Protein AF-A0A1Z5KCC4-F1 (afdb_monomer)

InterPro domains:
  IPR005821 Ion transport domain [PF00520] (482-669)
  IPR024862 Transient receptor potential cation channel subfamily V [PTHR10582] (462-689)

Radius of gyration: 39.22 Å; Cα contacts (8 Å, |Δi|>4): 720; chains: 1; bounding box: 102×117×107 Å

Nearest PDB structures (foldseek):
  8srb-assembly1_A  TM=4.172E-01  e=6.244E-06  Salpingoeca rosetta
  8sr8-assembly1_A  TM=4.111E-01  e=2.563E-04  Salpingoeca rosetta
  8sle-assembly1_D  TM=3.924E-01  e=3.680E-03  Rattus norvegicus

Structure (mmCIF, N/CA/C/O backbone):
data_AF-A0A1Z5KCC4-F1
#
_entry.id   AF-A0A1Z5KCC4-F1
#
loop_
_atom_site.group_PDB
_atom_site.id
_atom_site.type_symbol
_atom_site.label_atom_id
_atom_site.label_alt_id
_atom_site.label_comp_id
_atom_site.label_asym_id
_atom_site.label_entity_id
_atom_site.label_seq_id
_atom_site.pdbx_PDB_ins_code
_atom_site.Cartn_x
_atom_site.Cartn_y
_atom_site.Cartn_z
_atom_site.occupancy
_atom_site.B_iso_or_equiv
_atom_site.auth_seq_id
_atom_site.auth_comp_id
_atom_site.auth_asym_id
_atom_site.auth_atom_id
_atom_site.pdbx_PDB_model_num
ATOM 1 N N . MET A 1 1 ? -43.379 -8.698 31.683 1.00 46.00 1 MET A N 1
ATOM 2 C CA . MET A 1 1 ? -43.483 -8.156 33.055 1.00 46.00 1 MET A CA 1
ATOM 3 C C . MET A 1 1 ? -43.436 -6.638 32.982 1.00 46.00 1 MET A C 1
ATOM 5 O O . MET A 1 1 ? -42.498 -6.107 32.405 1.00 46.00 1 MET A O 1
ATOM 9 N N . VAL A 1 2 ? -44.453 -5.941 33.493 1.00 46.44 2 VAL A N 1
ATOM 10 C CA . VAL A 1 2 ? -44.408 -4.479 33.672 1.00 46.44 2 VAL A CA 1
ATOM 11 C C . VAL A 1 2 ? -43.483 -4.215 34.862 1.00 46.44 2 VAL A C 1
ATOM 13 O O . VAL A 1 2 ? -43.776 -4.683 35.959 1.00 46.44 2 VAL A O 1
ATOM 16 N N . LYS A 1 3 ? -42.343 -3.546 34.644 1.00 62.47 3 LYS A N 1
ATOM 17 C CA . LYS A 1 3 ? -41.412 -3.174 35.722 1.00 62.47 3 LYS A CA 1
ATOM 18 C C . LYS A 1 3 ? -42.136 -2.211 36.668 1.00 62.47 3 LYS A C 1
ATOM 20 O O . LYS A 1 3 ? -42.535 -1.129 36.244 1.00 62.47 3 LYS A O 1
ATOM 25 N N . MET A 1 4 ? -42.364 -2.620 37.915 1.00 61.78 4 MET A N 1
ATOM 26 C CA . MET A 1 4 ? -42.997 -1.762 38.916 1.00 61.78 4 MET A CA 1
ATOM 27 C C . MET A 1 4 ? -41.977 -0.726 39.395 1.00 61.78 4 MET A C 1
ATOM 29 O O . MET A 1 4 ? -41.007 -1.078 40.059 1.00 61.78 4 MET A O 1
ATOM 33 N N . LEU A 1 5 ? -42.184 0.542 39.028 1.00 79.81 5 LEU A N 1
ATOM 34 C CA . LEU A 1 5 ? -41.460 1.671 39.615 1.00 79.81 5 LEU A CA 1
ATOM 35 C C . LEU A 1 5 ? -41.955 1.838 41.056 1.00 79.81 5 LEU A C 1
ATOM 37 O O . LEU A 1 5 ? -43.123 2.166 41.272 1.00 79.81 5 LEU A O 1
ATOM 41 N N . GLY A 1 6 ? -41.089 1.548 42.025 1.00 80.25 6 GLY A N 1
ATOM 42 C CA . GLY A 1 6 ? -41.398 1.616 43.451 1.00 80.25 6 GLY A CA 1
ATOM 43 C C . GLY A 1 6 ? -40.733 2.818 44.128 1.00 80.25 6 GLY A C 1
ATOM 44 O O . GLY A 1 6 ? -39.798 3.407 43.579 1.00 80.25 6 GLY A O 1
ATOM 45 N N . PRO A 1 7 ? -41.186 3.218 45.331 1.00 88.62 7 PRO A N 1
ATOM 46 C CA . PRO A 1 7 ? -40.376 4.082 46.184 1.00 88.62 7 PRO A CA 1
ATOM 47 C C . PRO A 1 7 ? -39.018 3.407 46.477 1.00 88.62 7 PRO A C 1
ATOM 49 O O . PRO A 1 7 ? -38.951 2.175 46.486 1.00 88.62 7 PRO A O 1
ATOM 52 N N . PRO A 1 8 ? -37.939 4.179 46.714 1.00 91.88 8 PRO A N 1
ATOM 53 C CA . PRO A 1 8 ? -36.627 3.613 47.020 1.00 91.88 8 PRO A CA 1
ATOM 54 C C . PRO A 1 8 ? -36.724 2.671 48.226 1.00 91.88 8 PRO A C 1
ATOM 56 O O . PRO A 1 8 ? -37.247 3.046 49.277 1.00 91.88 8 PRO A O 1
ATOM 59 N N . THR A 1 9 ? -36.246 1.439 48.054 1.00 96.25 9 THR A N 1
ATOM 60 C CA . THR A 1 9 ? -36.243 0.422 49.116 1.00 96.25 9 THR A CA 1
ATOM 61 C C . THR A 1 9 ? -35.189 0.739 50.177 1.00 96.25 9 THR A C 1
ATOM 63 O O . THR A 1 9 ? -34.314 1.588 49.975 1.00 96.25 9 THR A O 1
ATOM 66 N N . LYS A 1 10 ? -35.230 0.032 51.313 1.00 96.62 10 LYS A N 1
ATOM 67 C CA . LYS A 1 10 ? -34.190 0.142 52.348 1.00 96.62 10 LYS A CA 1
ATOM 68 C C . LYS A 1 10 ? -32.806 -0.196 51.777 1.00 96.62 10 LYS A C 1
ATOM 70 O O . LYS A 1 10 ? -31.846 0.508 52.076 1.00 96.62 10 LYS A O 1
ATOM 75 N N . LEU A 1 11 ? -32.734 -1.160 50.857 1.00 97.12 11 LEU A N 1
ATOM 76 C CA . LEU A 1 11 ? -31.517 -1.496 50.117 1.00 97.12 11 LEU A CA 1
ATOM 77 C C . LEU A 1 11 ? -30.965 -0.317 49.290 1.00 97.12 11 LEU A C 1
ATOM 79 O O . LEU A 1 11 ? -29.762 -0.079 49.309 1.00 97.12 11 LEU A O 1
ATOM 83 N N . HIS A 1 12 ? -31.815 0.485 48.631 1.00 97.69 12 HIS A N 1
ATOM 84 C CA . HIS A 1 12 ? -31.356 1.701 47.936 1.00 97.69 12 HIS A CA 1
ATOM 85 C C . HIS A 1 12 ? -30.749 2.718 48.911 1.00 97.69 12 HIS A C 1
ATOM 87 O O . HIS A 1 12 ? -29.748 3.355 48.587 1.00 97.69 12 HIS A O 1
ATOM 93 N N . ALA A 1 13 ? -31.346 2.875 50.098 1.00 96.38 13 ALA A N 1
ATOM 94 C CA . ALA A 1 13 ? -30.833 3.778 51.126 1.00 96.38 13 ALA A CA 1
ATOM 95 C C . ALA A 1 13 ? -29.480 3.305 51.682 1.00 96.38 13 ALA A C 1
ATOM 97 O O . ALA A 1 13 ? -28.592 4.132 51.877 1.00 96.38 13 ALA A O 1
ATOM 98 N N . LEU A 1 14 ? -29.301 1.990 51.865 1.00 96.69 14 LEU A N 1
ATOM 99 C CA . LEU A 1 14 ? -28.015 1.397 52.243 1.00 96.69 14 LEU A CA 1
ATOM 100 C C . LEU A 1 14 ? -26.958 1.620 51.153 1.00 96.69 14 LEU A C 1
ATOM 102 O O . LEU A 1 14 ? -25.873 2.106 51.455 1.00 96.69 14 LEU A O 1
ATOM 106 N N . CYS A 1 15 ? -27.285 1.371 49.879 1.00 96.50 15 CYS A N 1
ATOM 107 C CA . CYS A 1 15 ? -26.373 1.615 48.756 1.00 96.50 15 CYS A CA 1
ATOM 108 C C . CYS A 1 15 ? -25.990 3.098 48.581 1.00 96.50 15 CYS A C 1
ATOM 110 O O . CYS A 1 15 ? -24.919 3.393 48.054 1.00 96.50 15 CYS A O 1
ATOM 112 N N . ALA A 1 16 ? -26.842 4.028 49.023 1.00 96.00 16 ALA A N 1
ATOM 113 C CA . ALA A 1 16 ? -26.597 5.472 48.979 1.00 96.00 16 ALA A CA 1
ATOM 114 C C . ALA A 1 16 ? -25.833 6.020 50.201 1.00 96.00 16 ALA A C 1
ATOM 116 O O . ALA A 1 16 ? -25.483 7.202 50.215 1.00 96.00 16 ALA A O 1
ATOM 117 N N . ALA A 1 17 ? -25.611 5.215 51.246 1.00 95.81 17 ALA A N 1
ATOM 118 C CA . ALA A 1 17 ? -24.943 5.666 52.462 1.00 95.81 17 ALA A CA 1
ATOM 119 C C . ALA A 1 17 ? -23.459 5.971 52.199 1.00 95.81 17 ALA A C 1
ATOM 121 O O . ALA A 1 17 ? -22.788 5.253 51.462 1.00 95.81 17 ALA A O 1
ATOM 122 N N . SER A 1 18 ? -22.911 7.011 52.836 1.00 93.25 18 SER A N 1
ATOM 123 C CA . SER A 1 18 ? -21.495 7.394 52.679 1.00 93.25 18 SER A CA 1
ATOM 124 C C . SER A 1 18 ? -20.508 6.338 53.193 1.00 93.25 18 SER A C 1
ATOM 126 O O . SER A 1 18 ? -19.331 6.380 52.858 1.00 93.25 18 SER A O 1
ATOM 128 N N . SER A 1 19 ? -20.988 5.417 54.027 1.00 94.56 19 SER A N 1
ATOM 129 C CA . SER A 1 19 ? -20.277 4.243 54.525 1.00 94.56 19 SER A CA 1
ATOM 130 C C . SER A 1 19 ? -21.239 3.062 54.486 1.00 94.56 19 SER A C 1
ATOM 132 O O . SER A 1 19 ? -22.325 3.142 55.064 1.00 94.56 19 SER A O 1
ATOM 134 N N . ILE A 1 20 ? -20.846 1.981 53.821 1.00 94.38 20 ILE A N 1
ATOM 135 C CA . ILE A 1 20 ? -21.633 0.750 53.748 1.00 94.38 20 ILE A CA 1
ATOM 136 C C . ILE A 1 20 ? -21.087 -0.249 54.759 1.00 94.38 20 ILE A C 1
ATOM 138 O O . ILE A 1 20 ? -19.885 -0.499 54.802 1.00 94.38 20 ILE A O 1
ATOM 142 N N . ASN A 1 21 ? -21.986 -0.841 55.541 1.00 95.50 21 ASN A N 1
ATOM 143 C CA . ASN A 1 21 ? -21.710 -2.048 56.303 1.00 95.50 21 ASN A CA 1
ATOM 144 C C . ASN A 1 21 ? -22.180 -3.256 55.479 1.00 95.50 21 ASN A C 1
ATOM 146 O O . ASN A 1 21 ? -23.357 -3.338 55.126 1.00 95.50 21 ASN A O 1
ATOM 150 N N . TYR A 1 22 ? -21.261 -4.165 55.143 1.00 96.19 22 TYR A N 1
ATOM 151 C CA . TYR A 1 22 ? -21.573 -5.352 54.340 1.00 96.19 22 TYR A CA 1
ATOM 152 C C . TYR A 1 22 ? -22.643 -6.226 55.009 1.00 96.19 22 TYR A C 1
ATOM 154 O O . TYR A 1 22 ? -23.551 -6.682 54.322 1.00 96.19 22 TYR A O 1
ATOM 162 N N . GLU A 1 23 ? -22.589 -6.382 56.336 1.00 96.62 23 GLU A N 1
ATOM 163 C CA . GLU A 1 23 ? -23.526 -7.223 57.095 1.00 96.62 23 GLU A CA 1
ATOM 164 C C . GLU A 1 23 ? -24.970 -6.715 56.994 1.00 96.62 23 GLU A C 1
ATOM 166 O O . GLU A 1 23 ? -25.892 -7.506 56.831 1.00 96.62 23 GLU A O 1
ATOM 171 N N . ASP A 1 24 ? -25.173 -5.394 57.015 1.00 96.88 24 ASP A N 1
ATOM 172 C CA . ASP A 1 24 ? -26.511 -4.797 56.900 1.00 96.88 24 ASP A CA 1
ATOM 173 C C . ASP A 1 24 ? -27.100 -4.990 55.495 1.00 96.88 24 ASP A C 1
ATOM 175 O O . ASP A 1 24 ? -28.307 -5.178 55.336 1.00 96.88 24 ASP A O 1
ATOM 179 N N . VAL A 1 25 ? -26.247 -4.940 54.466 1.00 96.50 25 VAL A N 1
ATOM 180 C CA . VAL A 1 25 ? -26.655 -5.179 53.076 1.00 96.50 25 VAL A CA 1
ATOM 181 C C . VAL A 1 25 ? -26.936 -6.660 52.838 1.00 96.50 25 VAL A C 1
ATOM 183 O O . VAL A 1 25 ? -27.923 -6.988 52.185 1.00 96.50 25 VAL A O 1
ATOM 186 N N . GLU A 1 26 ? -26.100 -7.548 53.374 1.00 96.31 26 GLU A N 1
ATOM 187 C CA . GLU A 1 26 ? -26.290 -8.996 53.297 1.00 96.31 26 GLU A CA 1
ATOM 188 C C . GLU A 1 26 ? -27.570 -9.426 54.022 1.00 96.31 26 GLU A C 1
ATOM 190 O O . GLU A 1 26 ? -28.382 -10.133 53.430 1.00 96.31 26 GLU A O 1
ATOM 195 N N . LEU A 1 27 ? -27.815 -8.905 55.229 1.00 96.94 27 LEU A N 1
ATOM 196 C CA . LEU A 1 27 ? -29.043 -9.153 55.985 1.00 96.94 27 LEU A CA 1
ATOM 197 C C . LEU A 1 27 ? -30.290 -8.708 55.209 1.00 96.94 27 LEU A C 1
ATOM 199 O O . LEU A 1 27 ? -31.251 -9.466 55.106 1.00 96.94 27 LEU A O 1
ATOM 203 N N . GLU A 1 28 ? -30.283 -7.504 54.626 1.00 97.50 28 GLU A N 1
ATOM 204 C CA . GLU A 1 28 ? -31.424 -7.019 53.836 1.00 97.50 28 GLU A CA 1
ATOM 205 C C . GLU A 1 28 ? -31.643 -7.864 52.571 1.00 97.50 28 GLU A C 1
ATOM 207 O O . GLU A 1 28 ? -32.782 -8.135 52.192 1.00 97.50 28 GLU A O 1
ATOM 212 N N . LEU A 1 29 ? -30.562 -8.302 51.920 1.00 96.50 29 LEU A N 1
ATOM 213 C CA . LEU A 1 29 ? -30.624 -9.154 50.734 1.00 96.50 29 LEU A CA 1
ATOM 214 C C . LEU A 1 29 ? -31.101 -10.578 51.045 1.00 96.50 29 LEU A C 1
ATOM 216 O O . LEU A 1 29 ? -31.778 -11.177 50.209 1.00 96.50 29 LEU A O 1
ATOM 220 N N . ASP A 1 30 ? -30.792 -11.098 52.230 1.00 95.25 30 ASP A N 1
ATOM 221 C CA . ASP A 1 30 ? -31.272 -12.396 52.703 1.00 95.25 30 ASP A CA 1
ATOM 222 C C . ASP A 1 30 ? -32.745 -12.328 53.139 1.00 95.25 30 ASP A C 1
ATOM 224 O O . ASP A 1 30 ? -33.527 -13.227 52.822 1.00 95.25 30 ASP A O 1
ATOM 228 N N . GLU A 1 31 ? -33.161 -11.243 53.805 1.00 96.94 31 GLU A N 1
ATOM 229 C CA . GLU A 1 31 ? -34.560 -11.021 54.192 1.00 96.94 31 GLU A CA 1
ATOM 230 C C . GLU A 1 31 ? -35.463 -10.723 52.982 1.00 96.94 31 GLU A C 1
ATOM 232 O O . GLU A 1 31 ? -36.619 -11.159 52.936 1.00 96.94 31 GLU A O 1
ATOM 237 N N . ARG A 1 32 ? -34.966 -9.946 52.010 1.00 96.44 32 ARG A N 1
ATOM 238 C CA . ARG A 1 32 ? -35.734 -9.435 50.862 1.00 96.44 32 ARG A CA 1
ATOM 239 C C . ARG A 1 32 ? -34.906 -9.442 49.571 1.00 96.44 32 ARG A C 1
ATOM 241 O O . ARG A 1 32 ? -34.631 -8.383 49.005 1.00 96.44 32 ARG A O 1
ATOM 248 N N . PRO A 1 33 ? -34.606 -10.618 48.994 1.00 95.56 33 PRO A N 1
ATOM 249 C CA . PRO A 1 33 ? -33.811 -10.708 47.764 1.00 95.56 33 PRO A CA 1
ATOM 250 C C . PRO A 1 33 ? -34.465 -9.994 46.569 1.00 95.56 33 PRO A C 1
ATOM 252 O O . PRO A 1 33 ? -33.778 -9.513 45.670 1.00 95.56 33 PRO A O 1
ATOM 255 N N . GLY A 1 34 ? -35.799 -9.869 46.570 1.00 95.25 34 GLY A N 1
ATOM 256 C CA . GLY A 1 34 ? -36.545 -9.131 45.548 1.00 95.25 34 GLY A CA 1
ATOM 257 C C . GLY A 1 34 ? -36.219 -7.634 45.491 1.00 95.25 34 GLY A C 1
ATOM 258 O O . GLY A 1 34 ? -36.354 -7.035 44.423 1.00 95.25 34 GLY A O 1
ATOM 259 N N . ASP A 1 35 ? -35.728 -7.039 46.585 1.00 96.12 35 ASP A N 1
ATOM 260 C CA . ASP A 1 35 ? -35.373 -5.616 46.636 1.00 96.12 35 ASP A CA 1
ATOM 261 C C . ASP A 1 35 ? -34.187 -5.281 45.718 1.00 96.12 35 ASP A C 1
ATOM 263 O O . ASP A 1 35 ? -34.071 -4.137 45.275 1.00 96.12 35 ASP A O 1
ATOM 267 N N . ALA A 1 36 ? -33.359 -6.271 45.355 1.00 95.75 36 ALA A N 1
ATOM 268 C CA . ALA A 1 36 ? -32.282 -6.118 44.374 1.00 95.75 36 ALA A CA 1
ATOM 269 C C . ALA A 1 36 ? -32.800 -5.811 42.953 1.00 95.75 36 ALA A C 1
ATOM 271 O O . ALA A 1 36 ? -32.102 -5.171 42.163 1.00 95.75 36 ALA A O 1
ATOM 272 N N . ALA A 1 37 ? -34.025 -6.244 42.630 1.00 95.44 37 ALA A N 1
ATOM 273 C CA . ALA A 1 37 ? -34.659 -6.045 41.326 1.00 95.44 37 ALA A CA 1
ATOM 274 C C . ALA A 1 37 ? -35.598 -4.827 41.271 1.00 95.44 37 ALA A C 1
ATOM 276 O O . ALA A 1 37 ? -36.025 -4.429 40.181 1.00 95.44 37 ALA A O 1
ATOM 277 N N . VAL A 1 38 ? -35.936 -4.231 42.422 1.00 95.50 38 VAL A N 1
ATOM 278 C CA . VAL A 1 38 ? -36.807 -3.049 42.488 1.00 95.50 38 VAL A CA 1
ATOM 279 C C . VAL A 1 38 ? -36.075 -1.852 41.890 1.00 95.50 38 VAL A C 1
ATOM 281 O O . VAL A 1 38 ? -34.919 -1.594 42.211 1.00 95.50 38 VAL A O 1
ATOM 284 N N . LEU A 1 39 ? -36.756 -1.111 41.018 1.00 95.94 39 LEU A N 1
ATOM 285 C CA . LEU A 1 39 ? -36.242 0.136 40.463 1.00 95.94 39 LEU A CA 1
ATOM 286 C C . LEU A 1 39 ? -36.832 1.321 41.229 1.00 95.94 39 LEU A C 1
ATOM 288 O O . LEU A 1 39 ? -38.043 1.354 41.476 1.00 95.94 39 LEU A O 1
ATOM 292 N N . ASP A 1 40 ? -35.988 2.296 41.568 1.00 95.50 40 ASP A N 1
ATOM 293 C CA . ASP A 1 40 ? -36.409 3.558 42.172 1.00 95.50 40 ASP A CA 1
ATOM 294 C C . ASP A 1 40 ? -37.279 4.396 41.208 1.00 95.50 40 ASP A C 1
ATOM 296 O O . ASP A 1 40 ? -37.522 4.047 40.048 1.00 95.50 40 ASP A O 1
ATOM 300 N N . SER A 1 41 ? -37.733 5.563 41.666 1.00 94.12 41 SER A N 1
ATOM 301 C CA . SER A 1 41 ? -38.541 6.488 40.859 1.00 94.12 41 SER A CA 1
ATOM 302 C C . SER A 1 41 ? -37.834 7.034 39.608 1.00 94.12 41 SER A C 1
ATOM 304 O O . SER A 1 41 ? -38.494 7.596 38.735 1.00 94.12 41 SER A O 1
ATOM 306 N N . ARG A 1 42 ? -36.511 6.868 39.496 1.00 93.50 42 ARG A N 1
ATOM 307 C CA . ARG A 1 42 ? -35.688 7.213 38.327 1.00 93.50 42 ARG A CA 1
ATOM 308 C C . ARG A 1 42 ? -35.341 5.986 37.481 1.00 93.50 42 ARG A C 1
ATOM 310 O O . ARG A 1 42 ? -34.529 6.097 36.561 1.00 93.50 42 ARG A O 1
ATOM 317 N N . GLY A 1 43 ? -35.930 4.829 37.770 1.00 94.88 43 GLY A N 1
ATOM 318 C CA . GLY A 1 43 ? -35.624 3.580 37.087 1.00 94.88 43 GLY A CA 1
ATOM 319 C C . GLY A 1 43 ? -34.265 2.984 37.466 1.00 94.88 43 GLY A C 1
ATOM 320 O O . GLY A 1 43 ? -33.802 2.091 36.768 1.00 94.88 43 GLY A O 1
ATOM 321 N N . ARG A 1 44 ? -33.604 3.467 38.524 1.00 95.94 44 ARG A N 1
ATOM 322 C CA . ARG A 1 44 ? -32.293 2.976 38.964 1.00 95.94 44 ARG A CA 1
ATOM 323 C C . ARG A 1 44 ? -32.473 1.792 39.900 1.00 95.94 44 ARG A C 1
ATOM 325 O O . ARG A 1 44 ? -33.281 1.857 40.818 1.00 95.94 44 ARG A O 1
ATOM 332 N N . SER A 1 45 ? -31.707 0.731 39.681 1.00 96.44 45 SER A N 1
ATOM 333 C CA . SER A 1 45 ? -31.591 -0.374 40.641 1.00 96.44 45 SER A CA 1
ATOM 334 C C . SER A 1 45 ? -30.672 0.012 41.814 1.00 96.44 45 SER A C 1
ATOM 336 O O . SER A 1 45 ? -29.907 0.978 41.690 1.00 96.44 45 SER A O 1
ATOM 338 N N . PRO A 1 46 ? -30.644 -0.755 42.922 1.00 97.19 46 PRO A N 1
ATOM 339 C CA . PRO A 1 46 ? -29.675 -0.541 43.998 1.00 97.19 46 PRO A CA 1
ATOM 340 C C . PRO A 1 46 ? -28.229 -0.516 43.491 1.00 97.19 46 PRO A C 1
ATOM 342 O O . PRO A 1 46 ? -27.418 0.275 43.964 1.00 97.19 46 PRO A O 1
ATOM 345 N N . LEU A 1 47 ? -27.930 -1.309 42.456 1.00 95.75 47 LEU A N 1
ATOM 346 C CA . LEU A 1 47 ? -26.615 -1.352 41.822 1.00 95.75 47 LEU A CA 1
ATOM 347 C C . LEU A 1 47 ? -26.250 -0.045 41.099 1.00 95.75 47 LEU A C 1
ATOM 349 O O . LEU A 1 47 ? -25.097 0.368 41.147 1.00 95.75 47 LEU A O 1
ATOM 353 N N . HIS A 1 48 ? -27.216 0.644 40.482 1.00 95.69 48 HIS A N 1
ATOM 354 C CA . HIS A 1 48 ? -26.984 1.986 39.929 1.00 95.69 48 HIS A CA 1
ATOM 355 C C . HIS A 1 48 ? -26.692 2.997 41.039 1.00 95.69 48 HIS A C 1
ATOM 357 O O . HIS A 1 48 ? -25.779 3.803 40.913 1.00 95.69 48 HIS A O 1
ATOM 363 N N . VAL A 1 49 ? -27.460 2.948 42.133 1.00 96.12 49 VAL A N 1
ATOM 364 C CA . VAL A 1 49 ? -27.268 3.860 43.270 1.00 96.12 49 VAL A CA 1
ATOM 365 C C . VAL A 1 49 ? -25.904 3.643 43.923 1.00 96.12 49 VAL A C 1
ATOM 367 O O . VAL A 1 49 ? -25.233 4.616 44.250 1.00 96.12 49 VAL A O 1
ATOM 370 N N . LEU A 1 50 ? -25.477 2.386 44.050 1.00 95.06 50 LEU A N 1
ATOM 371 C CA . LEU A 1 50 ? -24.150 2.028 44.540 1.00 95.06 50 LEU A CA 1
ATOM 372 C C . LEU A 1 50 ? -23.041 2.514 43.596 1.00 95.06 50 LEU A C 1
ATOM 374 O O . LEU A 1 50 ? -22.041 3.057 44.055 1.00 95.06 50 LEU A O 1
ATOM 378 N N . ALA A 1 51 ? -23.231 2.360 42.281 1.00 92.12 51 ALA A N 1
ATOM 379 C CA . ALA A 1 51 ? -22.281 2.820 41.269 1.00 92.12 51 ALA A CA 1
ATOM 380 C C . ALA A 1 51 ? -22.129 4.353 41.218 1.00 92.12 51 ALA A C 1
ATOM 382 O O . ALA A 1 51 ? -21.076 4.845 40.821 1.00 92.12 51 ALA A O 1
ATOM 383 N N . ASP A 1 52 ? -23.156 5.098 41.632 1.00 92.06 52 ASP A N 1
ATOM 384 C CA . ASP A 1 52 ? -23.146 6.563 41.709 1.00 92.06 52 ASP A CA 1
ATOM 385 C C . ASP A 1 52 ? -22.595 7.096 43.059 1.00 92.06 52 ASP A C 1
ATOM 387 O O . ASP A 1 52 ? -22.553 8.312 43.266 1.00 92.06 52 ASP A O 1
ATOM 391 N N . ASN A 1 53 ? -22.203 6.226 44.003 1.00 92.50 53 ASN A N 1
ATOM 392 C CA . ASN A 1 53 ? -21.812 6.617 45.362 1.00 92.50 53 ASN A CA 1
ATOM 393 C C . ASN A 1 53 ? -20.309 6.936 45.492 1.00 92.50 53 ASN A C 1
ATOM 395 O O . ASN A 1 53 ? -19.510 6.116 45.946 1.00 92.50 53 ASN A O 1
ATOM 399 N N . ASP A 1 54 ? -19.939 8.171 45.147 1.00 87.06 54 ASP A N 1
ATOM 400 C CA . ASP A 1 54 ? -18.552 8.671 45.167 1.00 87.06 54 ASP A CA 1
ATOM 401 C C . ASP A 1 54 ? -17.843 8.502 46.527 1.00 87.06 54 ASP A C 1
ATOM 403 O O . ASP A 1 54 ? -16.631 8.286 46.581 1.00 87.06 54 ASP A O 1
ATOM 407 N N . ALA A 1 55 ? -18.584 8.575 47.640 1.00 89.06 55 ALA A N 1
ATOM 408 C CA . ALA A 1 55 ? -18.007 8.503 48.983 1.00 89.06 55 ALA A CA 1
ATOM 409 C C . ALA A 1 55 ? -17.339 7.147 49.261 1.00 89.06 55 ALA A C 1
ATOM 411 O O . ALA A 1 55 ? -16.307 7.099 49.930 1.00 89.06 55 ALA A O 1
ATOM 412 N N . LEU A 1 56 ? -17.886 6.064 48.702 1.00 87.00 56 LEU A N 1
ATOM 413 C CA . LEU A 1 56 ? -17.362 4.712 48.892 1.00 87.00 56 LEU A CA 1
ATOM 414 C C . LEU A 1 56 ? -16.133 4.427 48.023 1.00 87.00 56 LEU A C 1
ATOM 416 O O . LEU A 1 56 ? -15.260 3.663 48.428 1.00 87.00 56 LEU A O 1
ATOM 420 N N . PHE A 1 57 ? -16.041 5.047 46.844 1.00 83.00 57 PHE A N 1
ATOM 421 C CA . PHE A 1 57 ? -14.908 4.864 45.930 1.00 83.00 57 PHE A CA 1
ATOM 422 C C . PHE A 1 57 ? -13.645 5.600 46.393 1.00 83.00 57 PHE A C 1
ATOM 424 O O . PHE A 1 57 ? -12.528 5.206 46.044 1.00 83.00 57 PHE A O 1
ATOM 431 N N . LEU A 1 58 ? -13.807 6.652 47.196 1.00 83.44 58 LEU A N 1
ATOM 432 C CA . LEU A 1 58 ? -12.703 7.425 47.761 1.00 83.44 58 LEU A CA 1
ATOM 433 C C . LEU A 1 58 ? -12.019 6.739 48.954 1.00 83.44 58 LEU A C 1
ATOM 435 O O . LEU A 1 58 ? -10.864 7.055 49.241 1.00 83.44 58 LEU A O 1
ATOM 439 N N . ASP A 1 59 ? -12.698 5.810 49.632 1.00 87.06 59 ASP A N 1
ATOM 440 C CA . ASP A 1 59 ? -12.159 5.069 50.774 1.00 87.06 59 ASP A CA 1
ATOM 441 C C . ASP A 1 59 ? -11.618 3.686 50.348 1.00 87.06 59 ASP A C 1
ATOM 443 O O . ASP A 1 59 ? -12.384 2.850 49.861 1.00 87.06 59 ASP A O 1
ATOM 447 N N . PRO A 1 60 ? -10.317 3.384 50.544 1.00 84.94 60 PRO A N 1
ATOM 448 C CA . PRO A 1 60 ? -9.752 2.072 50.235 1.00 84.94 60 PRO A CA 1
ATOM 449 C C . PRO A 1 60 ? -10.459 0.905 50.935 1.00 84.94 60 PRO A C 1
ATOM 451 O O . PRO A 1 60 ? -10.544 -0.172 50.350 1.00 84.94 60 PRO A O 1
ATOM 454 N N . GLN A 1 61 ? -10.964 1.088 52.163 1.00 87.50 61 GLN A N 1
ATOM 455 C CA . GLN A 1 61 ? -11.744 0.045 52.844 1.00 87.50 61 GLN A CA 1
ATOM 456 C C . GLN A 1 61 ? -13.138 -0.090 52.224 1.00 87.50 61 GLN A C 1
ATOM 458 O O . GLN A 1 61 ? -13.556 -1.204 51.906 1.00 87.50 61 GLN A O 1
ATOM 463 N N . GLY A 1 62 ? -13.802 1.039 51.960 1.00 87.12 62 GLY A N 1
ATOM 464 C CA . GLY A 1 62 ? -15.050 1.110 51.200 1.00 87.12 62 GLY A CA 1
ATOM 465 C C . GLY A 1 62 ? -15.005 0.334 49.881 1.00 87.12 62 GLY A C 1
ATOM 466 O O . GLY A 1 62 ? -15.943 -0.403 49.587 1.00 87.12 62 GLY A O 1
ATOM 467 N N . ARG A 1 63 ? -13.896 0.393 49.133 1.00 88.38 63 ARG A N 1
ATOM 468 C CA . ARG A 1 63 ? -13.704 -0.360 47.877 1.00 88.38 63 ARG A CA 1
ATOM 469 C C . ARG A 1 63 ? -13.864 -1.874 48.035 1.00 88.38 63 ARG A C 1
ATOM 471 O O . ARG A 1 63 ? -14.585 -2.489 47.252 1.00 88.38 63 ARG A O 1
ATOM 478 N N . PHE A 1 64 ? -13.240 -2.479 49.047 1.00 88.81 64 PHE A N 1
ATOM 479 C CA . PHE A 1 64 ? -13.374 -3.922 49.297 1.00 88.81 64 PHE A CA 1
ATOM 480 C C . PHE A 1 64 ? -14.811 -4.300 49.662 1.00 88.81 64 PHE A C 1
ATOM 482 O O . PHE A 1 64 ? -15.344 -5.288 49.156 1.00 88.81 64 PHE A O 1
ATOM 489 N N . THR A 1 65 ? -15.457 -3.479 50.491 1.00 91.75 65 THR A N 1
ATOM 490 C CA . THR A 1 65 ? -16.858 -3.666 50.879 1.00 91.75 65 THR A CA 1
ATOM 491 C C . THR A 1 65 ? -17.790 -3.552 49.671 1.00 91.75 65 THR A C 1
ATOM 493 O O . THR A 1 65 ? -18.684 -4.377 49.500 1.00 91.75 65 THR A O 1
ATOM 496 N N . VAL A 1 66 ? -17.554 -2.577 48.789 1.00 91.62 66 VAL A N 1
ATOM 497 C CA . VAL A 1 66 ? -18.315 -2.379 47.548 1.00 91.62 66 VAL A CA 1
ATOM 498 C C . VAL A 1 66 ? -18.166 -3.575 46.610 1.00 91.62 66 VAL A C 1
ATOM 500 O O . VAL A 1 66 ? -19.179 -4.041 46.096 1.00 91.62 66 VAL A O 1
ATOM 503 N N . ILE A 1 67 ? -16.957 -4.128 46.439 1.00 89.88 67 ILE A N 1
ATOM 504 C CA . ILE A 1 67 ? -16.746 -5.356 45.648 1.00 89.88 67 ILE A CA 1
ATOM 505 C C . ILE A 1 67 ? -17.617 -6.497 46.185 1.00 89.88 67 ILE A C 1
ATOM 507 O O . ILE A 1 67 ? -18.322 -7.148 45.412 1.00 89.88 67 ILE A O 1
ATOM 511 N N . ALA A 1 68 ? -17.597 -6.720 47.501 1.00 90.94 68 ALA A N 1
ATOM 512 C CA . ALA A 1 68 ? -18.366 -7.787 48.135 1.00 90.94 68 ALA A CA 1
ATOM 513 C C . ALA A 1 68 ? -19.882 -7.579 47.972 1.00 90.94 68 ALA A C 1
ATOM 515 O O . ALA A 1 68 ? -20.600 -8.509 47.598 1.00 90.94 68 ALA A O 1
ATOM 516 N N . VAL A 1 69 ? -20.369 -6.349 48.171 1.00 93.88 69 VAL A N 1
ATOM 517 C CA . VAL A 1 69 ? -21.787 -6.007 47.978 1.00 93.88 69 VAL A CA 1
ATOM 518 C C . VAL A 1 69 ? -22.217 -6.180 46.523 1.00 93.88 69 VAL A C 1
ATOM 520 O O . VAL A 1 69 ? -23.274 -6.751 46.263 1.00 93.88 69 VAL A O 1
ATOM 523 N N . ILE A 1 70 ? -21.411 -5.726 45.562 1.00 92.50 70 ILE A N 1
ATOM 524 C CA . ILE A 1 70 ? -21.699 -5.880 44.131 1.00 92.50 70 ILE A CA 1
ATOM 525 C C . ILE A 1 70 ? -21.767 -7.359 43.761 1.00 92.50 70 ILE A C 1
ATOM 527 O O . ILE A 1 70 ? -22.715 -7.773 43.094 1.00 92.50 70 ILE A O 1
ATOM 531 N N . ALA A 1 71 ? -20.807 -8.158 44.232 1.00 90.06 71 ALA A N 1
ATOM 532 C CA . ALA A 1 71 ? -20.797 -9.595 44.000 1.00 90.06 71 ALA A CA 1
ATOM 533 C C . ALA A 1 71 ? -22.081 -10.255 44.524 1.00 90.06 71 ALA A C 1
ATOM 535 O O . ALA A 1 71 ? -22.712 -11.044 43.818 1.00 90.06 71 ALA A O 1
ATOM 536 N N . ARG A 1 72 ? -22.525 -9.871 45.729 1.00 93.25 72 ARG A N 1
ATOM 537 C CA . ARG A 1 72 ? -23.770 -10.371 46.326 1.00 93.25 72 ARG A CA 1
ATOM 538 C C . ARG A 1 72 ? -25.014 -9.922 45.550 1.00 93.25 72 ARG A C 1
ATOM 540 O O . ARG A 1 72 ? -25.888 -10.743 45.281 1.00 93.25 72 ARG A O 1
ATOM 547 N N . LEU A 1 73 ? -25.082 -8.654 45.137 1.00 93.81 73 LEU A N 1
ATOM 548 C CA . LEU A 1 73 ? -26.189 -8.114 44.335 1.00 93.81 73 LEU A CA 1
ATOM 549 C C . LEU A 1 73 ? -26.326 -8.832 42.989 1.00 93.81 73 LEU A C 1
ATOM 551 O O . LEU A 1 73 ? -27.434 -9.187 42.594 1.00 93.81 73 LEU A O 1
ATOM 555 N N . ILE A 1 74 ? -25.209 -9.078 42.304 1.00 90.31 74 ILE A N 1
ATOM 556 C CA . ILE A 1 74 ? -25.185 -9.767 41.006 1.00 90.31 74 ILE A CA 1
ATOM 557 C C . ILE A 1 74 ? -25.521 -11.245 41.165 1.00 90.31 74 ILE A C 1
ATOM 559 O O . ILE A 1 74 ? -26.212 -11.805 40.318 1.00 90.31 74 ILE A O 1
ATOM 563 N N . GLN A 1 75 ? -25.088 -11.873 42.260 1.00 89.25 75 GLN A N 1
ATOM 564 C CA . GLN A 1 75 ? -25.455 -13.251 42.571 1.00 89.25 75 GLN A CA 1
ATOM 565 C C . GLN A 1 75 ? -26.975 -13.419 42.735 1.00 89.25 75 GLN A C 1
ATOM 567 O O . GLN A 1 75 ? -27.516 -14.445 42.325 1.00 89.25 75 GLN A O 1
ATOM 572 N N . ILE A 1 76 ? -27.657 -12.434 43.329 1.00 92.31 76 ILE A N 1
ATOM 573 C CA . ILE A 1 76 ? -29.108 -12.473 43.567 1.00 92.31 76 ILE A CA 1
ATOM 574 C C . ILE A 1 76 ? -29.894 -12.043 42.324 1.00 92.31 76 ILE A C 1
ATOM 576 O O . ILE A 1 76 ? -30.888 -12.679 41.975 1.00 92.31 76 ILE A O 1
ATOM 580 N N . TYR A 1 77 ? -29.460 -10.978 41.646 1.00 92.44 77 TYR A N 1
ATOM 581 C CA . TYR A 1 77 ? -30.134 -10.432 40.472 1.00 92.44 77 TYR A CA 1
ATOM 582 C C . TYR A 1 77 ? -29.120 -10.044 39.378 1.00 92.44 77 TYR A C 1
ATOM 584 O O . TYR A 1 77 ? -28.778 -8.867 39.233 1.00 92.44 77 TYR A O 1
ATOM 592 N N . PRO A 1 78 ? -28.642 -11.007 38.565 1.00 88.25 78 PRO A N 1
ATOM 593 C CA . PRO A 1 78 ? -27.610 -10.757 37.552 1.00 88.25 78 PRO A CA 1
ATOM 594 C C . PRO A 1 78 ? -28.072 -9.779 36.462 1.00 88.25 78 PRO A C 1
ATOM 596 O O . PRO A 1 78 ? -27.277 -8.995 35.938 1.00 88.25 78 PRO A O 1
ATOM 599 N N . GLU A 1 79 ? -29.379 -9.741 36.179 1.00 89.31 79 GLU A N 1
ATOM 600 C CA . GLU A 1 79 ? -29.985 -8.787 35.244 1.00 89.31 79 GLU A CA 1
ATOM 601 C C . GLU A 1 79 ? -29.823 -7.321 35.688 1.00 89.31 79 GLU A C 1
ATOM 603 O O . GLU A 1 79 ? -29.964 -6.422 34.853 1.00 89.31 79 GLU A O 1
ATOM 608 N N . ALA A 1 80 ? -29.476 -7.053 36.959 1.00 90.50 80 ALA A N 1
ATOM 609 C CA . ALA A 1 80 ? -29.161 -5.712 37.459 1.00 90.50 80 ALA A CA 1
ATOM 610 C C . ALA A 1 80 ? -28.082 -5.017 36.619 1.00 90.50 80 ALA A C 1
ATOM 612 O O . ALA A 1 80 ? -28.165 -3.806 36.416 1.00 90.50 80 ALA A O 1
ATOM 613 N N . MET A 1 81 ? -27.110 -5.770 36.095 1.00 88.06 81 MET A N 1
ATOM 614 C CA . MET A 1 81 ? -26.024 -5.236 35.265 1.00 88.06 81 MET A CA 1
ATOM 615 C C . MET A 1 81 ? -26.506 -4.718 33.916 1.00 88.06 81 MET A C 1
ATOM 617 O O . MET A 1 81 ? -26.019 -3.708 33.424 1.00 88.06 81 MET A O 1
ATOM 621 N N . THR A 1 82 ? -27.479 -5.398 33.321 1.00 90.00 82 THR A N 1
ATOM 622 C CA . THR A 1 82 ? -28.085 -5.002 32.042 1.00 90.00 82 THR A CA 1
ATOM 623 C C . THR A 1 82 ? -29.317 -4.120 32.222 1.00 90.00 82 THR A C 1
ATOM 625 O O . THR A 1 82 ? -29.889 -3.635 31.243 1.00 90.00 82 THR A O 1
ATOM 628 N N . SER A 1 83 ? -29.763 -3.926 33.467 1.00 92.75 83 SER A N 1
ATOM 629 C CA . SER A 1 83 ? -30.866 -3.028 33.773 1.00 92.75 83 SER A CA 1
ATOM 630 C C . SER A 1 83 ? -30.448 -1.603 33.437 1.00 92.75 83 SER A C 1
ATOM 632 O O . SER A 1 83 ? -29.320 -1.203 33.700 1.00 92.75 83 SER A O 1
ATOM 634 N N . LYS A 1 84 ? -31.351 -0.861 32.803 1.00 93.88 84 LYS A N 1
ATOM 635 C CA . LYS A 1 84 ? -31.105 0.514 32.395 1.00 93.88 84 LYS A CA 1
ATOM 636 C C . LYS A 1 84 ? -31.948 1.465 33.225 1.00 93.88 84 LYS A C 1
ATOM 638 O O . LYS A 1 84 ? -33.118 1.159 33.480 1.00 93.88 84 LYS A O 1
ATOM 643 N N . ASP A 1 85 ? -31.364 2.597 33.596 1.00 94.88 85 ASP A N 1
ATOM 644 C CA . ASP A 1 85 ? -32.070 3.700 34.236 1.00 94.88 85 ASP A CA 1
ATOM 645 C C . ASP A 1 85 ? -33.030 4.417 33.261 1.00 94.88 85 ASP A C 1
ATOM 647 O O . ASP A 1 85 ? -33.144 4.087 32.077 1.00 94.88 85 ASP A O 1
ATOM 651 N N . SER A 1 86 ? -33.751 5.426 33.758 1.00 94.12 86 SER A N 1
ATOM 652 C CA . SER A 1 86 ? -34.633 6.269 32.929 1.00 94.12 86 SER A CA 1
ATOM 653 C C . SER A 1 86 ? -33.916 7.052 31.820 1.00 94.12 86 SER A C 1
ATOM 655 O O . SER A 1 86 ? -34.580 7.544 30.907 1.00 94.12 86 SER A O 1
ATOM 657 N N . MET A 1 87 ? -32.587 7.153 31.877 1.00 91.94 87 MET A N 1
ATOM 658 C CA . MET A 1 87 ? -31.731 7.794 30.878 1.00 91.94 87 MET A CA 1
ATOM 659 C C . MET A 1 87 ? -31.087 6.772 29.926 1.00 91.94 87 MET A C 1
ATOM 661 O O . MET A 1 87 ? -30.194 7.135 29.163 1.00 91.94 87 MET A O 1
ATOM 665 N N . ASP A 1 88 ? -31.552 5.518 29.944 1.00 93.62 88 ASP A N 1
ATOM 666 C CA . ASP A 1 88 ? -31.002 4.397 29.179 1.00 93.62 88 ASP A CA 1
ATOM 667 C C . ASP A 1 88 ? -29.544 4.070 29.547 1.00 93.62 88 ASP A C 1
ATOM 669 O O . ASP A 1 88 ? -28.819 3.596 28.690 1.00 93.62 88 ASP A O 1
ATOM 673 N N . ARG A 1 89 ? -29.086 4.300 30.784 1.00 92.62 89 ARG A N 1
ATOM 674 C CA . ARG A 1 89 ? -27.719 3.966 31.234 1.00 92.62 89 ARG A CA 1
ATOM 675 C C . ARG A 1 89 ? -27.716 2.722 32.106 1.00 92.62 89 ARG A C 1
ATOM 677 O O . ARG A 1 89 ? -28.583 2.581 32.959 1.00 92.62 89 ARG A O 1
ATOM 684 N N . MET A 1 90 ? -26.734 1.850 31.907 1.00 93.94 90 MET A N 1
ATOM 685 C CA . MET A 1 90 ? -26.442 0.728 32.810 1.00 93.94 90 MET A CA 1
ATOM 686 C C . MET A 1 90 ? -25.617 1.190 34.032 1.00 93.94 90 MET A C 1
ATOM 688 O O . MET A 1 90 ? -25.034 2.282 33.994 1.00 93.94 90 MET A O 1
ATOM 692 N N . PRO A 1 91 ? -25.515 0.382 35.109 1.00 92.88 91 PRO A N 1
ATOM 693 C CA . PRO A 1 91 ? -24.659 0.695 36.255 1.00 92.88 91 PRO A CA 1
ATOM 694 C C . PRO A 1 91 ? -23.212 0.990 35.829 1.00 92.88 91 PRO A C 1
ATOM 696 O O . PRO A 1 91 ? -22.748 0.470 34.824 1.00 92.88 91 PRO A O 1
ATOM 699 N N . PHE A 1 92 ? -22.493 1.830 36.578 1.00 90.62 92 PHE A N 1
ATOM 700 C CA . PHE A 1 92 ? -21.102 2.270 36.322 1.00 90.62 92 PHE A CA 1
ATOM 701 C C . PHE A 1 92 ? -20.852 3.082 35.038 1.00 90.62 92 PHE A C 1
ATOM 703 O O . PHE A 1 92 ? -19.816 3.742 34.943 1.00 90.62 92 PHE A O 1
ATOM 710 N N . VAL A 1 93 ? -21.777 3.107 34.070 1.00 90.06 93 VAL A N 1
ATOM 711 C CA . VAL A 1 93 ? -21.619 3.894 32.833 1.00 90.06 93 VAL A CA 1
ATOM 712 C C . VAL A 1 93 ? -21.489 5.385 33.147 1.00 90.06 93 VAL A C 1
ATOM 714 O O . VAL A 1 93 ? -20.591 6.026 32.608 1.00 90.06 93 VAL A O 1
ATOM 717 N N . THR A 1 94 ? -22.314 5.916 34.058 1.00 90.38 94 THR A N 1
ATOM 718 C CA . THR A 1 94 ? -22.277 7.330 34.477 1.00 90.38 94 THR A CA 1
ATOM 719 C C . THR A 1 94 ? -20.906 7.729 35.026 1.00 90.38 94 THR A C 1
ATOM 721 O O . THR A 1 94 ? -20.371 8.762 34.644 1.00 90.38 94 THR A O 1
ATOM 724 N N . LEU A 1 95 ? -20.293 6.884 35.861 1.00 88.06 95 LEU A N 1
ATOM 725 C CA . LEU A 1 95 ? -18.982 7.156 36.456 1.00 88.06 95 LEU A CA 1
ATOM 726 C C . LEU A 1 95 ? -17.884 7.277 35.385 1.00 88.06 95 LEU A C 1
ATOM 728 O O . LEU A 1 95 ? -17.060 8.191 35.422 1.00 88.06 95 LEU A O 1
ATOM 732 N N . ILE A 1 96 ? -17.893 6.383 34.393 1.00 88.69 96 ILE A N 1
ATOM 733 C CA . ILE A 1 96 ? -16.924 6.423 33.289 1.00 88.69 96 ILE A CA 1
ATOM 734 C C . ILE A 1 96 ? -17.230 7.591 32.335 1.00 88.69 96 ILE A C 1
ATOM 736 O O . ILE A 1 96 ? -16.303 8.196 31.789 1.00 88.69 96 ILE A O 1
ATOM 740 N N . GLU A 1 97 ? -18.506 7.931 32.137 1.00 88.00 97 GLU A N 1
ATOM 741 C CA . GLU A 1 97 ? -18.946 9.092 31.353 1.00 88.00 97 GLU A CA 1
ATOM 742 C C . GLU A 1 97 ? -18.450 10.407 31.953 1.00 88.00 97 GLU A C 1
ATOM 744 O O . GLU A 1 97 ? -17.852 11.223 31.242 1.00 88.00 97 GLU A O 1
ATOM 749 N N . ASP A 1 98 ? -18.641 10.580 33.260 1.00 86.44 98 ASP A N 1
ATOM 750 C CA . ASP A 1 98 ? -18.203 11.752 34.011 1.00 86.44 98 ASP A CA 1
ATOM 751 C C . ASP A 1 98 ? -16.682 11.903 33.928 1.00 86.44 98 ASP A C 1
ATOM 753 O O . ASP A 1 98 ? -16.182 12.991 33.626 1.00 86.44 98 ASP A O 1
ATOM 757 N N . TRP A 1 99 ? -15.935 10.804 34.076 1.00 86.06 99 TRP A N 1
ATOM 758 C CA . TRP A 1 99 ? -14.486 10.817 33.887 1.00 86.06 99 TRP A CA 1
ATOM 759 C C . TRP A 1 99 ? -14.072 11.171 32.459 1.00 86.06 99 TRP A C 1
ATOM 761 O O . TRP A 1 99 ? -13.218 12.038 32.266 1.00 86.06 99 TRP A O 1
ATOM 771 N N . CYS A 1 100 ? -14.668 10.538 31.442 1.00 83.88 100 CYS A N 1
ATOM 772 C CA . CYS A 1 100 ? -14.350 10.848 30.049 1.00 83.88 100 CYS A CA 1
ATOM 773 C C . CYS A 1 100 ? -14.579 12.336 29.766 1.00 83.88 100 CYS A C 1
ATOM 775 O O . CYS A 1 100 ? -13.731 12.984 29.151 1.00 83.88 100 CYS A O 1
ATOM 777 N N . THR A 1 101 ? -15.702 12.876 30.240 1.00 84.88 101 THR A N 1
ATOM 778 C CA . THR A 1 101 ? -16.058 14.292 30.100 1.00 84.88 101 THR A CA 1
ATOM 779 C C . THR A 1 101 ? -15.049 15.183 30.819 1.00 84.88 101 THR A C 1
ATOM 781 O O . THR A 1 101 ? -14.548 16.134 30.224 1.00 84.88 101 THR A O 1
ATOM 784 N N . TRP A 1 102 ? -14.658 14.827 32.044 1.00 84.81 102 TRP A N 1
ATOM 785 C CA . TRP A 1 102 ? -13.644 15.551 32.809 1.00 84.81 102 TRP A CA 1
ATOM 786 C C . TRP A 1 102 ? -12.271 15.571 32.118 1.00 84.81 102 TRP A C 1
ATOM 788 O O . TRP A 1 102 ? -11.623 16.619 32.072 1.00 84.81 102 TRP A O 1
ATOM 798 N N . VAL A 1 103 ? -11.824 14.456 31.523 1.00 77.00 103 VAL A N 1
ATOM 799 C CA . VAL A 1 103 ? -10.551 14.414 30.776 1.00 77.00 103 VAL A CA 1
ATOM 800 C C . VAL A 1 103 ? -10.590 15.365 29.575 1.00 77.00 103 VAL A C 1
ATOM 802 O O . VAL A 1 103 ? -9.618 16.070 29.310 1.00 77.00 103 VAL A O 1
ATOM 805 N N . TYR A 1 104 ? -11.715 15.436 28.861 1.00 77.19 104 TYR A N 1
ATOM 806 C CA . TYR A 1 104 ? -11.853 16.364 27.736 1.00 77.19 104 TYR A CA 1
ATOM 807 C C . TYR A 1 104 ? -11.942 17.826 28.174 1.00 77.19 104 TYR A C 1
ATOM 809 O O . TYR A 1 104 ? -11.288 18.681 27.571 1.00 77.19 104 TYR A O 1
ATOM 817 N N . ASP A 1 105 ? -12.716 18.112 29.219 1.00 80.38 105 ASP A N 1
ATOM 818 C CA . ASP A 1 105 ? -12.887 19.469 29.734 1.00 80.38 105 ASP A CA 1
ATOM 819 C C . ASP A 1 105 ? -11.578 20.007 30.330 1.00 80.38 105 ASP A C 1
ATOM 821 O O . ASP A 1 105 ? -11.237 21.170 30.107 1.00 80.38 105 ASP A O 1
ATOM 825 N N . SER A 1 106 ? -10.800 19.166 31.019 1.00 76.62 106 SER A N 1
ATOM 826 C CA . SER A 1 106 ? -9.482 19.541 31.547 1.00 76.62 106 SER A CA 1
ATOM 827 C C . SER A 1 106 ? -8.457 19.788 30.437 1.00 76.62 106 SER A C 1
ATOM 829 O O . SER A 1 106 ? -7.749 20.794 30.488 1.00 76.62 106 SER A O 1
ATOM 831 N N . GLU A 1 107 ? -8.420 18.961 29.382 1.00 75.12 107 GLU A N 1
ATOM 832 C CA . GLU A 1 107 ? -7.528 19.194 28.236 1.00 75.12 107 GLU A CA 1
ATOM 833 C C . GLU A 1 107 ? -7.863 20.515 27.522 1.00 75.12 107 GLU A C 1
ATOM 835 O O . GLU A 1 107 ? -6.964 21.278 27.148 1.00 75.12 107 GLU A O 1
ATOM 840 N N . GLU A 1 108 ? -9.151 20.810 27.328 1.00 78.00 108 GLU A N 1
ATOM 841 C CA . GLU A 1 108 ? -9.577 22.057 26.693 1.00 78.00 108 GLU A CA 1
ATOM 842 C C . GLU A 1 108 ? -9.285 23.268 27.587 1.00 78.00 108 GLU A C 1
ATOM 844 O O . GLU A 1 108 ? -8.762 24.271 27.097 1.00 78.00 108 GLU A O 1
ATOM 849 N N . GLN A 1 109 ? -9.512 23.169 28.901 1.00 79.25 109 GLN A N 1
ATOM 850 C CA . GLN A 1 109 ? -9.109 24.206 29.854 1.00 79.25 109 GLN A CA 1
ATOM 851 C C . GLN A 1 109 ? -7.595 24.444 29.838 1.00 79.25 109 GLN A C 1
ATOM 853 O O . GLN A 1 109 ? -7.168 25.597 29.809 1.00 79.25 109 GLN A O 1
ATOM 858 N N . ASP A 1 110 ? -6.775 23.397 29.770 1.00 77.31 110 ASP A N 1
ATOM 859 C CA . ASP A 1 110 ? -5.319 23.525 29.673 1.00 77.31 110 ASP A CA 1
ATOM 860 C C . ASP A 1 110 ? -4.868 24.129 28.341 1.00 77.31 110 ASP A C 1
ATOM 862 O O . ASP A 1 110 ? -3.869 24.854 28.280 1.00 77.31 110 ASP A O 1
ATOM 866 N N . ARG A 1 111 ? -5.585 23.868 27.243 1.00 75.06 111 ARG A N 1
ATOM 867 C CA . ARG A 1 111 ? -5.345 24.558 25.966 1.00 75.06 111 ARG A CA 1
ATOM 868 C C . ARG A 1 111 ? -5.722 26.029 26.043 1.00 75.06 111 ARG A C 1
ATOM 870 O O . ARG A 1 111 ? -4.986 26.862 25.512 1.00 75.06 111 ARG A O 1
ATOM 877 N N . LEU A 1 112 ? -6.839 26.354 26.689 1.00 83.00 112 LEU A N 1
ATOM 878 C CA . LEU A 1 112 ? -7.272 27.731 26.906 1.00 83.00 112 LEU A CA 1
ATOM 879 C C . LEU A 1 112 ? -6.292 28.485 27.807 1.00 83.00 112 LEU A C 1
ATOM 881 O O . LEU A 1 112 ? -5.916 29.600 27.458 1.00 83.00 112 LEU A O 1
ATOM 885 N N . ARG A 1 113 ? -5.800 27.861 28.884 1.00 82.69 113 ARG A N 1
ATOM 886 C CA . ARG A 1 113 ? -4.737 28.409 29.742 1.00 82.69 113 ARG A CA 1
ATOM 887 C C . ARG A 1 113 ? -3.455 28.648 28.956 1.00 82.69 113 ARG A C 1
ATOM 889 O O . ARG A 1 113 ? -2.973 29.770 28.936 1.00 82.69 113 ARG A O 1
ATOM 896 N N . ARG A 1 114 ? -2.976 27.664 28.184 1.00 82.31 114 ARG A N 1
ATOM 897 C CA . ARG A 1 114 ? -1.788 27.839 27.325 1.00 82.31 114 ARG A CA 1
ATOM 898 C C . ARG A 1 114 ? -1.957 28.952 26.291 1.00 82.31 114 ARG A C 1
ATOM 900 O O . ARG A 1 114 ? -1.011 29.684 26.020 1.00 82.31 114 ARG A O 1
ATOM 907 N N . ARG A 1 115 ? -3.149 29.110 25.706 1.00 83.69 115 ARG A N 1
ATOM 908 C CA . ARG A 1 115 ? -3.442 30.246 24.815 1.00 83.69 115 ARG A CA 1
ATOM 909 C C . ARG A 1 115 ? -3.451 31.567 25.572 1.00 83.69 115 ARG A C 1
ATOM 911 O O . ARG A 1 115 ? -2.881 32.529 25.066 1.00 83.69 115 ARG A O 1
ATOM 918 N N . ALA A 1 116 ? -4.066 31.620 26.750 1.00 84.81 116 ALA A N 1
ATOM 919 C CA . ALA A 1 116 ? -4.073 32.807 27.593 1.00 84.81 116 ALA A CA 1
ATOM 920 C C . ALA A 1 116 ? -2.645 33.203 27.991 1.00 84.81 116 ALA A C 1
ATOM 922 O O . ALA A 1 116 ? -2.291 34.361 27.830 1.00 84.81 116 ALA A O 1
ATOM 923 N N . ASP A 1 117 ? -1.794 32.249 28.367 1.00 86.19 117 ASP A N 1
ATOM 924 C CA . ASP A 1 117 ? -0.392 32.495 28.715 1.00 86.19 117 ASP A CA 1
ATOM 925 C C . ASP A 1 117 ? 0.416 33.018 27.524 1.00 86.19 117 ASP A C 1
ATOM 927 O O . ASP A 1 117 ? 1.180 33.967 27.671 1.00 86.19 117 ASP A O 1
ATOM 931 N N . VAL A 1 118 ? 0.215 32.465 26.322 1.00 85.31 118 VAL A N 1
ATOM 932 C CA . VAL A 1 118 ? 0.853 32.979 25.096 1.00 85.31 118 VAL A CA 1
ATOM 933 C C . VAL A 1 118 ? 0.361 34.393 24.776 1.00 85.31 118 VAL A C 1
ATOM 935 O O . VAL A 1 118 ? 1.160 35.251 24.413 1.00 85.31 118 VAL A O 1
ATOM 938 N N . THR A 1 119 ? -0.936 34.660 24.943 1.00 83.94 119 THR A N 1
ATOM 939 C CA . THR A 1 119 ? -1.520 35.987 24.686 1.00 83.94 119 THR A CA 1
ATOM 940 C C . THR A 1 119 ? -1.020 37.012 25.707 1.00 83.94 119 THR A C 1
ATOM 942 O O . THR A 1 119 ? -0.601 38.096 25.316 1.00 83.94 119 THR A O 1
ATOM 945 N N . ASN A 1 120 ? -0.964 36.634 26.988 1.00 83.06 120 ASN A N 1
ATOM 946 C CA . ASN A 1 120 ? -0.418 37.440 28.078 1.00 83.06 120 ASN A CA 1
ATOM 947 C C . ASN A 1 120 ? 1.090 37.682 27.903 1.00 83.06 120 ASN A C 1
ATOM 949 O O . ASN A 1 120 ? 1.591 38.757 28.219 1.00 83.06 120 ASN A O 1
ATOM 953 N N . PHE A 1 121 ? 1.829 36.706 27.367 1.00 83.44 121 PHE A N 1
ATOM 954 C CA . PHE A 1 121 ? 3.246 36.866 27.042 1.00 83.44 121 PHE A CA 1
ATOM 955 C C . PHE A 1 121 ? 3.458 37.877 25.907 1.00 83.44 121 PHE A C 1
ATOM 957 O O . PHE A 1 121 ? 4.342 38.728 26.005 1.00 83.44 121 PHE A O 1
ATOM 964 N N . PHE A 1 122 ? 2.632 37.835 24.854 1.00 80.56 122 PHE A N 1
ATOM 965 C CA . PHE A 1 122 ? 2.684 38.836 23.785 1.00 80.56 122 PHE A CA 1
ATOM 966 C C . PHE A 1 122 ? 2.253 40.226 24.268 1.00 80.56 122 PHE A C 1
ATOM 968 O O . PHE A 1 122 ? 2.920 41.196 23.914 1.00 80.56 122 PHE A O 1
ATOM 975 N N . SER A 1 123 ? 1.232 40.338 25.126 1.00 76.12 123 SER A N 1
ATOM 976 C CA . SER A 1 123 ? 0.829 41.635 25.684 1.00 76.12 123 SER A CA 1
ATOM 977 C C . SER A 1 123 ? 1.897 42.222 26.612 1.00 76.12 123 SER A C 1
ATOM 979 O O . SER A 1 123 ? 2.202 43.403 26.501 1.00 76.12 123 SER A O 1
ATOM 981 N N . LEU A 1 124 ? 2.546 41.407 27.453 1.00 74.94 124 LEU A N 1
ATOM 982 C CA . LEU A 1 124 ? 3.670 41.850 28.294 1.00 74.94 124 LEU A CA 1
ATOM 983 C C . LEU A 1 124 ? 4.896 42.262 27.459 1.00 74.94 124 LEU A C 1
ATOM 985 O O . LEU A 1 124 ? 5.606 43.199 27.828 1.00 74.94 124 LEU A O 1
ATOM 989 N N . SER A 1 125 ? 5.138 41.595 26.323 1.00 74.25 125 SER A N 1
ATOM 990 C CA . SER A 1 125 ? 6.209 41.964 25.390 1.00 74.25 125 SER A CA 1
ATOM 991 C C . SER A 1 125 ? 5.910 43.250 24.611 1.00 74.25 125 SER A C 1
ATOM 993 O O . SER A 1 125 ? 6.851 43.971 24.282 1.00 74.25 125 SER A O 1
ATOM 995 N N . GLU A 1 126 ? 4.645 43.546 24.301 1.00 71.31 126 GLU A N 1
ATOM 996 C CA . GLU A 1 126 ? 4.248 44.828 23.701 1.00 71.31 126 GLU A CA 1
ATOM 997 C C . GLU A 1 126 ? 4.331 45.972 24.718 1.00 71.31 126 GLU A C 1
ATOM 999 O O . GLU A 1 126 ? 4.827 47.045 24.378 1.00 71.31 126 GLU A O 1
ATOM 1004 N N . GLU A 1 127 ? 3.954 45.732 25.976 1.00 64.56 127 GLU A N 1
ATOM 1005 C CA . GLU A 1 127 ? 4.029 46.737 27.045 1.00 64.56 127 GLU A CA 1
ATOM 1006 C C . GLU A 1 127 ? 5.486 47.122 27.362 1.00 64.56 127 GLU A C 1
ATOM 1008 O O . GLU A 1 127 ? 5.820 48.303 27.435 1.00 64.56 127 GLU A O 1
ATOM 1013 N N . HIS A 1 128 ? 6.405 46.147 27.401 1.00 58.50 128 HIS A N 1
ATOM 1014 C CA . HIS A 1 128 ? 7.842 46.421 27.561 1.00 58.50 128 HIS A CA 1
ATOM 1015 C C . HIS A 1 128 ? 8.500 47.020 26.302 1.00 58.50 128 HIS A C 1
ATOM 1017 O O . HIS A 1 128 ? 9.560 47.642 26.397 1.00 58.50 128 HIS A O 1
ATOM 1023 N N . GLY A 1 129 ? 7.889 46.863 25.122 1.00 54.66 129 GLY A N 1
ATOM 1024 C CA . GLY A 1 129 ? 8.324 47.524 23.888 1.00 54.66 129 GLY A CA 1
ATOM 1025 C C . GLY A 1 129 ? 7.879 48.989 23.792 1.00 54.66 129 GLY A C 1
ATOM 1026 O O . GLY A 1 129 ? 8.573 49.798 23.169 1.00 54.66 129 GLY A O 1
ATOM 1027 N N . ALA A 1 130 ? 6.759 49.347 24.428 1.00 54.62 130 ALA A N 1
ATOM 1028 C CA . ALA A 1 130 ? 6.207 50.701 24.401 1.00 54.62 130 ALA A CA 1
ATOM 1029 C C . ALA A 1 130 ? 6.996 51.676 25.296 1.00 54.62 130 ALA A C 1
ATOM 1031 O O . ALA A 1 130 ? 7.231 52.821 24.899 1.00 54.62 130 ALA A O 1
ATOM 1032 N N . ASP A 1 131 ? 7.509 51.207 26.438 1.00 53.47 131 ASP A N 1
ATOM 1033 C CA . ASP A 1 131 ? 8.295 52.037 27.366 1.00 53.47 131 ASP A CA 1
ATOM 1034 C C . ASP A 1 131 ? 9.727 52.332 26.882 1.00 53.47 131 ASP A C 1
ATOM 1036 O O . ASP A 1 131 ? 10.377 53.257 27.370 1.00 53.47 131 ASP A O 1
ATOM 1040 N N . GLN A 1 132 ? 10.218 51.628 25.854 1.00 49.47 132 GLN A N 1
ATOM 1041 C CA . GLN A 1 132 ? 11.529 51.897 25.247 1.00 49.47 132 GLN A CA 1
ATOM 1042 C C . GLN A 1 132 ? 11.492 52.810 24.007 1.00 49.47 132 GLN A C 1
ATOM 1044 O O . GLN A 1 132 ? 12.548 53.109 23.446 1.00 49.47 132 GLN A O 1
ATOM 1049 N N . GLN A 1 133 ? 10.319 53.306 23.585 1.00 48.19 133 GLN A N 1
ATOM 1050 C CA . GLN A 1 133 ? 10.188 54.201 22.420 1.00 48.19 133 GLN A CA 1
ATOM 1051 C C . GLN A 1 133 ? 9.779 55.652 22.723 1.00 48.19 133 GLN A C 1
ATOM 1053 O O . GLN A 1 133 ? 9.660 56.456 21.794 1.00 48.19 133 GLN A O 1
ATOM 1058 N N . GLN A 1 134 ? 9.685 56.070 23.988 1.00 46.53 134 GLN A N 1
ATOM 1059 C CA . GLN A 1 134 ? 9.611 57.498 24.333 1.00 46.53 134 GLN A CA 1
ATOM 1060 C C . GLN A 1 134 ? 11.012 58.112 24.464 1.00 46.53 134 GLN A C 1
ATOM 1062 O O . GLN A 1 134 ? 11.480 58.426 25.553 1.00 46.53 134 GLN A O 1
ATOM 1067 N N . GLY A 1 135 ? 11.718 58.287 23.342 1.00 52.03 135 GLY A N 1
ATOM 1068 C CA . GLY A 1 135 ? 13.058 58.874 23.417 1.00 52.03 135 GLY A CA 1
ATOM 1069 C C . GLY A 1 135 ? 13.841 59.064 22.124 1.00 52.03 135 GLY A C 1
ATOM 1070 O O . GLY A 1 135 ? 15.037 58.813 22.140 1.00 52.03 135 GLY A O 1
ATOM 1071 N N . ASN A 1 136 ? 13.217 59.479 21.014 1.00 44.66 136 ASN A N 1
ATOM 1072 C CA . ASN A 1 136 ? 13.806 60.383 20.001 1.00 44.66 136 ASN A CA 1
ATOM 1073 C C . ASN A 1 136 ? 12.978 60.374 18.711 1.00 44.66 136 ASN A C 1
ATOM 1075 O O . ASN A 1 136 ? 13.145 59.520 17.842 1.00 44.66 136 ASN A O 1
ATOM 1079 N N . SER A 1 137 ? 12.159 61.409 18.525 1.00 42.44 137 SER A N 1
ATOM 1080 C CA . SER A 1 137 ? 11.681 61.787 17.196 1.00 42.44 137 SER A CA 1
ATOM 1081 C C . SER A 1 137 ? 12.778 62.594 16.495 1.00 42.44 137 SER A C 1
ATOM 1083 O O . SER A 1 137 ? 12.859 63.814 16.625 1.00 42.44 137 SER A O 1
ATOM 1085 N N . ARG A 1 138 ? 13.653 61.919 15.741 1.00 43.66 138 ARG A N 1
ATOM 1086 C CA . ARG A 1 138 ? 14.475 62.568 14.708 1.00 43.66 138 ARG A CA 1
ATOM 1087 C C . ARG A 1 138 ? 14.100 61.984 13.354 1.00 43.66 138 ARG A C 1
ATOM 1089 O O . ARG A 1 138 ? 14.366 60.821 13.073 1.00 43.66 138 ARG A O 1
ATOM 1096 N N . ARG A 1 139 ? 13.489 62.830 12.517 1.00 48.69 139 ARG A N 1
ATOM 1097 C CA . ARG A 1 139 ? 13.316 62.616 11.074 1.00 48.69 139 ARG A CA 1
ATOM 1098 C C . ARG A 1 139 ? 14.626 62.087 10.479 1.00 48.69 139 ARG A C 1
ATOM 1100 O O . ARG A 1 139 ? 15.614 62.816 10.453 1.00 48.69 139 ARG A O 1
ATOM 1107 N N . MET A 1 140 ? 14.609 60.869 9.948 1.00 36.69 140 MET A N 1
ATOM 1108 C CA . MET A 1 140 ? 15.585 60.424 8.957 1.00 36.69 140 MET A CA 1
ATOM 1109 C C . MET A 1 140 ? 14.863 60.037 7.676 1.00 36.69 140 MET A C 1
ATOM 1111 O O . MET A 1 140 ? 13.819 59.389 7.685 1.00 36.69 140 MET A O 1
ATOM 1115 N N . SER A 1 141 ? 15.425 60.530 6.580 1.00 41.47 141 SER A N 1
ATOM 1116 C CA . SER A 1 141 ? 14.900 60.435 5.232 1.00 41.47 141 SER A CA 1
ATOM 1117 C C . SER A 1 141 ? 14.893 59.004 4.708 1.00 41.47 141 SER A C 1
ATOM 1119 O O . SER A 1 141 ? 15.819 58.223 4.932 1.00 41.47 141 SER A O 1
ATOM 1121 N N . VAL A 1 142 ? 13.875 58.732 3.900 1.00 45.94 142 VAL A N 1
ATOM 1122 C CA . VAL A 1 142 ? 13.755 57.614 2.966 1.00 45.94 142 VAL A CA 1
ATOM 1123 C C . VAL A 1 142 ? 15.009 57.553 2.086 1.00 45.94 142 VAL A C 1
ATOM 1125 O O . VAL A 1 142 ? 15.113 58.358 1.172 1.00 45.94 142 VAL A O 1
ATOM 1128 N N . ASN A 1 143 ? 15.982 56.685 2.408 1.00 41.59 143 ASN A N 1
ATOM 1129 C CA . ASN A 1 143 ? 16.961 56.118 1.451 1.00 41.59 143 ASN A CA 1
ATOM 1130 C C . ASN A 1 143 ? 17.921 55.031 2.003 1.00 41.59 143 ASN A C 1
ATOM 1132 O O . ASN A 1 143 ? 18.851 54.648 1.302 1.00 41.59 143 ASN A O 1
ATOM 1136 N N . HIS A 1 144 ? 17.712 54.454 3.197 1.00 39.38 144 HIS A N 1
ATOM 1137 C CA . HIS A 1 144 ? 18.627 53.419 3.738 1.00 39.38 144 HIS A CA 1
ATOM 1138 C C . HIS A 1 144 ? 18.001 52.055 4.098 1.00 39.38 144 HIS A C 1
ATOM 1140 O O . HIS A 1 144 ? 18.671 51.195 4.669 1.00 39.38 144 HIS A O 1
ATOM 1146 N N . VAL A 1 145 ? 16.748 51.798 3.710 1.00 41.94 145 VAL A N 1
ATOM 1147 C CA . VAL A 1 145 ? 15.984 50.616 4.166 1.00 41.94 145 VAL A CA 1
ATOM 1148 C C . VAL A 1 145 ? 16.405 49.291 3.499 1.00 41.94 145 VAL A C 1
ATOM 1150 O O . VAL A 1 145 ? 16.141 48.223 4.038 1.00 41.94 145 VAL A O 1
ATOM 1153 N N . THR A 1 146 ? 17.148 49.301 2.392 1.00 42.75 146 THR A N 1
ATOM 1154 C CA . THR A 1 146 ? 17.450 48.065 1.637 1.00 42.75 146 THR A CA 1
ATOM 1155 C C . THR A 1 146 ? 18.785 47.383 1.955 1.00 42.75 146 THR A C 1
ATOM 1157 O O . THR A 1 146 ? 19.017 46.287 1.456 1.00 42.75 146 THR A O 1
ATOM 1160 N N . ARG A 1 147 ? 19.658 47.949 2.808 1.00 37.75 147 ARG A N 1
ATOM 1161 C CA . ARG A 1 147 ? 20.945 47.303 3.177 1.00 37.75 147 ARG A CA 1
ATOM 1162 C C . ARG A 1 147 ? 21.026 46.759 4.606 1.00 37.75 147 ARG A C 1
ATOM 1164 O O . ARG A 1 147 ? 21.798 45.836 4.837 1.00 37.75 147 ARG A O 1
ATOM 1171 N N . ALA A 1 148 ? 20.199 47.235 5.538 1.00 38.59 148 ALA A N 1
ATOM 1172 C CA . ALA A 1 148 ? 20.197 46.732 6.918 1.00 38.59 148 ALA A CA 1
ATOM 1173 C C . ALA A 1 148 ? 19.439 45.395 7.085 1.00 38.59 148 ALA A C 1
ATOM 1175 O O . ALA A 1 148 ? 19.766 44.604 7.967 1.00 38.59 148 ALA A O 1
ATOM 1176 N N . ALA A 1 149 ? 18.487 45.082 6.195 1.00 38.97 149 ALA A N 1
ATOM 1177 C CA . ALA A 1 149 ? 17.705 43.842 6.257 1.00 38.97 149 ALA A CA 1
ATOM 1178 C C . ALA A 1 149 ? 18.514 42.567 5.922 1.00 38.97 149 ALA A C 1
ATOM 1180 O O . ALA A 1 149 ? 18.117 41.473 6.317 1.00 38.97 149 ALA A O 1
ATOM 1181 N N . ALA A 1 150 ? 19.666 42.699 5.248 1.00 40.47 150 ALA A N 1
ATOM 1182 C CA . ALA A 1 150 ? 20.520 41.569 4.866 1.00 40.47 150 ALA A CA 1
ATOM 1183 C C . ALA A 1 150 ? 21.588 41.203 5.918 1.00 40.47 150 ALA A C 1
ATOM 1185 O O . ALA A 1 150 ? 22.110 40.093 5.893 1.00 40.47 150 ALA A O 1
ATOM 1186 N N . GLN A 1 151 ? 21.912 42.098 6.862 1.00 38.25 151 GLN A N 1
ATOM 1187 C CA . GLN A 1 151 ? 22.888 41.812 7.929 1.00 38.25 151 GLN A CA 1
ATOM 1188 C C . GLN A 1 151 ? 22.247 41.306 9.230 1.00 38.25 151 GLN A C 1
ATOM 1190 O O . GLN A 1 151 ? 22.915 40.641 10.018 1.00 38.25 151 GLN A O 1
ATOM 1195 N N . VAL A 1 152 ? 20.944 41.526 9.435 1.00 41.97 152 VAL A N 1
ATOM 1196 C CA . VAL A 1 152 ? 20.222 41.036 10.627 1.00 41.97 152 VAL A CA 1
ATOM 1197 C C . VAL A 1 152 ? 19.798 39.563 10.489 1.00 41.97 152 VAL A C 1
ATOM 1199 O O . VAL A 1 152 ? 19.641 38.861 11.486 1.00 41.97 152 VAL A O 1
ATOM 1202 N N . THR A 1 153 ? 19.718 39.027 9.268 1.00 38.88 153 THR A N 1
ATOM 1203 C CA . THR A 1 153 ? 19.321 37.629 9.008 1.00 38.88 153 THR A CA 1
ATOM 1204 C C . THR A 1 153 ? 20.440 36.598 9.216 1.00 38.88 153 THR A C 1
ATOM 1206 O O . THR A 1 153 ? 20.147 35.409 9.308 1.00 38.88 153 THR A O 1
ATOM 1209 N N . ALA A 1 154 ? 21.703 37.018 9.366 1.00 37.72 154 ALA A N 1
ATOM 1210 C CA . ALA A 1 154 ? 22.835 36.108 9.594 1.00 37.72 154 ALA A CA 1
ATOM 1211 C C . ALA A 1 154 ? 23.248 35.963 11.077 1.00 37.72 154 ALA A C 1
ATOM 1213 O O . ALA A 1 154 ? 23.967 35.028 11.425 1.00 37.72 154 ALA A O 1
ATOM 1214 N N . GLY A 1 155 ? 22.785 36.855 11.965 1.00 34.62 155 GLY A N 1
ATOM 1215 C CA . GLY A 1 155 ? 23.114 36.833 13.400 1.00 34.62 155 GLY A CA 1
ATOM 1216 C C . GLY A 1 155 ? 22.053 36.192 14.305 1.00 34.62 155 GLY A C 1
ATOM 1217 O O . GLY A 1 155 ? 22.366 35.783 15.421 1.00 34.62 155 GLY A O 1
ATOM 1218 N N . ALA A 1 156 ? 20.808 36.064 13.835 1.00 37.91 156 ALA A N 1
ATOM 1219 C CA . ALA A 1 156 ? 19.662 35.684 14.668 1.00 37.91 156 ALA A CA 1
ATOM 1220 C C . ALA A 1 156 ? 19.533 34.172 14.961 1.00 37.91 156 ALA A C 1
ATOM 1222 O O . ALA A 1 156 ? 18.759 33.774 15.828 1.00 37.91 156 ALA A O 1
ATOM 1223 N N . THR A 1 157 ? 20.301 33.307 14.291 1.00 40.59 157 THR A N 1
ATOM 1224 C CA . THR A 1 157 ? 20.201 31.842 14.449 1.00 40.59 157 THR A CA 1
ATOM 1225 C C . THR A 1 157 ? 21.146 31.244 15.494 1.00 40.59 157 THR A C 1
ATOM 1227 O O . THR A 1 157 ? 20.917 30.117 15.927 1.00 40.59 157 THR A O 1
ATOM 1230 N N . ARG A 1 158 ? 22.166 31.975 15.976 1.00 40.25 158 ARG A N 1
ATOM 1231 C CA . ARG A 1 158 ? 23.066 31.477 17.043 1.00 40.25 158 ARG A CA 1
ATOM 1232 C C . ARG A 1 158 ? 22.646 31.882 18.459 1.00 40.25 158 ARG A C 1
ATOM 1234 O O . ARG A 1 158 ? 22.869 31.110 19.385 1.00 40.25 158 ARG A O 1
ATOM 1241 N N . THR A 1 159 ? 21.982 33.021 18.642 1.00 43.06 159 THR A N 1
ATOM 1242 C CA . THR A 1 159 ? 21.478 33.472 19.955 1.00 43.06 159 THR A CA 1
ATOM 1243 C C . THR A 1 159 ? 20.115 32.875 20.315 1.00 43.06 159 THR A C 1
ATOM 1245 O O . THR A 1 159 ? 19.873 32.600 21.489 1.00 43.06 159 THR A O 1
ATOM 1248 N N . ALA A 1 160 ? 19.269 32.546 19.330 1.00 41.81 160 ALA A N 1
ATOM 1249 C CA . ALA A 1 160 ? 17.989 31.867 19.571 1.00 41.81 160 ALA A CA 1
ATOM 1250 C C . ALA A 1 160 ? 18.158 30.429 20.112 1.00 41.81 160 ALA A C 1
ATOM 1252 O O . ALA A 1 160 ? 17.359 29.973 20.928 1.00 41.81 160 ALA A O 1
ATOM 1253 N N . LEU A 1 161 ? 19.239 29.731 19.734 1.00 37.19 161 LEU A N 1
ATOM 1254 C CA . LEU A 1 161 ? 19.520 28.365 20.199 1.00 37.19 161 LEU A CA 1
ATOM 1255 C C . LEU A 1 161 ? 20.144 28.327 21.609 1.00 37.19 161 LEU A C 1
ATOM 1257 O O . LEU A 1 161 ? 19.945 27.362 22.347 1.00 37.19 161 LEU A O 1
ATOM 1261 N N . ALA A 1 162 ? 20.858 29.386 22.010 1.00 40.88 162 ALA A N 1
ATOM 1262 C CA . ALA A 1 162 ? 21.392 29.534 23.367 1.00 40.88 162 ALA A CA 1
ATOM 1263 C C . ALA A 1 162 ? 20.310 29.990 24.367 1.00 40.88 162 ALA A C 1
ATOM 1265 O O . ALA A 1 162 ? 20.266 29.484 25.488 1.00 40.88 162 ALA A O 1
ATOM 1266 N N . GLY A 1 163 ? 19.385 30.861 23.938 1.00 39.75 163 GLY A N 1
ATOM 1267 C CA . GLY A 1 163 ? 18.216 31.261 24.730 1.00 39.75 163 GLY A CA 1
ATOM 1268 C C . GLY A 1 163 ? 17.241 30.106 24.979 1.00 39.75 163 GLY A C 1
ATOM 1269 O O . GLY A 1 163 ? 16.825 29.891 26.114 1.00 39.75 163 GLY A O 1
ATOM 1270 N N . ALA A 1 164 ? 16.962 29.279 23.963 1.00 40.31 164 ALA A N 1
ATOM 1271 C CA . ALA A 1 164 ? 16.060 28.130 24.099 1.00 40.31 164 ALA A CA 1
ATOM 1272 C C . ALA A 1 164 ? 16.576 27.063 25.087 1.00 40.31 164 ALA A C 1
ATOM 1274 O O . ALA A 1 164 ? 15.787 26.445 25.799 1.00 40.31 164 ALA A O 1
ATOM 1275 N N . LYS A 1 165 ? 17.901 26.884 25.195 1.00 38.28 165 LYS A N 1
ATOM 1276 C CA . LYS A 1 165 ? 18.514 25.899 26.103 1.00 38.28 165 LYS A CA 1
ATOM 1277 C C . LYS A 1 165 ? 18.539 26.361 27.567 1.00 38.28 165 LYS A C 1
ATOM 1279 O O . LYS A 1 165 ? 18.492 25.525 28.464 1.00 38.28 165 LYS A O 1
ATOM 1284 N N . HIS A 1 166 ? 18.573 27.674 27.810 1.00 41.16 166 HIS A N 1
ATOM 1285 C CA . HIS A 1 166 ? 18.475 28.248 29.158 1.00 41.16 166 HIS A CA 1
ATOM 1286 C C . HIS A 1 166 ? 17.015 28.399 29.620 1.00 41.16 166 HIS A C 1
ATOM 1288 O O . HIS A 1 166 ? 16.728 28.262 30.806 1.00 41.16 166 HIS A O 1
ATOM 1294 N N . MET A 1 167 ? 16.086 28.603 28.680 1.00 37.75 167 MET A N 1
ATOM 1295 C CA . MET A 1 167 ? 14.649 28.714 28.946 1.00 37.75 167 MET A CA 1
ATOM 1296 C C . MET A 1 167 ? 14.006 27.348 29.244 1.00 37.75 167 MET A C 1
ATOM 1298 O O . MET A 1 167 ? 13.170 27.263 30.135 1.00 37.75 167 MET A O 1
ATOM 1302 N N . MET A 1 168 ? 14.468 26.258 28.612 1.00 39.50 168 MET A N 1
ATOM 1303 C CA . MET A 1 168 ? 14.031 24.892 28.962 1.00 39.50 168 MET A CA 1
ATOM 1304 C C . MET A 1 168 ? 14.462 24.470 30.376 1.00 39.50 168 MET A C 1
ATOM 1306 O O . MET A 1 168 ? 13.719 23.770 31.052 1.00 39.50 168 MET A O 1
ATOM 1310 N N . LYS A 1 169 ? 15.613 24.952 30.863 1.00 37.16 169 LYS A N 1
ATOM 1311 C CA . LYS A 1 169 ? 16.097 24.646 32.220 1.00 37.16 169 LYS A CA 1
ATOM 1312 C C . LYS A 1 169 ? 15.371 25.443 33.315 1.00 37.16 169 LYS A C 1
ATOM 1314 O O . LYS A 1 169 ? 15.320 24.997 34.451 1.00 37.16 169 LYS A O 1
ATOM 1319 N N . TYR A 1 170 ? 14.781 26.592 32.969 1.00 38.75 170 TYR A N 1
ATOM 1320 C CA . TYR A 1 170 ? 14.006 27.429 33.897 1.00 38.75 170 TYR A CA 1
ATOM 1321 C C . TYR A 1 170 ? 12.528 27.003 34.005 1.00 38.75 170 TYR A C 1
ATOM 1323 O O . TYR A 1 170 ? 11.852 27.353 34.969 1.00 38.75 170 TYR A O 1
ATOM 1331 N N . VAL A 1 171 ? 12.024 26.240 33.026 1.00 41.62 171 VAL A N 1
ATOM 1332 C CA . VAL A 1 171 ? 10.654 25.695 33.027 1.00 41.62 171 VAL A CA 1
ATOM 1333 C C . VAL A 1 171 ? 10.559 24.391 33.837 1.00 41.62 171 VAL A C 1
ATOM 1335 O O . VAL A 1 171 ? 9.542 24.177 34.491 1.00 41.62 171 VAL A O 1
ATOM 1338 N N . ASP A 1 172 ? 11.628 23.588 33.906 1.00 34.81 172 ASP A N 1
ATOM 1339 C CA . ASP A 1 172 ? 11.657 22.356 34.719 1.00 34.81 172 ASP A CA 1
ATOM 1340 C C . ASP A 1 172 ? 11.734 22.618 36.238 1.00 34.81 172 ASP A C 1
ATOM 1342 O O . ASP A 1 172 ? 11.202 21.845 37.031 1.00 34.81 172 ASP A O 1
ATOM 1346 N N . GLU A 1 173 ? 12.329 23.732 36.681 1.00 34.47 173 GLU A N 1
ATOM 1347 C CA . GLU A 1 173 ? 12.518 24.010 38.118 1.00 34.47 173 GLU A CA 1
ATOM 1348 C C . GLU A 1 173 ? 11.273 24.589 38.818 1.00 34.47 173 GLU A C 1
ATOM 1350 O O . GLU A 1 173 ? 11.200 24.606 40.048 1.00 34.47 173 GLU A O 1
ATOM 1355 N N . LYS A 1 174 ? 10.253 25.026 38.063 1.00 31.38 174 LYS A N 1
ATOM 1356 C CA . LYS A 1 174 ? 9.002 25.575 38.624 1.00 31.38 174 LYS A CA 1
ATOM 1357 C C . LYS A 1 174 ? 7.827 24.595 38.649 1.00 31.38 174 LYS A C 1
ATOM 1359 O O . LYS A 1 174 ? 6.787 24.932 39.210 1.00 31.38 174 LYS A O 1
ATOM 1364 N N . PHE A 1 175 ? 7.991 23.377 38.130 1.00 33.72 175 PHE A N 1
ATOM 1365 C CA . PHE A 1 175 ? 6.915 22.380 38.068 1.00 33.72 175 PHE A CA 1
ATOM 1366 C C . PHE A 1 175 ? 6.719 21.561 39.364 1.00 33.72 175 PHE A C 1
ATOM 1368 O O . PHE A 1 175 ? 5.885 20.666 39.401 1.00 33.72 175 PHE A O 1
ATOM 1375 N N . ILE A 1 176 ? 7.440 21.882 40.452 1.00 34.28 176 ILE A N 1
ATOM 1376 C CA . ILE A 1 176 ? 7.365 21.167 41.750 1.00 34.28 176 ILE A CA 1
ATOM 1377 C C . ILE A 1 176 ? 6.734 22.024 42.876 1.00 34.28 176 ILE A C 1
ATOM 1379 O O . ILE A 1 176 ? 6.686 21.620 44.034 1.00 34.28 176 ILE A O 1
ATOM 1383 N N . ARG A 1 177 ? 6.189 23.216 42.591 1.00 32.25 177 ARG A N 1
ATOM 1384 C CA . ARG A 1 177 ? 5.575 24.051 43.646 1.00 32.25 177 ARG A CA 1
ATOM 1385 C C . ARG A 1 177 ? 4.336 24.809 43.180 1.00 32.25 177 ARG A C 1
ATOM 1387 O O . ARG A 1 177 ? 4.372 26.022 43.008 1.00 32.25 177 ARG A O 1
ATOM 1394 N N . VAL A 1 178 ? 3.224 24.096 43.027 1.00 32.53 178 VAL A N 1
ATOM 1395 C CA . VAL A 1 178 ? 1.886 24.705 42.972 1.00 32.53 178 VAL A CA 1
ATOM 1396 C C . VAL A 1 178 ? 0.915 23.829 43.767 1.00 32.53 178 VAL A C 1
ATOM 1398 O O . VAL A 1 178 ? 0.114 23.111 43.194 1.00 32.53 178 VAL A O 1
ATOM 1401 N N . ASP A 1 179 ? 1.017 23.887 45.097 1.00 31.25 179 ASP A N 1
ATOM 1402 C CA . ASP A 1 179 ? 0.032 23.302 46.031 1.00 31.25 179 ASP A CA 1
ATOM 1403 C C . ASP A 1 179 ? -0.481 24.330 47.058 1.00 31.25 179 ASP A C 1
ATOM 1405 O O . ASP A 1 179 ? -1.110 23.998 48.057 1.00 31.25 179 ASP A O 1
ATOM 1409 N N . SER A 1 180 ? -0.243 25.624 46.832 1.00 32.44 180 SER A N 1
ATOM 1410 C CA . SER A 1 180 ? -0.663 26.666 47.771 1.00 32.44 180 SER A CA 1
ATOM 1411 C C . SER A 1 180 ? -1.196 27.885 47.034 1.00 32.44 180 SER A C 1
ATOM 1413 O O . SER A 1 180 ? -0.480 28.870 46.900 1.00 32.44 180 SER A O 1
ATOM 1415 N N . LEU A 1 181 ? -2.423 27.809 46.517 1.00 32.06 181 LEU A N 1
ATOM 1416 C CA . LEU A 1 181 ? -3.239 28.977 46.153 1.00 32.06 181 LEU A CA 1
ATOM 1417 C C . LEU A 1 181 ? -4.701 28.539 45.944 1.00 32.06 181 LEU A C 1
ATOM 1419 O O . LEU A 1 181 ? -5.257 28.621 44.856 1.00 32.06 181 LEU A O 1
ATOM 1423 N N . PHE A 1 182 ? -5.326 28.066 47.022 1.00 31.31 182 PHE A N 1
ATOM 1424 C CA . PHE A 1 182 ? -6.778 28.120 47.183 1.00 31.31 182 PHE A CA 1
ATOM 1425 C C . PHE A 1 182 ? -7.064 29.066 48.348 1.00 31.31 182 PHE A C 1
ATOM 1427 O O . PHE A 1 182 ? -7.051 28.663 49.506 1.00 31.31 182 PHE A O 1
ATOM 1434 N N . HIS A 1 183 ? -7.265 30.344 48.034 1.00 29.91 183 HIS A N 1
ATOM 1435 C CA . HIS A 1 183 ? -7.940 31.276 48.928 1.00 29.91 183 HIS A CA 1
ATOM 1436 C C . HIS A 1 183 ? -9.171 31.803 48.198 1.00 29.91 183 HIS A C 1
ATOM 1438 O O . HIS A 1 183 ? -9.073 32.302 47.078 1.00 29.91 183 HIS A O 1
ATOM 1444 N N . GLU A 1 184 ? -10.323 31.619 48.839 1.00 37.25 184 GLU A N 1
ATOM 1445 C CA . GLU A 1 184 ? -11.629 32.125 48.434 1.00 37.25 184 GLU A CA 1
ATOM 1446 C C . GLU A 1 184 ? -11.561 33.618 48.086 1.00 37.25 184 GLU A C 1
ATOM 1448 O O . GLU A 1 184 ? -11.198 34.438 48.930 1.00 37.25 184 GLU A O 1
ATOM 1453 N N . SER A 1 185 ? -11.971 33.984 46.867 1.00 30.58 185 SER A N 1
ATOM 1454 C CA . SER A 1 185 ? -12.475 35.330 46.600 1.00 30.58 185 SER A CA 1
ATOM 1455 C C . SER A 1 185 ? -13.991 35.249 46.480 1.00 30.58 185 SER A C 1
ATOM 1457 O O . SER A 1 185 ? -14.554 34.626 45.579 1.00 30.58 185 SER A O 1
ATOM 1459 N N . ASN A 1 186 ? -14.642 35.851 47.462 1.00 37.62 186 ASN A N 1
ATOM 1460 C CA . ASN A 1 186 ? -16.077 35.896 47.620 1.00 37.62 186 ASN A CA 1
ATOM 1461 C C . ASN A 1 186 ? -16.564 37.200 46.979 1.00 37.62 186 ASN A C 1
ATOM 1463 O O . ASN A 1 186 ? -16.607 38.219 47.656 1.00 37.62 186 ASN A O 1
ATOM 1467 N N . ASP A 1 187 ? -16.887 37.177 45.684 1.00 35.09 187 ASP A N 1
ATOM 1468 C CA . ASP A 1 187 ? -17.553 38.301 45.018 1.00 35.09 187 ASP A CA 1
ATOM 1469 C C . ASP A 1 187 ? -18.867 37.827 44.399 1.00 35.09 187 ASP A C 1
ATOM 1471 O O . ASP A 1 187 ? -18.925 37.104 43.402 1.00 35.09 187 ASP A O 1
ATOM 1475 N N . GLY A 1 188 ? -19.951 38.229 45.058 1.00 43.44 188 GLY A N 1
ATOM 1476 C CA . GLY A 1 188 ? -21.311 37.948 44.648 1.00 43.44 188 GLY A CA 1
ATOM 1477 C C . GLY A 1 188 ? -21.728 38.794 43.453 1.00 43.44 188 GLY A C 1
ATOM 1478 O O . GLY A 1 188 ? -21.884 40.003 43.572 1.00 43.44 188 GLY A O 1
ATOM 1479 N N . VAL A 1 189 ? -22.036 38.137 42.334 1.00 36.19 189 VAL A N 1
ATOM 1480 C CA . VAL A 1 189 ? -23.034 38.611 41.368 1.00 36.19 189 VAL A CA 1
ATOM 1481 C C . VAL A 1 189 ? -23.800 37.396 40.850 1.00 36.19 189 VAL A C 1
ATOM 1483 O O . VAL A 1 189 ? -23.240 36.493 40.232 1.00 36.19 189 VAL A O 1
ATOM 1486 N N . GLY A 1 190 ? -25.102 37.373 41.132 1.00 40.94 190 GLY A N 1
ATOM 1487 C CA . GLY A 1 190 ? -26.003 36.280 40.796 1.00 40.94 190 GLY A CA 1
ATOM 1488 C C . GLY A 1 190 ? -26.098 36.011 39.294 1.00 40.94 190 GLY A C 1
ATOM 1489 O O . GLY A 1 190 ? -26.747 36.742 38.548 1.00 40.94 190 GLY A O 1
ATOM 1490 N N . ARG A 1 191 ? -25.540 34.878 38.874 1.00 34.06 191 ARG A N 1
ATOM 1491 C CA . ARG A 1 191 ? -26.120 34.035 37.827 1.00 34.06 191 ARG A CA 1
ATOM 1492 C C . ARG A 1 191 ? -26.345 32.668 38.447 1.00 34.06 191 ARG A C 1
ATOM 1494 O O . ARG A 1 191 ? -25.402 32.060 38.942 1.00 34.06 191 ARG A O 1
ATOM 1501 N N . GLY A 1 192 ? -27.602 32.228 38.471 1.00 29.58 192 GLY A N 1
ATOM 1502 C CA . GLY A 1 192 ? -27.967 30.920 39.004 1.00 29.58 192 GLY A CA 1
ATOM 1503 C C . GLY A 1 192 ? -27.107 29.825 38.360 1.00 29.58 192 GLY A C 1
ATOM 1504 O O . GLY A 1 192 ? -26.960 29.832 37.133 1.00 29.58 192 GLY A O 1
ATOM 1505 N N . PRO A 1 193 ? -26.507 28.919 39.148 1.00 30.41 193 PRO A N 1
ATOM 1506 C CA . PRO A 1 193 ? -25.739 27.819 38.595 1.00 30.41 193 PRO A CA 1
ATOM 1507 C C . PRO A 1 193 ? -26.687 26.938 37.781 1.00 30.41 193 PRO A C 1
ATOM 1509 O O . PRO A 1 193 ? -27.692 26.444 38.292 1.00 30.41 193 PRO A O 1
ATOM 1512 N N . SER A 1 194 ? -26.379 26.732 36.498 1.00 33.41 194 SER A N 1
ATOM 1513 C CA . SER A 1 194 ? -26.945 25.579 35.796 1.00 33.41 194 SER A CA 1
ATOM 1514 C C . SER A 1 194 ? -26.499 24.325 36.562 1.00 33.41 194 SER A C 1
ATOM 1516 O O . SER A 1 194 ? -25.343 24.302 36.998 1.00 33.41 194 SER A O 1
ATOM 1518 N N . PRO A 1 195 ? -27.343 23.296 36.738 1.00 36.50 195 PRO A N 1
ATOM 1519 C CA . PRO A 1 195 ? -27.003 22.096 37.491 1.00 36.50 195 PRO A CA 1
ATOM 1520 C C . PRO A 1 195 ? -26.057 21.213 36.665 1.00 36.50 195 PRO A C 1
ATOM 1522 O O . PRO A 1 195 ? -26.421 20.161 36.159 1.00 36.50 195 PRO A O 1
ATOM 1525 N N . LYS A 1 196 ? -24.822 21.675 36.504 1.00 41.34 196 LYS A N 1
ATOM 1526 C CA . LYS A 1 196 ? -23.648 20.854 36.252 1.00 41.34 196 LYS A CA 1
ATOM 1527 C C . LYS A 1 196 ? -22.756 21.078 37.459 1.00 41.34 196 LYS A C 1
ATOM 1529 O O . LYS A 1 196 ? -21.859 21.916 37.430 1.00 41.34 196 LYS A O 1
ATOM 1534 N N . ALA A 1 197 ? -23.072 20.394 38.556 1.00 38.91 197 ALA A N 1
ATOM 1535 C CA . ALA A 1 197 ? -22.114 20.211 39.631 1.00 38.91 197 ALA A CA 1
ATOM 1536 C C . ALA A 1 197 ? -20.989 19.348 39.049 1.00 38.91 197 ALA A C 1
ATOM 1538 O O . ALA A 1 197 ? -21.039 18.126 39.108 1.00 38.91 197 ALA A O 1
ATOM 1539 N N . ALA A 1 198 ? -20.037 19.991 38.372 1.00 44.28 198 ALA A N 1
ATOM 1540 C CA . ALA A 1 198 ? -18.800 19.351 37.980 1.00 44.28 198 ALA A CA 1
ATOM 1541 C C . ALA A 1 198 ? -18.141 18.895 39.282 1.00 44.28 198 ALA A C 1
ATOM 1543 O O . ALA A 1 198 ? -17.786 19.730 40.119 1.00 44.28 198 ALA A O 1
ATOM 1544 N N . ARG A 1 199 ? -18.069 17.577 39.487 1.00 54.75 199 ARG A N 1
ATOM 1545 C CA . ARG A 1 199 ? -17.327 16.979 40.593 1.00 54.75 199 ARG A CA 1
ATOM 1546 C C . ARG A 1 199 ? -15.926 17.606 40.588 1.00 54.75 199 ARG A C 1
ATOM 1548 O O . ARG A 1 199 ? -15.220 17.595 39.580 1.00 54.75 199 ARG A O 1
ATOM 1555 N N . LEU A 1 200 ? -15.580 18.284 41.680 1.00 49.31 200 LEU A N 1
ATOM 1556 C CA . LEU A 1 200 ? -14.295 18.961 41.835 1.00 49.31 200 LEU A CA 1
ATOM 1557 C C . LEU A 1 200 ? -13.253 17.900 42.167 1.00 49.31 200 LEU A C 1
ATOM 1559 O O . LEU A 1 200 ? -13.091 17.484 43.310 1.00 49.31 200 LEU A O 1
ATOM 1563 N N . TYR A 1 201 ? -12.586 17.439 41.124 1.00 51.88 201 TYR A N 1
ATOM 1564 C CA . TYR A 1 201 ? -11.641 16.344 41.170 1.00 51.88 201 TYR A CA 1
ATOM 1565 C C . TYR A 1 201 ? -10.188 16.833 41.317 1.00 51.88 201 TYR A C 1
ATOM 1567 O O . TYR A 1 201 ? -9.686 17.529 40.429 1.00 51.88 201 TYR A O 1
ATOM 1575 N N . PRO A 1 202 ? -9.453 16.440 42.371 1.00 55.88 202 PRO A N 1
ATOM 1576 C CA . PRO A 1 202 ? -7.992 16.493 42.366 1.00 55.88 202 PRO A CA 1
ATOM 1577 C C . PRO A 1 202 ? -7.451 15.464 41.360 1.00 55.88 202 PRO A C 1
ATOM 1579 O O . PRO A 1 202 ? -7.873 14.310 41.404 1.00 55.88 202 PRO A O 1
ATOM 1582 N N . GLN A 1 203 ? -6.500 15.839 40.490 1.00 52.59 203 GLN A N 1
ATOM 1583 C CA . GLN A 1 203 ? -6.027 14.991 39.374 1.00 52.59 203 GLN A CA 1
ATOM 1584 C C . GLN A 1 203 ? -5.643 13.555 39.773 1.00 52.59 203 GLN A C 1
ATOM 1586 O O . GLN A 1 203 ? -5.912 12.632 39.013 1.00 52.59 203 GLN A O 1
ATOM 1591 N N . VAL A 1 204 ? -5.037 13.351 40.948 1.00 55.09 204 VAL A N 1
ATOM 1592 C CA . VAL A 1 204 ? -4.582 12.023 41.402 1.00 55.09 204 VAL A CA 1
ATOM 1593 C C . VAL A 1 204 ? -5.753 11.115 41.797 1.00 55.09 204 VAL A C 1
ATOM 1595 O O . VAL A 1 204 ? -5.707 9.921 41.532 1.00 55.09 204 VAL A O 1
ATOM 1598 N N . LYS A 1 205 ? -6.837 11.665 42.361 1.00 61.56 205 LYS A N 1
ATOM 1599 C CA . LYS A 1 205 ? -7.944 10.856 42.902 1.00 61.56 205 LYS A CA 1
ATOM 1600 C C . LYS A 1 205 ? -8.865 10.279 41.821 1.00 61.56 205 LYS A C 1
ATOM 1602 O O . LYS A 1 205 ? -9.399 9.192 41.997 1.00 61.56 205 LYS A O 1
ATOM 1607 N N . VAL A 1 206 ? -8.996 10.961 40.680 1.00 65.62 206 VAL A N 1
ATOM 1608 C CA . VAL A 1 206 ? -9.892 10.532 39.583 1.00 65.62 206 VAL A CA 1
ATOM 1609 C C . VAL A 1 206 ? -9.433 9.233 38.944 1.00 65.62 206 VAL A C 1
ATOM 1611 O O . VAL A 1 206 ? -10.243 8.393 38.565 1.00 65.62 206 VAL A O 1
ATOM 1614 N N . TRP A 1 207 ? -8.119 9.067 38.806 1.00 71.19 207 TRP A N 1
ATOM 1615 C CA . TRP A 1 207 ? -7.560 7.873 38.187 1.00 71.19 207 TRP A CA 1
ATOM 1616 C C . TRP A 1 207 ? -7.801 6.640 39.039 1.00 71.19 207 TRP A C 1
ATOM 1618 O O . TRP A 1 207 ? -8.164 5.605 38.489 1.00 71.19 207 TRP A O 1
ATOM 1628 N N . ASP A 1 208 ? -7.676 6.765 40.359 1.00 78.62 208 ASP A N 1
ATOM 1629 C CA . ASP A 1 208 ? -7.931 5.656 41.272 1.00 78.62 208 ASP A CA 1
ATOM 1630 C C . ASP A 1 208 ? -9.406 5.231 41.246 1.00 78.62 208 ASP A C 1
ATOM 1632 O O . ASP A 1 208 ? -9.690 4.039 41.302 1.00 78.62 208 ASP A O 1
ATOM 1636 N N . GLU A 1 209 ? -10.340 6.182 41.131 1.00 74.50 209 GLU A N 1
ATOM 1637 C CA . GLU A 1 209 ? -11.779 5.901 41.009 1.00 74.50 209 GLU A CA 1
ATOM 1638 C C . GLU A 1 209 ? -12.119 5.192 39.692 1.00 74.50 209 GLU A C 1
ATOM 1640 O O . GLU A 1 209 ? -12.884 4.231 39.674 1.00 74.50 209 GLU A O 1
ATOM 1645 N N . VAL A 1 210 ? -11.532 5.633 38.581 1.00 78.38 210 VAL A N 1
ATOM 1646 C CA . VAL A 1 210 ? -11.832 5.105 37.240 1.00 78.38 210 VAL A CA 1
ATOM 1647 C C . VAL A 1 210 ? -11.154 3.773 36.994 1.00 78.38 210 VAL A C 1
ATOM 1649 O O . VAL A 1 210 ? -11.759 2.866 36.427 1.00 78.38 210 VAL A O 1
ATOM 1652 N N . TYR A 1 211 ? -9.901 3.644 37.426 1.00 84.00 211 TYR A N 1
ATOM 1653 C CA . TYR A 1 211 ? -9.201 2.370 37.417 1.00 84.00 211 TYR A CA 1
ATOM 1654 C C . TYR A 1 211 ? -9.996 1.343 38.221 1.00 84.00 211 TYR A C 1
ATOM 1656 O O . TYR A 1 211 ? -10.264 0.256 37.716 1.00 84.00 211 TYR A O 1
ATOM 1664 N N . PHE A 1 212 ? -10.464 1.730 39.412 1.00 82.75 212 PHE A N 1
ATOM 1665 C CA . PHE A 1 212 ? -11.335 0.890 40.220 1.00 82.75 212 PHE A CA 1
ATOM 1666 C C . PHE A 1 212 ? -12.670 0.597 39.527 1.00 82.75 212 PHE A C 1
ATOM 1668 O O . PHE A 1 212 ? -13.127 -0.535 39.561 1.00 82.75 212 PHE A O 1
ATOM 1675 N N . ALA A 1 213 ? -13.286 1.560 38.837 1.00 83.62 213 ALA A N 1
ATOM 1676 C CA . ALA A 1 213 ? -14.502 1.317 38.061 1.00 83.62 213 ALA A CA 1
ATOM 1677 C C . ALA A 1 213 ? -14.284 0.280 36.945 1.00 83.62 213 ALA A C 1
ATOM 1679 O O . ALA A 1 213 ? -15.118 -0.603 36.750 1.00 83.62 213 ALA A O 1
ATOM 1680 N N . PHE A 1 214 ? -13.160 0.345 36.223 1.00 88.62 214 PHE A N 1
ATOM 1681 C CA . PHE A 1 214 ? -12.817 -0.665 35.219 1.00 88.62 214 PHE A CA 1
ATOM 1682 C C . PHE A 1 214 ? -12.507 -2.021 35.845 1.00 88.62 214 PHE A C 1
ATOM 1684 O O . PHE A 1 214 ? -12.953 -3.036 35.314 1.00 88.62 214 PHE A O 1
ATOM 1691 N N . GLU A 1 215 ? -11.795 -2.043 36.970 1.00 87.50 215 GLU A N 1
ATOM 1692 C CA . GLU A 1 215 ? -11.519 -3.255 37.741 1.00 87.50 215 GLU A CA 1
ATOM 1693 C C . GLU A 1 215 ? -12.821 -3.899 38.226 1.00 87.50 215 GLU A C 1
ATOM 1695 O O . GLU A 1 215 ? -13.027 -5.091 38.024 1.00 87.50 215 GLU A O 1
ATOM 1700 N N . MET A 1 216 ? -13.753 -3.097 38.741 1.00 83.31 216 MET A N 1
ATOM 1701 C CA . MET A 1 216 ? -15.084 -3.525 39.155 1.00 83.31 216 MET A CA 1
ATOM 1702 C C . MET A 1 216 ? -15.863 -4.129 37.994 1.00 83.31 216 MET A C 1
ATOM 1704 O O . MET A 1 216 ? -16.342 -5.252 38.097 1.00 83.31 216 MET A O 1
ATOM 1708 N N . ILE A 1 217 ? -15.975 -3.420 36.868 1.00 86.81 217 ILE A N 1
ATOM 1709 C CA . ILE A 1 217 ? -16.673 -3.944 35.688 1.00 86.81 217 ILE A CA 1
ATOM 1710 C C . ILE A 1 217 ? -15.992 -5.222 35.196 1.00 86.81 217 ILE A C 1
ATOM 1712 O O . ILE A 1 217 ? -16.679 -6.158 34.796 1.00 86.81 217 ILE A O 1
ATOM 1716 N N . SER A 1 218 ? -14.663 -5.288 35.248 1.00 86.19 218 SER A N 1
ATOM 1717 C CA . SER A 1 218 ? -13.915 -6.482 34.873 1.00 86.19 218 SER A CA 1
ATOM 1718 C C . SER A 1 218 ? -14.220 -7.661 35.798 1.00 86.19 218 SER A C 1
ATOM 1720 O O . SER A 1 218 ? -14.533 -8.740 35.312 1.00 86.19 218 SER A O 1
ATOM 1722 N N . GLU A 1 219 ? -14.204 -7.461 37.114 1.00 83.94 219 GLU A N 1
ATOM 1723 C CA . GLU A 1 219 ? -14.512 -8.503 38.098 1.00 83.94 219 GLU A CA 1
ATOM 1724 C C . GLU A 1 219 ? -15.974 -8.959 37.990 1.00 83.94 219 GLU A C 1
ATOM 1726 O O . GLU A 1 219 ? -16.281 -10.145 38.070 1.00 83.94 219 GLU A O 1
ATOM 1731 N N . ILE A 1 220 ? -16.895 -8.043 37.695 1.00 80.25 220 ILE A N 1
ATOM 1732 C CA . ILE A 1 220 ? -18.285 -8.388 37.388 1.00 80.25 220 ILE A CA 1
ATOM 1733 C C . ILE A 1 220 ? -18.365 -9.262 36.129 1.00 80.25 220 ILE A C 1
ATOM 1735 O O . ILE A 1 220 ? -19.066 -10.275 36.096 1.00 80.25 220 ILE A O 1
ATOM 1739 N N . PHE A 1 221 ? -17.633 -8.887 35.082 1.00 80.31 221 PHE A N 1
ATOM 1740 C CA . PHE A 1 221 ? -17.553 -9.635 33.829 1.00 80.31 221 PHE A CA 1
ATOM 1741 C C . PHE A 1 221 ? -16.945 -11.029 34.004 1.00 80.31 221 PHE A C 1
ATOM 1743 O O . PHE A 1 221 ? -17.240 -11.921 33.196 1.00 80.31 221 PHE A O 1
ATOM 1750 N N . ASP A 1 222 ? -16.107 -11.196 35.020 1.00 80.81 222 ASP A N 1
ATOM 1751 C CA . ASP A 1 222 ? -15.499 -12.450 35.447 1.00 80.81 222 ASP A CA 1
ATOM 1752 C C . ASP A 1 222 ? -16.483 -13.305 36.259 1.00 80.81 222 ASP A C 1
ATOM 1754 O O . ASP A 1 222 ? -16.597 -14.513 36.034 1.00 80.81 222 ASP A O 1
ATOM 1758 N N . GLN A 1 223 ? -17.257 -12.689 37.155 1.00 78.19 223 GLN A N 1
ATOM 1759 C CA . GLN A 1 223 ? -18.300 -13.372 37.924 1.00 78.19 223 GLN A CA 1
ATOM 1760 C C . GLN A 1 223 ? -19.429 -13.878 37.022 1.00 78.19 223 GLN A C 1
ATOM 1762 O O . GLN A 1 223 ? -19.803 -15.047 37.118 1.00 78.19 223 GLN A O 1
ATOM 1767 N N . LEU A 1 224 ? -19.877 -13.060 36.062 1.00 74.50 224 LEU A N 1
ATOM 1768 C CA . LEU A 1 224 ? -20.803 -13.475 34.999 1.00 74.50 224 LEU A CA 1
ATOM 1769 C C . LEU A 1 224 ? -20.204 -14.552 34.078 1.00 74.50 224 LEU A C 1
ATOM 1771 O O . LEU A 1 224 ? -20.930 -15.236 33.368 1.00 74.50 224 LEU A O 1
ATOM 1775 N N . ALA A 1 225 ? -18.877 -14.719 34.049 1.00 69.81 225 ALA A N 1
ATOM 1776 C CA . ALA A 1 225 ? -18.224 -15.794 33.300 1.00 69.81 225 ALA A CA 1
ATOM 1777 C C . ALA A 1 225 ? -18.149 -17.121 34.072 1.00 69.81 225 ALA A C 1
ATOM 1779 O O . ALA A 1 225 ? -17.657 -18.109 33.525 1.00 69.81 225 ALA A O 1
ATOM 1780 N N . GLY A 1 226 ? -18.622 -17.163 35.321 1.00 69.38 226 GLY A N 1
ATOM 1781 C CA . GLY A 1 226 ? -18.614 -18.371 36.139 1.00 69.38 226 GLY A CA 1
ATOM 1782 C C . GLY A 1 226 ? -17.245 -18.721 36.731 1.00 69.38 226 GLY A C 1
ATOM 1783 O O . GLY A 1 226 ? -17.032 -19.881 37.084 1.00 69.38 226 GLY A O 1
ATOM 1784 N N . LYS A 1 227 ? -16.330 -17.745 36.883 1.00 66.06 227 LYS A N 1
ATOM 1785 C CA . LYS A 1 227 ? -14.974 -17.915 37.462 1.00 66.06 227 LYS A CA 1
ATOM 1786 C C . LYS A 1 227 ? -14.969 -18.635 38.822 1.00 66.06 227 LYS A C 1
ATOM 1788 O O . LYS A 1 227 ? -14.004 -19.320 39.142 1.00 66.06 227 LYS A O 1
ATOM 1793 N N . ASN A 1 228 ? -16.071 -18.566 39.572 1.00 52.53 228 ASN A N 1
ATOM 1794 C CA . ASN A 1 228 ? -16.218 -19.228 40.871 1.00 52.53 228 ASN A CA 1
ATOM 1795 C C . ASN A 1 228 ? -16.778 -20.658 40.822 1.00 52.53 228 ASN A C 1
ATOM 1797 O O . ASN A 1 228 ? -17.082 -21.202 41.877 1.00 52.53 228 ASN A O 1
ATOM 1801 N N . GLY A 1 229 ? -16.895 -21.289 39.646 1.00 44.47 229 GLY A N 1
ATOM 1802 C CA . GLY A 1 229 ? -17.190 -22.721 39.555 1.00 44.47 229 GLY A CA 1
ATOM 1803 C C . GLY A 1 229 ? -18.449 -23.116 40.328 1.00 44.47 229 GLY A C 1
ATOM 1804 O O . GLY A 1 229 ? -18.382 -23.819 41.330 1.00 44.47 229 GLY A O 1
ATOM 1805 N N . GLY A 1 230 ? -19.605 -22.668 39.846 1.00 39.66 230 GLY A N 1
ATOM 1806 C CA . GLY A 1 230 ? -20.898 -23.080 40.373 1.00 39.66 230 GLY A CA 1
ATOM 1807 C C . GLY A 1 230 ? -21.650 -21.937 41.030 1.00 39.66 230 GLY A C 1
ATOM 1808 O O . GLY A 1 230 ? -21.405 -21.561 42.173 1.00 39.66 230 GLY A O 1
ATOM 1809 N N . VAL A 1 231 ? -22.713 -21.507 40.354 1.00 41.22 231 VAL A N 1
ATOM 1810 C CA . VAL A 1 231 ? -23.965 -21.289 41.072 1.00 41.22 231 VAL A CA 1
ATOM 1811 C C . VAL A 1 231 ? -24.169 -22.561 41.895 1.00 41.22 231 VAL A C 1
ATOM 1813 O O . VAL A 1 231 ? -24.496 -23.612 41.338 1.00 41.22 231 VAL A O 1
ATOM 1816 N N . ARG A 1 232 ? -23.877 -22.516 43.206 1.00 40.84 232 ARG A N 1
ATOM 1817 C CA . ARG A 1 232 ? -24.394 -23.512 44.148 1.00 40.84 232 ARG A CA 1
ATOM 1818 C C . ARG A 1 232 ? -25.862 -23.614 43.781 1.00 40.84 232 ARG A C 1
ATOM 1820 O O . ARG A 1 232 ? -26.574 -22.621 43.919 1.00 40.84 232 ARG A O 1
ATOM 1827 N N . LYS A 1 233 ? -26.297 -24.768 43.260 1.00 43.38 233 LYS A N 1
ATOM 1828 C CA . LYS A 1 233 ? -27.720 -25.097 43.236 1.00 43.38 233 LYS A CA 1
ATOM 1829 C C . LYS A 1 233 ? -28.186 -24.788 44.650 1.00 43.38 233 LYS A C 1
ATOM 1831 O O . LYS A 1 233 ? -27.776 -25.483 45.579 1.00 43.38 233 LYS A O 1
ATOM 1836 N N . ILE A 1 234 ? -28.958 -23.718 44.813 1.00 41.31 234 ILE A N 1
ATOM 1837 C CA . ILE A 1 234 ? -29.801 -23.554 45.982 1.00 41.31 234 ILE A CA 1
ATOM 1838 C C . ILE A 1 234 ? -30.734 -24.745 45.848 1.00 41.31 234 ILE A C 1
ATOM 1840 O O . ILE A 1 234 ? -31.653 -24.759 45.030 1.00 41.31 234 ILE A O 1
ATOM 1844 N N . LYS A 1 235 ? -30.348 -25.839 46.503 1.00 37.34 235 LYS A N 1
ATOM 1845 C CA . LYS A 1 235 ? -31.188 -27.006 46.660 1.00 37.34 235 LYS A CA 1
ATOM 1846 C C . LYS A 1 235 ? -32.355 -26.432 47.445 1.00 37.34 235 LYS A C 1
ATOM 1848 O O . LYS A 1 235 ? -32.156 -26.013 48.581 1.00 37.34 235 LYS A O 1
ATOM 1853 N N . TYR A 1 236 ? -33.504 -26.265 46.796 1.00 39.97 236 TYR A N 1
ATOM 1854 C CA . TYR A 1 236 ? -34.732 -25.981 47.518 1.00 39.97 236 TYR A CA 1
ATOM 1855 C C . TYR A 1 236 ? -34.921 -27.169 48.458 1.00 39.97 236 TYR A C 1
ATOM 1857 O O . TYR A 1 236 ? -35.255 -28.274 48.040 1.00 39.97 236 TYR A O 1
ATOM 1865 N N . GLU A 1 237 ? -34.533 -26.961 49.709 1.00 39.72 237 GLU A N 1
ATOM 1866 C CA . GLU A 1 237 ? -34.681 -27.891 50.814 1.00 39.72 237 GLU A CA 1
ATOM 1867 C C . GLU A 1 237 ? -36.148 -27.785 51.223 1.00 39.72 237 GLU A C 1
ATOM 1869 O O . GLU A 1 237 ? -36.545 -26.980 52.058 1.00 39.72 237 GLU A O 1
ATOM 1874 N N . GLY A 1 238 ? -36.981 -28.470 50.451 1.00 46.34 238 GLY A N 1
ATOM 1875 C CA . GLY A 1 238 ? -38.426 -28.332 50.496 1.00 46.34 238 GLY A CA 1
ATOM 1876 C C . GLY A 1 238 ? -39.108 -29.333 49.581 1.00 46.34 238 GLY A C 1
ATOM 1877 O O . GLY A 1 238 ? -40.079 -28.970 48.937 1.00 46.34 238 GLY A O 1
ATOM 1878 N N . ASP A 1 239 ? -38.585 -30.557 49.505 1.00 38.97 239 ASP A N 1
ATOM 1879 C CA . ASP A 1 239 ? -39.387 -31.718 49.136 1.00 38.97 239 ASP A CA 1
ATOM 1880 C C . ASP A 1 239 ? -39.148 -32.799 50.185 1.00 38.97 239 ASP A C 1
ATOM 1882 O O . ASP A 1 239 ? -38.018 -33.137 50.541 1.00 38.97 239 ASP A O 1
ATOM 1886 N N . ILE A 1 240 ? -40.280 -33.195 50.743 1.00 46.19 240 ILE A N 1
ATOM 1887 C CA . ILE A 1 240 ? -40.504 -33.965 51.953 1.00 46.19 240 ILE A CA 1
ATOM 1888 C C . ILE A 1 240 ? -40.127 -35.429 51.724 1.00 46.19 240 ILE A C 1
ATOM 1890 O O . ILE A 1 240 ? -40.223 -35.949 50.615 1.00 46.19 240 ILE A O 1
ATOM 1894 N N . ASP A 1 241 ? -39.704 -36.060 52.814 1.00 48.66 241 ASP A N 1
ATOM 1895 C CA . ASP A 1 241 ? -39.381 -37.471 52.951 1.00 48.66 241 ASP A CA 1
ATOM 1896 C C . ASP A 1 241 ? -40.450 -38.390 52.326 1.00 48.66 241 ASP A C 1
ATOM 1898 O O . ASP A 1 241 ? -41.560 -38.505 52.842 1.00 48.66 241 ASP A O 1
ATOM 1902 N N . GLU A 1 242 ? -40.090 -39.120 51.269 1.00 47.50 242 GLU A N 1
ATOM 1903 C CA . GLU A 1 242 ? -40.676 -40.433 50.988 1.00 47.50 242 GLU A CA 1
ATOM 1904 C C . GLU A 1 242 ? -39.551 -41.468 50.928 1.00 47.50 242 GLU A C 1
ATOM 1906 O O . GLU A 1 242 ? -38.850 -41.677 49.936 1.00 47.50 242 GLU A O 1
ATOM 1911 N N . GLU A 1 243 ? -39.358 -42.069 52.094 1.00 53.50 243 GLU A N 1
ATOM 1912 C CA . GLU A 1 243 ? -38.534 -43.227 52.367 1.00 53.50 243 GLU A CA 1
ATOM 1913 C C . GLU A 1 243 ? -39.298 -44.479 51.897 1.00 53.50 243 GLU A C 1
ATOM 1915 O O . GLU A 1 243 ? -40.095 -45.043 52.641 1.00 53.50 243 GLU A O 1
ATOM 1920 N N . GLU A 1 244 ? -39.068 -44.938 50.663 1.00 49.12 244 GLU A N 1
ATOM 1921 C CA . GLU A 1 244 ? -39.437 -46.301 50.259 1.00 49.12 244 GLU A CA 1
ATOM 1922 C C . GLU A 1 244 ? -38.207 -47.099 49.816 1.00 49.12 244 GLU A C 1
ATOM 1924 O O . GLU A 1 244 ? -37.586 -46.882 48.774 1.00 49.12 244 GLU A O 1
ATOM 1929 N N . ALA A 1 245 ? -37.861 -48.068 50.662 1.00 58.16 245 ALA A N 1
ATOM 1930 C CA . ALA A 1 245 ? -36.929 -49.138 50.371 1.00 58.16 245 ALA A CA 1
ATOM 1931 C C . ALA A 1 245 ? -37.568 -50.113 49.369 1.00 58.16 245 ALA A C 1
ATOM 1933 O O . ALA A 1 245 ? -38.544 -50.788 49.694 1.00 58.16 245 ALA A O 1
ATOM 1934 N N . GLY A 1 246 ? -36.999 -50.227 48.168 1.00 50.78 246 GLY A N 1
ATOM 1935 C CA . GLY A 1 246 ? -37.585 -51.061 47.120 1.00 50.78 246 GLY A CA 1
ATOM 1936 C C . GLY A 1 246 ? -36.637 -51.424 45.982 1.00 50.78 246 GLY A C 1
ATOM 1937 O O . GLY A 1 246 ? -36.722 -50.867 44.901 1.00 50.78 246 GLY A O 1
ATOM 1938 N N . ASP A 1 247 ? -35.802 -52.421 46.255 1.00 47.25 247 ASP A N 1
ATOM 1939 C CA . ASP A 1 247 ? -35.367 -53.481 45.338 1.00 47.25 247 ASP A CA 1
ATOM 1940 C C . ASP A 1 247 ? -34.463 -53.193 44.115 1.00 47.25 247 ASP A C 1
ATOM 1942 O O . ASP A 1 247 ? -34.465 -52.169 43.438 1.00 47.25 247 ASP A O 1
ATOM 1946 N N . LYS A 1 248 ? -33.616 -54.191 43.867 1.00 57.53 248 LYS A N 1
ATOM 1947 C CA . LYS A 1 248 ? -32.554 -54.235 42.869 1.00 57.53 248 LYS A CA 1
ATOM 1948 C C . LYS A 1 248 ? -33.094 -54.501 41.462 1.00 57.53 248 LYS A C 1
ATOM 1950 O O . LYS A 1 248 ? -34.040 -55.249 41.255 1.00 57.53 248 LYS A O 1
ATOM 1955 N N . SER A 1 249 ? -32.268 -54.085 40.501 1.00 55.72 249 SER A N 1
ATOM 1956 C CA . SER A 1 249 ? -32.167 -54.585 39.124 1.00 55.72 249 SER A CA 1
ATOM 1957 C C . SER A 1 249 ? -33.161 -54.022 38.105 1.00 55.72 249 SER A C 1
ATOM 1959 O O . SER A 1 249 ? -34.321 -54.395 38.035 1.00 55.72 249 SER A O 1
ATOM 1961 N N . THR A 1 250 ? -32.653 -53.159 37.226 1.00 43.75 250 THR A N 1
ATOM 1962 C CA . THR A 1 250 ? -32.656 -53.343 35.762 1.00 43.75 250 THR A CA 1
ATOM 1963 C C . THR A 1 250 ? -31.942 -52.168 35.104 1.00 43.75 250 THR A C 1
ATOM 1965 O O . THR A 1 250 ? -32.024 -51.028 35.552 1.00 43.75 250 THR A O 1
ATOM 1968 N N . GLY A 1 251 ? -31.160 -52.474 34.069 1.00 50.62 251 GLY A N 1
ATOM 1969 C CA . GLY A 1 251 ? -30.384 -51.494 33.326 1.00 50.62 251 GLY A CA 1
ATOM 1970 C C . GLY A 1 251 ? -31.289 -50.502 32.603 1.00 50.62 251 GLY A C 1
ATOM 1971 O O . GLY A 1 251 ? -32.019 -50.881 31.692 1.00 50.62 251 GLY A O 1
ATOM 1972 N N . GLY A 1 252 ? -31.206 -49.237 33.004 1.00 41.00 252 GLY A N 1
ATOM 1973 C CA . GLY A 1 252 ? -31.814 -48.108 32.318 1.00 41.00 252 GLY A CA 1
ATOM 1974 C C . GLY A 1 252 ? -30.729 -47.149 31.850 1.00 41.00 252 GLY A C 1
ATOM 1975 O O . GLY A 1 252 ? -30.032 -46.540 32.656 1.00 41.00 252 GLY A O 1
ATOM 1976 N N . THR A 1 253 ? -30.578 -47.011 30.537 1.00 50.91 253 THR A N 1
ATOM 1977 C CA . THR A 1 253 ? -29.921 -45.867 29.898 1.00 50.91 253 THR A CA 1
ATOM 1978 C C . THR A 1 253 ? -30.766 -44.618 30.164 1.00 50.91 253 THR A C 1
ATOM 1980 O O . THR A 1 253 ? -31.629 -44.277 29.363 1.00 50.91 253 THR A O 1
ATOM 1983 N N . SER A 1 254 ? -30.584 -43.985 31.322 1.00 45.62 254 SER A N 1
ATOM 1984 C CA . SER A 1 254 ? -31.339 -42.803 31.745 1.00 45.62 254 SER A CA 1
ATOM 1985 C C . SER A 1 254 ? -30.593 -41.503 31.414 1.00 45.62 254 SER A C 1
ATOM 1987 O O . SER A 1 254 ? -29.568 -41.198 32.021 1.00 45.62 254 SER A O 1
ATOM 1989 N N . ASP A 1 255 ? -31.115 -40.758 30.437 1.00 53.12 255 ASP A N 1
ATOM 1990 C CA . ASP A 1 255 ? -31.373 -39.305 30.450 1.00 53.12 255 ASP A CA 1
ATOM 1991 C C . ASP A 1 255 ? -30.368 -38.335 31.110 1.00 53.12 255 ASP A C 1
ATOM 1993 O O . ASP A 1 255 ? -30.750 -37.310 31.677 1.00 53.12 255 ASP A O 1
ATOM 1997 N N . SER A 1 256 ? -29.061 -38.551 30.948 1.00 52.41 256 SER A N 1
ATOM 1998 C CA . SER A 1 256 ? -28.049 -37.523 31.258 1.00 52.41 256 SER A CA 1
ATOM 1999 C C . SER A 1 256 ? -28.028 -36.353 30.253 1.00 52.41 256 SER A C 1
ATOM 2001 O O . SER A 1 256 ? -27.360 -35.342 30.480 1.00 52.41 256 SER A O 1
ATOM 2003 N N . SER A 1 257 ? -28.794 -36.437 29.159 1.00 55.84 257 SER A N 1
ATOM 2004 C CA . SER A 1 257 ? -28.896 -35.388 28.134 1.00 55.84 257 SER A CA 1
ATOM 2005 C C . SER A 1 257 ? -29.724 -34.171 28.578 1.00 55.84 257 SER A C 1
ATOM 2007 O O . SER A 1 257 ? -29.469 -33.061 28.105 1.00 55.84 257 SER A O 1
ATOM 2009 N N . SER A 1 258 ? -30.663 -34.322 29.521 1.00 55.38 258 SER A N 1
ATOM 2010 C CA . SER A 1 258 ? -31.544 -33.218 29.936 1.00 55.38 258 SER A CA 1
ATOM 2011 C C . SER A 1 258 ? -30.829 -32.189 30.825 1.00 55.38 258 SER A C 1
ATOM 2013 O O . SER A 1 258 ? -30.954 -30.986 30.585 1.00 55.38 258 SER A O 1
ATOM 2015 N N . GLN A 1 259 ? -29.982 -32.620 31.770 1.00 56.47 259 GLN A N 1
ATOM 2016 C CA . GLN A 1 259 ? -29.203 -31.704 32.623 1.00 56.47 259 GLN A CA 1
ATOM 2017 C C . GLN A 1 259 ? -28.108 -30.948 31.853 1.00 56.47 259 GLN A C 1
ATOM 2019 O O . GLN A 1 259 ? -27.826 -29.790 32.165 1.00 56.47 259 GLN A O 1
ATOM 2024 N N . SER A 1 260 ? -27.542 -31.551 30.801 1.00 60.75 260 SER A N 1
ATOM 2025 C CA . SER A 1 260 ? -26.599 -30.870 29.900 1.00 60.75 260 SER A CA 1
ATOM 2026 C C . SER A 1 260 ? -27.255 -29.692 29.162 1.00 60.75 260 SER A C 1
ATOM 2028 O O . SER A 1 260 ? -26.624 -28.651 28.964 1.00 60.75 260 SER A O 1
ATOM 2030 N N . SER A 1 261 ? -28.538 -29.821 28.806 1.00 60.78 261 SER A N 1
ATOM 2031 C CA . SER A 1 261 ? -29.265 -28.794 28.054 1.00 60.78 261 SER A CA 1
ATOM 2032 C C . SER A 1 261 ? -29.574 -27.536 28.879 1.00 60.78 261 SER A C 1
ATOM 2034 O O . SER A 1 261 ? -29.338 -26.430 28.398 1.00 60.78 261 SER A O 1
ATOM 2036 N N . GLN A 1 262 ? -29.990 -27.667 30.144 1.00 59.69 262 GLN A N 1
ATOM 2037 C CA . GLN A 1 262 ? -30.249 -26.510 31.016 1.00 59.69 262 GLN A CA 1
ATOM 2038 C C . GLN A 1 262 ? -28.974 -25.739 31.377 1.00 59.69 262 GLN A C 1
ATOM 2040 O O . GLN A 1 262 ? -28.990 -24.509 31.415 1.00 59.69 262 GLN A O 1
ATOM 2045 N N . HIS A 1 263 ? -27.852 -26.437 31.592 1.00 63.28 263 HIS A N 1
ATOM 2046 C CA . HIS A 1 263 ? -26.586 -25.762 31.882 1.00 63.28 263 HIS A CA 1
ATOM 2047 C C . HIS A 1 263 ? -26.083 -24.938 30.684 1.00 63.28 263 HIS A C 1
ATOM 2049 O O . HIS A 1 263 ? -25.559 -23.841 30.873 1.00 63.28 263 HIS A O 1
ATOM 2055 N N . ARG A 1 264 ? -26.313 -25.422 29.453 1.00 61.91 264 ARG A N 1
ATOM 2056 C CA . ARG A 1 264 ? -26.026 -24.678 28.215 1.00 61.91 264 ARG A CA 1
ATOM 2057 C C . ARG A 1 264 ? -26.861 -23.405 28.069 1.00 61.91 264 ARG A C 1
ATOM 2059 O O . ARG A 1 264 ? -26.327 -22.395 27.630 1.00 61.91 264 ARG A O 1
ATOM 2066 N N . VAL A 1 265 ? -28.141 -23.433 28.447 1.00 64.56 265 VAL A N 1
ATOM 2067 C CA . VAL A 1 265 ? -29.017 -22.252 28.343 1.00 64.56 265 VAL A CA 1
ATOM 2068 C C . VAL A 1 265 ? -28.535 -21.121 29.257 1.00 64.56 265 VAL A C 1
ATOM 2070 O O . VAL A 1 265 ? -28.452 -19.984 28.804 1.00 64.56 265 VAL A O 1
ATOM 2073 N N . LEU A 1 266 ? -28.144 -21.430 30.498 1.00 61.28 266 LEU A N 1
ATOM 2074 C CA . LEU A 1 266 ? -27.625 -20.425 31.438 1.00 61.28 266 LEU A CA 1
ATOM 2075 C C . LEU A 1 266 ? -26.305 -19.797 30.958 1.00 61.28 266 LEU A C 1
ATOM 2077 O O . LEU A 1 266 ? -26.169 -18.579 30.975 1.00 61.28 266 LEU A O 1
ATOM 2081 N N . LEU A 1 267 ? -25.376 -20.608 30.438 1.00 65.94 267 LEU A N 1
ATOM 2082 C CA . LEU A 1 267 ? -24.104 -20.109 29.896 1.00 65.94 267 LEU A CA 1
ATOM 2083 C C . LEU A 1 267 ? -24.297 -19.157 28.701 1.00 65.94 267 LEU A C 1
ATOM 2085 O O . LEU A 1 267 ? -23.558 -18.180 28.571 1.00 65.94 267 LEU A O 1
ATOM 2089 N N . ASN A 1 268 ? -25.291 -19.423 27.848 1.00 68.56 268 ASN A N 1
ATOM 2090 C CA . ASN A 1 268 ? -25.592 -18.572 26.695 1.00 68.56 268 ASN A CA 1
ATOM 2091 C C . ASN A 1 268 ? -26.208 -17.228 27.112 1.00 68.56 268 ASN A C 1
ATOM 2093 O O . ASN A 1 268 ? -25.844 -16.195 26.551 1.00 68.56 268 ASN A O 1
ATOM 2097 N N . LEU A 1 269 ? -27.092 -17.228 28.118 1.00 66.50 269 LEU A N 1
ATOM 2098 C CA . LEU A 1 269 ? -27.661 -16.002 28.690 1.00 66.50 269 LEU A CA 1
ATOM 2099 C C . LEU A 1 269 ? -26.569 -15.090 29.269 1.00 66.50 269 LEU A C 1
ATOM 2101 O O . LEU A 1 269 ? -26.582 -13.882 29.029 1.00 66.50 269 LEU A O 1
ATOM 2105 N N . ASP A 1 270 ? -25.575 -15.669 29.946 1.00 75.88 270 ASP A N 1
ATOM 2106 C CA . ASP A 1 270 ? -24.459 -14.907 30.508 1.00 75.88 270 ASP A CA 1
ATOM 2107 C C . ASP A 1 270 ? -23.570 -14.279 29.427 1.00 75.88 270 ASP A C 1
ATOM 2109 O O . ASP A 1 270 ? -23.041 -13.179 29.607 1.00 75.88 270 ASP A O 1
ATOM 2113 N N . GLN A 1 271 ? -23.354 -14.970 28.305 1.00 77.31 271 GLN A N 1
ATOM 2114 C CA . GLN A 1 271 ? -22.557 -14.447 27.194 1.00 77.31 271 GLN A CA 1
ATOM 2115 C C . GLN A 1 271 ? -23.276 -13.301 26.474 1.00 77.31 271 GLN A C 1
ATOM 2117 O O . GLN A 1 271 ? -22.660 -12.271 26.183 1.00 77.31 271 GLN A O 1
ATOM 2122 N N . GLU A 1 272 ? -24.582 -13.445 26.246 1.00 82.75 272 GLU A N 1
ATOM 2123 C CA . GLU A 1 272 ? -25.394 -12.402 25.627 1.00 82.75 272 GLU A CA 1
ATOM 2124 C C . GLU A 1 272 ? -25.442 -11.142 26.502 1.00 82.75 272 GLU A C 1
ATOM 2126 O O . GLU A 1 272 ? -25.166 -10.050 26.006 1.00 82.75 272 GLU A O 1
ATOM 2131 N N . ALA A 1 273 ? -25.682 -11.280 27.811 1.00 83.56 273 ALA A N 1
ATOM 2132 C CA . ALA A 1 273 ? -25.698 -10.153 28.746 1.00 83.56 273 ALA A CA 1
ATOM 2133 C C . ALA A 1 273 ? -24.365 -9.381 28.756 1.00 83.56 273 ALA A C 1
ATOM 2135 O O . ALA A 1 273 ? -24.345 -8.148 28.730 1.00 83.56 273 ALA A O 1
ATOM 2136 N N . ARG A 1 274 ? -23.235 -10.100 28.719 1.00 82.81 274 ARG A N 1
ATOM 2137 C CA . ARG A 1 274 ? -21.890 -9.503 28.646 1.00 82.81 274 ARG A CA 1
ATOM 2138 C C . ARG A 1 274 ? -21.658 -8.747 27.339 1.00 82.81 274 ARG A C 1
ATOM 2140 O O . ARG A 1 274 ? -21.153 -7.625 27.370 1.00 82.81 274 ARG A O 1
ATOM 2147 N N . SER A 1 275 ? -22.030 -9.342 26.206 1.00 84.31 275 SER A N 1
ATOM 2148 C CA . SER A 1 275 ? -21.928 -8.701 24.888 1.00 84.31 275 SER A CA 1
ATOM 2149 C C . SER A 1 275 ? -22.814 -7.452 24.804 1.00 84.31 275 SER A C 1
ATOM 2151 O O . SER A 1 275 ? -22.362 -6.387 24.373 1.00 84.31 275 SER A O 1
ATOM 2153 N N . GLN A 1 276 ? -24.045 -7.538 25.318 1.00 87.50 276 GLN A N 1
ATOM 2154 C CA . GLN A 1 276 ? -24.973 -6.411 25.396 1.00 87.50 276 GLN A CA 1
ATOM 2155 C C . GLN A 1 276 ? -24.419 -5.277 26.265 1.00 87.50 276 GLN A C 1
ATOM 2157 O O . GLN A 1 276 ? -24.466 -4.123 25.839 1.00 87.50 276 GLN A O 1
ATOM 2162 N N . TYR A 1 277 ? -23.846 -5.583 27.434 1.00 88.25 277 TYR A N 1
ATOM 2163 C CA . TYR A 1 277 ? -23.231 -4.571 28.295 1.00 88.25 277 TYR A CA 1
ATOM 2164 C C . TYR A 1 277 ? -22.012 -3.924 27.631 1.00 88.25 277 TYR A C 1
ATOM 2166 O O . TYR A 1 277 ? -21.898 -2.703 27.613 1.00 88.25 277 TYR A O 1
ATOM 2174 N N . ALA A 1 278 ? -21.117 -4.716 27.032 1.00 86.19 278 ALA A N 1
ATOM 2175 C CA . ALA A 1 278 ? -19.945 -4.208 26.319 1.00 86.19 278 ALA A CA 1
ATOM 2176 C C . ALA A 1 278 ? -20.338 -3.279 25.152 1.00 86.19 278 ALA A C 1
ATOM 2178 O O . ALA A 1 278 ? -19.803 -2.176 25.017 1.00 86.19 278 ALA A O 1
ATOM 2179 N N . SER A 1 279 ? -21.321 -3.691 24.345 1.00 87.94 279 SER A N 1
ATOM 2180 C CA . SER A 1 279 ? -21.884 -2.874 23.264 1.00 87.94 279 SER A CA 1
ATOM 2181 C C . SER A 1 279 ? -22.537 -1.598 23.806 1.00 87.94 279 SER A C 1
ATOM 2183 O O . SER A 1 279 ? -22.345 -0.516 23.247 1.00 87.94 279 SER A O 1
ATOM 2185 N N . HIS A 1 280 ? -23.274 -1.692 24.915 1.00 89.06 280 HIS A N 1
ATOM 2186 C CA . HIS A 1 280 ? -23.927 -0.548 25.543 1.00 89.06 280 HIS A CA 1
ATOM 2187 C C . HIS A 1 280 ? -22.923 0.464 26.106 1.00 89.06 280 HIS A C 1
ATOM 2189 O O . HIS A 1 280 ? -23.028 1.650 25.802 1.00 89.06 280 HIS A O 1
ATOM 2195 N N . LEU A 1 281 ? -21.902 -0.005 26.827 1.00 87.31 281 LEU A N 1
ATOM 2196 C CA . LEU A 1 281 ? -20.828 0.824 27.370 1.00 87.31 281 LEU A CA 1
ATOM 2197 C C . LEU A 1 281 ? -20.162 1.658 26.266 1.00 87.31 281 LEU A C 1
ATOM 2199 O O . LEU A 1 281 ? -19.981 2.863 26.418 1.00 87.31 281 LEU A O 1
ATOM 2203 N N . ILE A 1 282 ? -19.855 1.041 25.122 1.00 88.19 282 ILE A N 1
ATOM 2204 C CA . ILE A 1 282 ? -19.249 1.731 23.977 1.00 88.19 282 ILE A CA 1
ATOM 2205 C C . ILE A 1 282 ? -20.221 2.693 23.288 1.00 88.19 282 ILE A C 1
ATOM 2207 O O . ILE A 1 282 ? -19.809 3.770 22.854 1.00 88.19 282 ILE A O 1
ATOM 2211 N N . LYS A 1 283 ? -21.507 2.339 23.193 1.00 87.50 283 LYS A N 1
ATOM 2212 C CA . LYS A 1 283 ? -22.542 3.225 22.638 1.00 87.50 283 LYS A CA 1
ATOM 2213 C C . LYS A 1 283 ? -22.714 4.489 23.474 1.00 87.50 283 LYS A C 1
ATOM 2215 O O . LYS A 1 283 ? -22.824 5.571 22.901 1.00 87.50 283 LYS A O 1
ATOM 2220 N N . CYS A 1 284 ? -22.697 4.358 24.798 1.00 86.06 284 CYS A N 1
ATOM 2221 C CA . CYS A 1 284 ? -22.739 5.492 25.718 1.00 86.06 284 CYS A CA 1
ATOM 2222 C C . CYS A 1 284 ? -21.431 6.291 25.694 1.00 86.06 284 CYS A C 1
ATOM 2224 O O . CYS A 1 284 ? -21.455 7.513 25.809 1.00 86.06 284 CYS A O 1
ATOM 2226 N N . LEU A 1 285 ? -20.293 5.621 25.483 1.00 87.06 285 LEU A N 1
ATOM 2227 C CA . LEU A 1 285 ? -18.959 6.218 25.565 1.00 87.06 285 LEU A CA 1
ATOM 2228 C C . LEU A 1 285 ? -18.168 6.059 24.258 1.00 87.06 285 LEU A C 1
ATOM 2230 O O . LEU A 1 285 ? -17.115 5.411 24.234 1.00 87.06 285 LEU A O 1
ATOM 2234 N N . PRO A 1 286 ? -18.587 6.720 23.163 1.00 83.56 286 PRO A N 1
ATOM 2235 C CA . PRO A 1 286 ? -17.954 6.570 21.849 1.00 83.56 286 PRO A CA 1
ATOM 2236 C C . PRO A 1 286 ? -16.491 7.047 21.811 1.00 83.56 286 PRO A C 1
ATOM 2238 O O . PRO A 1 286 ? -15.774 6.802 20.838 1.00 83.56 286 PRO A O 1
ATOM 2241 N N . PHE A 1 287 ? -16.037 7.749 22.854 1.00 87.75 287 PHE A N 1
ATOM 2242 C CA . PHE A 1 287 ? -14.679 8.264 22.992 1.00 87.75 287 PHE A CA 1
ATOM 2243 C C . PHE A 1 287 ? -13.823 7.524 24.022 1.00 87.75 287 PHE A C 1
ATOM 2245 O O . PHE A 1 287 ? -12.660 7.894 24.163 1.00 87.75 287 PHE A O 1
ATOM 2252 N N . LEU A 1 288 ? -14.339 6.482 24.685 1.00 92.62 288 LEU A N 1
ATOM 2253 C CA . LEU A 1 288 ? -13.626 5.744 25.734 1.00 92.62 288 LEU A CA 1
ATOM 2254 C C . LEU A 1 288 ? -12.232 5.290 25.276 1.00 92.62 288 LEU A C 1
ATOM 2256 O O . LEU A 1 288 ? -11.219 5.616 25.894 1.00 92.62 288 LEU A O 1
ATOM 2260 N N . TRP A 1 289 ? -12.175 4.621 24.122 1.00 94.12 289 TRP A N 1
ATOM 2261 C CA . TRP A 1 289 ? -10.921 4.173 23.516 1.00 94.12 289 TRP A CA 1
ATOM 2262 C C . TRP A 1 289 ? -9.965 5.323 23.220 1.00 94.12 289 TRP A C 1
ATOM 2264 O O . TRP A 1 289 ? -8.779 5.231 23.520 1.00 94.12 289 TRP A O 1
ATOM 2274 N N . LYS A 1 290 ? -10.472 6.432 22.675 1.00 94.25 290 LYS A N 1
ATOM 2275 C CA . LYS A 1 290 ? -9.651 7.619 22.421 1.00 94.25 290 LYS A CA 1
ATOM 2276 C C . LYS A 1 290 ? -9.065 8.170 23.723 1.00 94.25 290 LYS A C 1
ATOM 2278 O O . LYS A 1 290 ? -7.884 8.496 23.737 1.00 94.25 290 LYS A O 1
ATOM 2283 N N . THR A 1 291 ? -9.860 8.266 24.787 1.00 92.00 291 THR A N 1
ATOM 2284 C CA . THR A 1 291 ? -9.417 8.784 26.088 1.00 92.00 291 THR A CA 1
ATOM 2285 C C . THR A 1 291 ? -8.294 7.920 26.663 1.00 92.00 291 THR A C 1
ATOM 2287 O O . THR A 1 291 ? -7.244 8.443 27.023 1.00 92.00 291 THR A O 1
ATOM 2290 N N . ILE A 1 292 ? -8.453 6.595 26.643 1.00 93.56 292 ILE A N 1
ATOM 2291 C CA . ILE A 1 292 ? -7.445 5.651 27.155 1.00 93.56 292 ILE A CA 1
ATOM 2292 C C . ILE A 1 292 ? -6.169 5.678 26.313 1.00 93.56 292 ILE A C 1
ATOM 2294 O O . ILE A 1 292 ? -5.060 5.685 26.841 1.00 93.56 292 ILE A O 1
ATOM 2298 N N . LEU A 1 293 ? -6.301 5.739 24.987 1.00 94.44 293 LEU A N 1
ATOM 2299 C CA . LEU A 1 293 ? -5.152 5.795 24.082 1.00 94.44 293 LEU A CA 1
ATOM 2300 C C . LEU A 1 293 ? -4.329 7.079 24.229 1.00 94.44 293 LEU A C 1
ATOM 2302 O O . LEU A 1 293 ? -3.142 7.072 23.900 1.00 94.44 293 LEU A O 1
ATOM 2306 N N . LEU A 1 294 ? -4.947 8.161 24.706 1.00 92.50 294 LEU A N 1
ATOM 2307 C CA . LEU A 1 294 ? -4.297 9.442 24.967 1.00 92.50 294 LEU A CA 1
ATOM 2308 C C . LEU A 1 294 ? -3.667 9.538 26.367 1.00 92.50 294 LEU A C 1
ATOM 2310 O O . LEU A 1 294 ? -3.037 10.550 26.649 1.00 92.50 294 LEU A O 1
ATOM 2314 N N . ILE A 1 295 ? -3.768 8.502 27.209 1.00 90.88 295 ILE A N 1
ATOM 2315 C CA . ILE A 1 295 ? -3.016 8.432 28.470 1.00 90.88 295 ILE A CA 1
ATOM 2316 C C . ILE A 1 295 ? -1.517 8.402 28.148 1.00 90.88 295 ILE A C 1
ATOM 2318 O O . ILE A 1 295 ? -1.046 7.510 27.429 1.00 90.88 295 ILE A O 1
ATOM 2322 N N . ASP A 1 296 ? -0.773 9.372 28.680 1.00 90.31 296 ASP A N 1
ATOM 2323 C CA . ASP A 1 296 ? 0.662 9.528 28.424 1.00 90.31 296 ASP A CA 1
ATOM 2324 C C . ASP A 1 296 ? 1.495 8.409 29.067 1.00 90.31 296 ASP A C 1
ATOM 2326 O O . ASP A 1 296 ? 2.416 7.882 28.430 1.00 90.31 296 ASP A O 1
ATOM 2330 N N . ASP A 1 297 ? 1.135 7.982 30.284 1.00 91.19 297 ASP A N 1
ATOM 2331 C CA . ASP A 1 297 ? 1.801 6.874 30.970 1.00 91.19 297 ASP A CA 1
ATOM 2332 C C . ASP A 1 297 ? 1.547 5.544 30.243 1.00 91.19 297 ASP A C 1
ATOM 2334 O O . ASP A 1 297 ? 0.431 5.024 30.162 1.00 91.19 297 ASP A O 1
ATOM 2338 N N . ASN A 1 298 ? 2.626 4.975 29.702 1.00 92.38 298 ASN A N 1
ATOM 2339 C CA . ASN A 1 298 ? 2.593 3.702 28.999 1.00 92.38 298 ASN A CA 1
ATOM 2340 C C . ASN A 1 298 ? 2.219 2.530 29.902 1.00 92.38 298 ASN A C 1
ATOM 2342 O O . ASN A 1 298 ? 1.535 1.628 29.428 1.00 92.38 298 ASN A O 1
ATOM 2346 N N . ASN A 1 299 ? 2.678 2.527 31.151 1.00 92.81 299 ASN A N 1
ATOM 2347 C CA . ASN A 1 299 ? 2.459 1.416 32.068 1.00 92.81 299 ASN A CA 1
ATOM 2348 C C . ASN A 1 299 ? 0.995 1.377 32.484 1.00 92.81 299 ASN A C 1
ATOM 2350 O O . ASN A 1 299 ? 0.356 0.342 32.328 1.00 92.81 299 ASN A O 1
ATOM 2354 N N . LEU A 1 300 ? 0.452 2.524 32.903 1.00 89.31 300 LEU A N 1
ATOM 2355 C CA . LEU A 1 300 ? -0.962 2.654 33.244 1.00 89.31 300 LEU A CA 1
ATOM 2356 C C . LEU A 1 300 ? -1.859 2.309 32.055 1.00 89.31 300 LEU A C 1
ATOM 2358 O O . LEU A 1 300 ? -2.776 1.502 32.179 1.00 89.31 300 LEU A O 1
ATOM 2362 N N . ARG A 1 301 ? -1.573 2.869 30.874 1.00 93.69 301 ARG A N 1
ATOM 2363 C CA . ARG A 1 301 ? -2.358 2.569 29.675 1.00 93.69 301 ARG A CA 1
ATOM 2364 C C . ARG A 1 301 ? -2.318 1.081 29.334 1.00 93.69 301 ARG A C 1
ATOM 2366 O O . ARG A 1 301 ? -3.355 0.516 29.013 1.00 93.69 301 ARG A O 1
ATOM 2373 N N . ASN A 1 302 ? -1.148 0.445 29.393 1.00 94.19 302 ASN A N 1
ATOM 2374 C CA . ASN A 1 302 ? -1.033 -0.986 29.123 1.00 94.19 302 ASN A CA 1
ATOM 2375 C C . ASN A 1 302 ? -1.758 -1.815 30.193 1.00 94.19 302 ASN A C 1
ATOM 2377 O O . ASN A 1 302 ? -2.444 -2.759 29.831 1.00 94.19 302 ASN A O 1
ATOM 2381 N N . ALA A 1 303 ? -1.679 -1.435 31.472 1.00 92.31 303 ALA A N 1
ATOM 2382 C CA . ALA A 1 303 ? -2.411 -2.099 32.549 1.00 92.31 303 ALA A CA 1
ATOM 2383 C C . ALA A 1 303 ? -3.929 -2.053 32.315 1.00 92.31 303 ALA A C 1
ATOM 2385 O O . ALA A 1 303 ? -4.585 -3.081 32.414 1.00 92.31 303 ALA A O 1
ATOM 2386 N N . ILE A 1 304 ? -4.468 -0.894 31.914 1.00 91.50 304 ILE A N 1
ATOM 2387 C CA . ILE A 1 304 ? -5.888 -0.746 31.554 1.00 91.50 304 ILE A CA 1
ATOM 2388 C C . ILE A 1 304 ? -6.224 -1.602 30.327 1.00 91.50 304 ILE A C 1
ATOM 2390 O O . ILE A 1 304 ? -7.210 -2.332 30.326 1.00 91.50 304 ILE A O 1
ATOM 2394 N N . LEU A 1 305 ? -5.403 -1.543 29.274 1.00 93.88 305 LEU A N 1
ATOM 2395 C CA . LEU A 1 305 ? -5.651 -2.284 28.035 1.00 93.88 305 LEU A CA 1
ATOM 2396 C C . LEU A 1 305 ? -5.633 -3.806 28.224 1.00 93.88 305 LEU A C 1
ATOM 2398 O O . LEU A 1 305 ? -6.322 -4.488 27.466 1.00 93.88 305 LEU A O 1
ATOM 2402 N N . GLU A 1 306 ? -4.873 -4.316 29.193 1.00 93.06 306 GLU A N 1
ATOM 2403 C CA . GLU A 1 306 ? -4.788 -5.739 29.548 1.00 93.06 306 GLU A CA 1
ATOM 2404 C C . GLU A 1 306 ? -5.854 -6.181 30.572 1.00 93.06 306 GLU A C 1
ATOM 2406 O O . GLU A 1 306 ? -5.865 -7.331 31.008 1.00 93.06 306 GLU A O 1
ATOM 2411 N N . MET A 1 307 ? -6.789 -5.306 30.963 1.00 91.25 307 MET A N 1
ATOM 2412 C CA . MET A 1 307 ? -7.932 -5.741 31.769 1.00 91.25 307 MET A CA 1
ATOM 2413 C C . MET A 1 307 ? -8.901 -6.594 30.926 1.00 91.25 307 MET A C 1
ATOM 2415 O O . MET A 1 307 ? -9.168 -6.251 29.765 1.00 91.25 307 MET A O 1
ATOM 2419 N N . PRO A 1 308 ? -9.508 -7.659 31.493 1.00 89.00 308 PRO A N 1
ATOM 2420 C CA . PRO A 1 308 ? -10.482 -8.522 30.809 1.00 89.00 308 PRO A CA 1
ATOM 2421 C C . PRO A 1 308 ? -11.624 -7.773 30.110 1.00 89.00 308 PRO A C 1
ATOM 2423 O O . PRO A 1 308 ? -12.041 -8.157 29.013 1.00 89.00 308 PRO A O 1
ATOM 2426 N N . LEU A 1 309 ? -12.093 -6.665 30.696 1.00 90.38 309 LEU A N 1
ATOM 2427 C CA . LEU A 1 309 ? -13.058 -5.770 30.054 1.00 90.38 309 LEU A CA 1
ATOM 2428 C C . LEU A 1 309 ? -12.559 -5.291 28.682 1.00 90.38 309 LEU A C 1
ATOM 2430 O O . LEU A 1 309 ? -13.262 -5.427 27.681 1.00 90.38 309 LEU A O 1
ATOM 2434 N N . PHE A 1 310 ? -11.337 -4.757 28.616 1.00 92.50 310 PHE A N 1
ATOM 2435 C CA . PHE A 1 310 ? -10.786 -4.213 27.379 1.00 92.50 310 PHE A CA 1
ATOM 2436 C C . PHE A 1 310 ? -10.486 -5.296 26.360 1.00 92.50 310 PHE A C 1
ATOM 2438 O O . PHE A 1 310 ? -10.732 -5.059 25.182 1.00 92.50 310 PHE A O 1
ATOM 2445 N N . HIS A 1 311 ? -10.059 -6.488 26.781 1.00 92.12 311 HIS A N 1
ATOM 2446 C CA . HIS A 1 311 ? -9.927 -7.638 25.882 1.00 92.12 311 HIS A CA 1
ATOM 2447 C C . HIS A 1 311 ? -11.218 -7.904 25.094 1.00 92.12 311 HIS A C 1
ATOM 2449 O O . HIS A 1 311 ? -11.175 -8.044 23.871 1.00 92.12 311 HIS A O 1
ATOM 2455 N N . ARG A 1 312 ? -12.377 -7.843 25.757 1.00 90.00 312 ARG A N 1
ATOM 2456 C CA . ARG A 1 312 ? -13.687 -8.017 25.110 1.00 90.00 312 ARG A CA 1
ATOM 2457 C C . ARG A 1 312 ? -14.095 -6.802 24.278 1.00 90.00 312 ARG A C 1
ATOM 2459 O O . ARG A 1 312 ? -14.576 -6.960 23.159 1.00 90.00 312 ARG A O 1
ATOM 2466 N N . LEU A 1 313 ? -13.837 -5.586 24.770 1.00 92.75 313 LEU A N 1
ATOM 2467 C CA . LEU A 1 313 ? -14.118 -4.347 24.031 1.00 92.75 313 LEU A CA 1
ATOM 2468 C C . LEU A 1 313 ? -13.355 -4.245 22.698 1.00 92.75 313 LEU A C 1
ATOM 2470 O O . LEU A 1 313 ? -13.809 -3.527 21.808 1.00 92.75 313 LEU A O 1
ATOM 2474 N N . ARG A 1 314 ? -12.225 -4.956 22.533 1.00 94.19 314 ARG A N 1
ATOM 2475 C CA . ARG A 1 314 ? -11.461 -5.019 21.267 1.00 94.19 314 ARG A CA 1
ATOM 2476 C C . ARG A 1 314 ? -12.260 -5.643 20.116 1.00 94.19 314 ARG A C 1
ATOM 2478 O O . ARG A 1 314 ? -11.978 -5.326 18.964 1.00 94.19 314 ARG A O 1
ATOM 2485 N N . LEU A 1 315 ? -13.215 -6.528 20.421 1.00 93.81 315 LEU A N 1
ATOM 2486 C CA . LEU A 1 315 ? -14.041 -7.251 19.444 1.00 93.81 315 LEU A CA 1
ATOM 2487 C C . LEU A 1 315 ? -15.403 -6.586 19.190 1.00 93.81 315 LEU A C 1
ATOM 2489 O O . LEU A 1 315 ? -16.175 -7.084 18.376 1.00 93.81 315 LEU A O 1
ATOM 2493 N N . VAL A 1 316 ? -15.707 -5.480 19.878 1.00 94.69 316 VAL A N 1
ATOM 2494 C CA . VAL A 1 316 ? -16.968 -4.745 19.719 1.00 94.69 316 VAL A CA 1
ATOM 2495 C C . VAL A 1 316 ? -16.846 -3.802 18.516 1.00 94.69 316 VAL A C 1
ATOM 2497 O O . VAL A 1 316 ? -16.051 -2.855 18.584 1.00 94.69 316 VAL A O 1
ATOM 2500 N N . PRO A 1 317 ? -17.628 -3.978 17.435 1.00 95.12 317 PRO A N 1
ATOM 2501 C CA . PRO A 1 317 ? -17.516 -3.148 16.236 1.00 95.12 317 PRO A CA 1
ATOM 2502 C C . PRO A 1 317 ? -17.740 -1.661 16.524 1.00 95.12 317 PRO A C 1
ATOM 2504 O O . PRO A 1 317 ? -17.048 -0.806 15.972 1.00 95.12 317 PRO A O 1
ATOM 2507 N N . GLU A 1 318 ? -18.648 -1.330 17.445 1.00 94.56 318 GLU A N 1
ATOM 2508 C CA . GLU A 1 318 ? -18.957 0.051 17.825 1.00 94.56 318 GLU A CA 1
ATOM 2509 C C . GLU A 1 318 ? -17.769 0.802 18.446 1.00 94.56 318 GLU A C 1
ATOM 2511 O O . GLU A 1 318 ? -17.790 2.032 18.498 1.00 94.56 318 GLU A O 1
ATOM 2516 N N . SER A 1 319 ? -16.707 0.099 18.866 1.00 94.44 319 SER A N 1
ATOM 2517 C CA . SER A 1 319 ? -15.485 0.728 19.389 1.00 94.44 319 SER A CA 1
ATOM 2518 C C . SER A 1 319 ? -14.772 1.581 18.334 1.00 94.44 319 SER A C 1
ATOM 2520 O O . SER A 1 319 ? -14.038 2.523 18.654 1.00 94.44 319 SER A O 1
ATOM 2522 N N . ILE A 1 320 ? -15.020 1.280 17.059 1.00 96.31 320 ILE A N 1
ATOM 2523 C CA . ILE A 1 320 ? -14.394 1.915 15.911 1.00 96.31 320 ILE A CA 1
ATOM 2524 C C . ILE A 1 320 ? -15.234 3.110 15.454 1.00 96.31 320 ILE A C 1
ATOM 2526 O O . ILE A 1 320 ? -16.255 2.985 14.774 1.00 96.31 320 ILE A O 1
ATOM 2530 N N . GLY A 1 321 ? -14.763 4.308 15.811 1.00 95.25 321 GLY A N 1
ATOM 2531 C CA . GLY A 1 321 ? -15.414 5.578 15.490 1.00 95.25 321 GLY A CA 1
ATOM 2532 C C . GLY A 1 321 ? -14.544 6.536 14.672 1.00 95.25 321 GLY A C 1
ATOM 2533 O O . GLY A 1 321 ? -13.351 6.323 14.453 1.00 95.25 321 GLY A O 1
ATOM 2534 N N . GLN A 1 322 ? -15.127 7.669 14.263 1.00 95.56 322 GLN A N 1
ATOM 2535 C CA . GLN A 1 322 ? -14.413 8.730 13.525 1.00 95.56 322 GLN A CA 1
ATOM 2536 C C . GLN A 1 322 ? -13.201 9.284 14.291 1.00 95.56 322 GLN A C 1
ATOM 2538 O O . GLN A 1 322 ? -12.259 9.803 13.684 1.00 95.56 322 GLN A O 1
ATOM 2543 N N . TRP A 1 323 ? -13.191 9.138 15.620 1.00 95.56 323 TRP A N 1
ATOM 2544 C CA . TRP A 1 323 ? -12.058 9.478 16.473 1.00 95.56 323 TRP A CA 1
ATOM 2545 C C . TRP A 1 323 ? -10.756 8.819 15.992 1.00 95.56 323 TRP A C 1
ATOM 2547 O O . TRP A 1 323 ? -9.718 9.480 16.000 1.00 95.56 323 TRP A O 1
ATOM 2557 N N . LEU A 1 324 ? -10.822 7.581 15.486 1.00 97.19 324 LEU A N 1
ATOM 2558 C CA . LEU A 1 324 ? -9.661 6.834 15.011 1.00 97.19 324 LEU A CA 1
ATOM 2559 C C . LEU A 1 324 ? -9.065 7.495 13.768 1.00 97.19 324 LEU A C 1
ATOM 2561 O O . LEU A 1 324 ? -7.874 7.798 13.729 1.00 97.19 324 LEU A O 1
ATOM 2565 N N . THR A 1 325 ? -9.904 7.826 12.782 1.00 96.25 325 THR A N 1
ATOM 2566 C CA . THR A 1 325 ? -9.453 8.541 11.576 1.00 96.25 325 THR A CA 1
ATOM 2567 C C . THR A 1 325 ? -8.876 9.918 11.889 1.00 96.25 325 THR A C 1
ATOM 2569 O O . THR A 1 325 ? -7.921 10.335 11.233 1.00 96.25 325 THR A O 1
ATOM 2572 N N . ASN A 1 326 ? -9.408 10.603 12.906 1.00 95.12 326 ASN A N 1
ATOM 2573 C CA . ASN A 1 326 ? -8.903 11.896 13.356 1.00 95.12 326 ASN A CA 1
ATOM 2574 C C . ASN A 1 326 ? -7.552 11.762 14.069 1.00 95.12 326 ASN A C 1
ATOM 2576 O O . ASN A 1 326 ? -6.684 12.608 13.868 1.00 95.12 326 ASN A O 1
ATOM 2580 N N . MET A 1 327 ? -7.349 10.707 14.866 1.00 96.69 327 MET A N 1
ATOM 2581 C CA . MET A 1 327 ? -6.055 10.422 15.494 1.00 96.69 327 MET A CA 1
ATOM 2582 C C . MET A 1 327 ? -4.997 10.018 14.467 1.00 96.69 327 MET A C 1
ATOM 2584 O O . MET A 1 327 ? -3.890 10.531 14.538 1.00 96.69 327 MET A O 1
ATOM 2588 N N . LEU A 1 328 ? -5.343 9.192 13.474 1.00 96.75 328 LEU A N 1
ATOM 2589 C CA . LEU A 1 328 ? -4.427 8.805 12.393 1.00 96.75 328 LEU A CA 1
ATOM 2590 C C . LEU A 1 328 ? -3.961 10.006 11.552 1.00 96.75 328 LEU A C 1
ATOM 2592 O O . LEU A 1 328 ? -2.814 10.048 11.124 1.00 96.75 328 LEU A O 1
ATOM 2596 N N . ARG A 1 329 ? -4.823 11.011 11.335 1.00 94.06 329 ARG A N 1
ATOM 2597 C CA . ARG A 1 329 ? -4.435 12.251 10.627 1.00 94.06 329 ARG A CA 1
ATOM 2598 C C . ARG A 1 329 ? -3.513 13.146 11.444 1.00 94.06 329 ARG A C 1
ATOM 2600 O O . ARG A 1 329 ? -2.799 13.963 10.864 1.00 94.06 329 ARG A O 1
ATOM 2607 N N . LYS A 1 330 ? -3.561 13.051 12.775 1.00 94.12 330 LYS A N 1
ATOM 2608 C CA . LYS A 1 330 ? -2.673 13.816 13.650 1.00 94.12 330 LYS A CA 1
ATOM 2609 C C . LYS A 1 330 ? -1.306 13.143 13.669 1.00 94.12 330 LYS A C 1
ATOM 2611 O O . LYS A 1 330 ? -1.190 12.001 14.082 1.00 94.12 330 LYS A O 1
ATOM 2616 N N . GLN A 1 331 ? -0.266 13.864 13.269 1.00 91.44 331 GLN A N 1
ATOM 2617 C CA . GLN A 1 331 ? 1.108 13.364 13.343 1.00 91.44 331 GLN A CA 1
ATOM 2618 C C . GLN A 1 331 ? 1.580 13.207 14.802 1.00 91.44 331 GLN A C 1
ATOM 2620 O O . GLN A 1 331 ? 1.033 13.826 15.718 1.00 91.44 331 GLN A O 1
ATOM 2625 N N . GLY A 1 332 ? 2.618 12.394 15.017 1.00 95.19 332 GLY A N 1
ATOM 2626 C CA . GLY A 1 332 ? 3.240 12.196 16.329 1.00 95.19 332 GLY A CA 1
ATOM 2627 C C . GLY A 1 332 ? 2.571 11.111 17.180 1.00 95.19 332 GLY A C 1
ATOM 2628 O O . GLY A 1 332 ? 2.167 10.065 16.676 1.00 95.19 332 GLY A O 1
ATOM 2629 N N . THR A 1 333 ? 2.493 11.336 18.495 1.00 95.69 333 THR A N 1
ATOM 2630 C CA . THR A 1 333 ? 1.987 10.347 19.465 1.00 95.69 333 THR A CA 1
ATOM 2631 C C . THR A 1 333 ? 0.552 9.881 19.180 1.00 95.69 333 THR A C 1
ATOM 2633 O O . THR A 1 333 ? 0.339 8.670 19.196 1.00 95.69 333 THR A O 1
ATOM 2636 N N . PRO A 1 334 ? -0.429 10.748 18.842 1.00 96.12 334 PRO A N 1
ATOM 2637 C CA . PRO A 1 334 ? -1.799 10.298 18.574 1.00 96.12 334 PRO A CA 1
ATOM 2638 C C . PRO A 1 334 ? -1.899 9.296 17.414 1.00 96.12 334 PRO A C 1
ATOM 2640 O O . PRO A 1 334 ? -2.590 8.287 17.540 1.00 96.12 334 PRO A O 1
ATOM 2643 N N . ALA A 1 335 ? -1.168 9.530 16.319 1.00 96.88 335 ALA A N 1
ATOM 2644 C CA . ALA A 1 335 ? -1.067 8.597 15.197 1.00 96.88 335 ALA A CA 1
ATOM 2645 C C . ALA A 1 335 ? -0.514 7.238 15.639 1.00 96.88 335 ALA A C 1
ATOM 2647 O O . ALA A 1 335 ? -1.117 6.205 15.353 1.00 96.88 335 ALA A O 1
ATOM 2648 N N . LYS A 1 336 ? 0.594 7.235 16.393 1.00 97.00 336 LYS A N 1
ATOM 2649 C CA . LYS A 1 336 ? 1.211 6.005 16.916 1.00 97.00 336 LYS A CA 1
ATOM 2650 C C . LYS A 1 336 ? 0.244 5.201 17.778 1.00 97.00 336 LYS A C 1
ATOM 2652 O O . LYS A 1 336 ? 0.146 3.992 17.607 1.00 97.00 336 LYS A O 1
ATOM 2657 N N . ARG A 1 337 ? -0.524 5.873 18.641 1.00 96.94 337 ARG A N 1
ATOM 2658 C CA . ARG A 1 337 ? -1.539 5.240 19.502 1.00 96.94 337 ARG A CA 1
ATOM 2659 C C . ARG A 1 337 ? -2.725 4.693 18.719 1.00 96.94 337 ARG A C 1
ATOM 2661 O O . ARG A 1 337 ? -3.227 3.621 19.034 1.00 96.94 337 ARG A O 1
ATOM 2668 N N . ALA A 1 338 ? -3.147 5.386 17.667 1.00 97.75 338 ALA A N 1
ATOM 2669 C CA . ALA A 1 338 ? -4.158 4.862 16.756 1.00 97.75 338 ALA A CA 1
ATOM 2670 C C . ALA A 1 338 ? -3.666 3.605 16.015 1.00 97.75 338 ALA A C 1
ATOM 2672 O O . ALA A 1 338 ? -4.425 2.652 15.850 1.00 97.75 338 ALA A O 1
ATOM 2673 N N . VAL A 1 339 ? -2.389 3.564 15.619 1.00 97.88 339 VAL A N 1
ATOM 2674 C CA . VAL A 1 339 ? -1.771 2.356 15.047 1.00 97.88 339 VAL A CA 1
ATOM 2675 C C . VAL A 1 339 ? -1.645 1.240 16.089 1.00 97.88 339 VAL A C 1
ATOM 2677 O O . VAL A 1 339 ? -1.915 0.086 15.761 1.00 97.88 339 VAL A O 1
ATOM 2680 N N . ASP A 1 340 ? -1.297 1.562 17.341 1.00 97.12 340 ASP A N 1
ATOM 2681 C CA . ASP A 1 340 ? -1.297 0.603 18.456 1.00 97.12 340 ASP A CA 1
ATOM 2682 C C . ASP A 1 340 ? -2.684 -0.039 18.609 1.00 97.12 340 ASP A C 1
ATOM 2684 O O . ASP A 1 340 ? -2.788 -1.261 18.667 1.00 97.12 340 ASP A O 1
ATOM 2688 N N . PHE A 1 341 ? -3.755 0.758 18.575 1.00 97.50 341 PHE A N 1
ATOM 2689 C CA . PHE A 1 341 ? -5.129 0.258 18.629 1.00 97.50 341 PHE A CA 1
ATOM 2690 C C . PHE A 1 341 ? -5.476 -0.672 17.459 1.00 97.50 341 PHE A C 1
ATOM 2692 O O . PHE A 1 341 ? -5.999 -1.760 17.681 1.00 97.50 341 PHE A O 1
ATOM 2699 N N . ILE A 1 342 ? -5.120 -0.299 16.224 1.00 97.94 342 ILE A N 1
ATOM 2700 C CA . ILE A 1 342 ? -5.314 -1.151 15.036 1.00 97.94 342 ILE A CA 1
ATOM 2701 C C . ILE A 1 342 ? -4.582 -2.497 15.185 1.00 97.94 342 ILE A C 1
ATOM 2703 O O . ILE A 1 342 ? -5.084 -3.543 14.769 1.00 97.94 342 ILE A O 1
ATOM 2707 N N . LEU A 1 343 ? -3.394 -2.496 15.791 1.00 96.81 343 LEU A N 1
ATOM 2708 C CA . LEU A 1 343 ? -2.664 -3.729 16.080 1.00 96.81 343 LEU A CA 1
ATOM 2709 C C . LEU A 1 343 ? -3.318 -4.555 17.183 1.00 96.81 343 LEU A C 1
ATOM 2711 O O . LEU A 1 343 ? -3.314 -5.778 17.084 1.00 96.81 343 LEU A O 1
ATOM 2715 N N . ILE A 1 344 ? -3.863 -3.906 18.209 1.00 96.00 344 ILE A N 1
ATOM 2716 C CA . ILE A 1 344 ? -4.567 -4.571 19.304 1.00 96.00 344 ILE A CA 1
ATOM 2717 C C . ILE A 1 344 ? -5.807 -5.297 18.762 1.00 96.00 344 ILE A C 1
ATOM 2719 O O . ILE A 1 344 ? -5.921 -6.503 18.958 1.00 96.00 344 ILE A O 1
ATOM 2723 N N . ILE A 1 345 ? -6.675 -4.621 17.997 1.00 96.62 345 ILE A N 1
ATOM 2724 C CA . ILE A 1 345 ? -7.861 -5.264 17.390 1.00 96.62 345 ILE A CA 1
ATOM 2725 C C . ILE A 1 345 ? -7.466 -6.368 16.399 1.00 96.62 345 ILE A C 1
ATOM 2727 O O . ILE A 1 345 ? -8.150 -7.374 16.261 1.00 96.62 345 ILE A O 1
ATOM 2731 N N . SER A 1 346 ? -6.326 -6.213 15.721 1.00 96.00 346 SER A N 1
ATOM 2732 C CA . SER A 1 346 ? -5.817 -7.212 14.782 1.00 96.00 346 SER A CA 1
ATOM 2733 C C . SER A 1 346 ? -5.286 -8.474 15.463 1.00 96.00 346 SER A C 1
ATOM 2735 O O . SER A 1 346 ? -5.184 -9.503 14.794 1.00 96.00 346 SER A O 1
ATOM 2737 N N . LYS A 1 347 ? -4.864 -8.376 16.726 1.00 95.62 347 LYS A N 1
ATOM 2738 C CA . LYS A 1 347 ? -4.352 -9.493 17.528 1.00 95.62 347 LYS A CA 1
ATOM 2739 C C . LYS A 1 347 ? -5.433 -10.136 18.392 1.00 95.62 347 LYS A C 1
ATOM 2741 O O . LYS A 1 347 ? -5.127 -11.113 19.066 1.00 95.62 347 LYS A O 1
ATOM 2746 N N . ALA A 1 348 ? -6.654 -9.597 18.367 1.00 95.00 348 ALA A N 1
ATOM 2747 C CA . ALA A 1 348 ? -7.768 -10.155 19.107 1.00 95.00 348 ALA A CA 1
ATOM 2748 C C . ALA A 1 348 ? -7.994 -11.623 18.708 1.00 95.00 348 ALA A C 1
ATOM 2750 O O . ALA A 1 348 ? -7.968 -11.991 17.528 1.00 95.00 348 ALA A O 1
ATOM 2751 N N . SER A 1 349 ? -8.171 -12.443 19.729 1.00 94.31 349 SER A N 1
ATOM 2752 C CA . SER A 1 349 ? -8.195 -13.896 19.705 1.00 94.31 349 SER A CA 1
ATOM 2753 C C . SER A 1 349 ? -9.386 -14.414 20.510 1.00 94.31 349 SER A C 1
ATOM 2755 O O . SER A 1 349 ? -9.993 -13.696 21.303 1.00 94.31 349 SER A O 1
ATOM 2757 N N . SER A 1 350 ? -9.707 -15.694 20.361 1.00 93.69 350 SER A N 1
ATOM 2758 C CA . SER A 1 350 ? -10.788 -16.337 21.119 1.00 93.69 350 SER A CA 1
ATOM 2759 C C . SER A 1 350 ? -10.575 -16.320 22.635 1.00 93.69 350 SER A C 1
ATOM 2761 O O . SER A 1 350 ? -11.537 -16.413 23.401 1.00 93.69 350 SER A O 1
ATOM 2763 N N . THR A 1 351 ? -9.328 -16.195 23.101 1.00 91.50 351 THR A N 1
ATOM 2764 C CA . THR A 1 351 ? -9.053 -16.028 24.533 1.00 91.50 351 THR A CA 1
ATOM 2765 C C . THR A 1 351 ? -9.480 -14.651 25.028 1.00 91.50 351 THR A C 1
ATOM 2767 O O . THR A 1 351 ? -9.929 -14.543 26.164 1.00 91.50 351 THR A O 1
ATOM 2770 N N . ASP A 1 352 ? -9.429 -13.623 24.174 1.00 91.88 352 ASP A N 1
ATOM 2771 C CA . ASP A 1 352 ? -9.943 -12.288 24.501 1.00 91.88 352 ASP A CA 1
ATOM 2772 C C . ASP A 1 352 ? -11.477 -12.293 24.630 1.00 91.88 352 ASP A C 1
ATOM 2774 O O . ASP A 1 352 ? -12.025 -11.633 25.511 1.00 91.88 352 ASP A O 1
ATOM 2778 N N . LEU A 1 353 ? -12.169 -13.088 23.800 1.00 90.12 353 LEU A N 1
ATOM 2779 C CA . LEU A 1 353 ? -13.626 -13.261 23.871 1.00 90.12 353 LEU A CA 1
ATOM 2780 C C . LEU A 1 353 ? -14.049 -13.963 25.172 1.00 90.12 353 LEU A C 1
ATOM 2782 O O . LEU A 1 353 ? -14.931 -13.499 25.893 1.00 90.12 353 LEU A O 1
ATOM 2786 N N . THR A 1 354 ? -13.387 -15.075 25.496 1.00 87.69 354 THR A N 1
ATOM 2787 C CA . THR A 1 354 ? -13.700 -15.883 26.687 1.00 87.69 354 THR A CA 1
ATOM 2788 C C . THR A 1 354 ? -13.153 -15.283 27.986 1.00 87.69 354 THR A C 1
ATOM 2790 O O . THR A 1 354 ? -13.599 -15.654 29.072 1.00 87.69 354 THR A O 1
ATOM 2793 N N . GLY A 1 355 ? -12.203 -14.345 27.902 1.00 83.31 355 GLY A N 1
ATOM 2794 C CA . GLY A 1 355 ? -11.475 -13.790 29.046 1.00 83.31 355 GLY A CA 1
ATOM 2795 C C . GLY A 1 355 ? -10.519 -14.783 29.718 1.00 83.31 355 GLY A C 1
ATOM 2796 O O . GLY A 1 355 ? -10.099 -14.546 30.841 1.00 83.31 355 GLY A O 1
ATOM 2797 N N . GLY A 1 356 ? -10.209 -15.917 29.078 1.00 83.56 356 GLY A N 1
ATOM 2798 C CA . GLY A 1 356 ? -9.310 -16.941 29.629 1.00 83.56 356 GLY A CA 1
ATOM 2799 C C . GLY A 1 356 ? -9.884 -17.798 30.770 1.00 83.56 356 GLY A C 1
ATOM 2800 O O . GLY A 1 356 ? -9.179 -18.664 31.277 1.00 83.56 356 GLY A O 1
ATOM 2801 N N . PHE A 1 357 ? -11.150 -17.608 31.163 1.00 79.56 357 PHE A N 1
ATOM 2802 C CA . PHE A 1 357 ? -11.765 -18.333 32.291 1.00 79.56 357 PHE A CA 1
ATOM 2803 C C . PHE A 1 357 ? -12.211 -19.755 31.962 1.00 79.56 357 PHE A C 1
ATOM 2805 O O . PHE A 1 357 ? -12.354 -20.585 32.857 1.00 79.56 357 PHE A O 1
ATOM 2812 N N . ARG A 1 358 ? -12.447 -20.043 30.681 1.00 85.00 358 ARG A N 1
ATOM 2813 C CA . ARG A 1 358 ? -12.840 -21.369 30.202 1.00 85.00 358 ARG A CA 1
ATOM 2814 C C . ARG A 1 358 ? -12.010 -21.771 28.996 1.00 85.00 358 ARG A C 1
ATOM 2816 O O . ARG A 1 358 ? -11.462 -20.920 28.295 1.00 85.00 358 ARG A O 1
ATOM 2823 N N . SER A 1 359 ? -11.950 -23.073 28.737 1.00 87.00 359 SER A N 1
ATOM 2824 C CA . SER A 1 359 ? -11.388 -23.577 27.491 1.00 87.00 359 SER A CA 1
ATOM 2825 C C . SER A 1 359 ? -12.192 -23.048 26.302 1.00 87.00 359 SER A C 1
ATOM 2827 O O . SER A 1 359 ? -13.423 -23.016 26.321 1.00 87.00 359 SER A O 1
ATOM 2829 N N . VAL A 1 360 ? -11.472 -22.616 25.270 1.00 91.12 360 VAL A N 1
ATOM 2830 C CA . VAL A 1 360 ? -12.060 -22.125 24.025 1.00 91.12 360 VAL A CA 1
ATOM 2831 C C . VAL A 1 360 ? -12.778 -23.281 23.330 1.00 91.12 360 VAL A C 1
ATOM 2833 O O . VAL A 1 360 ? -12.159 -24.301 23.014 1.00 91.12 360 VAL A O 1
ATOM 2836 N N . THR A 1 361 ? -14.078 -23.131 23.092 1.00 90.69 361 THR A N 1
ATOM 2837 C CA . THR A 1 361 ? -14.862 -24.094 22.311 1.00 90.69 361 THR A CA 1
ATOM 2838 C C . THR A 1 361 ? -14.764 -23.793 20.811 1.00 90.69 361 THR A C 1
ATOM 2840 O O . THR A 1 361 ? -14.365 -22.705 20.400 1.00 90.69 361 THR A O 1
ATOM 2843 N N . GLY A 1 362 ? -15.134 -24.755 19.958 1.00 91.12 362 GLY A N 1
ATOM 2844 C CA . GLY A 1 362 ? -15.198 -24.520 18.508 1.00 91.12 362 GLY A CA 1
ATOM 2845 C C . GLY A 1 362 ? -16.193 -23.418 18.116 1.00 91.12 362 GLY A C 1
ATOM 2846 O O . GLY A 1 362 ? -15.951 -22.685 17.161 1.00 91.12 362 GLY A O 1
ATOM 2847 N N . GLU A 1 363 ? -17.276 -23.265 18.883 1.00 90.06 363 GLU A N 1
ATOM 2848 C CA . GLU A 1 363 ? -18.269 -22.198 18.701 1.00 90.06 363 GLU A CA 1
ATOM 2849 C C . GLU A 1 363 ? -17.668 -20.820 19.036 1.00 90.06 363 GLU A C 1
ATOM 2851 O O . GLU A 1 363 ? -17.822 -19.892 18.245 1.00 90.06 363 GLU A O 1
ATOM 2856 N N . ASP A 1 364 ? -16.883 -20.712 20.120 1.00 89.69 364 ASP A N 1
ATOM 2857 C CA . ASP A 1 364 ? -16.178 -19.473 20.496 1.00 89.69 364 ASP A CA 1
ATOM 2858 C C . ASP A 1 364 ? -15.192 -19.009 19.416 1.00 89.69 364 ASP A C 1
ATOM 2860 O O . ASP A 1 364 ? -15.039 -17.810 19.184 1.00 89.69 364 ASP A O 1
ATOM 2864 N N . LEU A 1 365 ? -14.499 -19.946 18.755 1.00 92.25 365 LEU A N 1
ATOM 2865 C CA . LEU A 1 365 ? -13.588 -19.623 17.651 1.00 92.25 365 LEU A CA 1
ATOM 2866 C C . LEU A 1 365 ? -14.348 -18.988 16.483 1.00 92.25 365 LEU A C 1
ATOM 2868 O O . LEU A 1 365 ? -13.925 -17.953 15.970 1.00 92.25 365 LEU A O 1
ATOM 2872 N N . HIS A 1 366 ? -15.479 -19.582 16.096 1.00 92.38 366 HIS A N 1
ATOM 2873 C CA . HIS A 1 366 ? -16.305 -19.078 15.001 1.00 92.38 366 HIS A CA 1
ATOM 2874 C C . HIS A 1 366 ? -16.958 -17.731 15.351 1.00 92.38 366 HIS A C 1
ATOM 2876 O O . HIS A 1 366 ? -16.994 -16.820 14.526 1.00 92.38 366 HIS A O 1
ATOM 2882 N N . GLU A 1 367 ? -17.459 -17.569 16.576 1.00 91.88 367 GLU A N 1
ATOM 2883 C CA . GLU A 1 367 ? -18.035 -16.304 17.039 1.00 91.88 367 GLU A CA 1
ATOM 2884 C C . GLU A 1 367 ? -16.983 -15.195 17.136 1.00 91.88 367 GLU A C 1
ATOM 2886 O O . GLU A 1 367 ? -17.213 -14.083 16.659 1.00 91.88 367 GLU A O 1
ATOM 2891 N N . CYS A 1 368 ? -15.799 -15.501 17.673 1.00 93.56 368 CYS A N 1
ATOM 2892 C CA . CYS A 1 368 ? -14.683 -14.563 17.713 1.00 93.56 368 CYS A CA 1
ATOM 2893 C C . CYS A 1 368 ? -14.280 -14.117 16.304 1.00 93.56 368 CYS A C 1
ATOM 2895 O O . CYS A 1 368 ? -14.023 -12.932 16.086 1.00 93.56 368 CYS A O 1
ATOM 2897 N N . GLU A 1 369 ? -14.231 -15.042 15.344 1.00 92.81 369 GLU A N 1
ATOM 2898 C CA . GLU A 1 369 ? -13.908 -14.715 13.958 1.00 92.81 369 GLU A CA 1
ATOM 2899 C C . GLU A 1 369 ? -14.974 -13.815 13.326 1.00 92.81 369 GLU A C 1
ATOM 2901 O O . GLU A 1 369 ? -14.633 -12.811 12.698 1.00 92.81 369 GLU A O 1
ATOM 2906 N N . ASN A 1 370 ? -16.257 -14.111 13.553 1.00 94.31 370 ASN A N 1
ATOM 2907 C CA . ASN A 1 370 ? -17.368 -13.283 13.085 1.00 94.31 370 ASN A CA 1
ATOM 2908 C C . ASN A 1 370 ? -17.292 -11.855 13.643 1.00 94.31 370 ASN A C 1
ATOM 2910 O O . ASN A 1 370 ? -17.348 -10.892 12.877 1.00 94.31 370 ASN A O 1
ATOM 2914 N N . LEU A 1 371 ? -17.112 -11.707 14.961 1.00 93.56 371 LEU A N 1
ATOM 2915 C CA . LEU A 1 371 ? -16.996 -10.401 15.621 1.00 93.56 371 LEU A CA 1
ATOM 2916 C C . LEU A 1 371 ? -15.766 -9.627 15.136 1.00 93.56 371 LEU A C 1
ATOM 2918 O O . LEU A 1 371 ? -15.821 -8.414 14.913 1.00 93.56 371 LEU A O 1
ATOM 2922 N N . ARG A 1 372 ? -14.651 -10.328 14.904 1.00 95.38 372 ARG A N 1
ATOM 2923 C CA . ARG A 1 372 ? -13.433 -9.743 14.337 1.00 95.38 372 ARG A CA 1
ATOM 2924 C C . ARG A 1 372 ? -13.667 -9.229 12.917 1.00 95.38 372 ARG A C 1
ATOM 2926 O O . ARG A 1 372 ? -13.266 -8.108 12.602 1.00 95.38 372 ARG A O 1
ATOM 2933 N N . GLN A 1 373 ? -14.340 -10.005 12.069 1.00 94.88 373 GLN A N 1
ATOM 2934 C CA . GLN A 1 373 ? -14.694 -9.589 10.710 1.00 94.88 373 GLN A CA 1
ATOM 2935 C C . GLN A 1 373 ? -15.666 -8.407 10.707 1.00 94.88 373 GLN A C 1
ATOM 2937 O O . GLN A 1 373 ? -15.482 -7.474 9.927 1.00 94.88 373 GLN A O 1
ATOM 2942 N N . GLU A 1 374 ? -16.654 -8.394 11.601 1.00 95.50 374 GLU A N 1
ATOM 2943 C CA . GLU A 1 374 ? -17.578 -7.268 11.745 1.00 95.50 374 GLU A CA 1
ATOM 2944 C C . GLU A 1 374 ? -16.852 -5.996 12.204 1.00 95.50 374 GLU A C 1
ATOM 2946 O O . GLU A 1 374 ? -17.054 -4.914 11.645 1.00 95.50 374 GLU A O 1
ATOM 2951 N N . THR A 1 375 ? -15.922 -6.135 13.149 1.00 95.75 375 THR A N 1
ATOM 2952 C CA . THR A 1 375 ? -15.043 -5.051 13.596 1.00 95.75 375 THR A CA 1
ATOM 2953 C C . THR A 1 375 ? -14.192 -4.521 12.435 1.00 95.75 375 THR A C 1
ATOM 2955 O O . THR A 1 375 ? -14.116 -3.311 12.208 1.00 95.75 375 THR A O 1
ATOM 2958 N N . PHE A 1 376 ? -13.608 -5.396 11.611 1.00 96.69 376 PHE A N 1
ATOM 2959 C CA . PHE A 1 376 ? -12.860 -4.974 10.420 1.00 96.69 376 PHE A CA 1
ATOM 2960 C C . PHE A 1 376 ? -13.756 -4.301 9.370 1.00 96.69 376 PHE A C 1
ATOM 2962 O O . PHE A 1 376 ? -13.350 -3.304 8.768 1.00 96.69 376 PHE A O 1
ATOM 2969 N N . ALA A 1 377 ? -14.989 -4.777 9.190 1.00 95.62 377 ALA A N 1
ATOM 2970 C CA . ALA A 1 377 ? -15.970 -4.145 8.312 1.00 95.62 377 ALA A CA 1
ATOM 2971 C C . ALA A 1 377 ? -16.359 -2.744 8.814 1.00 95.62 377 ALA A C 1
ATOM 2973 O O . ALA A 1 377 ? -16.550 -1.823 8.017 1.00 95.62 377 ALA A O 1
ATOM 2974 N N . GLN A 1 378 ? -16.424 -2.534 10.130 1.00 96.31 378 GLN A N 1
ATOM 2975 C CA . GLN A 1 378 ? -16.656 -1.208 10.694 1.00 96.31 378 GLN A CA 1
ATOM 2976 C C . GLN A 1 378 ? -15.465 -0.262 10.464 1.00 96.31 378 GLN A C 1
ATOM 2978 O O . GLN A 1 378 ? -15.673 0.907 10.127 1.00 96.31 378 GLN A O 1
ATOM 2983 N N . LEU A 1 379 ? -14.226 -0.763 10.539 1.00 96.50 379 LEU A N 1
ATOM 2984 C CA . LEU A 1 379 ? -13.022 -0.007 10.161 1.00 96.50 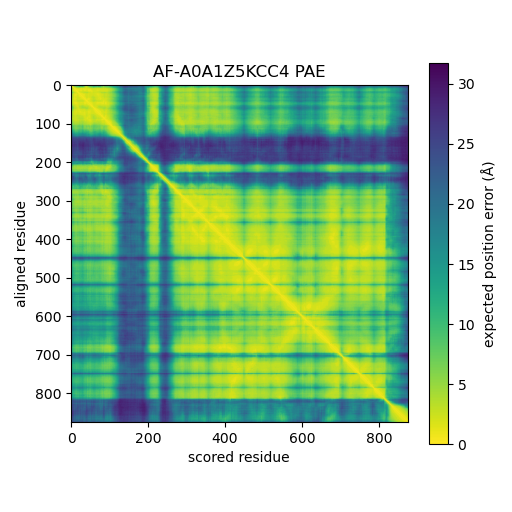379 LEU A CA 1
ATOM 2985 C C . LEU A 1 379 ? -13.032 0.410 8.684 1.00 96.50 379 LEU A C 1
ATOM 2987 O O . LEU A 1 379 ? -12.611 1.522 8.355 1.00 96.50 379 LEU A O 1
ATOM 2991 N N . GLU A 1 380 ? -13.543 -0.449 7.801 1.00 95.75 380 GLU A N 1
ATOM 2992 C CA . GLU A 1 380 ? -13.742 -0.136 6.383 1.00 95.75 380 GLU A CA 1
ATOM 2993 C C . GLU A 1 380 ? -14.793 0.955 6.163 1.00 95.75 380 GLU A C 1
ATOM 2995 O O . GLU A 1 380 ? -14.596 1.852 5.340 1.00 95.75 380 GLU A O 1
ATOM 3000 N N . ARG A 1 381 ? -15.899 0.916 6.913 1.00 95.88 381 ARG A N 1
ATOM 3001 C CA . ARG A 1 381 ? -16.978 1.912 6.812 1.00 95.88 381 ARG A CA 1
ATOM 3002 C C . ARG A 1 381 ? -16.540 3.314 7.239 1.00 95.88 381 ARG A C 1
ATOM 3004 O O . ARG A 1 381 ? -17.177 4.297 6.844 1.00 95.88 381 ARG A O 1
ATOM 3011 N N . LEU A 1 382 ? -15.467 3.438 8.025 1.00 95.75 382 LEU A N 1
ATOM 3012 C CA . LEU A 1 382 ? -14.913 4.735 8.401 1.00 95.75 382 LEU A CA 1
ATOM 3013 C C . LEU A 1 382 ? -14.332 5.461 7.177 1.00 95.75 382 LEU A C 1
ATOM 3015 O O . LEU A 1 382 ? -13.327 5.076 6.579 1.00 95.75 382 LEU A O 1
ATOM 3019 N N . LYS A 1 383 ? -14.972 6.575 6.813 1.00 92.81 383 LYS A N 1
ATOM 3020 C CA . LYS A 1 383 ? -14.576 7.376 5.651 1.00 92.81 383 LYS A CA 1
ATOM 3021 C C . LYS A 1 383 ? -13.190 7.983 5.847 1.00 92.81 383 LYS A C 1
ATOM 3023 O O . LYS A 1 383 ? -12.957 8.745 6.785 1.00 92.81 383 LYS A O 1
ATOM 3028 N N . GLY A 1 384 ? -12.304 7.724 4.890 1.00 92.12 384 GLY A N 1
ATOM 3029 C CA . GLY A 1 384 ? -10.961 8.288 4.865 1.00 92.12 384 GLY A CA 1
ATOM 3030 C C . GLY A 1 384 ? -9.960 7.580 5.774 1.00 92.12 384 GLY A C 1
ATOM 3031 O O . GLY A 1 384 ? -8.908 8.161 6.015 1.00 92.12 384 GLY A O 1
ATOM 3032 N N . THR A 1 385 ? -10.240 6.361 6.252 1.00 96.38 385 THR A N 1
ATOM 3033 C CA . THR A 1 385 ? -9.265 5.544 6.997 1.00 96.38 385 THR A CA 1
ATOM 3034 C C . THR A 1 385 ? -7.971 5.356 6.213 1.00 96.38 385 THR A C 1
ATOM 3036 O O . THR A 1 385 ? -6.896 5.628 6.737 1.00 96.38 385 THR A O 1
ATOM 3039 N N . ILE A 1 386 ? -8.056 4.975 4.937 1.00 95.81 386 ILE A N 1
ATOM 3040 C CA . ILE A 1 386 ? -6.879 4.754 4.087 1.00 95.81 386 ILE A CA 1
ATOM 3041 C C . ILE A 1 386 ? -6.128 6.064 3.824 1.00 95.81 386 ILE A C 1
ATOM 3043 O O . ILE A 1 386 ? -4.904 6.108 3.941 1.00 95.81 386 ILE A O 1
ATOM 3047 N N . ALA A 1 387 ? -6.852 7.150 3.537 1.00 93.44 387 ALA A N 1
ATOM 3048 C CA . ALA A 1 387 ? -6.248 8.473 3.393 1.00 93.44 387 ALA A CA 1
ATOM 3049 C C . ALA A 1 387 ? -5.497 8.888 4.671 1.00 93.44 387 ALA A C 1
ATOM 3051 O O . ALA A 1 387 ? -4.386 9.406 4.590 1.00 93.44 387 ALA A O 1
ATOM 3052 N N . SER A 1 388 ? -6.065 8.613 5.850 1.00 95.69 388 SER A N 1
ATOM 3053 C CA . SER A 1 388 ? -5.402 8.865 7.130 1.00 95.69 388 SER A CA 1
ATOM 3054 C C . SER A 1 388 ? -4.181 7.965 7.351 1.00 95.69 388 SER A C 1
ATOM 3056 O O . SER A 1 388 ? -3.195 8.439 7.904 1.00 95.69 388 SER A O 1
ATOM 3058 N N . LEU A 1 389 ? -4.207 6.706 6.896 1.00 97.00 389 LEU A N 1
ATOM 3059 C CA . LEU A 1 389 ? -3.058 5.799 6.984 1.00 97.00 389 LEU A CA 1
ATOM 3060 C C . LEU A 1 389 ? -1.868 6.303 6.160 1.00 97.00 389 LEU A C 1
ATOM 3062 O O . LEU A 1 389 ? -0.749 6.235 6.642 1.00 97.00 389 LEU A O 1
ATOM 3066 N N . VAL A 1 390 ? -2.076 6.854 4.961 1.00 95.81 390 VAL A N 1
ATOM 3067 C CA . VAL A 1 390 ? -0.966 7.348 4.112 1.00 95.81 390 VAL A CA 1
ATOM 3068 C C . VAL A 1 390 ? -0.309 8.625 4.646 1.00 95.81 390 VAL A C 1
ATOM 3070 O O . VAL A 1 390 ? 0.833 8.922 4.300 1.00 95.81 390 VAL A O 1
ATOM 3073 N N . VAL A 1 391 ? -0.998 9.379 5.504 1.00 95.00 391 VAL A N 1
ATOM 3074 C CA . VAL A 1 391 ? -0.446 10.590 6.139 1.00 95.00 391 VAL A CA 1
ATOM 3075 C C . VAL A 1 391 ? 0.525 10.256 7.282 1.00 95.00 391 VAL A C 1
ATOM 3077 O O . VAL A 1 391 ? 1.295 11.130 7.691 1.00 95.00 391 VAL A O 1
ATOM 3080 N N . LEU A 1 392 ? 0.509 9.017 7.783 1.00 96.00 392 LEU A N 1
ATOM 3081 C CA . LEU A 1 392 ? 1.389 8.560 8.857 1.00 96.00 392 LEU A CA 1
ATOM 3082 C C . LEU A 1 392 ? 2.869 8.5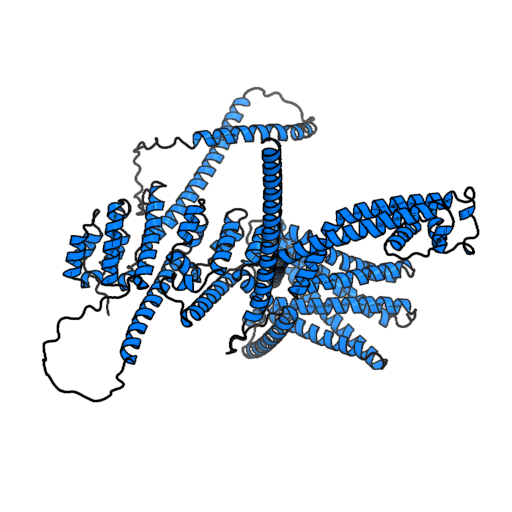81 8.451 1.00 96.00 392 LEU A C 1
ATOM 3084 O O . LEU A 1 392 ? 3.233 8.538 7.274 1.00 96.00 392 LEU A O 1
ATOM 3088 N N . ASP A 1 393 ? 3.738 8.562 9.462 1.00 95.81 393 ASP A N 1
ATOM 3089 C CA . ASP A 1 393 ? 5.162 8.330 9.255 1.00 95.81 393 ASP A CA 1
ATOM 3090 C C . ASP A 1 393 ? 5.398 6.950 8.636 1.00 95.81 393 ASP A C 1
ATOM 3092 O O . ASP A 1 393 ? 4.723 5.976 8.963 1.00 95.81 393 ASP A O 1
ATOM 3096 N N . ILE A 1 394 ? 6.425 6.839 7.791 1.00 94.25 394 ILE A N 1
ATOM 3097 C CA . ILE A 1 394 ? 6.763 5.611 7.051 1.00 94.25 394 ILE A CA 1
ATOM 3098 C C . ILE A 1 394 ? 6.770 4.359 7.947 1.00 94.25 394 ILE A C 1
ATOM 3100 O O . ILE A 1 394 ? 6.218 3.328 7.568 1.00 94.25 394 ILE A O 1
ATOM 3104 N N . LYS A 1 395 ? 7.370 4.456 9.141 1.00 95.75 395 LYS A N 1
ATOM 3105 C CA . LYS A 1 395 ? 7.462 3.340 10.096 1.00 95.75 395 LYS A CA 1
ATOM 3106 C C . LYS A 1 395 ? 6.091 2.925 10.632 1.00 95.75 395 LYS A C 1
ATOM 3108 O O . LYS A 1 395 ? 5.835 1.737 10.809 1.00 95.75 395 LYS A O 1
ATOM 3113 N N . ASP A 1 396 ? 5.215 3.895 10.865 1.00 97.25 396 ASP A N 1
ATOM 3114 C CA . ASP A 1 396 ? 3.871 3.665 11.386 1.00 97.25 396 ASP A CA 1
ATOM 3115 C C . ASP A 1 396 ? 2.934 3.141 10.286 1.00 97.25 396 ASP A C 1
ATOM 3117 O O . ASP A 1 396 ? 2.116 2.269 10.569 1.00 97.25 396 ASP A O 1
ATOM 3121 N N . VAL A 1 397 ? 3.111 3.565 9.024 1.00 96.69 397 VAL A N 1
ATOM 3122 C CA . VAL A 1 397 ? 2.434 2.959 7.858 1.00 96.69 397 VAL A CA 1
ATOM 3123 C C . VAL A 1 397 ? 2.804 1.487 7.731 1.00 96.69 397 VAL A C 1
ATOM 3125 O O . VAL A 1 397 ? 1.926 0.641 7.606 1.00 96.69 397 VAL A O 1
ATOM 3128 N N . GLU A 1 398 ? 4.099 1.169 7.767 1.00 95.56 398 GLU A N 1
ATOM 3129 C CA . GLU A 1 398 ? 4.598 -0.206 7.670 1.00 95.56 398 GLU A CA 1
ATOM 3130 C C . GLU A 1 398 ? 4.054 -1.074 8.809 1.00 95.56 398 GLU A C 1
ATOM 3132 O O . GLU A 1 398 ? 3.549 -2.174 8.578 1.00 95.56 398 GLU A O 1
ATOM 3137 N N . ARG A 1 399 ? 4.077 -0.545 10.036 1.00 96.62 399 ARG A N 1
ATOM 3138 C CA . ARG A 1 399 ? 3.531 -1.210 11.216 1.00 96.62 399 ARG A CA 1
ATOM 3139 C C . ARG A 1 399 ? 2.018 -1.426 11.106 1.00 96.62 399 ARG A C 1
ATOM 3141 O O . ARG A 1 399 ? 1.561 -2.542 11.335 1.00 96.62 399 ARG A O 1
ATOM 3148 N N . ALA A 1 400 ? 1.248 -0.425 10.688 1.00 97.06 400 ALA A N 1
ATOM 3149 C CA . ALA A 1 400 ? -0.193 -0.561 10.477 1.00 97.06 400 ALA A CA 1
ATOM 3150 C C . ALA A 1 400 ? -0.518 -1.554 9.349 1.00 97.06 400 ALA A C 1
ATOM 3152 O O . ALA A 1 400 ? -1.380 -2.414 9.517 1.00 97.06 400 ALA A O 1
ATOM 3153 N N . ALA A 1 401 ? 0.198 -1.492 8.224 1.00 95.69 401 ALA A N 1
ATOM 3154 C CA . ALA A 1 401 ? -0.055 -2.314 7.040 1.00 95.69 401 ALA A CA 1
ATOM 3155 C C . ALA A 1 401 ? 0.235 -3.810 7.241 1.00 95.69 401 ALA A C 1
ATOM 3157 O O . ALA A 1 401 ? -0.221 -4.637 6.451 1.00 95.69 401 ALA A O 1
ATOM 3158 N N . THR A 1 402 ? 0.988 -4.164 8.288 1.00 93.81 402 THR A N 1
ATOM 3159 C CA . THR A 1 402 ? 1.231 -5.564 8.678 1.00 93.81 402 THR A CA 1
ATOM 3160 C C . THR A 1 402 ? 0.120 -6.166 9.530 1.00 93.81 402 THR A C 1
ATOM 3162 O O . THR A 1 402 ? 0.084 -7.388 9.680 1.00 93.81 402 THR A O 1
ATOM 3165 N N . SER A 1 403 ? -0.785 -5.335 10.056 1.00 96.62 403 SER A N 1
ATOM 3166 C CA . SER A 1 403 ? -1.952 -5.790 10.809 1.00 96.62 403 SER A CA 1
ATOM 3167 C C . SER A 1 403 ? -2.968 -6.481 9.894 1.00 96.62 403 SER A C 1
ATOM 3169 O O . SER A 1 403 ? -3.196 -6.058 8.759 1.00 96.62 403 SER A O 1
ATOM 3171 N N . ASN A 1 404 ? -3.624 -7.522 10.404 1.00 95.00 404 ASN A N 1
ATOM 3172 C CA . ASN A 1 404 ? -4.696 -8.240 9.715 1.00 95.00 404 ASN A CA 1
ATOM 3173 C C . ASN A 1 404 ? -5.895 -7.325 9.435 1.00 95.00 404 ASN A C 1
ATOM 3175 O O . ASN A 1 404 ? -6.501 -7.436 8.373 1.00 95.00 404 ASN A O 1
ATOM 3179 N N . ALA A 1 405 ? -6.182 -6.373 10.330 1.00 96.38 405 ALA A N 1
ATOM 3180 C CA . ALA A 1 405 ? -7.252 -5.391 10.152 1.00 96.38 405 ALA A CA 1
ATOM 3181 C C . ALA A 1 405 ? -7.023 -4.513 8.906 1.00 96.38 405 ALA A C 1
ATOM 3183 O O . ALA A 1 405 ? -7.892 -4.401 8.041 1.00 96.38 405 ALA A O 1
ATOM 3184 N N . VAL A 1 406 ? -5.825 -3.929 8.767 1.00 96.88 406 VAL A N 1
ATOM 3185 C CA . VAL A 1 406 ? -5.479 -3.110 7.590 1.00 96.88 406 VAL A CA 1
ATOM 3186 C C . VAL A 1 406 ? -5.297 -3.981 6.353 1.00 96.88 406 VAL A C 1
ATOM 3188 O O . VAL A 1 406 ? -5.633 -3.555 5.253 1.00 96.88 406 VAL A O 1
ATOM 3191 N N . TRP A 1 407 ? -4.815 -5.214 6.499 1.00 94.19 407 TRP A N 1
ATOM 3192 C CA . TRP A 1 407 ? -4.738 -6.156 5.385 1.00 94.19 407 TRP A CA 1
ATOM 3193 C C . TRP A 1 407 ? -6.114 -6.497 4.810 1.00 94.19 407 TRP A C 1
ATOM 3195 O O . TRP A 1 407 ? -6.298 -6.452 3.591 1.00 94.19 407 TRP A O 1
ATOM 3205 N N . HIS A 1 408 ? -7.090 -6.776 5.678 1.00 94.44 408 HIS A N 1
ATOM 3206 C CA . HIS A 1 408 ? -8.483 -6.985 5.299 1.00 94.44 408 HIS A CA 1
ATOM 3207 C C . HIS A 1 408 ? -9.043 -5.742 4.597 1.00 94.44 408 HIS A C 1
ATOM 3209 O O . HIS A 1 408 ? -9.545 -5.843 3.476 1.00 94.44 408 HIS A O 1
ATOM 3215 N N . LEU A 1 409 ? -8.840 -4.562 5.196 1.00 95.75 409 LEU A N 1
ATOM 3216 C CA . LEU A 1 409 ? -9.209 -3.273 4.612 1.00 95.75 409 LEU A CA 1
ATOM 3217 C C . LEU A 1 409 ? -8.623 -3.096 3.201 1.00 95.75 409 LEU A C 1
ATOM 3219 O O . LEU A 1 409 ? -9.346 -2.751 2.269 1.00 95.75 409 LEU A O 1
ATOM 3223 N N . MET A 1 410 ? -7.329 -3.363 3.011 1.00 95.00 410 MET A N 1
ATOM 3224 C CA . MET A 1 410 ? -6.669 -3.249 1.709 1.00 95.00 410 MET A CA 1
ATOM 3225 C C . MET A 1 410 ? -7.233 -4.237 0.687 1.00 95.00 410 MET A C 1
ATOM 3227 O O . MET A 1 410 ? -7.545 -3.823 -0.425 1.00 95.00 410 MET A O 1
ATOM 3231 N N . ASN A 1 411 ? -7.393 -5.518 1.032 1.00 92.88 411 ASN A N 1
ATOM 3232 C CA . ASN A 1 411 ? -7.916 -6.525 0.098 1.00 92.88 411 ASN A CA 1
ATOM 3233 C C . ASN A 1 411 ? -9.334 -6.185 -0.364 1.00 92.88 411 ASN A C 1
ATOM 3235 O O . ASN A 1 411 ? -9.656 -6.319 -1.545 1.00 92.88 411 ASN A O 1
ATOM 3239 N N . ARG A 1 412 ? -10.163 -5.687 0.554 1.00 93.69 412 ARG A N 1
ATOM 3240 C CA . ARG A 1 412 ? -11.529 -5.264 0.258 1.00 93.69 412 ARG A CA 1
ATOM 3241 C C . ARG A 1 412 ? -11.586 -4.024 -0.634 1.00 93.69 412 ARG A C 1
ATOM 3243 O O . ARG A 1 412 ? -12.436 -3.914 -1.508 1.00 93.69 412 ARG A O 1
ATOM 3250 N N . ASN A 1 413 ? -10.642 -3.101 -0.468 1.00 93.94 413 ASN A N 1
ATOM 3251 C CA . ASN A 1 413 ? -10.547 -1.935 -1.343 1.00 93.94 413 ASN A CA 1
ATOM 3252 C C . ASN A 1 413 ? -9.934 -2.267 -2.716 1.00 93.94 413 ASN A C 1
ATOM 3254 O O . ASN A 1 413 ? -10.352 -1.695 -3.717 1.00 93.94 413 ASN A O 1
ATOM 3258 N N . LEU A 1 414 ? -8.989 -3.211 -2.792 1.00 93.00 414 LEU A N 1
ATOM 3259 C CA . LEU A 1 414 ? -8.399 -3.682 -4.054 1.00 93.00 414 LEU A CA 1
ATOM 3260 C C . LEU A 1 414 ? -9.395 -4.455 -4.926 1.00 93.00 414 LEU A C 1
ATOM 3262 O O . LEU A 1 414 ? -9.294 -4.414 -6.146 1.00 93.00 414 LEU A O 1
ATOM 3266 N N . THR A 1 415 ? -10.360 -5.135 -4.307 1.00 93.19 415 THR A N 1
ATOM 3267 C CA . THR A 1 415 ? -11.438 -5.876 -4.988 1.00 93.19 415 THR A CA 1
ATOM 3268 C C . THR A 1 415 ? -12.579 -4.974 -5.461 1.00 93.19 415 THR A C 1
ATOM 3270 O O . THR A 1 415 ? -13.510 -5.451 -6.108 1.00 93.19 415 THR A O 1
ATOM 3273 N N . ARG A 1 416 ? -12.525 -3.657 -5.203 1.00 94.12 416 ARG A N 1
ATOM 3274 C CA . ARG A 1 416 ? -13.545 -2.728 -5.703 1.00 94.12 416 ARG A CA 1
ATOM 3275 C C . ARG A 1 416 ? -13.552 -2.712 -7.239 1.00 94.12 416 ARG A C 1
ATOM 3277 O O . ARG A 1 416 ? -12.480 -2.597 -7.842 1.00 94.12 416 ARG A O 1
ATOM 3284 N N . PRO A 1 417 ? -14.738 -2.724 -7.884 1.00 93.69 417 PRO A N 1
ATOM 3285 C CA . PRO A 1 417 ? -14.861 -2.736 -9.342 1.00 93.69 417 PRO A CA 1
ATOM 3286 C C . PRO A 1 417 ? -14.053 -1.648 -10.046 1.00 93.69 417 PRO A C 1
ATOM 3288 O O . PRO A 1 417 ? -13.389 -1.921 -11.042 1.00 93.69 417 PRO A O 1
ATOM 3291 N N . PHE A 1 418 ? -14.054 -0.434 -9.490 1.00 94.31 418 PHE A N 1
ATOM 3292 C CA . PHE A 1 418 ? -13.283 0.688 -10.015 1.00 94.31 418 PHE A CA 1
ATOM 3293 C C . PHE A 1 418 ? -11.781 0.382 -10.085 1.00 94.31 418 PHE A C 1
ATOM 3295 O O . PHE A 1 418 ? -11.166 0.579 -11.127 1.00 94.31 418 PHE A O 1
ATOM 3302 N N . VAL A 1 419 ? -11.194 -0.140 -9.005 1.00 95.00 419 VAL A N 1
ATOM 3303 C CA . VAL A 1 419 ? -9.750 -0.409 -8.927 1.00 95.00 419 VAL A CA 1
ATOM 3304 C C . VAL A 1 419 ? -9.355 -1.515 -9.904 1.00 95.00 419 VAL A C 1
ATOM 3306 O O . VAL A 1 419 ? -8.386 -1.358 -10.648 1.00 95.00 419 VAL A O 1
ATOM 3309 N N . VAL A 1 420 ? -10.128 -2.605 -9.946 1.00 95.12 420 VAL A N 1
ATOM 3310 C CA . VAL A 1 420 ? -9.883 -3.737 -10.855 1.00 95.12 420 VAL A CA 1
ATOM 3311 C C . VAL A 1 420 ? -10.039 -3.315 -12.316 1.00 95.12 420 VAL A C 1
ATOM 3313 O O . VAL A 1 420 ? -9.159 -3.593 -13.129 1.00 95.12 420 VAL A O 1
ATOM 3316 N N . GLY A 1 421 ? -11.123 -2.608 -12.653 1.00 95.12 421 GLY A N 1
ATOM 3317 C CA . GLY A 1 421 ? -11.371 -2.117 -14.009 1.00 95.12 421 GLY A CA 1
ATOM 3318 C C . GLY A 1 421 ? -10.281 -1.155 -14.479 1.00 95.12 421 GLY A C 1
ATOM 3319 O O . GLY A 1 421 ? -9.750 -1.306 -15.578 1.00 95.12 421 GLY A O 1
ATOM 3320 N N . LEU A 1 422 ? -9.882 -0.218 -13.618 1.00 94.88 422 LEU A N 1
ATOM 3321 C CA . LEU A 1 422 ? -8.841 0.760 -13.915 1.00 94.88 422 LEU A CA 1
ATOM 3322 C C . LEU A 1 422 ? -7.465 0.108 -14.119 1.00 94.88 422 LEU A C 1
ATOM 3324 O O . LEU A 1 422 ? -6.743 0.478 -15.047 1.00 94.88 422 LEU A O 1
ATOM 3328 N N . MET A 1 423 ? -7.110 -0.871 -13.282 1.00 94.81 423 MET A N 1
ATOM 3329 C CA . MET A 1 423 ? -5.886 -1.656 -13.446 1.00 94.81 423 MET A CA 1
ATOM 3330 C C . MET A 1 423 ? -5.880 -2.471 -14.736 1.00 94.81 423 MET A C 1
ATOM 3332 O O . MET A 1 423 ? -4.864 -2.518 -15.427 1.00 94.81 423 MET A O 1
ATOM 3336 N N . LEU A 1 424 ? -7.000 -3.120 -15.062 1.00 95.12 424 LEU A N 1
ATOM 3337 C CA . LEU A 1 424 ? -7.120 -3.916 -16.279 1.00 95.12 424 LEU A CA 1
ATOM 3338 C C . LEU A 1 424 ? -6.910 -3.038 -17.518 1.00 95.12 424 LEU A C 1
ATOM 3340 O O . LEU A 1 424 ? -6.120 -3.390 -18.394 1.00 95.12 424 LEU A O 1
ATOM 3344 N N . VAL A 1 425 ? -7.549 -1.863 -17.548 1.00 95.88 425 VAL A N 1
ATOM 3345 C CA . VAL A 1 425 ? -7.354 -0.864 -18.606 1.00 95.88 425 VAL A CA 1
ATOM 3346 C C . VAL A 1 425 ? -5.887 -0.431 -18.681 1.00 95.88 425 VAL A C 1
ATOM 3348 O O . VAL A 1 425 ? -5.323 -0.420 -19.771 1.00 95.88 425 VAL A O 1
ATOM 3351 N N . ASP A 1 426 ? -5.226 -0.143 -17.557 1.00 95.88 426 ASP A N 1
ATOM 3352 C CA . ASP A 1 426 ? -3.807 0.239 -17.564 1.00 95.88 426 ASP A CA 1
ATOM 3353 C C . ASP A 1 426 ? -2.883 -0.828 -18.127 1.00 95.88 426 ASP A C 1
ATOM 3355 O O . ASP A 1 426 ? -1.995 -0.503 -18.915 1.00 95.88 426 ASP A O 1
ATOM 3359 N N . ILE A 1 427 ? -3.067 -2.081 -17.703 1.00 96.38 427 ILE A N 1
ATOM 3360 C CA . ILE A 1 427 ? -2.248 -3.208 -18.151 1.00 96.38 427 ILE A CA 1
ATOM 3361 C C . ILE A 1 427 ? -2.398 -3.366 -19.664 1.00 96.38 427 ILE A C 1
ATOM 3363 O O . ILE A 1 427 ? -1.401 -3.432 -20.386 1.00 96.38 427 ILE A O 1
ATOM 3367 N N . VAL A 1 428 ? -3.638 -3.367 -20.159 1.00 96.94 428 VAL A N 1
ATOM 3368 C CA . VAL A 1 428 ? -3.925 -3.548 -21.585 1.00 96.94 428 VAL A CA 1
ATOM 3369 C C . VAL A 1 428 ? -3.427 -2.364 -22.415 1.00 96.94 428 VAL A C 1
ATOM 3371 O O . VAL A 1 428 ? -2.812 -2.574 -23.465 1.00 96.94 428 VAL A O 1
ATOM 3374 N N . LEU A 1 429 ? -3.618 -1.124 -21.953 1.00 97.12 429 LEU A N 1
ATOM 3375 C CA . LEU A 1 429 ? -3.105 0.065 -22.639 1.00 97.12 429 LEU A CA 1
ATOM 3376 C C . LEU A 1 429 ? -1.573 0.108 -22.646 1.00 97.12 429 LEU A C 1
ATOM 3378 O O . LEU A 1 429 ? -0.992 0.498 -23.656 1.00 97.12 429 LEU A O 1
ATOM 3382 N N . HIS A 1 430 ? -0.902 -0.348 -21.585 1.00 97.75 430 HIS A N 1
ATOM 3383 C CA . HIS A 1 430 ? 0.563 -0.406 -21.547 1.00 97.75 430 HIS A CA 1
ATOM 3384 C C . HIS A 1 430 ? 1.115 -1.433 -22.542 1.00 97.75 430 HIS A C 1
ATOM 3386 O O . HIS A 1 430 ? 2.023 -1.121 -23.313 1.00 97.75 430 HIS A O 1
ATOM 3392 N N . ILE A 1 431 ? 0.524 -2.632 -22.600 1.00 97.25 431 ILE A N 1
ATOM 3393 C CA . ILE A 1 431 ? 0.891 -3.649 -23.600 1.00 97.25 431 ILE A CA 1
ATOM 3394 C C . ILE A 1 431 ? 0.614 -3.124 -25.017 1.00 97.25 431 ILE A C 1
ATOM 3396 O O . ILE A 1 431 ? 1.447 -3.271 -25.912 1.00 97.25 431 ILE A O 1
ATOM 3400 N N . THR A 1 432 ? -0.523 -2.452 -25.219 1.00 97.00 432 THR A N 1
ATOM 3401 C CA . THR A 1 432 ? -0.877 -1.838 -26.508 1.00 97.00 432 THR A CA 1
ATOM 3402 C C . THR A 1 432 ? 0.132 -0.762 -26.909 1.00 97.00 432 THR A C 1
ATOM 3404 O O . THR A 1 432 ? 0.554 -0.733 -28.063 1.00 97.00 432 THR A O 1
ATOM 3407 N N . LEU A 1 433 ? 0.590 0.071 -25.967 1.00 97.75 433 LEU A N 1
ATOM 3408 C CA . LEU A 1 433 ? 1.633 1.071 -26.200 1.00 97.75 433 LEU A CA 1
ATOM 3409 C C . LEU A 1 433 ? 2.948 0.420 -26.641 1.00 97.75 433 LEU A C 1
ATOM 3411 O O . LEU A 1 433 ? 3.552 0.861 -27.618 1.00 97.75 433 LEU A O 1
ATOM 3415 N N . MET A 1 434 ? 3.373 -0.653 -25.970 1.00 97.56 434 MET A N 1
ATOM 3416 C CA . MET A 1 434 ? 4.578 -1.399 -26.347 1.00 97.56 434 MET A CA 1
ATOM 3417 C C . MET A 1 434 ? 4.476 -1.979 -27.761 1.00 97.56 434 MET A C 1
ATOM 3419 O O . MET A 1 434 ? 5.416 -1.857 -28.550 1.00 97.56 434 MET A O 1
ATOM 3423 N N . LEU A 1 435 ? 3.327 -2.570 -28.107 1.00 96.19 435 LEU A N 1
ATOM 3424 C CA . LEU A 1 435 ? 3.072 -3.091 -29.451 1.00 96.19 435 LEU A CA 1
ATOM 3425 C C . LEU A 1 435 ? 3.059 -1.972 -30.496 1.00 96.19 435 LEU A C 1
ATOM 3427 O O . LEU A 1 435 ? 3.686 -2.129 -31.542 1.00 96.19 435 LEU A O 1
ATOM 3431 N N . ALA A 1 436 ? 2.408 -0.843 -30.205 1.00 96.25 436 ALA A N 1
ATOM 3432 C CA . ALA A 1 436 ? 2.314 0.309 -31.096 1.00 96.25 436 ALA A CA 1
ATOM 3433 C C . ALA A 1 436 ? 3.692 0.927 -31.387 1.00 96.25 436 ALA A C 1
ATOM 3435 O O . ALA A 1 436 ? 4.046 1.136 -32.552 1.00 96.25 436 ALA A O 1
ATOM 3436 N N . VAL A 1 437 ? 4.513 1.139 -30.351 1.00 96.25 437 VAL A N 1
ATOM 3437 C CA . VAL A 1 437 ? 5.893 1.635 -30.496 1.00 96.25 437 VAL A CA 1
ATOM 3438 C C . VAL A 1 437 ? 6.734 0.648 -31.306 1.00 96.25 437 VAL A C 1
ATOM 3440 O O . VAL A 1 437 ? 7.385 1.055 -32.267 1.00 96.25 437 VAL A O 1
ATOM 3443 N N . ARG A 1 438 ? 6.662 -0.657 -31.006 1.00 95.44 438 ARG A N 1
ATOM 3444 C CA . ARG A 1 438 ? 7.393 -1.685 -31.764 1.00 95.44 438 ARG A CA 1
ATOM 3445 C C . ARG A 1 438 ? 6.984 -1.718 -33.236 1.00 95.44 438 ARG A C 1
ATOM 3447 O O . ARG A 1 438 ? 7.853 -1.805 -34.100 1.00 95.44 438 ARG A O 1
ATOM 3454 N N . THR A 1 439 ? 5.688 -1.631 -33.541 1.00 93.38 439 THR A N 1
ATOM 3455 C CA . THR A 1 439 ? 5.217 -1.572 -34.934 1.00 93.38 439 THR A CA 1
ATOM 3456 C C . THR A 1 439 ? 5.663 -0.310 -35.648 1.00 93.38 439 THR A C 1
ATOM 3458 O O . THR A 1 439 ? 6.055 -0.392 -36.805 1.00 93.38 439 THR A O 1
ATOM 3461 N N . SER A 1 440 ? 5.648 0.833 -34.960 1.00 93.38 440 SER A N 1
ATOM 3462 C CA . SER A 1 440 ? 6.088 2.109 -35.524 1.00 93.38 440 SER A CA 1
ATOM 3463 C C . SER A 1 440 ? 7.566 2.051 -35.921 1.00 93.38 440 SER A C 1
ATOM 3465 O O . SER A 1 440 ? 7.917 2.370 -37.055 1.00 93.38 440 SER A O 1
ATOM 3467 N N . VAL A 1 441 ? 8.424 1.532 -35.035 1.00 92.62 441 VAL A N 1
ATOM 3468 C CA . VAL A 1 441 ? 9.859 1.355 -35.312 1.00 92.62 441 VAL A CA 1
ATOM 3469 C C . VAL A 1 441 ? 10.101 0.330 -36.426 1.00 92.62 441 VAL A C 1
ATOM 3471 O O . VAL A 1 441 ? 10.934 0.564 -37.298 1.00 92.62 441 VAL A O 1
ATOM 3474 N N . GLY A 1 442 ? 9.363 -0.785 -36.435 1.00 91.38 442 GLY A N 1
ATOM 3475 C CA . GLY A 1 442 ? 9.509 -1.829 -37.455 1.00 91.38 442 GLY A CA 1
ATOM 3476 C C . GLY A 1 442 ? 9.081 -1.387 -38.857 1.00 91.38 442 GLY A C 1
ATOM 3477 O O . GLY A 1 442 ? 9.752 -1.705 -39.833 1.00 91.38 442 GLY A O 1
ATOM 3478 N N . LEU A 1 443 ? 7.999 -0.614 -38.980 1.00 90.38 443 LEU A N 1
ATOM 3479 C CA . LEU A 1 443 ? 7.593 -0.053 -40.275 1.00 90.38 443 LEU A CA 1
ATOM 3480 C C . LEU A 1 443 ? 8.674 0.889 -40.818 1.00 90.38 443 LEU A C 1
ATOM 3482 O O . LEU A 1 443 ? 9.087 0.754 -41.969 1.00 90.38 443 LEU A O 1
ATOM 3486 N N . GLN A 1 444 ? 9.222 1.744 -39.953 1.00 87.81 444 GLN A N 1
ATOM 3487 C CA . GLN A 1 444 ? 10.279 2.689 -40.311 1.00 87.81 444 GLN A CA 1
ATOM 3488 C C . GLN A 1 444 ? 11.618 2.039 -40.679 1.00 87.81 444 GLN A C 1
ATOM 3490 O O . GLN A 1 444 ? 12.411 2.670 -41.379 1.00 87.81 444 GLN A O 1
ATOM 3495 N N . SER A 1 445 ? 11.921 0.831 -40.190 1.00 87.88 445 SER A N 1
ATOM 3496 C CA . SER A 1 445 ? 13.163 0.132 -40.546 1.00 87.88 445 SER A CA 1
ATOM 3497 C C . SER A 1 445 ? 13.073 -0.562 -41.902 1.00 87.88 445 SER A C 1
ATOM 3499 O O . SER A 1 445 ? 14.070 -0.639 -42.610 1.00 87.88 445 SER A O 1
ATOM 3501 N N . THR A 1 446 ? 11.885 -1.028 -42.296 1.00 87.56 446 THR A N 1
ATOM 3502 C CA . THR A 1 446 ? 11.703 -1.747 -43.568 1.00 87.56 446 THR A CA 1
ATOM 3503 C C . THR A 1 446 ? 11.740 -0.856 -44.808 1.00 87.56 446 THR A C 1
ATOM 3505 O O . THR A 1 446 ? 11.743 -1.382 -45.916 1.00 87.56 446 THR A O 1
ATOM 3508 N N . GLY A 1 447 ? 11.725 0.474 -44.662 1.00 82.50 447 GLY A N 1
ATOM 3509 C CA . GLY A 1 447 ? 11.740 1.417 -45.790 1.00 82.50 447 GLY A CA 1
ATOM 3510 C C . GLY A 1 447 ? 10.499 1.362 -46.697 1.00 82.50 447 GLY A C 1
ATOM 3511 O O . GLY A 1 447 ? 10.362 2.185 -47.598 1.00 82.50 447 GLY A O 1
ATOM 3512 N N . ASN A 1 448 ? 9.561 0.444 -46.438 1.00 71.75 448 ASN A N 1
ATOM 3513 C CA . ASN A 1 448 ? 8.313 0.256 -47.176 1.00 71.75 448 ASN A CA 1
ATOM 3514 C C . ASN A 1 448 ? 7.248 1.280 -46.746 1.00 71.75 448 ASN A C 1
ATOM 3516 O O . ASN A 1 448 ? 6.110 0.932 -46.431 1.00 71.75 448 ASN A O 1
ATOM 3520 N N . ALA A 1 449 ? 7.617 2.561 -46.763 1.00 60.09 449 ALA A N 1
ATOM 3521 C CA . ALA A 1 449 ? 6.770 3.699 -46.401 1.00 60.09 449 ALA A CA 1
ATOM 3522 C C . ALA A 1 449 ? 5.654 3.994 -47.431 1.00 60.09 449 ALA A C 1
ATOM 3524 O O . ALA A 1 449 ? 5.004 5.037 -47.382 1.00 60.09 449 ALA A O 1
ATOM 3525 N N . SER A 1 450 ? 5.414 3.101 -48.399 1.00 60.81 450 SER A N 1
ATOM 3526 C CA . SER A 1 450 ? 4.527 3.355 -49.543 1.00 60.81 450 SER A CA 1
ATOM 3527 C C . SER A 1 450 ? 3.042 3.459 -49.177 1.00 60.81 450 SER A C 1
ATOM 3529 O O . SER A 1 450 ? 2.262 3.973 -49.976 1.00 60.81 450 SER A O 1
ATOM 3531 N N . SER A 1 451 ? 2.635 3.066 -47.963 1.00 75.81 451 SER A N 1
ATOM 3532 C CA . SER A 1 451 ? 1.302 3.382 -47.440 1.00 75.81 451 SER A CA 1
ATOM 3533 C C . SER A 1 451 ? 1.399 4.343 -46.254 1.00 75.81 451 SER A C 1
ATOM 3535 O O . SER A 1 451 ? 1.565 3.937 -45.106 1.00 75.81 451 SER A O 1
ATOM 3537 N N . ALA A 1 452 ? 1.231 5.641 -46.523 1.00 76.50 452 ALA A N 1
ATOM 3538 C CA . ALA A 1 452 ? 1.166 6.689 -45.495 1.00 76.50 452 ALA A CA 1
ATOM 3539 C C . ALA A 1 452 ? 0.141 6.380 -44.377 1.00 76.50 452 ALA A C 1
ATOM 3541 O O . ALA A 1 452 ? 0.273 6.845 -43.246 1.00 76.50 452 ALA A O 1
ATOM 3542 N N . VAL A 1 453 ? -0.872 5.562 -44.686 1.00 80.75 453 VAL A N 1
ATOM 3543 C CA . VAL A 1 453 ? -1.902 5.104 -43.745 1.00 80.75 453 VAL A CA 1
ATOM 3544 C C . VAL A 1 453 ? -1.348 4.104 -42.720 1.00 80.75 453 VAL A C 1
ATOM 3546 O O . VAL A 1 453 ? -1.711 4.182 -41.548 1.00 80.75 453 VAL A O 1
ATOM 3549 N N . GLY A 1 454 ? -0.447 3.198 -43.116 1.00 81.50 454 GLY A N 1
ATOM 3550 C CA . GLY A 1 454 ? 0.083 2.154 -42.231 1.00 81.50 454 GLY A CA 1
ATOM 3551 C C . GLY A 1 454 ? 0.989 2.694 -41.121 1.00 81.50 454 GLY A C 1
ATOM 3552 O O . GLY A 1 454 ? 0.948 2.200 -39.996 1.00 81.50 454 GLY A O 1
ATOM 3553 N N . GLU A 1 455 ? 1.767 3.741 -41.407 1.00 85.50 455 GLU A N 1
ATOM 3554 C CA . GLU A 1 455 ? 2.668 4.369 -40.428 1.00 85.50 455 GLU A CA 1
ATOM 3555 C C . GLU A 1 455 ? 1.938 5.286 -39.436 1.00 85.50 455 GLU A C 1
ATOM 3557 O O . GLU A 1 455 ? 2.362 5.430 -38.287 1.00 85.50 455 GLU A O 1
ATOM 3562 N N . ALA A 1 456 ? 0.831 5.903 -39.858 1.00 90.25 456 ALA A N 1
ATOM 3563 C CA . ALA A 1 456 ? 0.123 6.886 -39.046 1.00 90.25 456 ALA A CA 1
ATOM 3564 C C . ALA A 1 456 ? -0.603 6.254 -37.847 1.00 90.25 456 ALA A C 1
ATOM 3566 O O . ALA A 1 456 ? -0.566 6.816 -36.751 1.00 90.25 456 ALA A O 1
ATOM 3567 N N . ILE A 1 457 ? -1.231 5.086 -38.031 1.00 92.44 457 ILE A N 1
ATOM 3568 C CA . ILE A 1 457 ? -2.116 4.485 -37.018 1.00 92.44 457 ILE A CA 1
ATOM 3569 C C . ILE A 1 457 ? -1.360 4.145 -35.716 1.00 92.44 457 ILE A C 1
ATOM 3571 O O . ILE A 1 457 ? -1.780 4.623 -34.660 1.00 92.44 457 ILE A O 1
ATOM 3575 N N . PRO A 1 458 ? -0.231 3.399 -35.717 1.00 94.44 458 PRO A N 1
ATOM 3576 C CA . PRO A 1 458 ? 0.448 3.046 -34.468 1.00 94.44 458 PRO A CA 1
ATOM 3577 C C . PRO A 1 458 ? 1.006 4.265 -33.725 1.00 94.44 458 PRO A C 1
ATOM 3579 O O . PRO A 1 458 ? 0.951 4.328 -32.498 1.00 94.44 458 PRO A O 1
ATOM 3582 N N . ALA A 1 459 ? 1.523 5.253 -34.462 1.00 94.50 459 ALA A N 1
ATOM 3583 C CA . ALA A 1 459 ? 2.038 6.489 -33.879 1.00 94.50 459 ALA A CA 1
ATOM 3584 C C . ALA A 1 459 ? 0.923 7.322 -33.226 1.00 94.50 459 ALA A C 1
ATOM 3586 O O . ALA A 1 459 ? 1.115 7.845 -32.128 1.00 94.50 459 ALA A O 1
ATOM 3587 N N . GLN A 1 460 ? -0.249 7.411 -33.865 1.00 95.06 460 GLN A N 1
ATOM 3588 C CA . GLN A 1 460 ? -1.425 8.079 -33.301 1.00 95.06 460 GLN A CA 1
ATOM 3589 C C . GLN A 1 460 ? -1.919 7.374 -32.036 1.00 95.06 460 GLN A C 1
ATOM 3591 O O . GLN A 1 460 ? -2.144 8.031 -31.024 1.00 95.06 460 GLN A O 1
ATOM 3596 N N . VAL A 1 461 ? -2.029 6.045 -32.054 1.00 95.88 461 VAL A N 1
ATOM 3597 C CA . VAL A 1 461 ? -2.454 5.254 -30.887 1.00 95.88 461 VAL A CA 1
ATOM 3598 C C . VAL A 1 461 ? -1.492 5.454 -29.718 1.00 95.88 461 VAL A C 1
ATOM 3600 O O . VAL A 1 461 ? -1.928 5.730 -28.601 1.00 95.88 461 VAL A O 1
ATOM 3603 N N . ALA A 1 462 ? -0.182 5.394 -29.972 1.00 96.75 462 ALA A N 1
ATOM 3604 C CA . ALA A 1 462 ? 0.824 5.649 -28.947 1.00 96.75 462 ALA A CA 1
ATOM 3605 C C . ALA A 1 462 ? 0.724 7.080 -28.383 1.00 96.75 462 ALA A C 1
ATOM 3607 O O . ALA A 1 462 ? 0.798 7.260 -27.169 1.00 96.75 462 ALA A O 1
ATOM 3608 N N . LEU A 1 463 ? 0.473 8.085 -29.234 1.00 96.44 463 LEU A N 1
ATOM 3609 C CA . LEU A 1 463 ? 0.233 9.467 -28.810 1.00 96.44 463 LEU A CA 1
ATOM 3610 C C . LEU A 1 463 ? -0.991 9.572 -27.884 1.00 96.44 463 LEU A C 1
ATOM 3612 O O . LEU A 1 463 ? -0.867 10.145 -26.803 1.00 96.44 463 LEU A O 1
ATOM 3616 N N . PHE A 1 464 ? -2.133 8.979 -28.255 1.00 96.31 464 PHE A N 1
ATOM 3617 C CA . PHE A 1 464 ? -3.341 8.971 -27.420 1.00 96.31 464 PHE A CA 1
ATOM 3618 C C . PHE A 1 464 ? -3.096 8.304 -26.062 1.00 96.31 464 PHE A C 1
ATOM 3620 O O . PHE A 1 464 ? -3.442 8.881 -25.032 1.00 96.31 464 PHE A O 1
ATOM 3627 N N . ILE A 1 465 ? -2.429 7.144 -26.036 1.00 97.50 465 ILE A N 1
ATOM 3628 C CA . ILE A 1 465 ? -2.112 6.439 -24.785 1.00 97.50 465 ILE A CA 1
ATOM 3629 C C . ILE A 1 465 ? -1.174 7.273 -23.899 1.00 97.50 465 ILE A C 1
ATOM 3631 O O . ILE A 1 465 ? -1.396 7.387 -22.692 1.00 97.50 465 ILE A O 1
ATOM 3635 N N . CYS A 1 466 ? -0.149 7.908 -24.473 1.00 97.88 466 CYS A N 1
ATOM 3636 C CA . CYS A 1 466 ? 0.738 8.806 -23.734 1.00 97.88 466 CYS A CA 1
ATOM 3637 C C . CYS A 1 466 ? -0.014 10.022 -23.167 1.00 97.88 466 CYS A C 1
ATOM 3639 O O . CYS A 1 466 ? 0.175 10.368 -21.999 1.00 97.88 466 CYS A O 1
ATOM 3641 N N . THR A 1 467 ? -0.894 10.648 -23.953 1.00 96.25 467 THR A N 1
ATOM 3642 C CA . THR A 1 467 ? -1.738 11.761 -23.491 1.00 96.25 467 THR A CA 1
ATOM 3643 C C . THR A 1 467 ? -2.674 11.325 -22.365 1.00 96.25 467 THR A C 1
ATOM 3645 O O . THR A 1 467 ? -2.785 12.032 -21.361 1.00 96.25 467 THR A O 1
ATOM 3648 N N . PHE A 1 468 ? -3.292 10.146 -22.477 1.00 96.06 468 PHE A N 1
ATOM 3649 C CA . PHE A 1 468 ? -4.095 9.557 -21.409 1.00 96.06 468 PHE A CA 1
ATOM 3650 C C . PHE A 1 468 ? -3.286 9.366 -20.126 1.00 96.06 468 PHE A C 1
ATOM 3652 O O . PHE A 1 468 ? -3.721 9.836 -19.075 1.00 96.06 468 PHE A O 1
ATOM 3659 N N . TYR A 1 469 ? -2.089 8.771 -20.194 1.00 97.19 469 TYR A N 1
ATOM 3660 C CA . TYR A 1 469 ? -1.248 8.594 -19.008 1.00 97.19 469 TYR A CA 1
ATOM 3661 C C . TYR A 1 469 ? -0.858 9.922 -18.351 1.00 97.19 469 TYR A C 1
ATOM 3663 O O . TYR A 1 469 ? -0.886 10.000 -17.126 1.00 97.19 469 TYR A O 1
ATOM 3671 N N . ILE A 1 470 ? -0.544 10.969 -19.124 1.00 96.56 470 ILE A N 1
ATOM 3672 C CA . ILE A 1 470 ? -0.239 12.301 -18.570 1.00 96.56 470 ILE A CA 1
ATOM 3673 C C . ILE A 1 470 ? -1.456 12.875 -17.842 1.00 96.56 470 ILE A C 1
ATOM 3675 O O . ILE A 1 470 ? -1.341 13.287 -16.688 1.00 96.56 470 ILE A O 1
ATOM 3679 N N . ILE A 1 471 ? -2.622 12.884 -18.497 1.00 95.50 471 ILE A N 1
ATOM 3680 C CA . ILE A 1 471 ? -3.867 13.418 -17.924 1.00 95.50 471 ILE A CA 1
ATOM 3681 C C . ILE A 1 471 ? -4.233 12.655 -16.651 1.00 95.50 471 ILE A C 1
ATOM 3683 O O . ILE A 1 471 ? -4.528 13.259 -15.620 1.00 95.50 471 ILE A O 1
ATOM 3687 N N . ARG A 1 472 ? -4.161 11.325 -16.705 1.00 95.31 472 ARG A N 1
ATOM 3688 C CA . ARG A 1 472 ? -4.458 10.448 -15.580 1.00 95.31 472 ARG A CA 1
ATOM 3689 C C . ARG A 1 472 ? -3.491 10.660 -14.416 1.00 95.31 472 ARG A C 1
ATOM 3691 O O . ARG A 1 472 ? -3.942 10.882 -13.298 1.00 95.31 472 ARG A O 1
ATOM 3698 N N . LYS A 1 473 ? -2.176 10.625 -14.654 1.00 95.19 473 LYS A N 1
ATOM 3699 C CA . LYS A 1 473 ? -1.166 10.830 -13.601 1.00 95.19 473 LYS A CA 1
ATOM 3700 C C . LYS A 1 473 ? -1.248 12.233 -13.004 1.00 95.19 473 LYS A C 1
ATOM 3702 O O . LYS A 1 473 ? -1.037 12.396 -11.805 1.00 95.19 473 LYS A O 1
ATOM 3707 N N . GLY A 1 474 ? -1.609 13.228 -13.815 1.00 94.62 474 GLY A N 1
ATOM 3708 C CA . GLY A 1 474 ? -1.951 14.568 -13.348 1.00 94.62 474 GLY A CA 1
ATOM 3709 C C . GLY A 1 474 ? -3.169 14.567 -12.420 1.00 94.62 474 GLY A C 1
ATOM 3710 O O . GLY A 1 474 ? -3.111 15.164 -11.349 1.00 94.62 474 GLY A O 1
ATOM 3711 N N . ALA A 1 475 ? -4.242 13.856 -12.775 1.00 94.25 475 ALA A N 1
ATOM 3712 C CA . ALA A 1 475 ? -5.431 13.727 -11.932 1.00 94.25 475 ALA A CA 1
ATOM 3713 C C . ALA A 1 475 ? -5.146 12.993 -10.609 1.00 94.25 475 ALA A C 1
ATOM 3715 O O . ALA A 1 475 ? -5.589 13.458 -9.562 1.00 94.25 475 ALA A O 1
ATOM 3716 N N . GLU A 1 476 ? -4.352 11.915 -10.630 1.00 94.81 476 GLU A N 1
ATOM 3717 C CA . GLU A 1 476 ? -3.876 11.219 -9.420 1.00 94.81 476 GLU A CA 1
ATOM 3718 C C . GLU A 1 476 ? -3.108 12.183 -8.500 1.00 94.81 476 GLU A C 1
ATOM 3720 O O . GLU A 1 476 ? -3.401 12.290 -7.308 1.00 94.81 476 GLU A O 1
ATOM 3725 N N . ALA A 1 477 ? -2.171 12.951 -9.063 1.00 95.00 477 ALA A N 1
ATOM 3726 C CA . ALA A 1 477 ? -1.379 13.921 -8.313 1.00 95.00 477 ALA A CA 1
ATOM 3727 C C . ALA A 1 477 ? -2.256 15.029 -7.696 1.00 95.00 477 ALA A C 1
ATOM 3729 O O . ALA A 1 477 ? -2.091 15.383 -6.529 1.00 95.00 477 ALA A O 1
ATOM 3730 N N . MET A 1 478 ? -3.232 15.538 -8.452 1.00 91.69 478 MET A N 1
ATOM 3731 C CA . MET A 1 478 ? -4.182 16.556 -7.988 1.00 91.69 478 MET A CA 1
ATOM 3732 C C . MET A 1 478 ? -5.128 16.020 -6.906 1.00 91.69 478 MET A C 1
ATOM 3734 O O . MET A 1 478 ? -5.430 16.728 -5.944 1.00 91.69 478 MET A O 1
ATOM 3738 N N . ALA A 1 479 ? -5.568 14.766 -7.023 1.00 92.06 479 ALA A N 1
ATOM 3739 C CA . ALA A 1 479 ? -6.388 14.110 -6.010 1.00 92.06 479 ALA A CA 1
ATOM 3740 C C . ALA A 1 479 ? -5.619 13.937 -4.688 1.00 92.06 479 ALA A C 1
ATOM 3742 O O . ALA A 1 479 ? -6.146 14.257 -3.623 1.00 92.06 479 ALA A O 1
ATOM 3743 N N . LEU A 1 480 ? -4.349 13.522 -4.750 1.00 92.44 480 LEU A N 1
ATOM 3744 C CA . LEU A 1 480 ? -3.486 13.408 -3.569 1.00 92.44 480 LEU A CA 1
ATOM 3745 C C . LEU A 1 480 ? -3.153 14.768 -2.946 1.00 92.44 480 LEU A C 1
ATOM 3747 O O . LEU A 1 480 ? -3.116 14.881 -1.721 1.00 92.44 480 LEU A O 1
ATOM 3751 N N . PHE A 1 481 ? -2.963 15.809 -3.762 1.00 91.88 481 PHE A N 1
ATOM 3752 C CA . PHE A 1 481 ? -2.758 17.175 -3.274 1.00 91.88 481 PHE A CA 1
ATOM 3753 C C . PHE A 1 481 ? -3.943 17.667 -2.435 1.00 91.88 481 PHE A C 1
ATOM 3755 O O . PHE A 1 481 ? -3.737 18.286 -1.391 1.00 91.88 481 PHE A O 1
ATOM 3762 N N . ASN A 1 482 ? -5.170 17.327 -2.840 1.00 87.06 482 ASN A N 1
ATOM 3763 C CA . ASN A 1 482 ? -6.375 17.654 -2.078 1.00 87.06 482 ASN A CA 1
ATOM 3764 C C . ASN A 1 482 ? -6.486 16.904 -0.745 1.00 87.06 482 ASN A C 1
ATOM 3766 O O . ASN A 1 482 ? -7.140 17.405 0.168 1.00 87.06 482 ASN A O 1
ATOM 3770 N N . PHE A 1 483 ? -5.878 15.721 -0.621 1.00 87.44 483 PHE A N 1
ATOM 3771 C CA . PHE A 1 483 ? -5.839 14.993 0.647 1.00 87.44 483 PHE A CA 1
ATOM 3772 C C . PHE A 1 483 ? -4.787 15.541 1.599 1.00 87.44 483 PHE A C 1
ATOM 3774 O O . PHE A 1 483 ? -5.098 15.836 2.753 1.00 87.44 483 PHE A O 1
ATOM 3781 N N . SER A 1 484 ? -3.543 15.654 1.139 1.00 89.62 484 SER A N 1
ATOM 3782 C CA . SER A 1 484 ? -2.471 16.248 1.928 1.00 89.62 484 SER A CA 1
ATOM 3783 C C . SER A 1 484 ? -1.287 16.659 1.046 1.00 89.62 484 SER A C 1
ATOM 3785 O O . SER A 1 484 ? -0.787 15.846 0.258 1.00 89.62 484 SER A O 1
ATOM 3787 N N . PRO A 1 485 ? -0.729 17.870 1.232 1.00 90.44 485 PRO A N 1
ATOM 3788 C CA . PRO A 1 485 ? 0.463 18.302 0.509 1.00 90.44 485 PRO A CA 1
ATOM 3789 C C . PRO A 1 485 ? 1.701 17.456 0.844 1.00 90.44 485 PRO A C 1
ATOM 3791 O O . PRO A 1 485 ? 2.605 17.349 0.015 1.00 90.44 485 PRO A O 1
ATOM 3794 N N . THR A 1 486 ? 1.766 16.840 2.032 1.00 90.75 486 THR A N 1
ATOM 3795 C CA . THR A 1 486 ? 2.887 15.960 2.408 1.00 90.75 486 THR A CA 1
ATOM 3796 C C . THR A 1 486 ? 2.878 14.679 1.581 1.00 90.75 486 THR A C 1
ATOM 3798 O O . THR A 1 486 ? 3.910 14.292 1.034 1.00 90.75 486 THR A O 1
ATOM 3801 N N . VAL A 1 487 ? 1.697 14.080 1.414 1.00 91.69 487 VAL A N 1
ATOM 3802 C CA . VAL A 1 487 ? 1.487 12.874 0.606 1.00 91.69 487 VAL A CA 1
ATOM 3803 C C . VAL A 1 487 ? 1.761 13.162 -0.866 1.00 91.69 487 VAL A C 1
ATOM 3805 O O . VAL A 1 487 ? 2.457 12.392 -1.521 1.00 91.69 487 VAL A O 1
ATOM 3808 N N . PHE A 1 488 ? 1.309 14.310 -1.376 1.00 95.06 488 PHE A N 1
ATOM 3809 C CA . PHE A 1 488 ? 1.632 14.751 -2.734 1.00 95.06 488 PHE A CA 1
ATOM 3810 C C . PHE A 1 488 ? 3.145 14.878 -2.974 1.00 95.06 488 PHE A C 1
ATOM 3812 O O . PHE A 1 488 ? 3.655 14.375 -3.974 1.00 95.06 488 PHE A O 1
ATOM 3819 N N . ARG A 1 489 ? 3.891 15.505 -2.053 1.00 94.94 489 ARG A N 1
ATOM 3820 C CA . ARG A 1 489 ? 5.357 15.610 -2.176 1.00 94.94 489 ARG A CA 1
ATOM 3821 C C . ARG A 1 489 ? 6.024 14.237 -2.173 1.00 94.94 489 ARG A C 1
ATOM 3823 O O . ARG A 1 489 ? 6.905 14.001 -2.994 1.00 94.94 489 ARG A O 1
ATOM 3830 N N . ALA A 1 490 ? 5.587 13.336 -1.294 1.00 93.00 490 ALA A N 1
ATOM 3831 C CA . ALA A 1 490 ? 6.083 11.962 -1.261 1.00 93.00 490 ALA A CA 1
ATOM 3832 C C . ALA A 1 490 ? 5.773 11.208 -2.568 1.00 93.00 490 ALA A C 1
ATOM 3834 O O . ALA A 1 490 ? 6.628 10.484 -3.074 1.00 93.00 490 ALA A O 1
ATOM 3835 N N . TYR A 1 491 ? 4.590 11.429 -3.150 1.00 94.44 491 TYR A N 1
ATOM 3836 C CA . TYR A 1 491 ? 4.180 10.851 -4.430 1.00 94.44 491 TYR A CA 1
ATOM 3837 C C . TYR A 1 491 ? 5.044 11.335 -5.602 1.00 94.44 491 TYR A C 1
ATOM 3839 O O . TYR A 1 491 ? 5.512 10.516 -6.391 1.00 94.44 491 TYR A O 1
ATOM 3847 N N . VAL A 1 492 ? 5.300 12.643 -5.703 1.00 95.06 492 VAL A N 1
ATOM 3848 C CA . VAL A 1 492 ? 6.145 13.220 -6.767 1.00 95.06 492 VAL A CA 1
ATOM 3849 C C . VAL A 1 492 ? 7.611 12.809 -6.605 1.00 95.06 492 VAL A C 1
ATOM 3851 O O . VAL A 1 492 ? 8.299 12.587 -7.597 1.00 95.06 492 VAL A O 1
ATOM 3854 N N . ALA A 1 493 ? 8.087 12.660 -5.366 1.00 95.06 493 ALA A N 1
ATOM 3855 C CA . ALA A 1 493 ? 9.442 12.193 -5.073 1.00 95.06 493 ALA A CA 1
ATOM 3856 C C . ALA A 1 493 ? 9.623 10.670 -5.234 1.00 95.06 493 ALA A C 1
ATOM 3858 O O . ALA A 1 493 ? 10.742 10.166 -5.110 1.00 95.06 493 ALA A O 1
ATOM 3859 N N . ASN A 1 494 ? 8.551 9.914 -5.488 1.00 93.50 494 ASN A N 1
ATOM 3860 C CA . ASN A 1 494 ? 8.636 8.470 -5.663 1.00 93.50 494 ASN A CA 1
ATOM 3861 C C . ASN A 1 494 ? 9.346 8.132 -6.985 1.00 93.50 494 ASN A C 1
ATOM 3863 O O . ASN A 1 494 ? 8.925 8.559 -8.060 1.00 93.50 494 ASN A O 1
ATOM 3867 N N . MET A 1 495 ? 10.400 7.314 -6.904 1.00 93.06 495 MET A N 1
ATOM 3868 C CA . MET A 1 495 ? 11.211 6.886 -8.052 1.00 93.06 495 MET A CA 1
ATOM 3869 C C . MET A 1 495 ? 10.362 6.298 -9.187 1.00 93.06 495 MET A C 1
ATOM 3871 O O . MET A 1 495 ? 10.624 6.575 -10.353 1.00 93.06 495 MET A O 1
ATOM 3875 N N . TRP A 1 496 ? 9.327 5.523 -8.854 1.00 94.25 496 TRP A N 1
ATOM 3876 C CA . TRP A 1 496 ? 8.450 4.899 -9.848 1.00 94.25 496 TRP A CA 1
ATOM 3877 C C . TRP A 1 496 ? 7.570 5.920 -10.570 1.00 94.25 496 TRP A C 1
ATOM 3879 O O . TRP A 1 496 ? 7.407 5.832 -11.781 1.00 94.25 496 TRP A O 1
ATOM 3889 N N . THR A 1 497 ? 7.081 6.937 -9.860 1.00 94.81 497 THR A N 1
ATOM 3890 C CA . THR A 1 497 ? 6.328 8.044 -10.464 1.00 94.81 497 THR A CA 1
ATOM 3891 C C . THR A 1 497 ? 7.209 8.839 -11.427 1.00 94.81 497 THR A C 1
ATOM 3893 O O . THR A 1 497 ? 6.782 9.170 -12.531 1.00 94.81 497 THR A O 1
ATOM 3896 N N . ILE A 1 498 ? 8.461 9.111 -11.040 1.00 95.62 498 ILE A N 1
ATOM 3897 C CA . ILE A 1 498 ? 9.437 9.787 -11.908 1.00 95.62 498 ILE A CA 1
ATOM 3898 C C . ILE A 1 498 ? 9.709 8.942 -13.158 1.00 95.62 498 ILE A C 1
ATOM 3900 O O . ILE A 1 498 ? 9.685 9.474 -14.267 1.00 95.62 498 ILE A O 1
ATOM 3904 N N . LEU A 1 499 ? 9.914 7.630 -12.993 1.00 94.94 499 LEU A N 1
ATOM 3905 C CA . LEU A 1 499 ? 10.113 6.696 -14.102 1.00 94.94 499 LEU A CA 1
ATOM 3906 C C . LEU A 1 499 ? 8.904 6.669 -15.051 1.00 94.94 499 LEU A C 1
ATOM 3908 O O . LEU A 1 499 ? 9.084 6.683 -16.268 1.00 94.94 499 LEU A O 1
ATOM 3912 N N . ASP A 1 500 ? 7.683 6.669 -14.514 1.00 95.50 500 ASP A N 1
ATOM 3913 C CA . ASP A 1 500 ? 6.447 6.690 -15.299 1.00 95.50 500 ASP A CA 1
ATOM 3914 C C . ASP A 1 500 ? 6.362 7.944 -16.176 1.00 95.50 500 ASP A C 1
ATOM 3916 O O . ASP A 1 500 ? 6.144 7.839 -17.387 1.00 95.50 500 ASP A O 1
ATOM 3920 N N . PHE A 1 501 ? 6.577 9.130 -15.593 1.00 96.44 501 PHE A N 1
ATOM 3921 C CA . PHE A 1 501 ? 6.579 10.386 -16.346 1.00 96.44 501 PHE A CA 1
ATOM 3922 C C . PHE A 1 501 ? 7.705 10.426 -17.379 1.00 96.44 501 PHE A C 1
ATOM 3924 O O . PHE A 1 501 ? 7.461 10.782 -18.532 1.00 96.44 501 PHE A O 1
ATOM 3931 N N . LEU A 1 502 ? 8.916 10.020 -16.992 1.00 96.75 502 LEU A N 1
ATOM 3932 C CA . LEU A 1 502 ? 10.072 9.982 -17.883 1.00 96.75 502 LEU A CA 1
ATOM 3933 C C . LEU A 1 502 ? 9.814 9.068 -19.086 1.00 96.75 502 LEU A C 1
ATOM 3935 O O . LEU A 1 502 ? 10.042 9.472 -20.222 1.00 96.75 502 LEU A O 1
ATOM 3939 N N . THR A 1 503 ? 9.272 7.872 -18.856 1.00 97.19 503 THR A N 1
ATOM 3940 C CA . THR A 1 503 ? 8.967 6.901 -19.917 1.00 97.19 503 THR A CA 1
ATOM 3941 C C . THR A 1 503 ? 7.950 7.466 -20.907 1.00 97.19 503 THR A C 1
ATOM 3943 O O . THR A 1 503 ? 8.134 7.355 -22.120 1.00 97.19 503 THR A O 1
ATOM 3946 N N . VAL A 1 504 ? 6.892 8.119 -20.416 1.00 97.25 504 VAL A N 1
ATOM 3947 C CA . VAL A 1 504 ? 5.863 8.720 -21.278 1.00 97.25 504 VAL A CA 1
ATOM 3948 C C . VAL A 1 504 ? 6.424 9.899 -22.078 1.00 97.25 504 VAL A C 1
ATOM 3950 O O . VAL A 1 504 ? 6.206 9.966 -23.288 1.00 97.25 504 VAL A O 1
ATOM 3953 N N . ILE A 1 505 ? 7.193 10.790 -21.443 1.00 97.31 505 ILE A N 1
ATOM 3954 C CA . ILE A 1 505 ? 7.824 11.938 -22.112 1.00 97.31 505 ILE A CA 1
ATOM 3955 C C . ILE A 1 505 ? 8.804 11.462 -23.188 1.00 97.31 505 ILE A C 1
ATOM 3957 O O . ILE A 1 505 ? 8.737 11.930 -24.323 1.00 97.31 505 ILE A O 1
ATOM 3961 N N . LEU A 1 506 ? 9.676 10.498 -22.878 1.00 97.38 506 LEU A N 1
ATOM 3962 C CA . LEU A 1 506 ? 10.642 9.973 -23.844 1.00 97.38 506 LEU A CA 1
ATOM 3963 C C . LEU A 1 506 ? 9.963 9.236 -25.003 1.00 97.38 506 LEU A C 1
ATOM 3965 O O . LEU A 1 506 ? 10.423 9.351 -26.135 1.00 97.38 506 LEU A O 1
ATOM 3969 N N . THR A 1 507 ? 8.837 8.560 -24.762 1.00 97.62 507 THR A N 1
ATOM 3970 C CA . THR A 1 507 ? 8.041 7.938 -25.833 1.00 97.62 507 THR A CA 1
ATOM 3971 C C . THR A 1 507 ? 7.451 8.990 -26.779 1.00 97.62 507 THR A C 1
ATOM 3973 O O . THR A 1 507 ? 7.539 8.842 -27.998 1.00 97.62 507 THR A O 1
ATOM 3976 N N . LEU A 1 508 ? 6.915 10.095 -26.246 1.00 96.94 508 LEU A N 1
ATOM 3977 C CA . LEU A 1 508 ? 6.433 11.222 -27.058 1.00 96.94 508 LEU A CA 1
ATOM 3978 C C . LEU A 1 508 ? 7.563 11.880 -27.858 1.00 96.94 508 LEU A C 1
ATOM 3980 O O . LEU A 1 508 ? 7.394 12.188 -29.044 1.00 96.94 508 LEU A O 1
ATOM 3984 N N . CYS A 1 509 ? 8.724 12.060 -27.224 1.00 96.81 509 CYS A N 1
ATOM 3985 C CA . CYS A 1 509 ? 9.929 12.537 -27.889 1.00 96.81 509 CYS A CA 1
ATOM 3986 C C . CYS A 1 509 ? 10.349 11.582 -29.009 1.00 96.81 509 CYS A C 1
ATOM 3988 O O . CYS A 1 509 ? 10.649 12.057 -30.095 1.00 96.81 509 CYS A O 1
ATOM 3990 N N . ALA A 1 510 ? 10.303 10.264 -28.800 1.00 96.12 510 ALA A N 1
ATOM 3991 C CA . ALA A 1 510 ? 10.678 9.270 -29.806 1.00 96.12 510 ALA A CA 1
ATOM 3992 C C . ALA A 1 510 ? 9.751 9.308 -31.017 1.00 96.12 510 ALA A C 1
ATOM 3994 O O . ALA A 1 510 ? 10.227 9.409 -32.143 1.00 96.12 510 ALA A O 1
ATOM 3995 N N . ILE A 1 511 ? 8.432 9.336 -30.806 1.00 95.06 511 ILE A N 1
ATOM 3996 C CA . ILE A 1 511 ? 7.452 9.450 -31.898 1.00 95.06 511 ILE A CA 1
ATOM 3997 C C . ILE A 1 511 ? 7.683 10.739 -32.702 1.00 95.06 511 ILE A C 1
ATOM 3999 O O . ILE A 1 511 ? 7.687 10.717 -33.934 1.00 95.06 511 ILE A O 1
ATOM 4003 N N . SER A 1 512 ? 7.928 11.858 -32.014 1.00 94.25 512 SER A N 1
ATOM 4004 C CA . SER A 1 512 ? 8.169 13.159 -32.651 1.00 94.25 512 SER A CA 1
ATOM 4005 C C . SER A 1 512 ? 9.515 13.218 -33.385 1.00 94.25 512 SER A C 1
ATOM 4007 O O . SER A 1 512 ? 9.608 13.788 -34.473 1.00 94.25 512 SER A O 1
ATOM 4009 N N . TRP A 1 513 ? 10.557 12.627 -32.798 1.00 94.44 513 TRP A N 1
ATOM 4010 C CA . TRP A 1 513 ? 11.921 12.598 -33.323 1.00 94.44 513 TRP A CA 1
ATOM 4011 C C . TRP A 1 513 ? 12.049 11.674 -34.530 1.00 94.44 513 TRP A C 1
ATOM 4013 O O . TRP A 1 513 ? 12.660 12.055 -35.527 1.00 94.44 513 TRP A O 1
ATOM 4023 N N . ASN A 1 514 ? 11.403 10.506 -34.481 1.00 91.38 514 ASN A N 1
ATOM 4024 C CA . ASN A 1 514 ? 11.386 9.519 -35.560 1.00 91.38 514 ASN A CA 1
ATOM 4025 C C . ASN A 1 514 ? 10.882 10.109 -36.882 1.00 91.38 514 ASN A C 1
ATOM 4027 O O . ASN A 1 514 ? 11.351 9.712 -37.945 1.00 91.38 514 ASN A O 1
ATOM 4031 N N . LYS A 1 515 ? 9.974 11.091 -36.816 1.00 88.56 515 LYS A N 1
ATOM 4032 C CA . LYS A 1 515 ? 9.471 11.814 -37.989 1.00 88.56 515 LYS A CA 1
ATOM 4033 C C . LYS A 1 515 ? 10.485 12.805 -38.574 1.00 88.56 515 LYS A C 1
ATOM 4035 O O . LYS A 1 515 ? 10.414 13.106 -39.760 1.00 88.56 515 LYS A O 1
ATOM 4040 N N . ARG A 1 516 ? 11.378 13.365 -37.752 1.00 91.50 516 ARG A N 1
ATOM 4041 C CA . ARG A 1 516 ? 12.291 14.450 -38.154 1.00 91.50 516 ARG A CA 1
ATOM 4042 C C . ARG A 1 516 ? 13.675 13.960 -38.572 1.00 91.50 516 ARG A C 1
ATOM 4044 O O . ARG A 1 516 ? 14.261 14.575 -39.451 1.00 91.50 516 ARG A O 1
ATOM 4051 N N . ASN A 1 517 ? 14.187 12.890 -37.962 1.00 90.31 517 ASN A N 1
ATOM 4052 C CA . ASN A 1 517 ? 15.589 12.486 -38.105 1.00 90.31 517 ASN A CA 1
ATOM 4053 C C . ASN A 1 517 ? 15.729 10.983 -38.424 1.00 90.31 517 ASN A C 1
ATOM 4055 O O . ASN A 1 517 ? 15.789 10.165 -37.499 1.00 90.31 517 ASN A O 1
ATOM 4059 N N . PRO A 1 518 ? 15.803 10.592 -39.709 1.00 82.06 518 PRO A N 1
ATOM 4060 C CA . PRO A 1 518 ? 16.180 9.237 -40.098 1.00 82.06 518 PRO A CA 1
ATOM 4061 C C . PRO A 1 518 ? 17.707 9.072 -39.970 1.00 82.06 518 PRO A C 1
ATOM 4063 O O . PRO A 1 518 ? 18.455 9.503 -40.838 1.00 82.06 518 PRO A O 1
ATOM 4066 N N . GLY A 1 519 ? 18.189 8.486 -38.871 1.00 86.88 519 GLY A N 1
ATOM 4067 C CA . GLY A 1 519 ? 19.621 8.229 -38.651 1.00 86.88 519 GLY A CA 1
ATOM 4068 C C . GLY A 1 519 ? 19.874 7.178 -37.568 1.00 86.88 519 GLY A C 1
ATOM 4069 O O . GLY A 1 519 ? 18.938 6.758 -36.894 1.00 86.88 519 GLY A O 1
ATOM 4070 N N . GLU A 1 520 ? 21.121 6.750 -37.369 1.00 84.19 520 GLU A N 1
ATOM 4071 C CA . GLU A 1 520 ? 21.474 5.654 -36.443 1.00 84.19 520 GLU A CA 1
ATOM 4072 C C . GLU A 1 520 ? 21.138 5.951 -34.974 1.00 84.19 520 GLU A C 1
ATOM 4074 O O . GLU A 1 520 ? 20.599 5.090 -34.273 1.00 84.19 520 GLU A O 1
ATOM 4079 N N . TYR A 1 521 ? 21.324 7.199 -34.528 1.00 87.06 521 TYR A N 1
ATOM 4080 C CA . TYR A 1 521 ? 20.943 7.650 -33.180 1.00 87.06 521 TYR A CA 1
ATOM 4081 C C . TYR A 1 521 ? 19.461 7.396 -32.857 1.00 87.06 521 TYR A C 1
ATOM 4083 O O . TYR A 1 521 ? 19.090 7.211 -31.695 1.00 87.06 521 TYR A O 1
ATOM 4091 N N . ARG A 1 522 ? 18.606 7.333 -33.888 1.00 90.75 522 ARG A N 1
ATOM 4092 C CA . ARG A 1 522 ? 17.185 6.991 -33.773 1.00 90.75 522 ARG A CA 1
ATOM 4093 C C . ARG A 1 522 ? 16.990 5.593 -33.190 1.00 90.75 522 ARG A C 1
ATOM 4095 O O . ARG A 1 522 ? 16.130 5.399 -32.334 1.00 90.75 522 ARG A O 1
ATOM 4102 N N . ASN A 1 523 ? 17.774 4.622 -33.653 1.00 90.88 523 ASN A N 1
ATOM 4103 C CA . ASN A 1 523 ? 17.628 3.225 -33.255 1.00 90.88 523 ASN A CA 1
ATOM 4104 C C . ASN A 1 523 ? 18.035 3.044 -31.790 1.00 90.88 523 ASN A C 1
ATOM 4106 O O . ASN A 1 523 ? 17.281 2.439 -31.029 1.00 90.88 523 ASN A O 1
ATOM 4110 N N . GLY A 1 524 ? 19.153 3.654 -31.379 1.00 91.94 524 GLY A N 1
ATOM 4111 C CA . GLY A 1 524 ? 19.591 3.661 -29.981 1.00 91.94 524 GLY A CA 1
ATOM 4112 C C . GLY A 1 524 ? 18.559 4.301 -29.046 1.00 91.94 524 GLY A C 1
ATOM 4113 O O . GLY A 1 524 ? 18.204 3.720 -28.021 1.00 91.94 524 GLY A O 1
ATOM 4114 N N . PHE A 1 525 ? 17.998 5.454 -29.426 1.00 95.00 525 PHE A N 1
ATOM 4115 C CA . PHE A 1 525 ? 16.972 6.124 -28.622 1.00 95.00 525 PHE A CA 1
ATOM 4116 C C . PHE A 1 525 ? 15.672 5.312 -28.516 1.00 95.00 525 PHE A 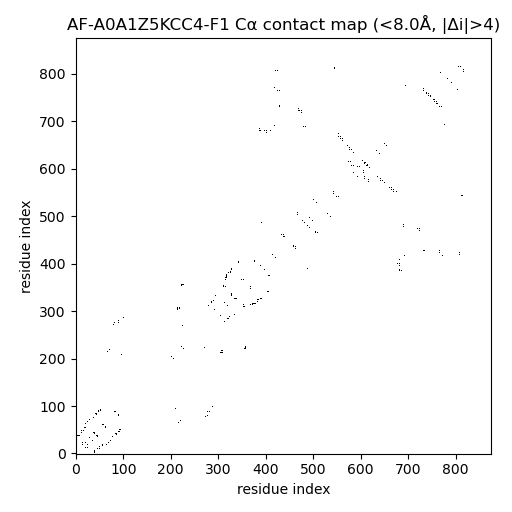C 1
ATOM 4118 O O . PHE A 1 525 ? 15.134 5.143 -27.421 1.00 95.00 525 PHE A O 1
ATOM 4125 N N . ASN A 1 526 ? 15.188 4.748 -29.627 1.00 94.81 526 ASN A N 1
ATOM 4126 C CA . ASN A 1 526 ? 14.010 3.877 -29.620 1.00 94.81 526 ASN A CA 1
ATOM 4127 C C . ASN A 1 526 ? 14.235 2.613 -28.778 1.00 94.81 526 ASN A C 1
ATOM 4129 O O . ASN A 1 526 ? 13.332 2.203 -28.050 1.00 94.81 526 ASN A O 1
ATOM 4133 N N . ALA A 1 527 ? 15.429 2.014 -28.836 1.00 96.00 527 ALA A N 1
ATOM 4134 C CA . ALA A 1 527 ? 15.783 0.866 -28.005 1.00 96.00 527 ALA A CA 1
ATOM 4135 C C . ALA A 1 527 ? 15.746 1.225 -26.512 1.00 96.00 527 ALA A C 1
ATOM 4137 O O . ALA A 1 527 ? 15.136 0.498 -25.727 1.00 96.00 527 ALA A O 1
ATOM 4138 N N . ALA A 1 528 ? 16.301 2.380 -26.128 1.00 96.12 528 ALA A N 1
ATOM 4139 C CA . ALA A 1 528 ? 16.236 2.876 -24.754 1.00 96.12 528 ALA A CA 1
ATOM 4140 C C . ALA A 1 528 ? 14.786 3.102 -24.287 1.00 96.12 528 ALA A C 1
ATOM 4142 O O . ALA A 1 528 ? 14.417 2.688 -23.188 1.00 96.12 528 ALA A O 1
ATOM 4143 N N . VAL A 1 529 ? 13.934 3.691 -25.135 1.00 97.12 529 VAL A N 1
ATOM 4144 C CA . VAL A 1 529 ? 12.504 3.886 -24.840 1.00 97.12 529 VAL A CA 1
ATOM 4145 C C . VAL A 1 529 ? 11.777 2.554 -24.656 1.00 97.12 529 VAL A C 1
ATOM 4147 O O . VAL A 1 529 ? 11.028 2.398 -23.693 1.00 97.12 529 VAL A O 1
ATOM 4150 N N . VAL A 1 530 ? 12.016 1.569 -25.525 1.00 96.69 530 VAL A N 1
ATOM 4151 C CA . VAL A 1 530 ? 11.442 0.221 -25.374 1.00 96.69 530 VAL A CA 1
ATOM 4152 C C . VAL A 1 530 ? 11.937 -0.446 -24.087 1.00 96.69 530 VAL A C 1
ATOM 4154 O O . VAL A 1 530 ? 11.135 -1.057 -23.380 1.00 96.69 530 VAL A O 1
ATOM 4157 N N . GLY A 1 531 ? 13.214 -0.281 -23.732 1.00 96.56 531 GLY A N 1
ATOM 4158 C CA . GLY A 1 531 ? 13.768 -0.745 -22.458 1.00 96.56 531 GLY A CA 1
ATOM 4159 C C . GLY A 1 531 ? 13.056 -0.135 -21.245 1.00 96.56 531 GLY A C 1
ATOM 4160 O O . GLY A 1 531 ? 12.674 -0.857 -20.325 1.00 96.56 531 GLY A O 1
ATOM 4161 N N . LEU A 1 532 ? 12.784 1.173 -21.267 1.00 97.12 532 LEU A N 1
ATOM 4162 C CA . LEU A 1 532 ? 12.022 1.852 -20.210 1.00 97.12 532 LEU A CA 1
ATOM 4163 C C . LEU A 1 532 ? 10.558 1.396 -20.147 1.00 97.12 532 LEU A C 1
ATOM 4165 O O . LEU A 1 532 ? 10.010 1.235 -19.055 1.00 97.12 532 LEU A O 1
ATOM 4169 N N . LEU A 1 533 ? 9.924 1.124 -21.292 1.00 96.88 533 LEU A N 1
ATOM 4170 C CA . LEU A 1 533 ? 8.572 0.560 -21.328 1.00 96.88 533 LEU A CA 1
ATOM 4171 C C . LEU A 1 533 ? 8.517 -0.838 -20.694 1.00 96.88 533 LEU A C 1
ATOM 4173 O O . LEU A 1 533 ? 7.569 -1.129 -19.965 1.00 96.88 533 LEU A O 1
ATOM 4177 N N . TRP A 1 534 ? 9.535 -1.678 -20.909 1.00 97.38 534 TRP A N 1
ATOM 4178 C CA . TRP A 1 534 ? 9.673 -2.956 -20.203 1.00 97.38 534 TRP A CA 1
ATOM 4179 C C . TRP A 1 534 ? 9.917 -2.765 -18.706 1.00 97.38 534 TRP A C 1
ATOM 4181 O O . TRP A 1 534 ? 9.291 -3.442 -17.894 1.00 97.38 534 TRP A O 1
ATOM 4191 N N . LEU A 1 535 ? 10.756 -1.804 -18.316 1.00 95.62 535 LEU A N 1
ATOM 4192 C CA . LEU A 1 535 ? 10.999 -1.500 -16.905 1.00 95.62 535 LEU A CA 1
ATOM 4193 C C . LEU A 1 535 ? 9.714 -1.054 -16.186 1.00 95.62 535 LEU A C 1
ATOM 4195 O O . LEU A 1 535 ? 9.467 -1.449 -15.047 1.00 95.62 535 LEU A O 1
ATOM 4199 N N . LYS A 1 536 ? 8.843 -0.306 -16.873 1.00 95.69 536 LYS A N 1
ATOM 4200 C CA . LYS A 1 536 ? 7.517 0.071 -16.364 1.00 95.69 536 LYS A CA 1
ATOM 4201 C C . LYS A 1 536 ? 6.608 -1.140 -16.101 1.00 95.69 536 LYS A C 1
ATOM 4203 O O . LYS A 1 536 ? 5.815 -1.096 -15.162 1.00 95.69 536 LYS A O 1
ATOM 4208 N N . VAL A 1 537 ? 6.759 -2.251 -16.835 1.00 95.31 537 VAL A N 1
ATOM 4209 C CA . VAL A 1 537 ? 6.028 -3.504 -16.545 1.00 95.31 537 VAL A CA 1
ATOM 4210 C C . VAL A 1 537 ? 6.346 -4.004 -15.132 1.00 95.31 537 VAL A C 1
ATOM 4212 O O . VAL A 1 537 ? 5.433 -4.427 -14.426 1.00 95.31 537 VAL A O 1
ATOM 4215 N N . LEU A 1 538 ? 7.596 -3.882 -14.665 1.00 93.69 538 LEU A N 1
ATOM 4216 C CA . LEU A 1 538 ? 7.955 -4.244 -13.285 1.00 93.69 538 LEU A CA 1
ATOM 4217 C C . LEU A 1 538 ? 7.226 -3.372 -12.253 1.00 93.69 538 LEU A C 1
ATOM 4219 O O . LEU A 1 538 ? 6.810 -3.872 -11.207 1.00 93.69 538 LEU A O 1
ATOM 4223 N N . GLY A 1 539 ? 7.022 -2.089 -12.563 1.00 91.88 539 GLY A N 1
ATOM 4224 C CA . GLY A 1 539 ? 6.242 -1.169 -11.732 1.00 91.88 539 GLY A CA 1
ATOM 4225 C C . GLY A 1 539 ? 4.776 -1.591 -11.596 1.00 91.88 539 GLY A C 1
ATOM 4226 O O . GLY A 1 539 ? 4.212 -1.505 -10.507 1.00 91.88 539 GLY A O 1
ATOM 4227 N N . ILE A 1 540 ? 4.181 -2.119 -12.670 1.00 92.12 540 ILE A N 1
ATOM 4228 C CA . ILE A 1 540 ? 2.821 -2.676 -12.654 1.00 92.12 540 ILE A CA 1
ATOM 4229 C C . ILE A 1 540 ? 2.793 -3.991 -11.858 1.00 92.12 540 ILE A C 1
ATOM 4231 O O . ILE A 1 540 ? 1.984 -4.141 -10.941 1.00 92.12 540 ILE A O 1
ATOM 4235 N N . LEU A 1 541 ? 3.714 -4.920 -12.142 1.00 90.31 541 LEU A N 1
ATOM 4236 C CA . LEU A 1 541 ? 3.799 -6.229 -11.473 1.00 90.31 541 LEU A CA 1
ATOM 4237 C C . LEU A 1 541 ? 4.002 -6.120 -9.958 1.00 90.31 541 LEU A C 1
ATOM 4239 O O . LEU A 1 541 ? 3.516 -6.974 -9.212 1.00 90.31 541 LEU A O 1
ATOM 4243 N N . LYS A 1 542 ? 4.660 -5.050 -9.498 1.00 91.88 542 LYS A N 1
ATOM 4244 C CA . LYS A 1 542 ? 4.817 -4.726 -8.077 1.00 91.88 542 LYS A CA 1
ATOM 4245 C C . LYS A 1 542 ? 3.477 -4.636 -7.338 1.00 91.88 542 LYS A C 1
ATOM 4247 O O . LYS A 1 542 ? 3.425 -4.930 -6.154 1.00 91.88 542 LYS A O 1
ATOM 4252 N N . VAL A 1 543 ? 2.394 -4.216 -7.982 1.00 86.75 543 VAL A N 1
ATOM 4253 C CA . VAL A 1 543 ? 1.102 -4.054 -7.293 1.00 86.75 543 VAL A CA 1
ATOM 4254 C C . VAL A 1 543 ? 0.240 -5.320 -7.374 1.00 86.75 543 VAL A C 1
ATOM 4256 O O . VAL A 1 543 ? -0.563 -5.590 -6.481 1.00 86.75 543 VAL A O 1
ATOM 4259 N N . VAL A 1 544 ? 0.442 -6.107 -8.430 1.00 86.38 544 VAL A N 1
ATOM 4260 C CA . VAL A 1 544 ? -0.338 -7.300 -8.786 1.00 86.38 544 VAL A CA 1
ATOM 4261 C C . VAL A 1 544 ? -0.071 -8.438 -7.794 1.00 86.38 544 VAL A C 1
ATOM 4263 O O . VAL A 1 544 ? -0.971 -8.872 -7.082 1.00 86.38 544 VAL A O 1
ATOM 4266 N N . ASN A 1 545 ? 1.184 -8.877 -7.663 1.00 87.06 545 ASN A N 1
ATOM 4267 C CA . ASN A 1 545 ? 1.522 -10.086 -6.906 1.00 87.06 545 ASN A CA 1
ATOM 4268 C C . ASN A 1 545 ? 2.445 -9.781 -5.714 1.00 87.06 545 ASN A C 1
ATOM 4270 O O . ASN A 1 545 ? 3.460 -9.104 -5.869 1.00 87.06 545 ASN A O 1
ATOM 4274 N N . LYS A 1 546 ? 2.134 -10.340 -4.533 1.00 85.12 546 LYS A N 1
ATOM 4275 C CA . LYS A 1 546 ? 2.952 -10.227 -3.308 1.00 85.12 546 LYS A CA 1
ATOM 4276 C C . LYS A 1 546 ? 4.410 -10.634 -3.538 1.00 85.12 546 LYS A C 1
ATOM 4278 O O . LYS A 1 546 ? 5.309 -9.868 -3.204 1.00 85.12 546 LYS A O 1
ATOM 4283 N N . HIS A 1 547 ? 4.649 -11.800 -4.139 1.00 87.94 547 HIS A N 1
ATOM 4284 C CA . HIS A 1 547 ? 5.999 -12.316 -4.387 1.00 87.94 547 HIS A CA 1
ATOM 4285 C C . HIS A 1 547 ? 6.773 -11.413 -5.349 1.00 87.94 547 HIS A C 1
ATOM 4287 O O . HIS A 1 547 ? 7.921 -11.059 -5.079 1.00 87.94 547 HIS A O 1
ATOM 4293 N N . MET A 1 548 ? 6.119 -10.969 -6.427 1.00 89.88 548 MET A N 1
ATOM 4294 C CA . MET A 1 548 ? 6.728 -10.048 -7.390 1.00 89.88 548 MET A CA 1
ATOM 4295 C C . MET A 1 548 ? 7.004 -8.682 -6.762 1.00 89.88 548 MET A C 1
ATOM 4297 O O . MET A 1 548 ? 8.062 -8.105 -6.993 1.00 89.88 548 MET A O 1
ATOM 4301 N N . SER A 1 549 ? 6.110 -8.175 -5.911 1.00 87.94 549 SER A N 1
ATOM 4302 C CA . SER A 1 549 ? 6.349 -6.927 -5.192 1.00 87.94 549 SER A CA 1
ATOM 4303 C C . SER A 1 549 ? 7.548 -7.015 -4.268 1.00 87.94 549 SER A C 1
ATOM 4305 O O . SER A 1 549 ? 8.343 -6.078 -4.233 1.00 87.94 549 SER A O 1
ATOM 4307 N N . THR A 1 550 ? 7.660 -8.089 -3.483 1.00 86.75 550 THR A N 1
ATOM 4308 C CA . THR A 1 550 ? 8.801 -8.277 -2.586 1.00 86.75 550 THR A CA 1
ATOM 4309 C C . THR A 1 550 ? 10.090 -8.351 -3.393 1.00 86.75 550 THR A C 1
ATOM 4311 O O . THR A 1 550 ? 11.051 -7.678 -3.033 1.00 86.75 550 THR A O 1
ATOM 4314 N N . PHE A 1 551 ? 10.083 -9.056 -4.527 1.00 90.56 551 PHE A N 1
ATOM 4315 C CA . PHE A 1 551 ? 11.218 -9.110 -5.443 1.00 90.56 551 PHE A CA 1
ATOM 4316 C C . PHE A 1 551 ? 11.594 -7.727 -6.001 1.00 90.56 551 PHE A C 1
ATOM 4318 O O . PHE A 1 551 ? 12.726 -7.288 -5.833 1.00 90.56 551 PHE A O 1
ATOM 4325 N N . VAL A 1 552 ? 10.650 -6.983 -6.589 1.00 92.88 552 VAL A N 1
ATOM 4326 C CA . VAL A 1 552 ? 10.917 -5.653 -7.173 1.00 92.88 552 VAL A CA 1
ATOM 4327 C C . VAL A 1 552 ? 11.394 -4.654 -6.111 1.00 92.88 552 VAL A C 1
ATOM 4329 O O . VAL A 1 552 ? 12.310 -3.861 -6.352 1.00 92.88 552 VAL A O 1
ATOM 4332 N N . MET A 1 553 ? 10.806 -4.691 -4.912 1.00 89.56 553 MET A N 1
ATOM 4333 C CA . MET A 1 553 ? 11.241 -3.851 -3.794 1.00 89.56 553 MET A CA 1
ATOM 4334 C C . MET A 1 553 ? 12.635 -4.246 -3.294 1.00 89.56 553 MET A C 1
ATOM 4336 O O . MET A 1 553 ? 13.432 -3.358 -2.991 1.00 89.56 553 MET A O 1
ATOM 4340 N N . ALA A 1 554 ? 12.952 -5.544 -3.257 1.00 89.31 554 ALA A N 1
ATOM 4341 C CA . ALA A 1 554 ? 14.283 -6.037 -2.920 1.00 89.31 554 ALA A CA 1
ATOM 4342 C C . ALA A 1 554 ? 15.326 -5.592 -3.946 1.00 89.31 554 ALA A C 1
ATOM 4344 O O . ALA A 1 554 ? 16.330 -5.008 -3.555 1.00 89.31 554 ALA A O 1
ATOM 4345 N N . VAL A 1 555 ? 15.048 -5.742 -5.244 1.00 92.56 555 VAL A N 1
ATOM 4346 C CA . VAL A 1 555 ? 15.916 -5.247 -6.325 1.00 92.56 555 VAL A CA 1
ATOM 4347 C C . VAL A 1 555 ? 16.148 -3.743 -6.189 1.00 92.56 555 VAL A C 1
ATOM 4349 O O . VAL A 1 555 ? 17.283 -3.285 -6.252 1.00 92.56 555 VAL A O 1
ATOM 4352 N N . THR A 1 556 ? 15.099 -2.959 -5.916 1.00 91.69 556 THR A N 1
ATOM 4353 C CA . THR A 1 556 ? 15.236 -1.504 -5.716 1.00 91.69 556 THR A CA 1
ATOM 4354 C C . THR A 1 556 ? 16.127 -1.168 -4.514 1.00 91.69 556 THR A C 1
ATOM 4356 O O . THR A 1 556 ? 16.894 -0.206 -4.559 1.00 91.69 556 THR A O 1
ATOM 4359 N N . LYS A 1 557 ? 16.029 -1.944 -3.427 1.00 91.94 557 LYS A N 1
ATOM 4360 C CA . LYS A 1 557 ? 16.867 -1.774 -2.234 1.00 91.94 557 LYS A CA 1
ATOM 4361 C C . LYS A 1 557 ? 18.322 -2.145 -2.522 1.00 91.94 557 LYS A C 1
ATOM 4363 O O . LYS A 1 557 ? 19.199 -1.339 -2.239 1.00 91.94 557 LYS A O 1
ATOM 4368 N N . ILE A 1 558 ? 18.554 -3.286 -3.170 1.00 93.19 558 ILE A N 1
ATOM 4369 C CA . ILE A 1 558 ? 19.883 -3.732 -3.602 1.00 93.19 558 ILE A CA 1
ATOM 4370 C C . ILE A 1 558 ? 20.528 -2.662 -4.489 1.00 93.19 558 ILE A C 1
ATOM 4372 O O . ILE A 1 558 ? 21.626 -2.214 -4.192 1.00 93.19 558 ILE A O 1
ATOM 4376 N N . LEU A 1 559 ? 19.826 -2.148 -5.506 1.00 92.81 559 LEU A N 1
ATOM 4377 C CA . LEU A 1 559 ? 20.347 -1.085 -6.378 1.00 92.81 559 LEU A CA 1
ATOM 4378 C C . LEU A 1 559 ? 20.743 0.190 -5.615 1.00 92.81 559 LEU A C 1
ATOM 4380 O O . LEU A 1 559 ? 21.684 0.877 -6.008 1.00 92.81 559 LEU A O 1
ATOM 4384 N N . ARG A 1 560 ? 20.044 0.517 -4.522 1.00 93.56 560 ARG A N 1
ATOM 4385 C CA . ARG A 1 560 ? 20.399 1.657 -3.667 1.00 93.56 560 ARG A CA 1
ATOM 4386 C C . ARG A 1 560 ? 21.672 1.387 -2.870 1.00 93.56 560 ARG A C 1
ATOM 4388 O O . ARG A 1 560 ? 22.523 2.273 -2.795 1.00 93.56 560 ARG A O 1
ATOM 4395 N N . ASP A 1 561 ? 21.794 0.195 -2.302 1.00 93.75 561 ASP A N 1
ATOM 4396 C CA . ASP A 1 561 ? 22.958 -0.208 -1.511 1.00 93.75 561 ASP A CA 1
ATOM 4397 C C . ASP A 1 561 ? 24.207 -0.350 -2.408 1.00 93.75 561 ASP A C 1
ATOM 4399 O O . ASP A 1 561 ? 25.309 0.040 -2.020 1.00 93.75 561 ASP A O 1
ATOM 4403 N N . LEU A 1 562 ? 24.016 -0.754 -3.671 1.00 94.75 562 LEU A N 1
ATOM 4404 C CA . LEU A 1 562 ? 25.058 -0.831 -4.699 1.00 94.75 562 LEU A CA 1
ATOM 4405 C C . LEU A 1 562 ? 25.638 0.522 -5.124 1.00 94.75 562 LEU A C 1
ATOM 4407 O O . LEU A 1 562 ? 26.676 0.544 -5.781 1.00 94.75 562 LEU A O 1
ATOM 4411 N N . LYS A 1 563 ? 25.035 1.660 -4.753 1.00 95.62 563 LYS A N 1
ATOM 4412 C CA . LYS A 1 563 ? 25.522 2.990 -5.160 1.00 95.62 563 LYS A CA 1
ATOM 4413 C C . LYS A 1 563 ? 26.987 3.216 -4.778 1.00 95.62 563 LYS A C 1
ATOM 4415 O O . LYS A 1 563 ? 27.756 3.733 -5.582 1.00 95.62 563 LYS A O 1
ATOM 4420 N N . TYR A 1 564 ? 27.369 2.867 -3.551 1.00 95.25 564 TYR A N 1
ATOM 4421 C CA . TYR A 1 564 ? 28.737 3.088 -3.073 1.00 95.25 564 TYR A CA 1
ATOM 4422 C C . TYR A 1 564 ? 29.729 2.150 -3.752 1.00 95.25 564 TYR A C 1
ATOM 4424 O O . TYR A 1 564 ? 30.807 2.585 -4.151 1.00 95.25 564 TYR A O 1
ATOM 4432 N N . PHE A 1 565 ? 29.327 0.895 -3.957 1.00 95.31 565 PHE A N 1
ATOM 4433 C CA . PHE A 1 565 ? 30.108 -0.062 -4.728 1.00 95.31 565 PHE A CA 1
ATOM 4434 C C . PHE A 1 565 ? 30.317 0.422 -6.169 1.00 95.31 565 PHE A C 1
ATOM 4436 O O . PHE A 1 565 ? 31.444 0.427 -6.649 1.00 95.31 565 PHE A O 1
ATOM 4443 N N . ALA A 1 566 ? 29.265 0.911 -6.833 1.00 94.81 566 ALA A N 1
ATOM 4444 C CA . ALA A 1 566 ? 29.346 1.434 -8.193 1.00 94.81 566 ALA A CA 1
ATOM 4445 C C . ALA A 1 566 ? 30.322 2.616 -8.305 1.00 94.81 566 ALA A C 1
ATOM 4447 O O . ALA A 1 566 ? 31.062 2.693 -9.277 1.00 94.81 566 ALA A O 1
ATOM 4448 N N . ILE A 1 567 ? 30.382 3.507 -7.307 1.00 96.94 567 ILE A N 1
ATOM 4449 C CA . ILE A 1 567 ? 31.367 4.604 -7.287 1.00 96.94 567 ILE A CA 1
ATOM 4450 C C . ILE A 1 567 ? 32.796 4.049 -7.261 1.00 96.94 567 ILE A C 1
ATOM 4452 O O . ILE A 1 567 ? 33.618 4.468 -8.072 1.00 96.94 567 ILE A O 1
ATOM 4456 N N . VAL A 1 568 ? 33.090 3.097 -6.368 1.00 96.31 568 VAL A N 1
ATOM 4457 C CA . VAL A 1 568 ? 34.418 2.456 -6.295 1.00 96.31 568 VAL A CA 1
ATOM 4458 C C . VAL A 1 568 ? 34.740 1.734 -7.602 1.00 96.31 568 VAL A C 1
ATOM 4460 O O . VAL A 1 568 ? 35.847 1.860 -8.120 1.00 96.31 568 VAL A O 1
ATOM 4463 N N . LEU A 1 569 ? 33.754 1.038 -8.168 1.00 95.75 569 LEU A N 1
ATOM 4464 C CA . LEU A 1 569 ? 33.894 0.337 -9.432 1.00 95.75 569 LEU A CA 1
ATOM 4465 C C . LEU A 1 569 ? 34.246 1.290 -10.579 1.00 95.75 569 LEU A C 1
ATOM 4467 O O . LEU A 1 569 ? 35.207 1.037 -11.298 1.00 95.75 569 LEU A O 1
ATOM 4471 N N . PHE A 1 570 ? 33.518 2.401 -10.729 1.00 97.00 570 PHE A N 1
ATOM 4472 C CA . PHE A 1 570 ? 33.797 3.392 -11.770 1.00 97.00 570 PHE A CA 1
ATOM 4473 C C . PHE A 1 570 ? 35.177 4.028 -11.605 1.00 97.00 570 PHE A C 1
ATOM 4475 O O . PHE A 1 570 ? 35.875 4.202 -12.598 1.00 97.00 570 PHE A O 1
ATOM 4482 N N . VAL A 1 571 ? 35.608 4.317 -10.372 1.00 97.75 571 VAL A N 1
ATOM 4483 C CA . VAL A 1 571 ? 36.965 4.829 -10.112 1.00 97.75 571 VAL A CA 1
ATOM 4484 C C . VAL A 1 571 ? 38.024 3.833 -10.583 1.00 97.75 571 VAL A C 1
ATOM 4486 O O . VAL A 1 571 ? 38.984 4.236 -11.232 1.00 97.75 571 VAL A O 1
ATOM 4489 N N . ILE A 1 572 ? 37.844 2.539 -10.306 1.00 96.62 572 ILE A N 1
ATOM 4490 C CA . ILE A 1 572 ? 38.789 1.498 -10.732 1.00 96.62 572 ILE A CA 1
ATOM 4491 C C . ILE A 1 572 ? 38.770 1.325 -12.256 1.00 96.62 572 ILE A C 1
ATOM 4493 O O . ILE A 1 572 ? 39.838 1.229 -12.857 1.00 96.62 572 ILE A O 1
ATOM 4497 N N . ILE A 1 573 ? 37.591 1.341 -12.890 1.00 97.06 573 ILE A N 1
ATOM 4498 C CA . ILE A 1 573 ? 37.460 1.268 -14.355 1.00 97.06 573 ILE A CA 1
ATOM 4499 C C . ILE A 1 573 ? 38.168 2.451 -15.022 1.00 97.06 573 ILE A C 1
ATOM 4501 O O . ILE A 1 573 ? 38.944 2.235 -15.948 1.00 97.06 573 ILE A O 1
ATOM 4505 N N . PHE A 1 574 ? 37.951 3.681 -14.547 1.00 97.81 574 PHE A N 1
ATOM 4506 C CA . PHE A 1 574 ? 38.607 4.864 -15.110 1.00 97.81 574 PHE A CA 1
ATOM 4507 C C . PHE A 1 574 ? 40.116 4.839 -14.878 1.00 97.81 574 PHE A C 1
ATOM 4509 O O . PHE A 1 574 ? 40.877 5.023 -15.821 1.00 97.81 574 PHE A O 1
ATOM 4516 N N . MET A 1 575 ? 40.557 4.512 -13.660 1.00 97.62 575 MET A N 1
ATOM 4517 C CA . MET A 1 575 ? 41.979 4.427 -13.329 1.00 97.62 575 MET A CA 1
ATOM 4518 C C . MET A 1 575 ? 42.714 3.417 -14.217 1.00 97.62 575 MET A C 1
ATOM 4520 O O . MET A 1 575 ? 43.773 3.725 -14.759 1.00 97.62 575 MET A O 1
ATOM 4524 N N . ILE A 1 576 ? 42.163 2.213 -14.381 1.00 96.81 576 ILE A N 1
ATOM 4525 C CA . ILE A 1 576 ? 42.797 1.160 -15.181 1.00 96.81 576 ILE A CA 1
ATOM 4526 C C . ILE A 1 576 ? 42.644 1.432 -16.680 1.00 96.81 576 ILE A C 1
ATOM 4528 O O . ILE A 1 576 ? 43.576 1.163 -17.433 1.00 96.81 576 ILE A O 1
ATOM 4532 N N . GLY A 1 577 ? 41.522 2.011 -17.113 1.00 96.50 577 GLY A N 1
ATOM 4533 C CA . GLY A 1 577 ? 41.323 2.445 -18.497 1.00 96.50 577 GLY A CA 1
ATOM 4534 C C . GLY A 1 577 ? 42.341 3.493 -18.927 1.00 96.50 577 GLY A C 1
ATOM 4535 O O . GLY A 1 577 ? 42.965 3.332 -19.974 1.00 96.50 577 GLY A O 1
ATOM 4536 N N . ASP A 1 578 ? 42.590 4.493 -18.082 1.00 97.19 578 ASP A N 1
ATOM 4537 C CA . ASP A 1 578 ? 43.614 5.509 -18.329 1.00 97.19 578 ASP A CA 1
ATOM 4538 C C . ASP A 1 578 ? 45.019 4.890 -18.337 1.00 97.19 578 ASP A C 1
ATOM 4540 O O . ASP A 1 578 ? 45.806 5.153 -19.246 1.00 97.19 578 ASP A O 1
ATOM 4544 N N . MET A 1 579 ? 45.336 4.014 -17.373 1.00 96.88 579 MET A N 1
ATOM 4545 C CA . MET A 1 579 ? 46.629 3.317 -17.329 1.00 96.88 579 MET A CA 1
ATOM 4546 C C . MET A 1 579 ? 46.881 2.466 -18.581 1.00 96.88 579 MET A C 1
ATOM 4548 O O . MET A 1 579 ? 47.990 2.489 -19.114 1.00 96.88 579 MET A O 1
ATOM 4552 N N . MET A 1 580 ? 45.869 1.739 -19.065 1.00 95.25 580 MET A N 1
ATOM 4553 C CA . MET A 1 580 ? 45.970 0.919 -20.276 1.00 95.25 580 MET A CA 1
ATOM 4554 C C . MET A 1 580 ? 46.089 1.778 -21.538 1.00 95.25 580 MET A C 1
ATOM 4556 O O . MET A 1 580 ? 46.954 1.508 -22.367 1.00 95.25 580 MET A O 1
ATOM 4560 N N . SER A 1 581 ? 45.301 2.852 -21.659 1.00 95.12 581 SER A N 1
ATOM 4561 C CA . SER A 1 581 ? 45.402 3.784 -22.790 1.00 95.12 581 SER A CA 1
ATOM 4562 C C . SER A 1 581 ? 46.789 4.440 -22.856 1.00 95.12 581 SER A C 1
ATOM 4564 O O . SER A 1 581 ? 47.409 4.458 -23.917 1.00 95.12 581 SER A O 1
ATOM 4566 N N . ILE A 1 582 ? 47.352 4.868 -21.719 1.00 95.19 582 ILE A N 1
ATOM 4567 C CA . ILE A 1 582 ? 48.716 5.422 -21.652 1.00 95.19 582 ILE A CA 1
ATOM 4568 C C . ILE A 1 582 ? 49.777 4.356 -21.977 1.00 95.19 582 ILE A C 1
ATOM 4570 O O . ILE A 1 582 ? 50.747 4.644 -22.684 1.00 95.19 582 ILE A O 1
ATOM 4574 N N . ALA A 1 583 ? 49.616 3.121 -21.492 1.00 95.12 583 ALA A N 1
ATOM 4575 C CA . ALA A 1 583 ? 50.550 2.029 -21.771 1.00 95.12 583 ALA A CA 1
ATOM 4576 C C . ALA A 1 583 ? 50.590 1.655 -23.265 1.00 95.12 583 ALA A C 1
ATOM 4578 O O . ALA A 1 583 ? 51.657 1.324 -23.782 1.00 95.12 583 ALA A O 1
ATOM 4579 N N . VAL A 1 584 ? 49.451 1.732 -23.962 1.00 93.88 584 VAL A N 1
ATOM 4580 C CA . VAL A 1 584 ? 49.372 1.531 -25.418 1.00 93.88 584 VAL A CA 1
ATOM 4581 C C . VAL A 1 584 ? 49.928 2.743 -26.163 1.00 93.88 584 VAL A C 1
ATOM 4583 O O . VAL A 1 584 ? 50.757 2.578 -27.053 1.00 93.88 584 VAL A O 1
ATOM 4586 N N . ALA A 1 585 ? 49.558 3.961 -25.759 1.00 92.00 585 ALA A N 1
ATOM 4587 C CA . ALA A 1 585 ? 49.998 5.194 -26.412 1.00 92.00 585 ALA A CA 1
ATOM 4588 C C . ALA A 1 585 ? 51.511 5.446 -26.304 1.00 92.00 585 ALA A C 1
ATOM 4590 O O . ALA A 1 585 ? 52.077 6.165 -27.118 1.00 92.00 585 ALA A O 1
ATOM 4591 N N . THR A 1 586 ? 52.189 4.871 -25.310 1.00 92.88 586 THR A N 1
ATOM 4592 C CA . THR A 1 586 ? 53.652 4.987 -25.155 1.00 92.88 586 THR A CA 1
ATOM 4593 C C . THR A 1 586 ? 54.429 3.883 -25.873 1.00 92.88 586 THR A C 1
ATOM 4595 O O . THR A 1 586 ? 55.661 3.944 -25.942 1.00 92.88 586 THR A O 1
ATOM 4598 N N . LYS A 1 587 ? 53.738 2.891 -26.448 1.00 92.56 587 LYS A N 1
ATOM 4599 C CA . LYS A 1 587 ? 54.364 1.818 -27.220 1.00 92.56 587 LYS A CA 1
ATOM 4600 C C . LYS A 1 587 ? 55.014 2.381 -28.491 1.00 92.56 587 LYS A C 1
ATOM 4602 O O . LYS A 1 587 ? 54.471 3.276 -29.135 1.00 92.56 587 LYS A O 1
ATOM 4607 N N . ASP A 1 588 ? 56.199 1.868 -28.830 1.00 90.81 588 ASP A N 1
ATOM 4608 C CA . ASP A 1 588 ? 56.962 2.232 -30.034 1.00 90.81 588 ASP A CA 1
ATOM 4609 C C . ASP A 1 588 ? 57.146 3.754 -30.207 1.00 90.81 588 ASP A C 1
ATOM 4611 O O . ASP A 1 588 ? 56.993 4.311 -31.296 1.00 90.81 588 ASP A O 1
ATOM 4615 N N . ASN A 1 589 ? 57.456 4.446 -29.101 1.00 89.38 589 ASN A N 1
ATOM 4616 C CA . ASN A 1 589 ? 57.624 5.904 -29.031 1.00 89.38 589 ASN A CA 1
ATOM 4617 C C . ASN A 1 589 ? 56.404 6.702 -29.535 1.00 89.38 589 ASN A C 1
ATOM 4619 O O . ASN A 1 589 ? 56.563 7.805 -30.055 1.00 89.38 589 ASN A O 1
ATOM 4623 N N . GLY A 1 590 ? 55.195 6.151 -29.391 1.00 86.25 590 GLY A N 1
ATOM 4624 C CA . GLY A 1 590 ? 53.943 6.787 -29.807 1.00 86.25 590 GLY A CA 1
ATOM 4625 C C . GLY A 1 590 ? 53.498 6.469 -31.231 1.00 86.25 590 GLY A C 1
ATOM 4626 O O . GLY A 1 590 ? 52.374 6.794 -31.587 1.00 86.25 590 GLY A O 1
ATOM 4627 N N . THR A 1 591 ? 54.321 5.775 -32.022 1.00 90.44 591 THR A N 1
ATOM 4628 C CA . THR A 1 591 ? 53.973 5.431 -33.415 1.00 90.44 591 THR A CA 1
ATOM 4629 C C . THR A 1 591 ? 53.004 4.253 -33.529 1.00 90.44 591 THR A C 1
ATOM 4631 O O . THR A 1 591 ? 52.453 4.009 -34.599 1.00 90.44 591 THR A O 1
ATOM 4634 N N . PHE A 1 592 ? 52.757 3.528 -32.432 1.00 88.12 592 PHE A N 1
ATOM 4635 C CA . PHE A 1 592 ? 51.910 2.339 -32.448 1.00 88.12 592 PHE A CA 1
ATOM 4636 C C . PHE A 1 592 ? 50.455 2.655 -32.833 1.00 88.12 592 PHE A C 1
ATOM 4638 O O . PHE A 1 592 ? 49.890 1.973 -33.682 1.00 88.12 592 PHE A O 1
ATOM 4645 N N . CYS A 1 593 ? 49.866 3.721 -32.285 1.00 90.00 593 CYS A N 1
ATOM 4646 C CA . CYS A 1 593 ? 48.500 4.128 -32.636 1.00 90.00 593 CYS A CA 1
ATOM 4647 C C . CYS A 1 593 ? 48.399 4.887 -33.976 1.00 90.00 593 CYS A C 1
ATOM 4649 O O . CYS A 1 593 ? 47.289 5.114 -34.447 1.00 90.00 593 CYS A O 1
ATOM 4651 N N . ASP A 1 594 ? 49.530 5.259 -34.590 1.00 90.69 594 ASP A N 1
ATOM 4652 C CA . ASP A 1 594 ? 49.574 5.894 -35.918 1.00 90.69 594 ASP A CA 1
ATOM 4653 C C . ASP A 1 594 ? 49.606 4.861 -37.060 1.00 90.69 594 ASP A C 1
ATOM 4655 O O . ASP A 1 594 ? 49.461 5.215 -38.233 1.00 90.69 594 ASP A O 1
ATOM 4659 N N . SER A 1 595 ? 49.832 3.582 -36.735 1.00 83.25 595 SER A N 1
ATOM 4660 C CA . SER A 1 595 ? 49.820 2.497 -37.715 1.00 83.25 595 SER A CA 1
ATOM 4661 C C . SER A 1 595 ? 48.402 2.218 -38.232 1.00 83.25 595 SER A C 1
ATOM 4663 O O . SER A 1 595 ? 47.411 2.552 -37.582 1.00 83.25 595 SER A O 1
ATOM 4665 N N . ASN A 1 596 ? 48.304 1.692 -39.458 1.00 81.12 596 ASN A N 1
ATOM 4666 C CA . ASN A 1 596 ? 47.040 1.596 -40.187 1.00 81.12 596 ASN A CA 1
ATOM 4667 C C . ASN A 1 596 ? 46.005 0.812 -39.345 1.00 81.12 596 ASN A C 1
ATOM 4669 O O . ASN A 1 596 ? 46.284 -0.332 -38.986 1.00 81.12 596 ASN A O 1
ATOM 4673 N N . PRO A 1 597 ? 44.834 1.393 -39.011 1.00 77.06 597 PRO A N 1
ATOM 4674 C CA . PRO A 1 597 ? 43.885 0.796 -38.066 1.00 77.06 597 PRO A CA 1
ATOM 4675 C C . PRO A 1 597 ? 43.346 -0.567 -38.518 1.00 77.06 597 PRO A C 1
ATOM 4677 O O . PRO A 1 597 ? 42.899 -1.339 -37.679 1.00 77.06 597 PRO A O 1
ATOM 4680 N N . ASP A 1 598 ? 43.436 -0.878 -39.815 1.00 83.94 598 ASP A N 1
ATOM 4681 C CA . ASP A 1 598 ? 43.037 -2.167 -40.389 1.00 83.94 598 ASP A CA 1
ATOM 4682 C C . ASP A 1 598 ? 43.951 -3.337 -39.969 1.00 83.94 598 ASP A C 1
ATOM 4684 O O . ASP A 1 598 ? 43.538 -4.492 -40.055 1.00 83.94 598 ASP A O 1
ATOM 4688 N N . ASP A 1 599 ? 45.178 -3.052 -39.513 1.00 85.12 599 ASP A N 1
ATOM 4689 C CA . ASP A 1 599 ? 46.150 -4.065 -39.079 1.00 85.12 599 ASP A CA 1
ATOM 4690 C C . ASP A 1 599 ? 46.157 -4.269 -37.548 1.00 85.12 599 ASP A C 1
ATOM 4692 O O . ASP A 1 599 ? 46.800 -5.198 -37.048 1.00 85.12 599 ASP A O 1
ATOM 4696 N N . LEU A 1 600 ? 45.464 -3.408 -36.787 1.00 84.56 600 LEU A N 1
ATOM 4697 C CA . LEU A 1 600 ? 45.319 -3.556 -35.338 1.00 84.56 600 LEU A CA 1
ATOM 4698 C C . LEU A 1 600 ? 44.167 -4.507 -35.010 1.00 84.56 600 LEU A C 1
ATOM 4700 O O . LEU A 1 600 ? 43.081 -4.417 -35.575 1.00 84.56 600 LEU A O 1
ATOM 4704 N N . ASP A 1 601 ? 44.387 -5.372 -34.021 1.00 88.94 601 ASP A N 1
ATOM 4705 C CA . ASP A 1 601 ? 43.292 -6.119 -33.410 1.00 88.94 601 ASP A CA 1
ATOM 4706 C C . ASP A 1 601 ? 42.230 -5.144 -32.865 1.00 88.94 601 ASP A C 1
ATOM 4708 O O . ASP A 1 601 ? 42.570 -4.124 -32.252 1.00 88.94 601 ASP A O 1
ATOM 4712 N N . GLU A 1 602 ? 40.950 -5.458 -33.083 1.00 88.88 602 GLU A N 1
ATOM 4713 C CA . GLU A 1 602 ? 39.800 -4.582 -32.789 1.00 88.88 602 GLU A CA 1
ATOM 4714 C C . GLU A 1 602 ? 39.832 -4.086 -31.334 1.00 88.88 602 GLU A C 1
ATOM 4716 O O . GLU A 1 602 ? 39.527 -2.934 -31.025 1.00 88.88 602 GLU A O 1
ATOM 4721 N N . THR A 1 603 ? 40.324 -4.934 -30.433 1.00 89.50 603 THR A N 1
ATOM 4722 C CA . THR A 1 603 ? 40.421 -4.641 -29.006 1.00 89.50 603 THR A CA 1
ATOM 4723 C C . THR A 1 603 ? 41.526 -3.634 -28.652 1.00 89.50 603 THR A C 1
ATOM 4725 O O . THR A 1 603 ? 41.383 -2.899 -27.673 1.00 89.50 603 THR A O 1
ATOM 4728 N N . LEU A 1 604 ? 42.621 -3.564 -29.426 1.00 91.12 604 LEU A N 1
ATOM 4729 C CA . LEU A 1 604 ? 43.659 -2.535 -29.268 1.00 91.12 604 LEU A CA 1
ATOM 4730 C C . LEU A 1 604 ? 43.243 -1.227 -29.932 1.00 91.12 604 LEU A C 1
ATOM 4732 O O . LEU A 1 604 ? 43.596 -0.156 -29.428 1.00 91.12 604 LEU A O 1
ATOM 4736 N N . ALA A 1 605 ? 42.479 -1.307 -31.025 1.00 93.19 605 ALA A N 1
ATOM 4737 C CA . ALA A 1 605 ? 41.930 -0.134 -31.693 1.00 93.19 605 ALA A CA 1
ATOM 4738 C C . ALA A 1 605 ? 41.060 0.701 -30.733 1.00 93.19 605 ALA A C 1
ATOM 4740 O O . ALA A 1 605 ? 41.141 1.930 -30.750 1.00 93.19 605 ALA A O 1
ATOM 4741 N N . ASP A 1 606 ? 40.332 0.060 -29.811 1.00 94.25 606 ASP A N 1
ATOM 4742 C CA . ASP A 1 606 ? 39.564 0.743 -28.760 1.00 94.25 606 ASP A CA 1
ATOM 4743 C C . ASP A 1 606 ? 40.431 1.590 -27.809 1.00 94.25 606 ASP A C 1
ATOM 4745 O O . ASP A 1 606 ? 40.001 2.661 -27.374 1.00 94.25 606 ASP A O 1
ATOM 4749 N N . PHE A 1 607 ? 41.657 1.152 -27.494 1.00 94.12 607 PHE A N 1
ATOM 4750 C CA . PHE A 1 607 ? 42.586 1.899 -26.630 1.00 94.12 607 PHE A CA 1
ATOM 4751 C C . PHE A 1 607 ? 43.332 3.018 -27.367 1.00 94.12 607 PHE A C 1
ATOM 4753 O O . PHE A 1 607 ? 43.729 3.997 -26.729 1.00 94.12 607 PHE A O 1
ATOM 4760 N N . CYS A 1 608 ? 43.511 2.878 -28.685 1.00 93.44 608 CYS A N 1
ATOM 4761 C CA . CYS A 1 608 ? 44.070 3.907 -29.569 1.00 93.44 608 CYS A CA 1
ATOM 4762 C C . CYS A 1 608 ? 43.015 4.905 -30.081 1.00 93.44 608 CYS A C 1
ATOM 4764 O O . CYS A 1 608 ? 43.368 5.940 -30.649 1.00 93.44 608 CYS A O 1
ATOM 4766 N N . SER A 1 609 ? 41.724 4.619 -29.891 1.00 93.00 609 SER A N 1
ATOM 4767 C CA . SER A 1 609 ? 40.638 5.497 -30.314 1.00 93.00 609 SER A CA 1
ATOM 4768 C C . SER A 1 609 ? 40.716 6.854 -29.617 1.00 93.00 609 SER A C 1
ATOM 4770 O O . SER A 1 609 ? 40.920 6.954 -28.407 1.00 93.00 609 SER A O 1
ATOM 4772 N N . SER A 1 610 ? 40.458 7.927 -30.369 1.00 91.69 610 SER A N 1
ATOM 4773 C CA . SER A 1 610 ? 40.329 9.279 -29.806 1.00 91.69 610 SER A CA 1
ATOM 4774 C C . SER A 1 610 ? 39.158 9.402 -28.821 1.00 91.69 610 SER A C 1
ATOM 4776 O O . SER A 1 610 ? 39.100 10.344 -28.028 1.00 91.69 610 SER A O 1
ATOM 4778 N N . ASN A 1 611 ? 38.227 8.443 -28.840 1.00 94.00 611 ASN A N 1
ATOM 4779 C CA . ASN A 1 611 ? 37.123 8.366 -27.903 1.00 94.00 611 ASN A CA 1
ATOM 4780 C C . ASN A 1 611 ? 37.506 7.544 -26.662 1.00 94.00 611 ASN A C 1
ATOM 4782 O O . ASN A 1 611 ? 37.357 6.325 -26.646 1.00 94.00 611 ASN A O 1
ATOM 4786 N N . GLN A 1 612 ? 37.896 8.226 -25.583 1.00 94.31 612 GLN A N 1
ATOM 4787 C CA . GLN A 1 612 ? 38.246 7.604 -24.294 1.00 94.31 612 GLN A CA 1
ATOM 4788 C C . GLN A 1 612 ? 37.153 6.676 -23.730 1.00 94.31 612 GLN A C 1
ATOM 4790 O O . GLN A 1 612 ? 37.450 5.741 -22.987 1.00 94.31 612 GLN A O 1
ATOM 4795 N N . MET A 1 613 ? 35.885 6.885 -24.106 1.00 95.38 613 MET A N 1
ATOM 4796 C CA . MET A 1 613 ? 34.794 6.007 -23.683 1.00 95.38 613 MET A CA 1
ATOM 4797 C C . MET A 1 613 ? 34.957 4.574 -24.208 1.00 95.38 613 MET A C 1
ATOM 4799 O O . MET A 1 613 ? 34.536 3.643 -23.525 1.00 95.38 613 MET A O 1
ATOM 4803 N N . ALA A 1 614 ? 35.579 4.383 -25.379 1.00 95.06 614 ALA A N 1
ATOM 4804 C CA . ALA A 1 614 ? 35.860 3.056 -25.927 1.00 95.06 614 ALA A CA 1
ATOM 4805 C C . ALA A 1 614 ? 36.810 2.277 -25.004 1.00 95.06 614 ALA A C 1
ATOM 4807 O O . ALA A 1 614 ? 36.481 1.170 -24.583 1.00 95.06 614 ALA A O 1
ATOM 4808 N N . ALA A 1 615 ? 37.901 2.908 -24.558 1.00 95.75 615 ALA A N 1
ATOM 4809 C CA . ALA A 1 615 ? 38.823 2.324 -23.585 1.00 95.75 615 ALA A CA 1
ATOM 4810 C C . ALA A 1 615 ? 38.127 1.961 -22.257 1.00 95.75 615 ALA A C 1
ATOM 4812 O O . ALA A 1 615 ? 38.316 0.861 -21.737 1.00 95.75 615 ALA A O 1
ATOM 4813 N N . TYR A 1 616 ? 37.270 2.837 -21.715 1.00 97.19 616 TYR A N 1
ATOM 4814 C CA . TYR A 1 616 ? 36.528 2.541 -20.480 1.00 97.19 616 TYR A CA 1
ATOM 4815 C C . TYR A 1 616 ? 35.513 1.403 -20.648 1.00 97.19 616 TYR A C 1
ATOM 4817 O O . TYR A 1 616 ? 35.392 0.554 -19.761 1.00 97.19 616 TYR A O 1
ATOM 4825 N N . LEU A 1 617 ? 34.804 1.350 -21.780 1.00 96.00 617 LEU A N 1
ATOM 4826 C CA . LEU A 1 617 ? 33.899 0.246 -22.106 1.00 96.00 617 LEU A CA 1
ATOM 4827 C C . LEU A 1 617 ? 34.660 -1.066 -22.287 1.00 96.00 617 LEU A C 1
ATOM 4829 O O . LEU A 1 617 ? 34.175 -2.098 -21.830 1.00 96.00 617 LEU A O 1
ATOM 4833 N N . ARG A 1 618 ? 35.866 -1.028 -22.861 1.00 95.62 618 ARG A N 1
ATOM 4834 C CA . ARG A 1 618 ? 36.722 -2.208 -22.998 1.00 95.62 618 ARG A CA 1
ATOM 4835 C C . ARG A 1 618 ? 37.178 -2.744 -21.641 1.00 95.62 618 ARG A C 1
ATOM 4837 O O . ARG A 1 618 ? 37.131 -3.949 -21.427 1.00 95.62 618 ARG A O 1
ATOM 4844 N N . ILE A 1 619 ? 37.536 -1.881 -20.685 1.00 96.81 619 ILE A N 1
ATOM 4845 C CA . ILE A 1 619 ? 37.834 -2.313 -19.303 1.00 96.81 619 ILE A CA 1
ATOM 4846 C C . ILE A 1 619 ? 36.587 -2.840 -18.583 1.00 96.81 619 ILE A C 1
ATOM 4848 O O . ILE A 1 619 ? 36.673 -3.778 -17.791 1.00 96.81 619 ILE A O 1
ATOM 4852 N N . TYR A 1 620 ? 35.411 -2.281 -18.859 1.00 96.50 620 TYR A N 1
ATOM 4853 C CA . TYR A 1 620 ? 34.163 -2.837 -18.340 1.00 96.50 620 TYR A CA 1
ATOM 4854 C C . TYR A 1 620 ? 33.845 -4.218 -18.942 1.00 96.50 620 TYR A C 1
ATOM 4856 O O . TYR A 1 620 ? 33.456 -5.121 -18.206 1.00 96.50 620 TYR A O 1
ATOM 4864 N N . ALA A 1 621 ? 34.066 -4.419 -20.244 1.00 95.62 621 ALA A N 1
ATOM 4865 C CA . ALA A 1 621 ? 33.944 -5.724 -20.897 1.00 95.62 621 ALA A CA 1
ATOM 4866 C C . ALA A 1 621 ? 34.926 -6.743 -20.291 1.00 95.62 621 ALA A C 1
ATOM 4868 O O . ALA A 1 621 ? 34.525 -7.846 -19.918 1.00 95.62 621 ALA A O 1
ATOM 4869 N N . LEU A 1 622 ? 36.169 -6.313 -20.046 1.00 94.81 622 LEU A N 1
ATOM 4870 C CA . LEU A 1 622 ? 37.195 -7.089 -19.347 1.00 94.81 622 LEU A CA 1
ATOM 4871 C C . LEU A 1 622 ? 36.728 -7.539 -17.951 1.00 94.81 622 LEU A C 1
ATOM 4873 O O . LEU A 1 622 ? 36.932 -8.691 -17.576 1.00 94.81 622 LEU A O 1
ATOM 4877 N N . LEU A 1 623 ? 36.066 -6.657 -17.187 1.00 95.50 623 LEU A N 1
ATOM 4878 C CA . LEU A 1 623 ? 35.494 -6.984 -15.872 1.00 95.50 623 LEU A CA 1
ATOM 4879 C C . LEU A 1 623 ? 34.414 -8.073 -15.958 1.00 95.50 623 LEU A C 1
ATOM 4881 O O . LEU A 1 623 ? 34.301 -8.902 -15.057 1.00 95.50 623 LEU A O 1
ATOM 4885 N N . LEU A 1 624 ? 33.610 -8.051 -17.025 1.00 94.50 624 LEU A N 1
ATOM 4886 C CA . LEU A 1 624 ? 32.566 -9.044 -17.289 1.00 94.50 624 LEU A CA 1
ATOM 4887 C C . LEU A 1 624 ? 33.125 -10.377 -17.816 1.00 94.50 624 LEU A C 1
ATOM 4889 O O . LEU A 1 624 ? 32.362 -11.330 -17.969 1.00 94.50 624 LEU A O 1
ATOM 4893 N N . GLY A 1 625 ? 34.437 -10.457 -18.057 1.00 94.31 625 GLY A N 1
ATOM 4894 C CA . GLY A 1 625 ? 35.115 -11.645 -18.571 1.00 94.31 625 GLY A CA 1
ATOM 4895 C C . GLY A 1 625 ? 35.173 -11.728 -20.096 1.00 94.31 625 GLY A C 1
ATOM 4896 O O . GLY A 1 625 ? 35.559 -12.770 -20.616 1.00 94.31 625 GLY A O 1
ATOM 4897 N N . ASP A 1 626 ? 34.810 -10.660 -20.812 1.00 95.12 626 ASP A N 1
ATOM 4898 C CA . AS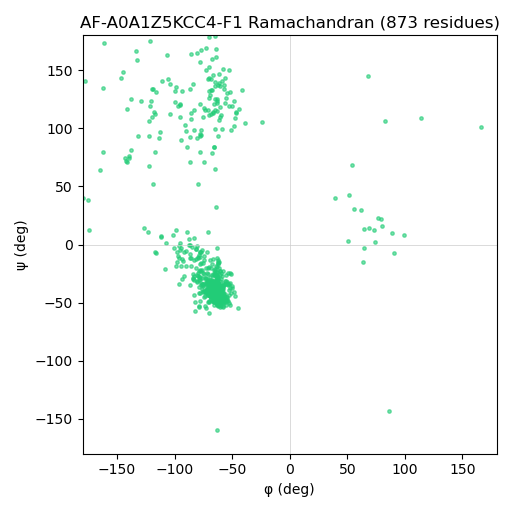P A 1 626 ? 34.956 -10.580 -22.266 1.00 95.12 626 ASP A CA 1
ATOM 4899 C C . ASP A 1 626 ? 36.357 -10.072 -22.624 1.00 95.12 626 ASP A C 1
ATOM 4901 O O . ASP A 1 626 ? 36.624 -8.866 -22.653 1.00 95.12 626 ASP A O 1
ATOM 4905 N N . PHE A 1 627 ? 37.284 -11.007 -22.831 1.00 92.69 627 PHE A N 1
ATOM 4906 C CA . PHE A 1 627 ? 38.651 -10.684 -23.210 1.00 92.69 627 PHE A CA 1
ATOM 4907 C C . PHE A 1 627 ? 39.271 -11.731 -24.124 1.00 92.69 627 PHE A C 1
ATOM 4909 O O . PHE A 1 627 ? 39.089 -12.933 -23.939 1.00 92.69 627 PHE A O 1
ATOM 4916 N N . ASP A 1 628 ? 40.072 -11.248 -25.070 1.00 93.38 628 ASP A N 1
ATOM 4917 C CA . ASP A 1 628 ? 41.002 -12.071 -25.831 1.00 93.38 628 ASP A CA 1
ATOM 4918 C C . ASP A 1 628 ? 42.396 -11.909 -25.218 1.00 93.38 628 ASP A C 1
ATOM 4920 O O . ASP A 1 628 ? 42.900 -10.795 -25.085 1.00 93.38 628 ASP A O 1
ATOM 4924 N N . LEU A 1 629 ? 43.012 -13.012 -24.794 1.00 93.31 629 LEU A N 1
ATOM 4925 C CA . LEU A 1 629 ? 44.320 -12.994 -24.143 1.00 93.31 629 LEU A CA 1
ATOM 4926 C C . LEU A 1 629 ? 45.419 -12.489 -25.092 1.00 93.31 629 LEU A C 1
ATOM 4928 O O . LEU A 1 629 ? 46.403 -11.912 -24.627 1.00 93.31 629 LEU A O 1
ATOM 4932 N N . ASP A 1 630 ? 45.279 -12.719 -26.399 1.00 93.69 630 ASP A N 1
ATOM 4933 C CA . ASP A 1 630 ? 46.316 -12.375 -27.373 1.00 93.69 630 ASP A CA 1
ATOM 4934 C C . ASP A 1 630 ? 46.437 -10.860 -27.575 1.00 93.69 630 ASP A C 1
ATOM 4936 O O . ASP A 1 630 ? 47.553 -10.347 -27.693 1.00 93.69 630 ASP A O 1
ATOM 4940 N N . ALA A 1 631 ? 45.331 -10.129 -27.433 1.00 90.81 631 ALA A N 1
ATOM 4941 C CA . ALA A 1 631 ? 45.308 -8.671 -27.422 1.00 90.81 631 ALA A CA 1
ATOM 4942 C C . ALA A 1 631 ? 46.208 -8.058 -26.332 1.00 90.81 631 ALA A C 1
ATOM 4944 O O . ALA A 1 631 ? 47.004 -7.146 -26.563 1.00 90.81 631 ALA A O 1
ATOM 4945 N N . TYR A 1 632 ? 46.148 -8.589 -25.111 1.00 93.25 632 TYR A N 1
ATOM 4946 C CA . TYR A 1 632 ? 46.847 -7.987 -23.970 1.00 93.25 632 TYR A CA 1
ATOM 4947 C C . TYR A 1 632 ? 48.336 -8.362 -23.893 1.00 93.25 632 TYR A C 1
ATOM 4949 O O . TYR A 1 632 ? 49.059 -7.826 -23.051 1.00 93.25 632 TYR A O 1
ATOM 4957 N N . LYS A 1 633 ? 48.832 -9.231 -24.788 1.00 94.31 633 LYS A N 1
ATOM 4958 C CA . LYS A 1 633 ? 50.256 -9.612 -24.876 1.00 94.31 633 LYS A CA 1
ATOM 4959 C C . LYS A 1 633 ? 51.121 -8.605 -25.635 1.00 94.31 633 LYS A C 1
ATOM 4961 O O . LYS A 1 633 ? 52.337 -8.773 -25.701 1.00 94.31 633 LYS A O 1
ATOM 4966 N N . ALA A 1 634 ? 50.527 -7.551 -26.194 1.00 88.50 634 ALA A N 1
ATOM 4967 C CA . ALA A 1 634 ? 51.238 -6.592 -27.036 1.00 88.50 634 ALA A CA 1
ATOM 4968 C C . ALA A 1 634 ? 52.333 -5.786 -26.311 1.00 88.50 634 ALA A C 1
ATOM 4970 O O . ALA A 1 634 ? 53.245 -5.302 -26.986 1.00 88.50 634 ALA A O 1
ATOM 4971 N N . THR A 1 635 ? 52.262 -5.618 -24.983 1.00 91.75 635 THR A N 1
ATOM 4972 C CA . THR A 1 635 ? 53.339 -5.038 -24.158 1.00 91.75 635 THR A CA 1
ATOM 4973 C C . THR A 1 635 ? 53.409 -5.713 -22.790 1.00 91.75 635 THR A C 1
ATOM 4975 O O . THR A 1 635 ? 52.387 -6.074 -22.210 1.00 91.75 635 THR A O 1
ATOM 4978 N N . ASN A 1 636 ? 54.611 -5.807 -22.211 1.00 93.12 636 A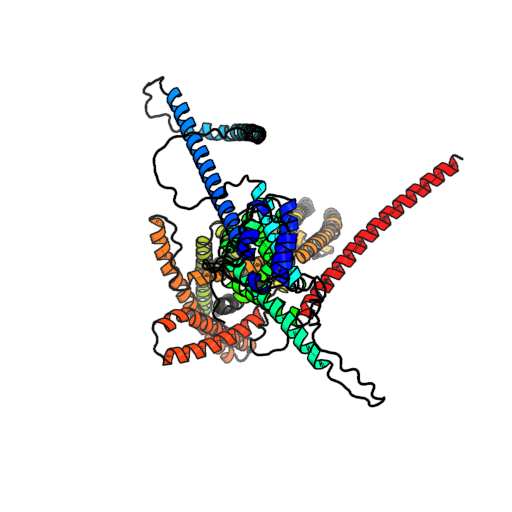SN A N 1
ATOM 4979 C CA . ASN A 1 636 ? 54.781 -6.320 -20.844 1.00 93.12 636 ASN A CA 1
ATOM 4980 C C . ASN A 1 636 ? 53.980 -5.496 -19.818 1.00 93.12 636 ASN A C 1
ATOM 4982 O O . ASN A 1 636 ? 53.426 -6.055 -18.877 1.00 93.12 636 ASN A O 1
ATOM 4986 N N . GLY A 1 637 ? 53.879 -4.175 -20.021 1.00 92.31 637 GLY A N 1
ATOM 4987 C CA . GLY A 1 637 ? 53.082 -3.286 -19.171 1.00 92.31 637 GLY A CA 1
ATOM 4988 C C . GLY A 1 637 ? 51.596 -3.655 -19.155 1.00 92.31 637 GLY A C 1
ATOM 4989 O O . GLY A 1 637 ? 51.011 -3.752 -18.078 1.00 92.31 637 GLY A O 1
ATOM 4990 N N . MET A 1 638 ? 51.009 -3.942 -20.323 1.00 93.56 638 MET A N 1
ATOM 4991 C CA . MET A 1 638 ? 49.620 -4.403 -20.415 1.00 93.56 638 MET A CA 1
ATOM 4992 C C . MET A 1 638 ? 49.412 -5.758 -19.743 1.00 93.56 638 MET A C 1
ATOM 4994 O O . MET A 1 638 ? 48.423 -5.919 -19.037 1.00 93.56 638 MET A O 1
ATOM 4998 N N . ILE A 1 639 ? 50.355 -6.699 -19.875 1.00 95.31 639 ILE A N 1
ATOM 4999 C CA . ILE A 1 639 ? 50.272 -8.006 -19.200 1.00 95.31 639 ILE A CA 1
ATOM 5000 C C . ILE A 1 639 ? 50.194 -7.824 -17.674 1.00 95.31 639 ILE A C 1
ATOM 5002 O O . ILE A 1 639 ? 49.335 -8.423 -17.021 1.00 95.31 639 ILE A O 1
ATOM 5006 N N . TYR A 1 640 ? 51.049 -6.972 -17.095 1.00 95.94 640 TYR A N 1
ATOM 5007 C CA . TYR A 1 640 ? 51.028 -6.707 -15.652 1.00 95.94 640 TYR A CA 1
ATOM 5008 C C . TYR A 1 640 ? 49.748 -5.991 -15.203 1.00 95.94 640 TYR A C 1
ATOM 5010 O O . TYR A 1 640 ? 49.164 -6.376 -14.188 1.00 95.94 640 TYR A O 1
ATOM 5018 N N . LEU A 1 641 ? 49.289 -4.981 -15.952 1.00 95.44 641 LEU A N 1
ATOM 5019 C CA . LEU A 1 641 ? 48.044 -4.264 -15.654 1.00 95.44 641 LEU A CA 1
ATOM 5020 C C . LEU A 1 641 ? 46.814 -5.174 -15.774 1.00 95.44 641 LEU A C 1
ATOM 5022 O O . LEU A 1 641 ? 45.933 -5.117 -14.920 1.00 95.44 641 LEU A O 1
ATOM 5026 N N . PHE A 1 642 ? 46.775 -6.049 -16.780 1.00 96.19 642 PHE A N 1
ATOM 5027 C CA . PHE A 1 642 ? 45.719 -7.044 -16.970 1.00 96.19 642 PHE A CA 1
ATOM 5028 C C . PHE A 1 642 ? 45.665 -8.030 -15.796 1.00 96.19 642 PHE A C 1
ATOM 5030 O O . PHE A 1 642 ? 44.594 -8.279 -15.238 1.00 96.19 642 PHE A O 1
ATOM 5037 N N . PHE A 1 643 ? 46.818 -8.551 -15.364 1.00 96.50 643 PHE A N 1
ATOM 5038 C CA . PHE A 1 643 ? 46.893 -9.460 -14.219 1.00 96.50 643 PHE A CA 1
ATOM 5039 C C . PHE A 1 643 ? 46.442 -8.779 -12.918 1.00 96.50 643 PHE A C 1
ATOM 5041 O O . PHE A 1 643 ? 45.622 -9.326 -12.178 1.00 96.50 643 PHE A O 1
ATOM 5048 N N . LEU A 1 644 ? 46.919 -7.554 -12.667 1.00 95.81 644 LEU A N 1
ATOM 5049 C CA . LEU A 1 644 ? 46.513 -6.753 -11.511 1.00 95.81 644 LEU A CA 1
ATOM 5050 C C . LEU A 1 644 ? 45.003 -6.481 -11.520 1.00 95.81 644 LEU A C 1
ATOM 5052 O O . LEU A 1 644 ? 44.339 -6.655 -10.498 1.00 95.81 644 LEU A O 1
ATOM 5056 N N . PHE A 1 645 ? 44.454 -6.089 -12.671 1.00 96.31 645 PHE A N 1
ATOM 5057 C CA . PHE A 1 645 ? 43.026 -5.843 -12.835 1.00 96.31 645 PHE A CA 1
ATOM 5058 C C . PHE A 1 645 ? 42.193 -7.107 -12.625 1.00 96.31 645 PHE A C 1
ATOM 5060 O O . PHE A 1 645 ? 41.149 -7.045 -11.987 1.00 96.31 645 PHE A O 1
ATOM 5067 N N . THR A 1 646 ? 42.658 -8.264 -13.090 1.00 95.94 646 THR A N 1
ATOM 5068 C CA . THR A 1 646 ? 41.949 -9.531 -12.880 1.00 95.94 646 THR A CA 1
ATOM 5069 C C . THR A 1 646 ? 41.877 -9.877 -11.389 1.00 95.94 646 THR A C 1
ATOM 5071 O O . THR A 1 646 ? 40.814 -10.237 -10.887 1.00 95.94 646 THR A O 1
ATOM 5074 N N . ILE A 1 647 ? 42.967 -9.695 -10.635 1.00 96.56 647 ILE A N 1
ATOM 5075 C CA . ILE A 1 647 ? 42.959 -9.925 -9.181 1.00 96.56 647 ILE A CA 1
ATOM 5076 C C . ILE A 1 647 ? 42.053 -8.913 -8.470 1.00 96.56 647 ILE A C 1
ATOM 5078 O O . ILE A 1 647 ? 41.183 -9.295 -7.690 1.00 96.56 647 ILE A O 1
ATOM 5082 N N . VAL A 1 648 ? 42.241 -7.618 -8.720 1.00 94.69 648 VAL A N 1
ATOM 5083 C CA . VAL A 1 648 ? 41.506 -6.572 -7.998 1.00 94.69 648 VAL A CA 1
ATOM 5084 C C . VAL A 1 648 ? 40.045 -6.519 -8.446 1.00 94.69 648 VAL A C 1
ATOM 5086 O O . VAL A 1 648 ? 39.142 -6.620 -7.621 1.00 94.69 648 VAL A O 1
ATOM 5089 N N . GLY A 1 649 ? 39.798 -6.379 -9.744 1.00 93.12 649 GLY A N 1
ATOM 5090 C CA . GLY A 1 649 ? 38.473 -6.218 -10.332 1.00 93.12 649 GLY A CA 1
ATOM 5091 C C . GLY A 1 649 ? 37.649 -7.502 -10.342 1.00 93.12 649 GLY A C 1
ATOM 5092 O O . GLY A 1 649 ? 36.529 -7.513 -9.838 1.00 93.12 649 GLY A O 1
ATOM 5093 N N . VAL A 1 650 ? 38.188 -8.595 -10.883 1.00 94.19 650 VAL A N 1
ATOM 5094 C CA . VAL A 1 650 ? 37.404 -9.830 -11.050 1.00 94.19 650 VAL A CA 1
ATOM 5095 C C . VAL A 1 650 ? 37.368 -10.642 -9.757 1.00 94.19 650 VAL A C 1
ATOM 5097 O O . VAL A 1 650 ? 36.290 -11.016 -9.311 1.00 94.19 650 VAL A O 1
ATOM 5100 N N . VAL A 1 651 ? 38.509 -10.895 -9.107 1.00 95.38 651 VAL A N 1
ATOM 5101 C CA . VAL A 1 651 ? 38.528 -11.756 -7.908 1.00 95.38 651 VAL A CA 1
ATOM 5102 C C . VAL A 1 651 ? 38.025 -11.017 -6.669 1.00 95.38 651 VAL A C 1
ATOM 5104 O O . VAL A 1 651 ? 37.188 -11.546 -5.941 1.00 95.38 651 VAL A O 1
ATOM 5107 N N . ILE A 1 652 ? 38.514 -9.807 -6.393 1.00 96.12 652 ILE A N 1
ATOM 5108 C CA . ILE A 1 652 ? 38.157 -9.109 -5.150 1.00 96.12 652 ILE A CA 1
ATOM 5109 C C . ILE A 1 652 ? 36.809 -8.389 -5.287 1.00 96.12 652 ILE A C 1
ATOM 5111 O O . ILE A 1 652 ? 35.899 -8.668 -4.503 1.00 96.12 652 ILE A O 1
ATOM 5115 N N . LEU A 1 653 ? 36.638 -7.485 -6.262 1.00 94.44 653 LEU A N 1
ATOM 5116 C CA . LEU A 1 653 ? 35.412 -6.671 -6.331 1.00 94.44 653 LEU A CA 1
ATOM 5117 C C . LEU A 1 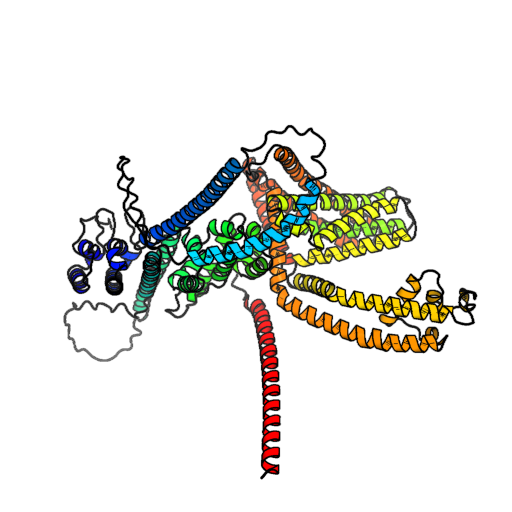653 ? 34.158 -7.500 -6.624 1.00 94.44 653 LEU A C 1
ATOM 5119 O O . LEU A 1 653 ? 33.117 -7.197 -6.045 1.00 94.44 653 LEU A O 1
ATOM 5123 N N . LEU A 1 654 ? 34.223 -8.535 -7.469 1.00 94.00 654 LEU A N 1
ATOM 5124 C CA . LEU A 1 654 ? 33.046 -9.363 -7.770 1.00 94.00 654 LEU A CA 1
ATOM 5125 C C . LEU A 1 654 ? 32.592 -10.176 -6.547 1.00 94.00 654 LEU A C 1
ATOM 5127 O O . LEU A 1 654 ? 31.397 -10.250 -6.270 1.00 94.00 654 LEU A O 1
ATOM 5131 N N . ASN A 1 655 ? 33.530 -10.715 -5.762 1.00 95.62 655 ASN A N 1
ATOM 5132 C CA . ASN A 1 655 ? 33.203 -11.411 -4.514 1.00 95.62 655 ASN A CA 1
ATOM 5133 C C . ASN A 1 655 ? 32.607 -10.459 -3.468 1.00 95.62 655 ASN A C 1
ATOM 5135 O O . ASN A 1 655 ? 31.627 -10.799 -2.805 1.00 95.62 655 ASN A O 1
ATOM 5139 N N . VAL A 1 656 ? 33.145 -9.240 -3.357 1.00 95.50 656 VAL A N 1
ATOM 5140 C CA . VAL A 1 656 ? 32.572 -8.199 -2.488 1.00 95.50 656 VAL A CA 1
ATOM 5141 C C . VAL A 1 656 ? 31.173 -7.795 -2.963 1.00 95.50 656 VAL A C 1
ATOM 5143 O O . VAL A 1 656 ? 30.274 -7.640 -2.139 1.00 95.50 656 VAL A O 1
ATOM 5146 N N . LEU A 1 657 ? 30.955 -7.665 -4.275 1.00 95.19 657 LEU A N 1
ATOM 5147 C CA . LEU A 1 657 ? 29.647 -7.363 -4.857 1.00 95.19 657 LEU A CA 1
ATOM 5148 C C . LEU A 1 657 ? 28.610 -8.426 -4.492 1.00 95.19 657 LEU A C 1
ATOM 5150 O O . LEU A 1 657 ? 27.518 -8.077 -4.047 1.00 95.19 657 LEU A O 1
ATOM 5154 N N . ILE A 1 658 ? 28.954 -9.708 -4.650 1.00 96.00 658 ILE A N 1
ATOM 5155 C CA . ILE A 1 658 ? 28.072 -10.826 -4.294 1.00 96.00 658 ILE A CA 1
ATOM 5156 C C . ILE A 1 658 ? 27.716 -10.763 -2.806 1.00 96.00 658 ILE A C 1
ATOM 5158 O O . ILE A 1 658 ? 26.536 -10.822 -2.471 1.00 96.00 658 ILE A O 1
ATOM 5162 N N . ALA A 1 659 ? 28.702 -10.557 -1.926 1.00 96.88 659 ALA A N 1
ATOM 5163 C CA . ALA A 1 659 ? 28.465 -10.448 -0.487 1.00 96.88 659 ALA A CA 1
ATOM 5164 C C . ALA A 1 659 ? 27.539 -9.271 -0.121 1.00 96.88 659 ALA A C 1
ATOM 5166 O O . ALA A 1 659 ? 26.644 -9.418 0.710 1.00 96.88 659 ALA A O 1
ATOM 5167 N N . VAL A 1 660 ? 27.710 -8.108 -0.764 1.00 95.62 660 VAL A N 1
ATOM 5168 C CA . VAL A 1 660 ? 26.832 -6.941 -0.559 1.00 95.62 660 VAL A CA 1
ATOM 5169 C C . VAL A 1 660 ? 25.411 -7.225 -1.050 1.00 95.62 660 VAL A C 1
ATOM 5171 O O . VAL A 1 660 ? 24.449 -6.870 -0.369 1.00 95.62 660 VAL A O 1
ATOM 5174 N N . ILE A 1 661 ? 25.260 -7.865 -2.214 1.00 95.69 661 ILE A N 1
ATOM 5175 C CA . ILE A 1 661 ? 23.945 -8.225 -2.761 1.00 95.69 661 ILE A CA 1
ATOM 5176 C C . ILE A 1 661 ? 23.229 -9.212 -1.838 1.00 95.69 661 ILE A C 1
ATOM 5178 O O . ILE A 1 661 ? 22.036 -9.024 -1.596 1.00 95.69 661 ILE A O 1
ATOM 5182 N N . ASP A 1 662 ? 23.933 -10.216 -1.314 1.00 95.50 662 ASP A N 1
ATOM 5183 C CA . ASP A 1 662 ? 23.366 -11.240 -0.435 1.00 95.50 662 ASP A CA 1
ATOM 5184 C C . ASP A 1 662 ? 22.837 -10.632 0.878 1.00 95.50 662 ASP A C 1
ATOM 5186 O O . ASP A 1 662 ? 21.649 -10.746 1.185 1.00 95.50 662 ASP A O 1
ATOM 5190 N N . ASP A 1 663 ? 23.651 -9.831 1.573 1.00 95.19 663 ASP A N 1
ATOM 5191 C CA . ASP A 1 663 ? 23.238 -9.129 2.801 1.00 95.19 663 ASP A CA 1
ATOM 5192 C C . ASP A 1 663 ? 22.081 -8.138 2.544 1.00 95.19 663 ASP A C 1
ATOM 5194 O O . ASP A 1 663 ? 21.124 -8.014 3.322 1.00 95.19 663 ASP A O 1
ATOM 5198 N N . SER A 1 664 ? 22.102 -7.421 1.417 1.00 93.44 664 SER A N 1
ATOM 5199 C CA . SER A 1 664 ? 20.989 -6.545 1.036 1.00 93.44 664 SER A CA 1
ATOM 5200 C C . SER A 1 664 ? 19.717 -7.325 0.689 1.00 93.44 664 SER A C 1
ATOM 5202 O O . SER A 1 664 ? 18.618 -6.865 1.026 1.00 93.44 664 SER A O 1
ATOM 5204 N N . TYR A 1 665 ? 19.836 -8.500 0.066 1.00 92.94 665 TYR A N 1
ATOM 5205 C CA . TYR A 1 665 ? 18.711 -9.371 -0.260 1.00 92.94 665 TYR A CA 1
ATOM 5206 C C . TYR A 1 665 ? 18.075 -9.969 0.997 1.00 92.94 665 TYR A C 1
ATOM 5208 O O . TYR A 1 665 ? 16.855 -9.868 1.154 1.00 92.94 665 TYR A O 1
ATOM 5216 N N . GLU A 1 666 ? 18.861 -10.491 1.941 1.00 90.56 666 GLU A N 1
ATOM 5217 C CA . GLU A 1 666 ? 18.351 -10.990 3.224 1.00 90.56 666 GLU A CA 1
ATOM 5218 C C . GLU A 1 666 ? 17.606 -9.892 3.994 1.00 90.56 666 GLU A C 1
ATOM 5220 O O . GLU A 1 666 ? 16.448 -10.061 4.403 1.00 90.56 666 GLU A O 1
ATOM 5225 N N . ARG A 1 667 ? 18.211 -8.700 4.102 1.00 90.44 667 ARG A N 1
ATOM 5226 C CA . ARG A 1 667 ? 17.571 -7.539 4.740 1.00 90.44 667 ARG A CA 1
ATOM 5227 C C . ARG A 1 667 ? 16.310 -7.094 4.006 1.00 90.44 667 ARG A C 1
ATOM 5229 O O . ARG A 1 667 ? 15.388 -6.563 4.635 1.00 90.44 667 ARG A O 1
ATOM 5236 N N . ALA A 1 668 ? 16.255 -7.228 2.682 1.00 88.38 668 ALA A N 1
ATOM 5237 C CA . ALA A 1 668 ? 15.061 -6.928 1.899 1.00 88.38 668 ALA A CA 1
ATOM 5238 C C . ALA A 1 668 ? 13.956 -7.968 2.107 1.00 88.38 668 ALA A C 1
ATOM 5240 O O . ALA A 1 668 ? 12.799 -7.581 2.259 1.00 88.38 668 ALA A O 1
ATOM 5241 N N . LYS A 1 669 ? 14.307 -9.257 2.170 1.00 88.06 669 LYS A N 1
ATOM 5242 C CA . LYS A 1 669 ? 13.381 -10.372 2.395 1.00 88.06 669 LYS A CA 1
ATOM 5243 C C . LYS A 1 669 ? 12.678 -10.239 3.744 1.00 88.06 669 LYS A C 1
ATOM 5245 O O . LYS A 1 669 ? 11.450 -10.282 3.785 1.00 88.06 669 LYS A O 1
ATOM 5250 N N . ILE A 1 670 ? 13.428 -9.958 4.815 1.00 87.50 670 ILE A N 1
ATOM 5251 C CA . ILE A 1 670 ? 12.871 -9.715 6.160 1.00 87.50 670 ILE A CA 1
ATOM 5252 C C . ILE A 1 670 ? 11.937 -8.494 6.153 1.00 87.50 670 ILE A C 1
ATOM 5254 O O . ILE A 1 670 ? 10.844 -8.527 6.714 1.00 87.50 670 ILE A O 1
ATOM 5258 N N . SER A 1 671 ? 12.323 -7.423 5.451 1.00 88.38 671 SER A N 1
ATOM 5259 C CA . SER A 1 671 ? 11.505 -6.204 5.328 1.00 88.38 671 SER A CA 1
ATOM 5260 C C . SER A 1 671 ? 10.355 -6.336 4.317 1.00 88.38 671 SER A C 1
ATOM 5262 O O . SER A 1 671 ? 9.538 -5.423 4.182 1.00 88.38 671 SER A O 1
ATOM 5264 N N . GLY A 1 672 ? 10.284 -7.446 3.578 1.00 87.00 672 GLY A N 1
ATOM 5265 C CA . GLY A 1 672 ? 9.458 -7.588 2.384 1.00 87.00 672 GLY A CA 1
ATOM 5266 C C . GLY A 1 672 ? 7.966 -7.449 2.663 1.00 87.00 672 GLY A C 1
ATOM 5267 O O . GLY A 1 672 ? 7.260 -6.810 1.884 1.00 87.00 672 GLY A O 1
ATOM 5268 N N . ARG A 1 673 ? 7.494 -7.978 3.800 1.00 85.94 673 ARG A N 1
ATOM 5269 C CA . ARG A 1 673 ? 6.085 -7.880 4.221 1.00 85.94 673 ARG A CA 1
ATOM 5270 C C . ARG A 1 673 ? 5.694 -6.437 4.545 1.00 85.94 673 ARG A C 1
ATOM 5272 O O . ARG A 1 673 ? 4.653 -5.976 4.084 1.00 85.94 673 ARG A O 1
ATOM 5279 N N . ASN A 1 674 ? 6.552 -5.719 5.266 1.00 91.44 674 ASN A N 1
ATOM 5280 C CA . ASN A 1 674 ? 6.329 -4.326 5.659 1.00 91.44 674 ASN A CA 1
ATOM 5281 C C . ASN A 1 674 ? 6.301 -3.414 4.427 1.00 91.44 674 ASN A C 1
ATOM 5283 O O . ASN A 1 674 ? 5.370 -2.630 4.242 1.00 91.44 674 ASN A O 1
ATOM 5287 N N . LEU A 1 675 ? 7.287 -3.582 3.539 1.00 89.75 675 LEU A N 1
ATOM 5288 C CA . LEU A 1 675 ? 7.392 -2.831 2.289 1.00 89.75 675 LEU A CA 1
ATOM 5289 C C . LEU A 1 675 ? 6.224 -3.128 1.341 1.00 89.75 675 LEU A C 1
ATOM 5291 O O . LEU A 1 675 ? 5.719 -2.210 0.694 1.00 89.75 675 LEU A O 1
ATOM 5295 N N . PHE A 1 676 ? 5.776 -4.386 1.273 1.00 90.50 676 PHE A N 1
ATOM 5296 C CA . PHE A 1 676 ? 4.612 -4.767 0.473 1.00 90.50 676 PHE A CA 1
ATOM 5297 C C . PHE A 1 676 ? 3.323 -4.150 1.011 1.00 90.50 676 PHE A C 1
ATOM 5299 O O . PHE A 1 676 ? 2.575 -3.535 0.251 1.00 90.50 676 PHE A O 1
ATOM 5306 N N . GLY A 1 677 ? 3.081 -4.277 2.319 1.00 92.62 677 GLY A N 1
ATOM 5307 C CA . GLY A 1 677 ? 1.920 -3.683 2.973 1.00 92.62 677 GLY A CA 1
ATOM 5308 C C . GLY A 1 677 ? 1.863 -2.179 2.722 1.00 92.62 677 GLY A C 1
ATOM 5309 O O . GLY A 1 677 ? 0.848 -1.670 2.256 1.00 92.62 677 GLY A O 1
ATOM 5310 N N . ARG A 1 678 ? 2.984 -1.476 2.917 1.00 94.06 678 ARG A N 1
ATOM 5311 C CA . ARG A 1 678 ? 3.087 -0.044 2.624 1.00 94.06 678 ARG A CA 1
ATOM 5312 C C . ARG A 1 678 ? 2.768 0.283 1.163 1.00 94.06 678 ARG A C 1
ATOM 5314 O O . ARG A 1 678 ? 1.967 1.179 0.910 1.00 94.06 678 ARG A O 1
ATOM 5321 N N . ALA A 1 679 ? 3.363 -0.436 0.208 1.00 92.50 679 ALA A N 1
ATOM 5322 C CA . ALA A 1 679 ? 3.110 -0.208 -1.215 1.00 92.50 679 ALA A CA 1
ATOM 5323 C C . ALA A 1 679 ? 1.627 -0.403 -1.576 1.00 92.50 679 ALA A C 1
ATOM 5325 O O . ALA A 1 679 ? 1.092 0.351 -2.389 1.00 92.50 679 ALA A O 1
ATOM 5326 N N . ARG A 1 680 ? 0.946 -1.369 -0.945 1.00 93.75 680 ARG A N 1
ATOM 5327 C CA . ARG A 1 680 ? -0.500 -1.566 -1.102 1.00 93.75 680 ARG A CA 1
ATOM 5328 C C . ARG A 1 680 ? -1.321 -0.444 -0.476 1.00 93.75 680 ARG A C 1
ATOM 5330 O O . ARG A 1 680 ? -2.239 0.022 -1.138 1.00 93.75 680 ARG A O 1
ATOM 5337 N N . VAL A 1 681 ? -0.997 0.020 0.734 1.00 95.50 681 VAL A N 1
ATOM 5338 C CA . VAL A 1 681 ? -1.700 1.161 1.353 1.00 95.50 681 VAL A CA 1
ATOM 5339 C C . VAL A 1 681 ? -1.577 2.402 0.464 1.00 95.50 681 VAL A C 1
ATOM 5341 O O . VAL A 1 681 ? -2.586 3.033 0.163 1.00 95.50 681 VAL A O 1
ATOM 5344 N N . GLU A 1 682 ? -0.367 2.717 -0.014 1.00 94.25 682 GLU A N 1
ATOM 5345 C CA . GLU A 1 682 ? -0.122 3.844 -0.926 1.00 94.25 682 GLU A CA 1
ATOM 5346 C C . GLU A 1 682 ? -0.914 3.696 -2.237 1.00 94.25 682 GLU A C 1
ATOM 5348 O O . GLU A 1 682 ? -1.563 4.643 -2.684 1.00 94.25 682 GLU A O 1
ATOM 5353 N N . PHE A 1 683 ? -0.913 2.499 -2.832 1.00 94.56 683 PHE A N 1
ATOM 5354 C CA . PHE A 1 683 ? -1.657 2.226 -4.059 1.00 94.56 683 PHE A CA 1
ATOM 5355 C C . PHE A 1 683 ? -3.173 2.342 -3.860 1.00 94.56 683 PHE A C 1
ATOM 5357 O O . PHE A 1 683 ? -3.853 2.996 -4.649 1.00 94.56 683 PHE A O 1
ATOM 5364 N N . VAL A 1 684 ? -3.722 1.735 -2.807 1.00 95.12 684 VAL A N 1
ATOM 5365 C CA . VAL A 1 684 ? -5.157 1.797 -2.510 1.00 95.12 684 VAL A CA 1
ATOM 5366 C C . VAL A 1 684 ? -5.580 3.239 -2.243 1.00 95.12 684 VAL A C 1
ATOM 5368 O O . VAL A 1 684 ? -6.578 3.682 -2.800 1.00 95.12 684 VAL A O 1
ATOM 5371 N N . ALA A 1 685 ? -4.796 3.998 -1.475 1.00 95.38 685 ALA A N 1
ATOM 5372 C CA . ALA A 1 685 ? -5.083 5.403 -1.208 1.00 95.38 685 ALA A CA 1
ATOM 5373 C C . ALA A 1 685 ? -5.091 6.253 -2.476 1.00 95.38 685 ALA A C 1
ATOM 5375 O O . ALA A 1 685 ? -5.949 7.117 -2.628 1.00 95.38 685 ALA A O 1
ATOM 5376 N N . MET A 1 686 ? -4.154 6.008 -3.395 1.00 94.94 686 MET A N 1
ATOM 5377 C CA . MET A 1 686 ? -4.103 6.699 -4.682 1.00 94.94 686 MET A CA 1
ATOM 5378 C C . MET A 1 686 ? -5.352 6.412 -5.520 1.00 94.94 686 MET A C 1
ATOM 5380 O O . MET A 1 686 ? -5.932 7.338 -6.086 1.00 94.94 686 MET A O 1
ATOM 5384 N N . ASN A 1 687 ? -5.802 5.155 -5.568 1.00 94.62 687 ASN A N 1
ATOM 5385 C CA . ASN A 1 687 ? -7.015 4.809 -6.305 1.00 94.62 687 ASN A CA 1
ATOM 5386 C C . ASN A 1 687 ? -8.276 5.324 -5.622 1.00 94.62 687 ASN A C 1
ATOM 5388 O O . ASN A 1 687 ? -9.151 5.810 -6.319 1.00 94.62 687 ASN A O 1
ATOM 5392 N N . GLU A 1 688 ? -8.365 5.287 -4.292 1.00 94.19 688 GLU A N 1
ATOM 5393 C CA . GLU A 1 688 ? -9.491 5.882 -3.566 1.00 94.19 688 GLU A CA 1
ATOM 5394 C C . GLU A 1 688 ? -9.530 7.406 -3.769 1.00 94.19 688 GLU A C 1
ATOM 5396 O O . GLU A 1 688 ? -10.604 7.972 -3.966 1.00 94.19 688 GLU A O 1
ATOM 5401 N N . ALA A 1 689 ? -8.369 8.075 -3.802 1.00 93.25 689 ALA A N 1
ATOM 5402 C CA . ALA A 1 689 ? -8.264 9.497 -4.137 1.00 93.25 689 ALA A CA 1
ATOM 5403 C C . ALA A 1 689 ? -8.808 9.779 -5.539 1.00 93.25 689 ALA A C 1
ATOM 5405 O O . ALA A 1 689 ? -9.602 10.701 -5.733 1.00 93.25 689 ALA A O 1
ATOM 5406 N N . LEU A 1 690 ? -8.380 8.981 -6.519 1.00 94.19 690 LEU A N 1
ATOM 5407 C CA . LEU A 1 690 ? -8.807 9.115 -7.905 1.00 94.19 690 LEU A CA 1
ATOM 5408 C C . LEU A 1 690 ? -10.294 8.772 -8.071 1.00 94.19 690 LEU A C 1
ATOM 5410 O O . LEU A 1 690 ? -11.009 9.450 -8.800 1.00 94.19 690 LEU A O 1
ATOM 5414 N N . GLU A 1 691 ? -10.785 7.764 -7.360 1.00 93.50 691 GLU A N 1
ATOM 5415 C CA . GLU A 1 691 ? -12.193 7.387 -7.332 1.00 93.50 691 GLU A CA 1
ATOM 5416 C C . GLU A 1 691 ? -13.049 8.532 -6.781 1.00 93.50 691 GLU A C 1
ATOM 5418 O O . GLU A 1 691 ? -14.033 8.941 -7.397 1.00 93.50 691 GLU A O 1
ATOM 5423 N N . ALA A 1 692 ? -12.636 9.103 -5.649 1.00 90.38 692 ALA A N 1
ATOM 5424 C CA . ALA A 1 692 ? -13.255 10.272 -5.038 1.00 90.38 692 ALA A CA 1
ATOM 5425 C C . ALA A 1 692 ? -13.225 11.498 -5.969 1.00 90.38 692 ALA A C 1
ATOM 5427 O O . ALA A 1 692 ? -14.196 12.252 -6.035 1.00 90.38 692 ALA A O 1
ATOM 5428 N N . PHE A 1 693 ? -12.133 11.677 -6.718 1.00 90.25 693 PHE A N 1
ATOM 5429 C CA . PHE A 1 693 ? -11.992 12.714 -7.741 1.00 90.25 693 PHE A CA 1
ATOM 5430 C C . PHE A 1 693 ? -12.976 12.514 -8.906 1.00 90.25 693 PHE A C 1
ATOM 5432 O O . PHE A 1 693 ? -13.573 13.477 -9.393 1.00 90.25 693 PHE A O 1
ATOM 5439 N N . LEU A 1 694 ? -13.172 11.266 -9.345 1.00 90.69 694 LEU A N 1
ATOM 5440 C CA . LEU A 1 694 ? -14.022 10.928 -10.486 1.00 90.69 694 LEU A CA 1
ATOM 5441 C C . LEU A 1 694 ? -15.516 10.814 -10.141 1.00 90.69 694 LEU A C 1
ATOM 5443 O O . LEU A 1 694 ? -16.354 11.078 -11.004 1.00 90.69 694 LEU A O 1
ATOM 5447 N N . ARG A 1 695 ? -15.887 10.470 -8.901 1.00 88.19 695 ARG A N 1
ATOM 5448 C CA . ARG A 1 695 ? -17.295 10.313 -8.498 1.00 88.19 695 ARG A CA 1
ATOM 5449 C C . ARG A 1 695 ? -18.041 11.663 -8.467 1.00 88.19 695 ARG A C 1
ATOM 5451 O O . ARG A 1 695 ? -17.614 12.613 -7.803 1.00 88.19 695 ARG A O 1
ATOM 5458 N N . PRO A 1 696 ? -19.209 11.788 -9.126 1.00 77.69 696 PRO A N 1
ATOM 5459 C CA . PRO A 1 696 ? -19.988 13.019 -9.100 1.00 77.69 696 PRO A CA 1
ATOM 5460 C C . PRO A 1 696 ? -20.647 13.313 -7.746 1.00 77.69 696 PRO A C 1
ATOM 5462 O O . PRO A 1 696 ? -21.335 12.481 -7.155 1.00 77.69 696 PRO A O 1
ATOM 5465 N N . GLY A 1 697 ? -20.496 14.556 -7.279 1.00 71.69 697 GLY A N 1
ATOM 5466 C CA . GLY A 1 697 ? -21.206 15.088 -6.111 1.00 71.69 697 GLY A CA 1
ATOM 5467 C C . GLY A 1 697 ? -20.419 15.091 -4.800 1.00 71.69 697 GLY A C 1
ATOM 5468 O O . GLY A 1 697 ? -21.001 15.410 -3.762 1.00 71.69 697 GLY A O 1
ATOM 5469 N N . MET A 1 698 ? -19.117 14.789 -4.814 1.00 67.56 698 MET A N 1
ATOM 5470 C CA . MET A 1 698 ? -18.276 15.105 -3.661 1.00 67.56 698 MET A CA 1
ATOM 5471 C C . MET A 1 698 ? -18.125 16.619 -3.542 1.00 67.56 698 MET A C 1
ATOM 5473 O O . MET A 1 698 ? -17.515 17.272 -4.387 1.00 67.56 698 MET A O 1
ATOM 5477 N N . LYS A 1 699 ? -18.712 17.183 -2.480 1.00 69.69 699 LYS A N 1
ATOM 5478 C CA . LYS A 1 699 ? -18.451 18.571 -2.108 1.00 69.69 699 LYS A CA 1
ATOM 5479 C C . LYS A 1 699 ? -16.968 18.652 -1.745 1.00 69.69 699 LYS A C 1
ATOM 5481 O O . LYS A 1 699 ? -16.531 17.870 -0.898 1.00 69.69 699 LYS A O 1
ATOM 5486 N N . PRO A 1 700 ? -16.195 19.547 -2.371 1.00 65.31 700 PRO A N 1
ATOM 5487 C CA . PRO A 1 700 ? -14.815 19.741 -1.969 1.00 65.31 700 PRO A CA 1
ATOM 5488 C C . PRO A 1 700 ? -14.762 20.083 -0.481 1.00 65.31 700 PRO A C 1
ATOM 5490 O O . PRO A 1 700 ? -15.669 20.753 0.025 1.00 65.31 700 PRO A O 1
ATOM 5493 N N . MET A 1 701 ? -13.738 19.593 0.226 1.00 61.06 701 MET A N 1
ATOM 5494 C CA . MET A 1 701 ? -13.564 19.921 1.640 1.00 61.06 701 MET A CA 1
ATOM 5495 C C . MET A 1 701 ? -13.585 21.445 1.790 1.00 61.06 701 MET A C 1
ATOM 5497 O O . MET A 1 701 ? -12.789 22.149 1.169 1.00 61.06 701 MET A O 1
ATOM 5501 N N . LYS A 1 702 ? -14.561 21.940 2.561 1.00 53.31 702 LYS A N 1
ATOM 5502 C CA . LYS A 1 702 ? -14.747 23.357 2.880 1.00 53.31 702 LYS A CA 1
ATOM 5503 C C . LYS A 1 702 ? -13.591 23.816 3.769 1.00 53.31 702 LYS A C 1
ATOM 5505 O O . LYS A 1 702 ? -13.755 23.929 4.975 1.00 53.31 702 LYS A O 1
ATOM 5510 N N . ASN A 1 703 ? -12.436 24.070 3.175 1.00 56.50 703 ASN A N 1
ATOM 5511 C CA . ASN A 1 703 ? -11.425 24.894 3.811 1.00 56.50 703 ASN A CA 1
ATOM 5512 C C . ASN A 1 703 ? -11.636 26.327 3.312 1.00 56.50 703 ASN A C 1
ATOM 5514 O O . ASN A 1 703 ? -11.833 26.549 2.116 1.00 56.50 703 ASN A O 1
ATOM 5518 N N . GLU A 1 704 ? -11.659 27.276 4.245 1.00 60.34 704 GLU A N 1
ATOM 5519 C CA . GLU A 1 704 ? -11.904 28.713 4.067 1.00 60.34 704 GLU A CA 1
ATOM 5520 C C . GLU A 1 704 ? -10.806 29.403 3.237 1.00 60.34 704 GLU A C 1
ATOM 5522 O O . GLU A 1 704 ? -10.042 30.225 3.733 1.00 60.34 704 GLU A O 1
ATOM 5527 N N . VAL A 1 705 ? -10.668 29.043 1.962 1.00 57.12 705 VAL A N 1
ATOM 5528 C CA . VAL A 1 705 ? -9.545 29.495 1.131 1.00 57.12 705 VAL A CA 1
ATOM 5529 C C . VAL A 1 705 ? -10.050 30.358 -0.024 1.00 57.12 705 VAL A C 1
ATOM 5531 O O . VAL A 1 705 ? -10.999 29.998 -0.721 1.00 57.12 705 VAL A O 1
ATOM 5534 N N . GLY A 1 706 ? -9.401 31.516 -0.196 1.00 75.88 706 GLY A N 1
ATOM 5535 C CA . GLY A 1 706 ? -9.809 32.652 -1.030 1.00 75.88 706 GLY A CA 1
ATOM 5536 C C . GLY A 1 706 ? -9.918 32.425 -2.547 1.00 75.88 706 GLY A C 1
ATOM 5537 O O . GLY A 1 706 ? -10.073 31.318 -3.047 1.00 75.88 706 GLY A O 1
ATOM 5538 N N . SER A 1 707 ? -9.873 33.517 -3.316 1.00 77.25 707 SER A N 1
ATOM 5539 C CA . SER A 1 707 ? -10.216 33.559 -4.754 1.00 77.25 707 SER A CA 1
ATOM 5540 C C . SER A 1 707 ? -9.510 32.508 -5.640 1.00 77.25 707 SER A C 1
ATOM 5542 O O . SER A 1 707 ? -10.123 31.983 -6.572 1.00 77.25 707 SER A O 1
ATOM 5544 N N . ALA A 1 708 ? -8.267 32.122 -5.317 1.00 75.88 708 ALA A N 1
ATOM 5545 C CA . ALA A 1 708 ? -7.505 31.097 -6.046 1.00 75.88 708 ALA A CA 1
ATOM 5546 C C . ALA A 1 708 ? -8.204 29.720 -6.085 1.00 75.88 708 ALA A C 1
ATOM 5548 O O . ALA A 1 708 ? -8.059 28.969 -7.052 1.00 75.88 708 ALA A O 1
ATOM 5549 N N . THR A 1 709 ? -9.035 29.412 -5.088 1.00 75.00 709 THR A N 1
ATOM 5550 C CA . THR A 1 709 ? -9.757 28.138 -4.994 1.00 75.00 709 THR A CA 1
ATOM 5551 C C . THR A 1 709 ? -10.843 28.012 -6.066 1.00 75.00 709 THR A C 1
ATOM 5553 O O . THR A 1 709 ? -11.135 26.907 -6.511 1.00 75.00 709 THR A O 1
ATOM 5556 N N . LYS A 1 710 ? -11.417 29.125 -6.556 1.00 82.19 710 LYS A N 1
ATOM 5557 C CA . LYS A 1 710 ? -12.447 29.084 -7.615 1.00 82.19 710 LYS A CA 1
ATOM 5558 C C . LYS A 1 710 ? -11.891 28.551 -8.934 1.00 82.19 710 LYS A C 1
ATOM 5560 O O . LYS A 1 710 ? -12.520 27.698 -9.552 1.00 82.19 710 LYS A O 1
ATOM 5565 N N . VAL A 1 711 ? -10.706 29.014 -9.341 1.00 83.31 711 VAL A N 1
ATOM 5566 C CA . VAL A 1 711 ? -10.030 28.522 -10.556 1.00 83.31 711 VAL A CA 1
ATOM 5567 C C . VAL A 1 711 ? -9.702 27.041 -10.408 1.00 83.31 711 VAL A C 1
ATOM 5569 O O . VAL A 1 711 ? -9.959 26.257 -11.319 1.00 83.31 711 VAL A O 1
ATOM 5572 N N . PHE A 1 712 ? -9.211 26.648 -9.231 1.00 80.69 712 PHE A N 1
ATOM 5573 C CA . PHE A 1 712 ? -8.915 25.254 -8.927 1.00 80.69 712 PHE A CA 1
ATOM 5574 C C . PHE A 1 712 ? -10.169 24.371 -8.999 1.00 80.69 712 PHE A C 1
ATOM 5576 O O . PHE A 1 712 ? -10.115 23.288 -9.575 1.00 80.69 712 PHE A O 1
ATOM 5583 N N . PHE A 1 713 ? -11.321 24.848 -8.512 1.00 81.69 713 PHE A N 1
ATOM 5584 C CA . PHE A 1 713 ? -12.588 24.126 -8.641 1.00 81.69 713 PHE A CA 1
ATOM 5585 C C . PHE A 1 713 ? -13.024 23.947 -10.086 1.00 81.69 713 PHE A C 1
ATOM 5587 O O . PHE A 1 713 ? -13.385 22.837 -10.470 1.00 81.69 713 PHE A O 1
ATOM 5594 N N . THR A 1 714 ? -12.966 24.998 -10.901 1.00 84.19 714 THR A N 1
ATOM 5595 C CA . THR A 1 714 ? -13.301 24.885 -12.325 1.00 84.19 714 THR A CA 1
ATOM 5596 C C . THR A 1 714 ? -12.384 23.880 -13.023 1.00 84.19 714 THR A C 1
ATOM 5598 O O . THR A 1 714 ? -12.862 23.022 -13.767 1.00 84.19 714 THR A O 1
ATOM 5601 N N . LEU A 1 715 ? -11.082 23.923 -12.724 1.00 83.81 715 LEU A N 1
ATOM 5602 C CA . LEU A 1 715 ? -10.099 22.983 -13.262 1.00 83.81 715 LEU A CA 1
ATOM 5603 C C . LEU A 1 715 ? -10.361 21.542 -12.795 1.00 83.81 715 LEU A C 1
ATOM 5605 O O . LEU A 1 715 ? -10.171 20.608 -13.565 1.00 83.81 715 LEU A O 1
ATOM 5609 N N . PHE A 1 716 ? -10.861 21.359 -11.572 1.00 83.31 716 PHE A N 1
ATOM 5610 C CA . PHE A 1 716 ? -11.242 20.059 -11.021 1.00 83.31 716 PHE A CA 1
ATOM 5611 C C . PHE A 1 716 ? -12.453 19.458 -11.745 1.00 83.31 716 PHE A C 1
ATOM 5613 O O . PHE A 1 716 ? -12.415 18.309 -12.189 1.00 83.31 716 PHE A O 1
ATOM 5620 N N . TYR A 1 717 ? -13.515 20.251 -11.925 1.00 86.25 717 TYR A N 1
ATOM 5621 C CA . TYR A 1 717 ? -14.710 19.821 -12.656 1.00 86.25 717 TYR A CA 1
ATOM 5622 C C . TYR A 1 717 ? -14.392 19.466 -14.108 1.00 86.25 717 TYR A C 1
ATOM 5624 O O . TYR A 1 717 ? -14.864 18.443 -14.606 1.00 86.25 717 TYR A O 1
ATOM 5632 N N . PHE A 1 718 ? -13.576 20.285 -14.775 1.00 88.75 718 PHE A N 1
ATOM 5633 C CA . PHE A 1 718 ? -13.138 20.017 -16.140 1.00 88.75 718 PHE A CA 1
ATOM 5634 C C . PHE A 1 718 ? -12.206 18.801 -16.209 1.00 88.75 718 PHE A C 1
ATOM 5636 O O . PHE A 1 718 ? -12.404 17.921 -17.043 1.00 88.75 718 PHE A O 1
ATOM 5643 N N . GLY A 1 719 ? -11.243 18.703 -15.288 1.00 88.19 719 GLY A N 1
ATOM 5644 C CA . GLY A 1 719 ? -10.275 17.610 -15.208 1.00 88.19 719 GLY A CA 1
ATOM 5645 C C . GLY A 1 719 ? -10.936 16.241 -15.066 1.00 88.19 719 GLY A C 1
ATOM 5646 O O . GLY A 1 719 ? -10.513 15.290 -15.716 1.00 88.19 719 GLY A O 1
ATOM 5647 N N . ARG A 1 720 ? -12.031 16.141 -14.306 1.00 88.69 720 ARG A N 1
ATOM 5648 C CA . ARG A 1 720 ? -12.821 14.906 -14.200 1.00 88.69 720 ARG A CA 1
ATOM 5649 C C . ARG A 1 720 ? -13.347 14.420 -15.549 1.00 88.69 720 ARG A C 1
ATOM 5651 O O . ARG A 1 720 ? -13.144 13.263 -15.912 1.00 88.69 720 ARG A O 1
ATOM 5658 N N . TRP A 1 721 ? -14.033 15.294 -16.285 1.00 89.88 721 TRP A N 1
ATOM 5659 C CA . TRP A 1 721 ? -14.571 14.947 -17.601 1.00 89.88 721 TRP A CA 1
ATOM 5660 C C . TRP A 1 721 ? -13.454 14.680 -18.602 1.00 89.88 721 TRP A C 1
ATOM 5662 O O . TRP A 1 721 ? -13.558 13.744 -19.388 1.00 89.88 721 TRP A O 1
ATOM 5672 N N . LEU A 1 722 ? -12.362 15.441 -18.521 1.00 92.88 722 LEU A N 1
ATOM 5673 C CA . LEU A 1 722 ? -11.180 15.242 -19.347 1.00 92.88 722 LEU A CA 1
ATOM 5674 C C . LEU A 1 722 ? -10.594 13.834 -19.166 1.00 92.88 722 LEU A C 1
ATOM 5676 O O . LEU A 1 722 ? -10.295 13.184 -20.161 1.00 92.88 722 LEU A O 1
ATOM 5680 N N . VAL A 1 723 ? -10.466 13.339 -17.928 1.00 93.00 723 VAL A N 1
ATOM 5681 C CA . VAL A 1 723 ? -9.961 11.980 -17.653 1.00 93.00 723 VAL A CA 1
ATOM 5682 C C . VAL A 1 723 ? -10.891 10.922 -18.248 1.00 93.00 723 VAL A C 1
ATOM 5684 O O . VAL A 1 723 ? -10.413 10.030 -18.943 1.00 93.00 723 VAL A O 1
ATOM 5687 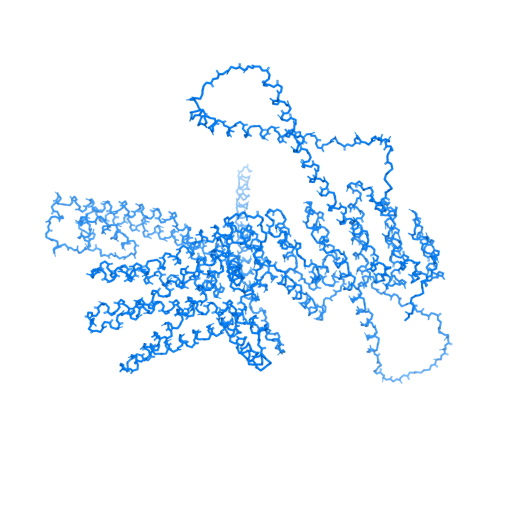N N . LEU A 1 724 ? -12.207 11.032 -18.031 1.00 91.00 724 LEU A N 1
ATOM 5688 C CA . LEU A 1 724 ? -13.180 10.060 -18.548 1.00 91.00 724 LEU A CA 1
ATOM 5689 C C . LEU A 1 724 ? -13.237 10.054 -20.082 1.00 91.00 724 LEU A C 1
ATOM 5691 O O . LEU A 1 724 ? -13.172 8.991 -20.695 1.00 91.00 724 LEU A O 1
ATOM 5695 N N . ILE A 1 725 ? -13.304 11.231 -20.710 1.00 92.94 725 ILE A N 1
ATOM 5696 C CA . ILE A 1 725 ? -13.318 11.371 -22.173 1.00 92.94 725 ILE A CA 1
ATOM 5697 C C . ILE A 1 725 ? -12.001 10.865 -22.764 1.00 92.94 725 ILE A C 1
ATOM 5699 O O . ILE A 1 725 ? -12.016 10.148 -23.761 1.00 92.94 725 ILE A O 1
ATOM 5703 N N . SER A 1 726 ? -10.868 11.196 -22.140 1.00 94.31 726 SER A N 1
ATOM 5704 C CA . SER A 1 726 ? -9.550 10.716 -22.562 1.00 94.31 726 SER A CA 1
ATOM 5705 C C . SER A 1 726 ? -9.446 9.194 -22.462 1.00 94.31 726 SER A C 1
ATOM 5707 O O . SER A 1 726 ? -8.966 8.560 -23.400 1.00 94.31 726 SER A O 1
ATOM 5709 N N . MET A 1 727 ? -9.959 8.591 -21.384 1.00 94.25 727 MET A N 1
ATOM 5710 C CA . MET A 1 727 ? -9.992 7.138 -21.201 1.00 94.25 727 MET A CA 1
ATOM 5711 C C . MET A 1 727 ? -10.816 6.450 -22.294 1.00 94.25 727 MET A C 1
ATOM 5713 O O . MET A 1 727 ? -10.311 5.547 -22.957 1.00 94.25 727 MET A O 1
ATOM 5717 N N . ILE A 1 728 ? -12.052 6.907 -22.522 1.00 93.50 728 ILE A N 1
ATOM 5718 C CA . ILE A 1 728 ? -12.951 6.335 -23.537 1.00 93.50 728 ILE A CA 1
ATOM 5719 C C . ILE A 1 728 ? -12.355 6.515 -24.937 1.00 93.50 728 ILE A C 1
ATOM 5721 O O . ILE A 1 728 ? -12.261 5.555 -25.694 1.00 93.50 728 ILE A O 1
ATOM 5725 N N . SER A 1 729 ? -11.897 7.725 -25.268 1.00 95.31 729 SER A N 1
ATOM 5726 C CA . SER A 1 729 ? -11.281 8.027 -26.565 1.00 95.31 729 SER A CA 1
ATOM 5727 C C . SER A 1 729 ? -10.043 7.166 -26.822 1.00 95.31 729 SER A C 1
ATOM 5729 O O . SER A 1 729 ? -9.901 6.573 -27.889 1.00 95.31 729 SER A O 1
ATOM 5731 N N . THR A 1 730 ? -9.156 7.039 -25.834 1.00 94.44 730 THR A N 1
ATOM 5732 C CA . THR A 1 730 ? -7.935 6.229 -25.955 1.00 94.44 730 THR A CA 1
ATOM 5733 C C . THR A 1 730 ? -8.263 4.758 -26.142 1.00 94.44 730 THR A C 1
ATOM 5735 O O . THR A 1 730 ? -7.638 4.089 -26.963 1.00 94.44 730 THR A O 1
ATOM 5738 N N . ALA A 1 731 ? -9.260 4.253 -25.421 1.00 93.56 731 ALA A N 1
ATOM 5739 C CA . ALA A 1 731 ? -9.623 2.855 -25.508 1.00 93.56 731 ALA A CA 1
ATOM 5740 C C . ALA A 1 731 ? -10.327 2.513 -26.830 1.00 93.56 731 ALA A C 1
ATOM 5742 O O . ALA A 1 731 ? -9.971 1.515 -27.445 1.00 93.56 731 ALA A O 1
ATOM 5743 N N . LEU A 1 732 ? -11.202 3.385 -27.346 1.00 94.00 732 LEU A N 1
ATOM 5744 C CA . LEU A 1 732 ? -11.767 3.242 -28.696 1.00 94.00 732 LEU A CA 1
ATOM 5745 C C . LEU A 1 732 ? -10.671 3.241 -29.775 1.00 94.00 732 LEU A C 1
ATOM 5747 O O . LEU A 1 732 ? -10.684 2.407 -30.678 1.00 94.00 732 LEU A O 1
ATOM 5751 N N . ASN A 1 733 ? -9.681 4.135 -29.670 1.00 93.56 733 ASN A N 1
ATOM 5752 C CA . ASN A 1 733 ? -8.540 4.148 -30.592 1.00 93.56 733 ASN A CA 1
ATOM 5753 C C . ASN A 1 733 ? -7.694 2.865 -30.490 1.00 93.56 733 ASN A C 1
ATOM 5755 O O . ASN A 1 733 ? -7.241 2.341 -31.508 1.00 93.56 733 ASN A O 1
ATOM 5759 N N . ALA A 1 734 ? -7.493 2.334 -29.282 1.00 94.06 734 ALA A N 1
ATOM 5760 C CA . ALA A 1 734 ? -6.801 1.065 -29.070 1.00 94.06 734 ALA A CA 1
ATOM 5761 C C . ALA A 1 734 ? -7.593 -0.135 -29.627 1.00 94.06 734 ALA A C 1
ATOM 5763 O O . ALA A 1 734 ? -7.002 -1.029 -30.225 1.00 94.06 734 ALA A O 1
ATOM 5764 N N . GLU A 1 735 ? -8.920 -0.145 -29.503 1.00 93.88 735 GLU A N 1
ATOM 5765 C CA . GLU A 1 735 ? -9.785 -1.161 -30.112 1.00 93.88 735 GLU A CA 1
ATOM 5766 C C . GLU A 1 735 ? -9.699 -1.139 -31.645 1.00 93.88 735 GLU A C 1
ATOM 5768 O O . GLU A 1 735 ? -9.500 -2.187 -32.263 1.00 93.88 735 GLU A O 1
ATOM 5773 N N . ILE A 1 736 ? -9.752 0.050 -32.260 1.00 94.12 736 ILE A N 1
ATOM 5774 C CA . ILE A 1 736 ? -9.548 0.223 -33.710 1.00 94.12 736 ILE A CA 1
ATOM 5775 C C . ILE A 1 736 ? -8.164 -0.296 -34.122 1.00 94.12 736 ILE A C 1
ATOM 5777 O O . ILE A 1 736 ? -8.034 -0.990 -35.133 1.00 94.12 736 ILE A O 1
ATOM 5781 N N . PHE A 1 737 ? -7.128 -0.010 -33.329 1.00 94.06 737 PHE A N 1
ATOM 5782 C CA . PHE A 1 737 ? -5.782 -0.523 -33.570 1.00 94.06 737 PHE A CA 1
ATOM 5783 C C . PHE A 1 737 ? -5.737 -2.053 -33.549 1.00 94.06 737 PHE A C 1
ATOM 5785 O O . PHE A 1 737 ? -5.246 -2.655 -34.506 1.00 94.06 737 PHE A O 1
ATOM 5792 N N . HIS A 1 738 ? -6.291 -2.694 -32.518 1.00 93.88 738 HIS A N 1
ATOM 5793 C CA . HIS A 1 738 ? -6.335 -4.157 -32.415 1.00 93.88 738 HIS A CA 1
ATOM 5794 C C . HIS A 1 738 ? -7.130 -4.792 -33.557 1.00 93.88 738 HIS A C 1
ATOM 5796 O O . HIS A 1 738 ? -6.656 -5.757 -34.156 1.00 93.88 738 HIS A O 1
ATOM 5802 N N . ALA A 1 739 ? -8.273 -4.212 -33.931 1.00 93.69 739 ALA A N 1
ATOM 5803 C CA . ALA A 1 739 ? -9.063 -4.662 -35.075 1.00 93.69 739 ALA A CA 1
ATOM 5804 C C . ALA A 1 739 ? -8.275 -4.548 -36.391 1.00 93.69 739 ALA A C 1
ATOM 5806 O O . ALA A 1 739 ? -8.212 -5.504 -37.164 1.00 93.69 739 ALA A O 1
ATOM 5807 N N . SER A 1 740 ? -7.601 -3.415 -36.622 1.00 90.75 740 SER A N 1
ATOM 5808 C CA . SER A 1 740 ? -6.766 -3.220 -37.814 1.00 90.75 740 SER A CA 1
ATOM 5809 C C . SER A 1 740 ? -5.615 -4.231 -37.881 1.00 90.75 740 SER A C 1
ATOM 5811 O O . SER A 1 740 ? -5.355 -4.813 -38.934 1.00 90.75 740 SER A O 1
ATOM 5813 N N . ARG A 1 741 ? -4.967 -4.521 -36.744 1.00 89.38 741 ARG A N 1
ATOM 5814 C CA . ARG A 1 741 ? -3.904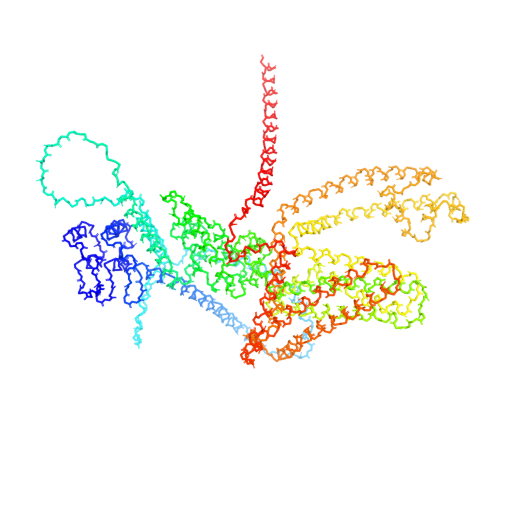 -5.529 -36.656 1.00 89.38 741 ARG A CA 1
ATOM 5815 C C . ARG A 1 741 ? -4.426 -6.940 -36.885 1.00 89.38 741 ARG A C 1
ATOM 5817 O O . ARG A 1 741 ? -3.745 -7.708 -37.558 1.00 89.38 741 ARG A O 1
ATOM 5824 N N . ALA A 1 742 ? -5.604 -7.269 -36.361 1.00 91.44 742 ALA A N 1
ATOM 5825 C CA . ALA A 1 742 ? -6.245 -8.559 -36.585 1.00 91.44 742 ALA A CA 1
ATOM 5826 C C . ALA A 1 742 ? -6.533 -8.781 -38.078 1.00 91.44 742 ALA A C 1
ATOM 5828 O O . ALA A 1 742 ? -6.186 -9.831 -38.611 1.00 91.44 742 ALA A O 1
ATOM 5829 N N . ILE A 1 743 ? -7.066 -7.769 -38.773 1.00 91.75 743 ILE A N 1
ATOM 5830 C CA . ILE A 1 743 ? -7.319 -7.824 -40.222 1.00 91.75 743 ILE A CA 1
ATOM 5831 C C . ILE A 1 743 ? -6.014 -8.059 -40.996 1.00 91.75 743 ILE A C 1
ATOM 5833 O O . ILE A 1 743 ? -5.947 -8.965 -41.824 1.00 91.75 743 ILE A O 1
ATOM 5837 N N . VAL A 1 744 ? -4.952 -7.304 -40.689 1.00 88.06 744 VAL A N 1
ATOM 5838 C CA . VAL A 1 744 ? -3.641 -7.465 -41.349 1.00 88.06 744 VAL A CA 1
ATOM 5839 C C . VAL A 1 744 ? -3.012 -8.835 -41.055 1.00 88.06 744 VAL A C 1
ATOM 5841 O O . VAL A 1 744 ? -2.387 -9.428 -41.933 1.00 88.06 744 VAL A O 1
ATOM 5844 N N . ALA A 1 745 ? -3.165 -9.358 -39.835 1.00 88.81 745 ALA A N 1
ATOM 5845 C CA . ALA A 1 745 ? -2.649 -10.676 -39.466 1.00 88.81 745 ALA A CA 1
ATOM 5846 C C . ALA A 1 745 ? -3.368 -11.808 -40.220 1.00 88.81 745 ALA A C 1
ATOM 5848 O O . ALA A 1 745 ? -2.719 -12.759 -40.657 1.00 88.81 745 ALA A O 1
ATOM 5849 N N . VAL A 1 746 ? -4.687 -11.684 -40.408 1.00 92.44 746 VAL A N 1
ATOM 5850 C CA . VAL A 1 746 ? -5.489 -12.618 -41.212 1.00 92.44 746 VAL A CA 1
ATOM 5851 C C . VAL A 1 746 ? -5.072 -12.568 -42.683 1.00 92.44 746 VAL A C 1
ATOM 5853 O O . VAL A 1 746 ? -4.881 -13.620 -43.292 1.00 92.44 746 VAL A O 1
ATOM 5856 N N . ASP A 1 747 ? -4.868 -11.367 -43.230 1.00 91.38 747 ASP A N 1
ATOM 5857 C CA . ASP A 1 747 ? -4.451 -11.171 -44.624 1.00 91.38 747 ASP A CA 1
ATOM 5858 C C . ASP A 1 747 ? -3.096 -11.837 -44.921 1.00 91.38 747 ASP A C 1
ATOM 5860 O O . ASP A 1 747 ? -2.944 -12.569 -45.899 1.00 91.38 747 ASP A O 1
ATOM 5864 N N . ARG A 1 748 ? -2.124 -11.692 -44.011 1.00 87.81 748 ARG A N 1
ATOM 5865 C CA . ARG A 1 748 ? -0.776 -12.262 -44.180 1.00 87.81 748 ARG A CA 1
ATOM 5866 C C . ARG A 1 748 ? -0.661 -13.764 -43.892 1.00 87.81 748 ARG A C 1
ATOM 5868 O O . ARG A 1 748 ? 0.413 -14.317 -44.108 1.00 87.81 748 ARG A O 1
ATOM 5875 N N . ARG A 1 749 ? -1.714 -14.433 -43.400 1.00 86.50 749 ARG A N 1
ATOM 5876 C CA . ARG A 1 749 ? -1.795 -15.885 -43.083 1.00 86.50 749 ARG A CA 1
ATOM 5877 C C . ARG A 1 749 ? -0.682 -16.501 -42.205 1.00 86.50 749 ARG A C 1
ATOM 5879 O O . ARG A 1 749 ? -0.723 -17.709 -41.979 1.00 86.50 749 ARG A O 1
ATOM 5886 N N . GLN A 1 750 ? 0.291 -15.736 -41.701 1.00 80.44 750 GLN A N 1
ATOM 5887 C CA . GLN A 1 750 ? 1.480 -16.281 -41.020 1.00 80.44 750 GLN A CA 1
ATOM 5888 C C . GLN A 1 750 ? 1.625 -15.896 -39.533 1.00 80.44 750 GLN A C 1
ATOM 5890 O O . GLN A 1 750 ? 2.441 -16.498 -38.844 1.00 80.44 750 GLN A O 1
ATOM 5895 N N . ASP A 1 751 ? 0.781 -15.010 -38.984 1.00 87.31 751 ASP A N 1
ATOM 5896 C CA . ASP A 1 751 ? 0.967 -14.450 -37.630 1.00 87.31 751 ASP A CA 1
ATOM 5897 C C . ASP A 1 751 ? -0.189 -14.763 -36.649 1.00 87.31 751 ASP A C 1
ATOM 5899 O O . ASP A 1 751 ? -0.735 -13.868 -35.993 1.00 87.31 751 ASP A O 1
ATOM 5903 N N . TYR A 1 752 ? -0.571 -16.038 -36.498 1.00 91.44 752 TYR A N 1
ATOM 5904 C CA . TYR A 1 752 ? -1.662 -16.448 -35.589 1.00 91.44 752 TYR A CA 1
ATOM 5905 C C . TYR A 1 752 ? -1.469 -15.976 -34.139 1.00 91.44 752 TYR A C 1
ATOM 5907 O O . TYR A 1 752 ? -2.437 -15.624 -33.469 1.00 91.44 752 TYR A O 1
ATOM 5915 N N . PHE A 1 753 ? -0.225 -15.910 -33.657 1.00 91.69 753 PHE A N 1
ATOM 5916 C CA . PHE A 1 753 ? 0.072 -15.408 -32.315 1.00 91.69 753 PHE A CA 1
ATOM 5917 C C . PHE A 1 753 ? -0.336 -13.938 -32.141 1.00 91.69 753 PHE A C 1
ATOM 5919 O O . PHE A 1 753 ? -1.001 -13.594 -31.166 1.00 91.69 753 PHE A O 1
ATOM 5926 N N . ASN A 1 754 ? -0.006 -13.075 -33.110 1.00 88.88 754 ASN A N 1
ATOM 5927 C CA . ASN A 1 754 ? -0.373 -11.657 -33.060 1.00 88.88 754 ASN A CA 1
ATOM 5928 C C . ASN A 1 754 ? -1.895 -11.472 -33.106 1.00 88.88 754 ASN A C 1
ATOM 5930 O O . ASN A 1 754 ? -2.417 -10.585 -32.434 1.00 88.88 754 ASN A O 1
ATOM 5934 N N . LEU A 1 755 ? -2.601 -12.323 -33.861 1.00 92.88 755 LEU A N 1
ATOM 5935 C CA . LEU A 1 755 ? -4.062 -12.336 -33.899 1.00 92.88 755 LEU A CA 1
ATOM 5936 C C . LEU A 1 755 ? -4.654 -12.692 -32.528 1.00 92.88 755 LEU A C 1
ATOM 5938 O O . LEU A 1 755 ? -5.505 -11.960 -32.031 1.00 92.88 755 LEU A O 1
ATOM 5942 N N . ILE A 1 756 ? -4.178 -13.771 -31.896 1.00 94.50 756 ILE A N 1
ATOM 5943 C CA . ILE A 1 756 ? -4.646 -14.196 -30.567 1.00 94.50 756 ILE A CA 1
ATOM 5944 C C . ILE A 1 756 ? -4.397 -13.091 -29.537 1.00 94.50 756 ILE A C 1
ATOM 5946 O O . ILE A 1 756 ? -5.311 -12.726 -28.802 1.00 94.50 756 ILE A O 1
ATOM 5950 N N . VAL A 1 757 ? -3.191 -12.514 -29.515 1.00 93.88 757 VAL A N 1
ATOM 5951 C CA . VAL A 1 757 ? -2.852 -11.420 -28.594 1.00 93.88 757 VAL A CA 1
ATOM 5952 C C . VAL A 1 757 ? -3.758 -10.208 -28.823 1.00 93.88 757 VAL A C 1
ATOM 5954 O O . VAL A 1 757 ? -4.295 -9.677 -27.856 1.00 93.88 757 VAL A O 1
ATOM 5957 N N . ALA A 1 758 ? -3.988 -9.793 -30.072 1.00 93.38 758 ALA A N 1
ATOM 5958 C CA . ALA A 1 758 ? -4.866 -8.661 -30.379 1.00 93.38 758 ALA A CA 1
ATOM 5959 C C . ALA A 1 758 ? -6.318 -8.907 -29.932 1.00 93.38 758 ALA A C 1
ATOM 5961 O O . ALA A 1 758 ? -6.926 -8.022 -29.335 1.00 93.38 758 ALA A O 1
ATOM 5962 N N . VAL A 1 759 ? -6.860 -10.111 -30.157 1.00 95.00 759 VAL A N 1
ATOM 5963 C CA . VAL A 1 759 ? -8.221 -10.480 -29.727 1.00 95.00 759 VAL A CA 1
ATOM 5964 C C . VAL A 1 759 ? -8.331 -10.513 -28.203 1.00 95.00 759 VAL A C 1
ATOM 5966 O O . VAL A 1 759 ? -9.286 -9.974 -27.648 1.00 95.00 759 VAL A O 1
ATOM 5969 N N . VAL A 1 760 ? -7.349 -11.094 -27.507 1.00 95.50 760 VAL A N 1
ATOM 5970 C CA . VAL A 1 760 ? -7.331 -11.124 -26.037 1.00 95.50 760 VAL A CA 1
ATOM 5971 C C . VAL A 1 760 ? -7.258 -9.706 -25.470 1.00 95.50 760 VAL A C 1
ATOM 5973 O O . VAL A 1 760 ? -8.042 -9.367 -24.586 1.00 95.50 760 VAL A O 1
ATOM 5976 N N . LEU A 1 761 ? -6.372 -8.854 -25.996 1.00 95.88 761 LEU A N 1
ATOM 5977 C CA . LEU A 1 761 ? -6.265 -7.459 -25.558 1.00 95.88 761 LEU A CA 1
ATOM 5978 C C . LEU A 1 761 ? -7.551 -6.676 -25.838 1.00 95.88 761 LEU A C 1
ATOM 5980 O O . LEU A 1 761 ? -7.980 -5.917 -24.976 1.00 95.88 761 LEU A O 1
ATOM 5984 N N . PHE A 1 762 ? -8.190 -6.894 -26.990 1.00 95.69 762 PHE A N 1
ATOM 5985 C CA . PHE A 1 762 ? -9.486 -6.299 -27.313 1.00 95.69 762 PHE A CA 1
ATOM 5986 C C . PHE A 1 762 ? -10.550 -6.685 -26.274 1.00 95.69 762 PHE A C 1
ATOM 5988 O O . PHE A 1 762 ? -11.137 -5.809 -25.648 1.00 95.69 762 PHE A O 1
ATOM 5995 N N . VAL A 1 763 ? -10.733 -7.984 -26.006 1.00 95.50 763 VAL A N 1
ATOM 5996 C CA . VAL A 1 763 ? -11.736 -8.475 -25.042 1.00 95.50 763 VAL A CA 1
ATOM 5997 C C . VAL A 1 763 ? -11.476 -7.943 -23.630 1.00 95.50 763 VAL A C 1
ATOM 5999 O O . VAL A 1 763 ? -12.409 -7.501 -22.957 1.00 95.50 763 VAL A O 1
ATOM 6002 N N . LEU A 1 764 ? -10.220 -7.956 -23.174 1.00 95.50 764 LEU A N 1
ATOM 6003 C CA . LEU A 1 764 ? -9.855 -7.445 -21.851 1.00 95.50 764 LEU A CA 1
ATOM 6004 C C . LEU A 1 764 ? -10.067 -5.929 -21.741 1.00 95.50 764 LEU A C 1
ATOM 6006 O O . LEU A 1 764 ? -10.542 -5.460 -20.706 1.00 95.50 764 LEU A O 1
ATOM 6010 N N . LEU A 1 765 ? -9.756 -5.167 -22.796 1.00 95.88 765 LEU A N 1
ATOM 6011 C CA . LEU A 1 765 ? -9.995 -3.725 -22.827 1.00 95.88 765 LEU A CA 1
ATOM 6012 C C . LEU A 1 765 ? -11.490 -3.417 -22.751 1.00 95.88 765 LEU A C 1
ATOM 6014 O O . LEU A 1 765 ? -11.897 -2.627 -21.900 1.00 95.88 765 LEU A O 1
ATOM 6018 N N . SER A 1 766 ? -12.308 -4.080 -23.573 1.00 95.00 766 SER A N 1
ATOM 6019 C CA . SER A 1 766 ? -13.759 -3.888 -23.568 1.00 95.00 766 SER A CA 1
ATOM 6020 C C . SER A 1 766 ? -14.376 -4.286 -22.220 1.00 95.00 766 SER A C 1
ATOM 6022 O O . SER A 1 766 ? -15.256 -3.586 -21.720 1.00 95.00 766 SER A O 1
ATOM 6024 N N . ALA A 1 767 ? -13.886 -5.353 -21.577 1.00 94.56 767 ALA A N 1
ATOM 6025 C CA . ALA A 1 767 ? -14.313 -5.739 -20.230 1.00 94.56 767 ALA A CA 1
ATOM 6026 C C . ALA A 1 767 ? -13.952 -4.673 -19.178 1.00 94.56 767 ALA A C 1
ATOM 6028 O O . ALA A 1 767 ? -14.799 -4.291 -18.369 1.00 94.56 767 ALA A O 1
ATOM 6029 N N . GLY A 1 768 ? -12.723 -4.147 -19.211 1.00 94.81 768 GLY A N 1
ATOM 6030 C CA . GLY A 1 768 ? -12.285 -3.068 -18.321 1.00 94.81 768 GLY A CA 1
ATOM 6031 C C . GLY A 1 768 ? -13.096 -1.785 -18.511 1.00 94.81 768 GLY A C 1
ATOM 6032 O O . GLY A 1 768 ? -13.553 -1.188 -17.534 1.00 94.81 768 GLY A O 1
ATOM 6033 N N . LEU A 1 769 ? -13.353 -1.395 -19.763 1.00 93.44 769 LEU A N 1
ATOM 6034 C CA . LEU A 1 769 ? -14.210 -0.255 -20.091 1.00 93.44 769 LEU A CA 1
ATOM 6035 C C . LEU A 1 769 ? -15.646 -0.451 -19.626 1.00 93.44 769 LEU A C 1
ATOM 6037 O O . LEU A 1 769 ? -16.239 0.496 -19.114 1.00 93.44 769 LEU A O 1
ATOM 6041 N N . LEU A 1 770 ? -16.205 -1.652 -19.783 1.00 93.44 770 LEU A N 1
ATOM 6042 C CA . LEU A 1 770 ? -17.555 -1.966 -19.326 1.00 93.44 770 LEU A CA 1
ATOM 6043 C C . LEU A 1 770 ? -17.670 -1.772 -17.810 1.00 93.44 770 LEU A C 1
ATOM 6045 O O . LEU A 1 770 ? -18.569 -1.062 -17.363 1.00 93.44 770 LEU A O 1
ATOM 6049 N N . ILE A 1 771 ? -16.728 -2.322 -17.033 1.00 93.50 771 ILE A N 1
ATOM 6050 C CA . ILE A 1 771 ? -16.673 -2.160 -15.570 1.00 93.50 771 ILE A CA 1
ATOM 6051 C C . ILE A 1 771 ? -16.591 -0.671 -15.198 1.00 93.50 771 ILE A C 1
ATOM 6053 O O . ILE A 1 771 ? -17.374 -0.185 -14.379 1.00 93.50 771 ILE A O 1
ATOM 6057 N N . MET A 1 772 ? -15.686 0.078 -15.836 1.00 92.75 772 MET A N 1
ATOM 6058 C CA . MET A 1 772 ? -15.495 1.508 -15.569 1.00 92.75 772 MET A CA 1
ATOM 6059 C C . MET A 1 772 ? -16.706 2.360 -15.968 1.00 92.75 772 MET A C 1
ATOM 6061 O O . MET A 1 772 ? -17.032 3.329 -15.285 1.00 92.75 772 MET A O 1
ATOM 6065 N N . THR A 1 773 ? -17.387 1.997 -17.054 1.00 90.50 773 THR A N 1
ATOM 6066 C CA . THR A 1 773 ? -18.591 2.679 -17.544 1.00 90.50 773 THR A CA 1
ATOM 6067 C C . THR A 1 773 ? -19.759 2.434 -16.598 1.00 90.50 773 THR A C 1
ATOM 6069 O O . THR A 1 773 ? -20.385 3.392 -16.154 1.00 90.50 773 THR A O 1
ATOM 6072 N N . ILE A 1 774 ? -20.014 1.178 -16.212 1.00 91.31 774 ILE A N 1
ATOM 6073 C CA . ILE A 1 774 ? -21.047 0.833 -15.220 1.00 91.31 774 ILE A CA 1
ATOM 6074 C C . ILE A 1 774 ? -20.812 1.623 -13.931 1.00 91.31 774 ILE A C 1
ATOM 6076 O O . ILE A 1 774 ? -21.727 2.274 -13.434 1.00 91.31 774 ILE A O 1
ATOM 6080 N N . PHE A 1 775 ? -19.570 1.645 -13.449 1.00 90.12 775 PHE A N 1
ATOM 6081 C CA . PHE A 1 775 ? -19.188 2.415 -12.272 1.00 90.12 775 PHE A CA 1
ATOM 6082 C C . PHE A 1 775 ? -19.443 3.926 -12.427 1.00 90.12 775 PHE A C 1
ATOM 6084 O O . PHE A 1 775 ? -20.034 4.553 -11.549 1.00 90.12 775 PHE A O 1
ATOM 6091 N N . ALA A 1 776 ? -19.023 4.530 -13.543 1.00 88.00 776 ALA A N 1
ATOM 6092 C CA . ALA A 1 776 ? -19.183 5.967 -13.773 1.00 88.00 776 ALA A CA 1
ATOM 6093 C C . ALA A 1 776 ? -20.658 6.395 -13.867 1.00 88.00 776 ALA A C 1
ATOM 6095 O O . ALA A 1 776 ? -21.001 7.513 -13.470 1.00 88.00 776 ALA A O 1
ATOM 6096 N N . PHE A 1 777 ? -21.525 5.514 -14.375 1.00 88.62 777 PHE A N 1
ATOM 6097 C CA . PHE A 1 777 ? -22.946 5.790 -14.569 1.00 88.62 777 PHE A CA 1
ATOM 6098 C C . PHE A 1 777 ? -23.847 5.348 -13.409 1.00 88.62 777 PHE A C 1
ATOM 6100 O O . PHE A 1 777 ? -24.980 5.814 -13.374 1.00 88.62 777 PHE A O 1
ATOM 6107 N N . GLU A 1 778 ? -23.372 4.553 -12.441 1.00 90.81 778 GLU A N 1
ATOM 6108 C CA . GLU A 1 778 ? -24.166 4.021 -11.312 1.00 90.81 778 GLU A CA 1
ATOM 6109 C C . GLU A 1 778 ? -25.068 5.082 -10.667 1.00 90.81 778 GLU A C 1
ATOM 6111 O O . GLU A 1 778 ? -26.291 4.955 -10.654 1.00 90.81 778 GLU A O 1
ATOM 6116 N N . LYS A 1 779 ? -24.481 6.207 -10.248 1.00 86.94 779 LYS A N 1
ATOM 6117 C CA . LYS A 1 779 ? -25.230 7.284 -9.589 1.00 86.94 779 LYS A CA 1
ATOM 6118 C C . LYS A 1 779 ? -26.220 8.001 -10.515 1.00 86.94 779 LYS A C 1
ATOM 6120 O O . LYS A 1 779 ? -27.286 8.406 -10.068 1.00 86.94 779 LYS A O 1
ATOM 6125 N N . ILE A 1 780 ? -25.863 8.184 -11.788 1.00 86.62 780 ILE A N 1
ATOM 6126 C CA . ILE A 1 780 ? -26.738 8.841 -12.773 1.00 86.62 780 ILE A CA 1
ATOM 6127 C C . ILE A 1 780 ? -27.937 7.936 -13.076 1.00 86.62 780 ILE A C 1
ATOM 6129 O O . ILE A 1 780 ? -29.065 8.414 -13.181 1.00 86.62 780 ILE A O 1
ATOM 6133 N N . VAL A 1 781 ? -27.696 6.628 -13.189 1.00 88.25 781 VAL A N 1
ATOM 6134 C CA . VAL A 1 781 ? -28.730 5.625 -13.447 1.00 88.25 781 VAL A CA 1
ATOM 6135 C C . VAL A 1 781 ? -29.701 5.546 -12.273 1.00 88.25 781 VAL A C 1
ATOM 6137 O O . VAL A 1 781 ? -30.911 5.592 -12.498 1.00 88.25 781 VAL A O 1
ATOM 6140 N N . ASP A 1 782 ? -29.196 5.510 -11.040 1.00 88.19 782 ASP A N 1
ATOM 6141 C CA . ASP A 1 782 ? -30.037 5.469 -9.839 1.00 88.19 782 ASP A CA 1
ATOM 6142 C C . ASP A 1 782 ? -30.935 6.703 -9.675 1.00 88.19 782 ASP A C 1
ATOM 6144 O O . ASP A 1 782 ? -32.046 6.580 -9.159 1.00 88.19 782 ASP A O 1
ATOM 6148 N N . GLU A 1 783 ? -30.476 7.879 -10.113 1.00 91.81 783 GLU A N 1
ATOM 6149 C CA . GLU A 1 783 ? -31.203 9.141 -9.942 1.00 91.81 783 GLU A CA 1
ATOM 6150 C C . GLU A 1 783 ? -32.220 9.415 -11.066 1.00 91.81 783 GLU A C 1
ATOM 6152 O O . GLU A 1 783 ? -33.289 9.959 -10.796 1.00 91.81 783 GLU A O 1
ATOM 6157 N N . PHE A 1 784 ? -31.928 9.030 -12.316 1.00 89.94 784 PHE A N 1
ATOM 6158 C CA . PHE A 1 784 ? -32.693 9.510 -13.479 1.00 89.94 784 PHE A CA 1
ATOM 6159 C C . PHE A 1 784 ? -33.466 8.449 -14.266 1.00 89.94 784 PHE A C 1
ATOM 6161 O O . PHE A 1 784 ? -34.205 8.816 -15.183 1.00 89.94 784 PHE A O 1
ATOM 6168 N N . THR A 1 785 ? -33.307 7.152 -13.986 1.00 87.19 785 THR A N 1
ATOM 6169 C CA . THR A 1 785 ? -33.756 6.132 -14.948 1.00 87.19 785 THR A CA 1
ATOM 6170 C C . THR A 1 785 ? -35.049 5.389 -14.561 1.00 87.19 785 THR A C 1
ATOM 6172 O O . THR A 1 785 ? -35.282 5.102 -13.386 1.00 87.19 785 THR A O 1
ATOM 6175 N N . PRO A 1 786 ? -35.924 5.063 -15.540 1.00 91.19 786 PRO A N 1
ATOM 6176 C CA . PRO A 1 786 ? -37.158 4.300 -15.317 1.00 91.19 786 PRO A CA 1
ATOM 6177 C C . PRO A 1 786 ? -36.908 2.852 -14.833 1.00 91.19 786 PRO A C 1
ATOM 6179 O O . PRO A 1 786 ? -35.799 2.322 -14.880 1.00 91.19 786 PRO A O 1
ATOM 6182 N N . GLY A 1 787 ? -37.957 2.159 -14.371 1.00 91.69 787 GLY A N 1
ATOM 6183 C CA . GLY A 1 787 ? -37.818 0.835 -13.737 1.00 91.69 787 GLY A CA 1
ATOM 6184 C C . GLY A 1 787 ? -37.146 -0.246 -14.603 1.00 91.69 787 GLY A C 1
ATOM 6185 O O . GLY A 1 787 ? -36.378 -1.059 -14.087 1.00 91.69 787 GLY A O 1
ATOM 6186 N N . TRP A 1 788 ? -37.369 -0.241 -15.922 1.00 91.69 788 TRP A N 1
ATOM 6187 C CA . TRP A 1 788 ? -36.795 -1.246 -16.830 1.00 91.69 788 TRP A CA 1
ATOM 6188 C C . TRP A 1 788 ? -35.281 -1.069 -17.041 1.00 91.69 788 TRP A C 1
ATOM 6190 O O . TRP A 1 788 ? -34.545 -2.054 -17.079 1.00 91.69 788 TRP A O 1
ATOM 6200 N N . THR A 1 789 ? -34.788 0.171 -17.110 1.00 90.25 789 THR A N 1
ATOM 6201 C CA . THR A 1 789 ? -33.349 0.474 -17.201 1.00 90.25 789 THR A CA 1
ATOM 6202 C C . THR A 1 789 ? -32.617 0.085 -15.926 1.00 90.25 789 THR A C 1
ATOM 6204 O O . THR A 1 789 ? -31.499 -0.416 -16.003 1.00 90.25 789 THR A O 1
ATOM 6207 N N . LYS A 1 790 ? -33.264 0.222 -14.760 1.00 91.44 790 LYS A N 1
ATOM 6208 C CA . LYS A 1 790 ? -32.705 -0.241 -13.485 1.00 91.44 790 LYS A CA 1
ATOM 6209 C C . LYS A 1 790 ? -32.544 -1.763 -13.458 1.00 91.44 790 LYS A C 1
ATOM 6211 O O . LYS A 1 790 ? -31.516 -2.263 -13.014 1.00 91.44 790 LYS A O 1
ATOM 6216 N N . ALA A 1 791 ? -33.516 -2.507 -13.995 1.00 93.19 791 ALA A N 1
ATOM 6217 C CA . ALA A 1 791 ? -33.410 -3.961 -14.123 1.00 93.19 791 ALA A CA 1
ATOM 6218 C C . ALA A 1 791 ? -32.238 -4.380 -15.032 1.00 93.19 791 ALA A C 1
ATOM 6220 O O . ALA A 1 791 ? -31.464 -5.261 -14.659 1.00 93.19 791 ALA A O 1
ATOM 6221 N N . LEU A 1 792 ? -32.061 -3.716 -16.182 1.00 92.25 792 LEU A N 1
ATOM 6222 C CA . LEU A 1 792 ? -30.919 -3.958 -17.070 1.00 92.25 792 LEU A CA 1
ATOM 6223 C C . LEU A 1 792 ? -29.584 -3.615 -16.389 1.00 92.25 792 LEU A C 1
ATOM 6225 O O . LEU A 1 792 ? -28.639 -4.400 -16.458 1.00 92.25 792 LEU A O 1
ATOM 6229 N N . PHE A 1 793 ? -29.512 -2.475 -15.697 1.00 92.62 793 PHE A N 1
ATOM 6230 C CA . PHE A 1 793 ? -28.313 -2.056 -14.974 1.00 92.62 793 PHE A CA 1
ATOM 6231 C C . PHE A 1 793 ? -27.939 -3.040 -13.861 1.00 92.62 793 PHE A C 1
ATOM 6233 O O . PHE A 1 793 ? -26.773 -3.395 -13.739 1.00 92.62 793 PHE A O 1
ATOM 6240 N N . ASN A 1 794 ? -28.916 -3.581 -13.127 1.00 92.31 794 ASN A N 1
ATOM 6241 C CA . ASN A 1 794 ? -28.679 -4.621 -12.121 1.00 92.31 794 ASN A CA 1
ATOM 6242 C C . ASN A 1 794 ? -28.076 -5.901 -12.731 1.00 92.31 794 ASN A C 1
ATOM 6244 O O . ASN A 1 794 ? -27.204 -6.528 -12.126 1.00 92.31 794 ASN A O 1
ATOM 6248 N N . ILE A 1 795 ? -28.513 -6.295 -13.935 1.00 94.31 795 ILE A N 1
ATOM 6249 C CA . ILE A 1 795 ? -27.927 -7.433 -14.665 1.00 94.31 795 ILE A CA 1
ATOM 6250 C C . ILE A 1 795 ? -26.477 -7.119 -15.048 1.00 94.31 795 ILE A C 1
ATOM 6252 O O . ILE A 1 795 ? -25.588 -7.933 -14.795 1.00 94.31 795 ILE A O 1
ATOM 6256 N N . LEU A 1 796 ? -26.222 -5.930 -15.604 1.00 92.56 796 LEU A N 1
ATOM 6257 C CA . LEU A 1 796 ? -24.873 -5.482 -15.958 1.00 92.56 796 LEU A CA 1
ATOM 6258 C C . LEU A 1 796 ? -23.956 -5.401 -14.735 1.00 92.56 796 LEU A C 1
ATOM 6260 O O . LEU A 1 796 ? -22.815 -5.845 -14.801 1.00 92.56 796 LEU A O 1
ATOM 6264 N N . GLN A 1 797 ? -24.454 -4.914 -13.601 1.00 92.19 797 GLN A N 1
ATOM 6265 C CA . GLN A 1 797 ? -23.714 -4.856 -12.345 1.00 92.19 797 GLN A CA 1
ATOM 6266 C C . GLN A 1 797 ? -23.384 -6.258 -11.824 1.00 92.19 797 GLN A C 1
ATOM 6268 O O . GLN A 1 797 ? -22.265 -6.492 -11.375 1.00 92.19 797 GLN A O 1
ATOM 6273 N N . ARG A 1 798 ? -24.301 -7.229 -11.949 1.00 93.75 798 ARG A N 1
ATOM 6274 C CA . ARG A 1 798 ? -24.021 -8.634 -11.611 1.00 93.75 798 ARG A CA 1
ATOM 6275 C C . ARG A 1 798 ? -22.914 -9.218 -12.497 1.00 93.75 798 ARG A C 1
ATOM 6277 O O . ARG A 1 798 ? -22.018 -9.875 -11.973 1.00 93.75 798 ARG A O 1
ATOM 6284 N N . ILE A 1 799 ? -22.947 -8.953 -13.806 1.00 91.50 799 ILE A N 1
ATOM 6285 C CA . ILE A 1 799 ? -21.890 -9.374 -14.742 1.00 91.50 799 ILE A CA 1
ATOM 6286 C C . ILE A 1 799 ? -20.563 -8.685 -14.397 1.00 91.50 799 ILE A C 1
ATOM 6288 O O . ILE A 1 799 ? -19.533 -9.346 -14.320 1.00 91.50 799 ILE A O 1
ATOM 6292 N N . SER A 1 800 ? -20.586 -7.378 -14.127 1.00 92.19 800 SER A N 1
ATOM 6293 C CA . SER A 1 800 ? -19.413 -6.607 -13.710 1.00 92.19 800 SER A CA 1
ATOM 6294 C C . SER A 1 800 ? -18.801 -7.179 -12.437 1.00 92.19 800 SER A C 1
ATOM 6296 O O . SER A 1 800 ? -17.605 -7.426 -12.406 1.00 92.19 800 SER A O 1
ATOM 6298 N N . ASN A 1 801 ? -19.602 -7.458 -11.407 1.00 91.25 801 ASN A N 1
ATOM 6299 C CA . ASN A 1 801 ? -19.118 -8.045 -10.155 1.00 91.25 801 ASN A CA 1
ATOM 6300 C C . ASN A 1 801 ? -18.504 -9.433 -10.374 1.00 91.25 801 ASN A C 1
ATOM 6302 O O . ASN A 1 801 ? -17.483 -9.753 -9.772 1.00 91.25 801 ASN A O 1
ATOM 6306 N N . PHE A 1 802 ? -19.074 -10.238 -11.274 1.00 93.25 802 PHE A N 1
ATOM 6307 C CA . PHE A 1 802 ? -18.493 -11.522 -11.664 1.00 93.25 802 PHE A CA 1
ATOM 6308 C C . PHE A 1 802 ? -17.131 -11.355 -12.360 1.00 93.25 802 PHE A C 1
ATOM 6310 O O . PHE A 1 802 ? -16.159 -12.005 -11.975 1.00 93.25 802 PHE A O 1
ATOM 6317 N N . LEU A 1 803 ? -17.029 -10.442 -13.333 1.00 91.12 803 LEU A N 1
ATOM 6318 C CA . LEU A 1 803 ? -15.767 -10.127 -14.014 1.00 91.12 803 LEU A CA 1
ATOM 6319 C C . LEU A 1 803 ? -14.721 -9.554 -13.054 1.00 91.12 803 LEU A C 1
ATOM 6321 O O . LEU A 1 803 ? -13.544 -9.885 -13.163 1.00 91.12 803 LEU A O 1
ATOM 6325 N N . VAL A 1 804 ? -15.143 -8.727 -12.098 1.00 91.56 804 VAL A N 1
ATOM 6326 C CA . VAL A 1 804 ? -14.292 -8.168 -11.044 1.00 91.56 804 VAL A CA 1
ATOM 6327 C C . VAL A 1 804 ? -13.789 -9.266 -10.118 1.00 91.56 804 VAL A C 1
ATOM 6329 O O . VAL A 1 804 ? -12.607 -9.259 -9.806 1.00 91.56 804 VAL A O 1
ATOM 6332 N N . GLY A 1 805 ? -14.623 -10.239 -9.739 1.00 89.25 805 GLY A N 1
ATOM 6333 C CA . GLY A 1 805 ? -14.191 -11.395 -8.948 1.00 89.25 805 GLY A CA 1
ATOM 6334 C C . GLY A 1 805 ? -13.122 -12.223 -9.668 1.00 89.25 805 GLY A C 1
ATOM 6335 O O . GLY A 1 805 ? -12.090 -12.549 -9.083 1.00 89.25 805 GLY A O 1
ATOM 6336 N N . ILE A 1 806 ? -13.314 -12.484 -10.967 1.00 91.50 806 ILE A N 1
ATOM 6337 C CA . ILE A 1 806 ? -12.309 -13.146 -11.815 1.00 91.50 806 ILE A CA 1
ATOM 6338 C C . ILE A 1 806 ? -11.031 -12.300 -11.885 1.00 91.50 806 ILE A C 1
ATOM 6340 O O . ILE A 1 806 ? -9.939 -12.797 -11.614 1.00 91.50 806 ILE A O 1
ATOM 6344 N N . GLY A 1 807 ? -11.160 -11.016 -12.220 1.00 89.00 807 GLY A N 1
ATOM 6345 C CA . GLY A 1 807 ? -10.038 -10.093 -12.360 1.00 89.00 807 GLY A CA 1
ATOM 6346 C C . GLY A 1 807 ? -9.248 -9.941 -11.064 1.00 89.00 807 GLY A C 1
ATOM 6347 O O . GLY A 1 807 ? -8.031 -10.061 -11.079 1.00 89.00 807 GLY A O 1
ATOM 6348 N N . ALA A 1 808 ? -9.914 -9.751 -9.929 1.00 89.31 808 ALA A N 1
ATOM 6349 C CA . ALA A 1 808 ? -9.274 -9.628 -8.626 1.00 89.31 808 ALA A CA 1
ATOM 6350 C C . ALA A 1 808 ? -8.561 -10.918 -8.206 1.00 89.31 808 ALA A C 1
ATOM 6352 O O . ALA A 1 808 ? -7.470 -10.853 -7.635 1.00 89.31 808 ALA A O 1
ATOM 6353 N N . TRP A 1 809 ? -9.131 -12.080 -8.528 1.00 90.44 809 TRP A N 1
ATOM 6354 C CA . TRP A 1 809 ? -8.484 -13.358 -8.266 1.00 90.44 809 TRP A CA 1
ATOM 6355 C C . TRP A 1 809 ? -7.210 -13.531 -9.099 1.00 90.44 809 TRP A C 1
ATOM 6357 O O . TRP A 1 809 ? -6.153 -13.804 -8.533 1.00 90.44 809 TRP A O 1
ATOM 6367 N N . TYR A 1 810 ? -7.268 -13.299 -10.413 1.00 90.75 810 TYR A N 1
ATOM 6368 C CA . TYR A 1 810 ? -6.098 -13.439 -11.287 1.00 90.75 810 TYR A CA 1
ATOM 6369 C C . TYR A 1 810 ? -5.039 -12.352 -11.065 1.00 90.75 810 TYR A C 1
ATOM 6371 O O . TYR A 1 810 ? -3.846 -12.646 -11.095 1.00 90.75 810 TYR A O 1
ATOM 6379 N N . ILE A 1 811 ? -5.458 -11.103 -10.851 1.00 88.06 811 ILE A N 1
ATOM 6380 C CA . ILE A 1 811 ? -4.553 -9.960 -10.694 1.00 88.06 811 ILE A CA 1
ATOM 6381 C C . ILE A 1 811 ? -3.973 -9.953 -9.281 1.00 88.06 811 ILE A C 1
ATOM 6383 O O . ILE A 1 811 ? -2.761 -9.928 -9.119 1.00 88.06 811 ILE A O 1
ATOM 6387 N N . PHE A 1 812 ? -4.804 -9.989 -8.242 1.00 86.69 812 PHE A N 1
ATOM 6388 C CA . PHE A 1 812 ? -4.327 -9.792 -6.871 1.00 86.69 812 PHE A CA 1
ATOM 6389 C C . PHE A 1 812 ? -4.088 -11.085 -6.094 1.00 86.69 812 PHE A C 1
ATOM 6391 O O . PHE A 1 812 ? -3.624 -11.019 -4.952 1.00 86.69 812 PHE A O 1
ATOM 6398 N N . GLY A 1 813 ? -4.442 -12.247 -6.653 1.00 84.44 813 GLY A N 1
ATOM 6399 C CA . GLY A 1 813 ? -4.454 -13.509 -5.913 1.00 84.44 813 GLY A CA 1
ATOM 6400 C C . GLY A 1 813 ? -5.482 -13.522 -4.778 1.00 84.44 813 GLY A C 1
ATOM 6401 O O . GLY A 1 813 ? -5.418 -14.380 -3.901 1.00 84.44 813 GLY A O 1
ATOM 6402 N N . VAL A 1 814 ? -6.410 -12.557 -4.748 1.00 83.19 814 VAL A N 1
ATOM 6403 C CA . VAL A 1 814 ? -7.430 -12.466 -3.702 1.00 83.19 814 VAL A CA 1
ATOM 6404 C C . VAL A 1 814 ? -8.560 -13.401 -4.098 1.00 83.19 814 VAL A C 1
ATOM 6406 O O . VAL A 1 814 ? -9.389 -13.079 -4.944 1.00 83.19 814 VAL A O 1
ATOM 6409 N N . ARG A 1 815 ? -8.565 -14.597 -3.514 1.00 75.75 815 ARG A N 1
ATOM 6410 C CA . ARG A 1 815 ? -9.689 -15.522 -3.625 1.00 75.75 815 ARG A CA 1
ATOM 6411 C C . ARG A 1 815 ? -10.771 -15.019 -2.673 1.00 75.75 815 ARG A C 1
ATOM 6413 O O . ARG A 1 815 ? -10.702 -15.286 -1.477 1.00 75.75 815 ARG A O 1
ATOM 6420 N N . GLU A 1 816 ? -11.724 -14.231 -3.169 1.00 61.81 816 GLU A N 1
ATOM 6421 C CA . GLU A 1 816 ? -12.916 -13.943 -2.369 1.00 61.81 816 GLU A CA 1
ATOM 6422 C C . GLU A 1 816 ? -13.622 -15.274 -2.090 1.00 61.81 816 GLU A C 1
ATOM 6424 O O . GLU A 1 816 ? -14.027 -15.994 -3.006 1.00 61.81 816 GLU A O 1
ATOM 6429 N N . VAL A 1 817 ? -13.721 -15.620 -0.807 1.00 51.81 817 VAL A N 1
ATOM 6430 C CA . VAL A 1 817 ? -14.580 -16.698 -0.325 1.00 51.81 817 VAL A CA 1
ATOM 6431 C C . VAL A 1 817 ? -16.001 -16.241 -0.629 1.00 51.81 817 VAL A C 1
ATOM 6433 O O . VAL A 1 817 ? -16.547 -15.365 0.038 1.00 51.81 817 VAL A O 1
ATOM 6436 N N . SER A 1 818 ? -16.563 -16.741 -1.727 1.00 46.94 818 SER A N 1
ATOM 6437 C CA . SER A 1 818 ? -17.903 -16.371 -2.161 1.00 46.94 818 SER A CA 1
ATOM 6438 C C . SER A 1 818 ? -18.899 -16.614 -1.028 1.00 46.94 818 SER A C 1
ATOM 6440 O O . SER A 1 818 ? -18.948 -17.714 -0.475 1.00 46.94 818 SER A O 1
ATOM 6442 N N . VAL A 1 819 ? -19.713 -15.595 -0.752 1.00 47.25 819 VAL A N 1
ATOM 6443 C CA . VAL A 1 819 ? -20.761 -15.463 0.283 1.00 47.25 819 VAL A CA 1
ATOM 6444 C C . VAL A 1 819 ? -21.941 -16.449 0.090 1.00 47.25 819 VAL A C 1
ATOM 6446 O O . VAL A 1 819 ? -23.083 -16.179 0.433 1.00 47.25 819 VAL A O 1
ATOM 6449 N N . ALA A 1 820 ? -21.695 -17.640 -0.450 1.00 41.97 820 ALA A N 1
ATOM 6450 C CA . ALA A 1 820 ? -22.686 -18.701 -0.574 1.00 41.97 820 ALA A CA 1
ATOM 6451 C C . ALA A 1 820 ? -22.036 -20.075 -0.330 1.00 41.97 820 ALA A C 1
ATOM 6453 O O . ALA A 1 820 ? -21.842 -20.862 -1.251 1.00 41.97 820 ALA A O 1
ATOM 6454 N N . GLY A 1 821 ? -21.686 -20.358 0.929 1.00 44.00 821 GLY A N 1
ATOM 6455 C CA . GLY A 1 821 ? -21.593 -21.735 1.435 1.00 44.00 821 GLY A CA 1
ATOM 6456 C C . GLY A 1 821 ? -20.346 -22.558 1.092 1.00 44.00 821 GLY A C 1
ATOM 6457 O O . GLY A 1 821 ? -20.408 -23.785 1.163 1.00 44.00 821 GLY A O 1
ATOM 6458 N N . VAL A 1 822 ? -19.211 -21.945 0.751 1.00 38.62 822 VAL A N 1
ATOM 6459 C CA . VAL A 1 822 ? -17.961 -22.699 0.545 1.00 38.62 822 VAL A CA 1
ATOM 6460 C C . VAL A 1 822 ? -17.251 -22.892 1.887 1.00 38.62 822 VAL A C 1
ATOM 6462 O O . VAL A 1 822 ? -16.795 -21.922 2.487 1.00 38.62 822 VAL A O 1
ATOM 6465 N N . LYS A 1 823 ? -17.180 -24.157 2.335 1.00 45.41 823 LYS A N 1
ATOM 6466 C CA . LYS A 1 823 ? -16.347 -24.632 3.454 1.00 45.41 823 LYS A CA 1
ATOM 6467 C C . LYS A 1 823 ? -14.963 -23.987 3.396 1.00 45.41 823 LYS A C 1
ATOM 6469 O O . LYS A 1 823 ? -14.343 -24.006 2.333 1.00 45.41 823 LYS A O 1
ATOM 6474 N N . GLU A 1 824 ? -14.508 -23.479 4.540 1.00 46.59 824 GLU A N 1
ATOM 6475 C CA . GLU A 1 824 ? -13.129 -23.063 4.804 1.00 46.59 824 GLU A CA 1
ATOM 6476 C C . GLU A 1 824 ? -12.149 -24.044 4.152 1.00 46.59 824 GLU A C 1
ATOM 6478 O O . GLU A 1 824 ? -11.968 -25.172 4.608 1.00 46.59 824 GLU A O 1
ATOM 6483 N N . ILE A 1 825 ? -11.544 -23.632 3.041 1.00 43.62 825 ILE A N 1
ATOM 6484 C CA . ILE A 1 825 ? -10.330 -24.276 2.558 1.00 43.62 825 ILE A CA 1
ATOM 6485 C C . ILE A 1 825 ? -9.210 -23.569 3.307 1.00 43.62 825 ILE A C 1
ATOM 6487 O O . ILE A 1 825 ? -8.960 -22.388 3.065 1.00 43.62 825 ILE A O 1
ATOM 6491 N N . ASP A 1 826 ? -8.642 -24.315 4.253 1.00 44.81 826 ASP A N 1
ATOM 6492 C CA . ASP A 1 826 ? -7.529 -23.995 5.142 1.00 44.81 826 ASP A CA 1
ATOM 6493 C C . ASP A 1 826 ? -6.605 -22.899 4.575 1.00 44.81 826 ASP A C 1
ATOM 6495 O O . ASP A 1 826 ? -5.747 -23.127 3.723 1.00 44.81 826 ASP A O 1
ATOM 6499 N N . THR A 1 827 ? -6.705 -21.694 5.137 1.00 47.97 827 THR A N 1
ATOM 6500 C CA . THR A 1 827 ? -5.628 -20.693 5.096 1.00 47.97 827 THR A CA 1
ATOM 6501 C C . THR A 1 827 ? -4.360 -21.174 5.818 1.00 47.97 827 THR A C 1
ATOM 6503 O O . THR A 1 827 ? -3.340 -20.484 5.774 1.00 47.97 827 THR A O 1
ATOM 6506 N N . LYS A 1 828 ? -4.389 -22.371 6.430 1.00 50.91 828 LYS A N 1
ATOM 6507 C CA . LYS A 1 828 ? -3.239 -23.026 7.060 1.00 50.91 828 LYS A CA 1
ATOM 6508 C C . LYS A 1 828 ? -2.078 -23.297 6.116 1.00 50.91 828 LYS A C 1
ATOM 6510 O O . LYS A 1 828 ? -0.966 -23.338 6.614 1.00 50.91 828 LYS A O 1
ATOM 6515 N N . ASP A 1 829 ? -2.270 -23.417 4.805 1.00 49.19 829 ASP A N 1
ATOM 6516 C CA . ASP A 1 829 ? -1.126 -23.671 3.913 1.00 49.19 829 ASP A CA 1
ATOM 6517 C C . ASP A 1 829 ? -0.292 -22.398 3.686 1.00 49.19 829 ASP A C 1
ATOM 6519 O O . ASP A 1 829 ? 0.935 -22.425 3.728 1.00 49.19 829 ASP A O 1
ATOM 6523 N N . ALA A 1 830 ? -0.942 -21.235 3.558 1.00 50.12 830 ALA A N 1
ATOM 6524 C CA . ALA A 1 830 ? -0.238 -19.959 3.404 1.00 50.12 830 ALA A CA 1
ATOM 6525 C C . ALA A 1 830 ? 0.343 -19.434 4.731 1.00 50.12 830 ALA A C 1
ATOM 6527 O O . ALA A 1 830 ? 1.413 -18.822 4.735 1.00 50.12 830 ALA A O 1
ATOM 6528 N N . GLU A 1 831 ? -0.346 -19.663 5.855 1.00 51.78 831 GLU A N 1
ATOM 6529 C CA . GLU A 1 831 ? 0.213 -19.395 7.186 1.00 51.78 831 GLU A CA 1
ATOM 6530 C C . GLU A 1 831 ? 1.261 -20.435 7.590 1.00 51.78 831 GLU A C 1
ATOM 6532 O O . GLU A 1 831 ? 2.237 -20.068 8.235 1.00 51.78 831 GLU A O 1
ATOM 6537 N N . GLY A 1 832 ? 1.113 -21.692 7.173 1.00 53.34 832 GLY A N 1
ATOM 6538 C CA . GLY A 1 832 ? 2.043 -22.790 7.429 1.00 53.34 832 GLY A CA 1
ATOM 6539 C C . GLY A 1 832 ? 3.382 -22.584 6.738 1.00 53.34 832 GLY A C 1
ATOM 6540 O O . GLY A 1 832 ? 4.418 -22.702 7.385 1.00 53.34 832 GLY A O 1
ATOM 6541 N N . ASP A 1 833 ? 3.388 -22.156 5.475 1.00 54.94 833 ASP A N 1
ATOM 6542 C CA . ASP A 1 833 ? 4.626 -21.814 4.767 1.00 54.94 833 ASP A CA 1
ATOM 6543 C C . ASP A 1 833 ? 5.324 -20.580 5.371 1.00 54.94 833 ASP A C 1
ATOM 6545 O O . ASP A 1 833 ? 6.555 -20.516 5.448 1.00 54.94 833 ASP A O 1
ATOM 6549 N N . GLU A 1 834 ? 4.560 -19.598 5.863 1.00 55.03 834 GLU A N 1
ATOM 6550 C CA . GLU A 1 834 ? 5.117 -18.428 6.553 1.00 55.03 834 GLU A CA 1
ATOM 6551 C C . GLU A 1 834 ? 5.636 -18.774 7.956 1.00 55.03 834 GLU A C 1
ATOM 6553 O O . GLU A 1 834 ? 6.698 -18.292 8.359 1.00 55.03 834 GLU A O 1
ATOM 6558 N N . TRP A 1 835 ? 4.916 -19.620 8.692 1.00 59.88 835 TRP A N 1
ATOM 6559 C CA . TRP A 1 835 ? 5.309 -20.117 10.005 1.00 59.88 835 TRP A CA 1
ATOM 6560 C C . TRP A 1 835 ? 6.553 -20.994 9.901 1.00 59.88 835 TRP A C 1
ATOM 6562 O O . TRP A 1 835 ? 7.495 -20.777 10.653 1.00 59.88 835 TRP A O 1
ATOM 6572 N N . ASN A 1 836 ? 6.631 -21.869 8.899 1.00 61.41 836 ASN A N 1
ATOM 6573 C CA . ASN A 1 836 ? 7.823 -22.660 8.597 1.00 61.41 836 ASN A CA 1
ATOM 6574 C C . ASN A 1 836 ? 9.013 -21.766 8.232 1.00 61.41 836 ASN A C 1
ATOM 6576 O O . ASN A 1 836 ? 10.118 -21.990 8.717 1.00 61.41 836 ASN A O 1
ATOM 6580 N N . GLY A 1 837 ? 8.802 -20.697 7.456 1.00 68.62 837 GLY A N 1
ATOM 6581 C CA . GLY A 1 837 ? 9.852 -19.715 7.172 1.00 68.62 837 GLY A CA 1
ATOM 6582 C C . GLY A 1 837 ? 10.348 -18.970 8.420 1.00 68.62 837 GLY A C 1
ATOM 6583 O O . GLY A 1 837 ? 11.548 -18.724 8.556 1.00 68.62 837 GLY A O 1
ATOM 6584 N N . ARG A 1 838 ? 9.446 -18.622 9.350 1.00 66.44 838 ARG A N 1
ATOM 6585 C CA . ARG A 1 838 ? 9.795 -17.971 10.627 1.00 66.44 838 ARG A CA 1
ATOM 6586 C C . ARG A 1 838 ? 10.456 -18.928 11.611 1.00 66.44 838 ARG A C 1
ATOM 6588 O O . ARG A 1 838 ? 11.422 -18.521 12.249 1.00 66.44 838 ARG A O 1
ATOM 6595 N N . ILE A 1 839 ? 9.973 -20.166 11.706 1.00 71.88 839 ILE A N 1
ATOM 6596 C CA . ILE A 1 839 ? 10.602 -21.241 12.477 1.00 71.88 839 ILE A CA 1
ATOM 6597 C C . ILE A 1 839 ? 12.011 -21.454 11.954 1.00 71.88 839 ILE A C 1
ATOM 6599 O O . ILE A 1 839 ? 12.941 -21.367 12.738 1.00 71.88 839 ILE A O 1
ATOM 6603 N N . HIS A 1 840 ? 12.192 -21.610 10.642 1.00 70.31 840 HIS A N 1
ATOM 6604 C CA . HIS A 1 840 ? 13.512 -21.831 10.068 1.00 70.31 840 HIS A CA 1
ATOM 6605 C C . HIS A 1 840 ? 14.462 -20.656 10.336 1.00 70.31 840 HIS A C 1
ATOM 6607 O O . HIS A 1 840 ? 15.613 -20.859 10.703 1.00 70.31 840 HIS A O 1
ATOM 6613 N N . TYR A 1 841 ? 13.982 -19.411 10.238 1.00 72.62 841 TYR A N 1
ATOM 6614 C CA . TYR A 1 841 ? 14.778 -18.239 10.616 1.00 72.62 841 TYR A CA 1
ATOM 6615 C C . TYR A 1 841 ? 15.122 -18.216 12.114 1.00 72.62 841 TYR A C 1
ATOM 6617 O O . TYR A 1 841 ? 16.258 -17.910 12.472 1.00 72.62 841 TYR A O 1
ATOM 6625 N N . MET A 1 842 ? 14.166 -18.541 12.993 1.00 73.94 842 MET A N 1
ATOM 6626 C CA . MET A 1 842 ? 14.413 -18.645 14.434 1.00 73.94 842 MET A CA 1
ATOM 6627 C C . MET A 1 842 ? 15.389 -19.772 14.755 1.00 73.94 842 MET A C 1
ATOM 6629 O O . MET A 1 842 ? 16.294 -19.548 15.545 1.00 73.94 842 MET A O 1
ATOM 6633 N N . GLU A 1 843 ? 15.264 -20.938 14.128 1.00 81.06 843 GLU A N 1
ATOM 6634 C CA . GLU A 1 843 ? 16.207 -22.051 14.243 1.00 81.06 843 GLU A CA 1
ATOM 6635 C C . GLU A 1 843 ? 17.605 -21.618 13.812 1.00 81.06 843 GLU A C 1
ATOM 6637 O O . GLU A 1 843 ? 18.561 -21.839 14.550 1.00 81.06 843 GLU A O 1
ATOM 6642 N N . MET A 1 844 ? 17.722 -20.920 12.680 1.00 81.81 844 MET A N 1
ATOM 6643 C CA . MET A 1 844 ? 18.999 -20.424 12.171 1.00 81.81 844 MET A CA 1
ATOM 6644 C C . MET A 1 844 ? 19.612 -19.364 13.102 1.00 81.81 844 MET A C 1
ATOM 6646 O O . MET A 1 844 ? 20.818 -19.367 13.350 1.00 81.81 844 MET A O 1
ATOM 6650 N N . PHE A 1 845 ? 18.792 -18.471 13.665 1.00 81.19 845 PHE A N 1
ATOM 6651 C CA . PHE A 1 845 ? 19.230 -17.467 14.637 1.00 81.19 845 PHE A CA 1
ATOM 6652 C C . PHE A 1 845 ? 19.631 -18.098 15.977 1.00 81.19 845 PHE A C 1
ATOM 6654 O O . PHE A 1 845 ? 20.667 -17.742 16.534 1.00 81.19 845 PHE A O 1
ATOM 6661 N N . ILE A 1 846 ? 18.853 -19.062 16.473 1.00 86.62 846 ILE A N 1
ATOM 6662 C CA . ILE A 1 846 ? 19.144 -19.826 17.690 1.00 86.62 846 ILE A CA 1
ATOM 6663 C C . ILE A 1 846 ? 20.419 -20.645 17.496 1.00 86.62 846 ILE A C 1
ATOM 6665 O O . ILE A 1 846 ? 21.270 -20.630 18.376 1.00 86.62 846 ILE A O 1
ATOM 6669 N N . GLN A 1 847 ? 20.613 -21.291 16.343 1.00 87.50 847 GLN A N 1
ATOM 6670 C CA . GLN A 1 847 ? 21.861 -21.981 16.010 1.00 87.50 847 GLN A CA 1
ATOM 6671 C C . GLN A 1 847 ? 23.041 -21.018 15.943 1.00 87.50 847 GLN A C 1
ATOM 6673 O O . GLN A 1 847 ? 24.107 -21.336 16.461 1.00 87.50 847 GLN A O 1
ATOM 6678 N N . LYS A 1 848 ? 22.866 -19.825 15.366 1.00 85.69 848 LYS A N 1
ATOM 6679 C CA . LYS A 1 848 ? 23.915 -18.800 15.347 1.00 85.69 848 LYS A CA 1
ATOM 6680 C C . LYS A 1 848 ? 24.284 -18.337 16.760 1.00 85.69 848 LYS A C 1
ATOM 6682 O O . LYS A 1 848 ? 25.468 -18.269 17.073 1.00 85.69 848 LYS A O 1
ATOM 6687 N N . ALA A 1 849 ? 23.295 -18.076 17.615 1.00 84.25 849 ALA A N 1
ATOM 6688 C CA . ALA A 1 849 ? 23.511 -17.695 19.010 1.00 84.25 849 ALA A CA 1
ATOM 6689 C C . ALA A 1 849 ? 24.137 -18.836 19.833 1.00 84.25 849 ALA A C 1
ATOM 6691 O O . ALA A 1 849 ? 25.044 -18.599 20.627 1.00 84.25 849 ALA A O 1
ATOM 6692 N N . LEU A 1 850 ? 23.703 -20.081 19.613 1.00 90.94 850 LEU A N 1
ATOM 6693 C CA . LEU A 1 850 ? 24.287 -21.274 20.230 1.00 90.94 850 LEU A CA 1
ATOM 6694 C C . LEU A 1 850 ? 25.741 -21.476 19.806 1.00 90.94 850 LEU A C 1
ATOM 6696 O O . LEU A 1 850 ? 26.573 -21.747 20.663 1.00 90.94 850 LEU A O 1
ATOM 6700 N N . ASN A 1 851 ? 26.059 -21.308 18.520 1.00 91.56 851 ASN A N 1
ATOM 6701 C CA . ASN A 1 851 ? 27.431 -21.412 18.026 1.00 91.56 851 ASN A CA 1
ATOM 6702 C C . ASN A 1 851 ? 28.315 -20.310 18.622 1.00 91.56 851 ASN A C 1
ATOM 6704 O O . ASN A 1 851 ? 29.380 -20.620 19.134 1.00 91.56 851 ASN A O 1
ATOM 6708 N N . GLN A 1 852 ? 27.837 -19.061 18.679 1.00 90.06 852 GLN A N 1
ATOM 6709 C CA . GLN A 1 852 ? 28.565 -17.974 19.349 1.00 90.06 852 GLN A CA 1
ATOM 6710 C C . GLN A 1 852 ? 28.796 -18.256 20.840 1.00 90.06 852 GLN A C 1
ATOM 6712 O O . GLN A 1 852 ? 29.904 -18.091 21.334 1.00 90.06 852 GLN A O 1
ATOM 6717 N N . THR A 1 853 ? 27.777 -18.746 21.551 1.00 92.50 853 THR A N 1
ATOM 6718 C CA . THR A 1 853 ? 27.899 -19.089 22.979 1.00 92.50 853 THR A CA 1
ATOM 6719 C C . THR A 1 853 ? 28.866 -20.258 23.187 1.00 92.50 853 THR A C 1
ATOM 6721 O O . THR A 1 853 ? 29.626 -20.281 24.151 1.00 92.50 853 THR A O 1
ATOM 6724 N N . LYS A 1 854 ? 28.864 -21.237 22.275 1.00 96.56 854 LYS A N 1
ATOM 6725 C CA . LYS A 1 854 ? 29.798 -22.366 22.285 1.00 96.56 854 LYS A CA 1
ATOM 6726 C C . LYS A 1 854 ? 31.239 -21.906 22.056 1.00 96.56 854 LYS A C 1
ATOM 6728 O O . LYS A 1 854 ? 32.132 -22.396 22.748 1.00 96.56 854 LYS A O 1
ATOM 6733 N N . ASP A 1 855 ? 31.459 -20.986 21.122 1.00 93.88 855 ASP A N 1
ATOM 6734 C CA . ASP A 1 855 ? 32.783 -20.427 20.836 1.00 93.88 855 ASP A CA 1
ATOM 6735 C C . ASP A 1 855 ? 33.304 -19.617 22.039 1.00 93.88 855 ASP A C 1
ATOM 6737 O O . ASP A 1 855 ? 34.441 -19.822 22.464 1.00 93.88 855 ASP A O 1
ATOM 6741 N N . ASP A 1 856 ? 32.450 -18.804 22.673 1.00 93.62 856 ASP A N 1
ATOM 6742 C CA . ASP A 1 856 ? 32.787 -18.054 23.893 1.00 93.62 856 ASP A CA 1
ATOM 6743 C C . ASP A 1 856 ? 33.134 -18.979 25.073 1.00 93.62 856 ASP A C 1
ATOM 6745 O O . ASP A 1 856 ? 34.112 -18.745 25.787 1.00 93.62 856 ASP A O 1
ATOM 6749 N N . ILE A 1 857 ? 32.369 -20.058 25.280 1.00 95.69 857 ILE A N 1
ATOM 6750 C CA . ILE A 1 857 ? 32.662 -21.056 26.323 1.00 95.69 857 ILE A CA 1
ATOM 6751 C C . ILE A 1 857 ? 33.981 -21.778 26.026 1.00 95.69 857 ILE A C 1
ATOM 6753 O O . ILE A 1 857 ? 34.765 -22.012 26.944 1.00 95.69 857 ILE A O 1
ATOM 6757 N N . SER A 1 858 ? 34.247 -22.115 24.762 1.00 95.88 858 SER A N 1
ATOM 6758 C CA . SER A 1 858 ? 35.491 -22.789 24.365 1.00 95.88 858 SER A CA 1
ATOM 6759 C C . SER A 1 858 ? 36.711 -21.904 24.642 1.00 95.88 858 SER A C 1
ATOM 6761 O O . SER A 1 858 ? 37.688 -22.382 25.214 1.00 95.88 858 SER A O 1
ATOM 6763 N N . LEU A 1 859 ? 36.613 -20.601 24.350 1.00 95.88 859 LEU A N 1
ATOM 6764 C CA . LEU A 1 859 ? 37.627 -19.600 24.698 1.00 95.88 859 LEU A CA 1
ATOM 6765 C C . LEU A 1 859 ? 37.855 -19.492 26.215 1.00 95.88 859 LEU A C 1
ATOM 6767 O O . LEU A 1 859 ? 38.999 -19.424 26.662 1.00 95.88 859 LEU A O 1
ATOM 6771 N N . GLN A 1 860 ? 36.789 -19.511 27.022 1.00 96.62 860 GLN A N 1
ATOM 6772 C CA . GLN A 1 860 ? 36.912 -19.479 28.486 1.00 96.62 860 GLN A CA 1
ATOM 6773 C C . GLN A 1 860 ? 37.554 -20.750 29.056 1.00 96.62 860 GLN A C 1
ATOM 6775 O O . GLN A 1 860 ? 38.315 -20.66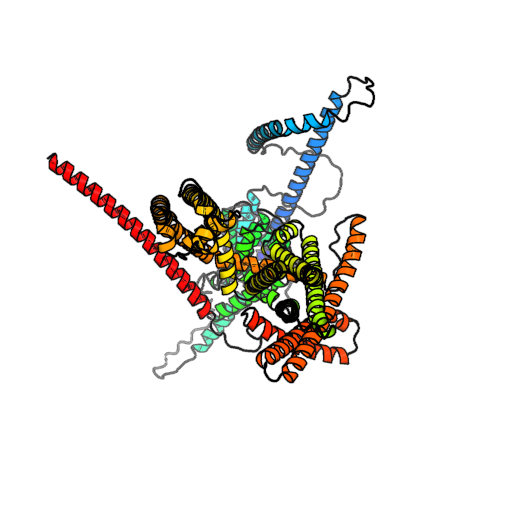8 30.022 1.00 96.62 860 GLN A O 1
ATOM 6780 N N . ILE A 1 861 ? 37.260 -21.919 28.476 1.00 97.19 861 ILE A N 1
ATOM 6781 C CA . ILE A 1 861 ? 37.895 -23.188 28.858 1.00 97.19 861 ILE A CA 1
ATOM 6782 C C . ILE A 1 861 ? 39.384 -23.150 28.513 1.00 97.19 861 ILE A C 1
ATOM 6784 O O . ILE A 1 861 ? 40.197 -23.449 29.382 1.00 97.19 861 ILE A O 1
ATOM 6788 N N . GLU A 1 862 ? 39.751 -22.714 27.306 1.00 97.12 862 GLU A N 1
ATOM 6789 C CA . GLU A 1 862 ? 41.153 -22.589 26.888 1.00 97.12 862 GLU A CA 1
ATOM 6790 C C . GLU A 1 862 ? 41.926 -21.608 27.793 1.00 97.12 862 GLU A C 1
ATOM 6792 O O . GLU A 1 862 ? 43.050 -21.884 28.221 1.00 97.12 862 GLU A O 1
ATOM 6797 N N . GLU A 1 863 ? 41.303 -20.489 28.180 1.00 97.12 863 GLU A N 1
ATOM 6798 C CA . GLU A 1 863 ? 41.890 -19.548 29.136 1.00 97.12 863 GLU A CA 1
ATOM 6799 C C . GLU A 1 863 ? 42.057 -20.163 30.539 1.00 97.12 863 GLU A C 1
ATOM 6801 O O . GLU A 1 863 ? 43.083 -19.953 31.197 1.00 97.12 863 GLU A O 1
ATOM 6806 N N . LEU A 1 864 ? 41.080 -20.943 31.013 1.00 97.00 864 LEU A N 1
ATOM 6807 C CA . LEU A 1 864 ? 41.162 -21.647 32.295 1.00 97.00 864 LEU A CA 1
ATOM 6808 C C . LEU A 1 864 ? 42.234 -22.739 32.288 1.00 97.00 864 LEU A C 1
ATOM 6810 O O . LEU A 1 864 ? 42.999 -22.831 33.249 1.00 97.00 864 LEU A O 1
ATOM 6814 N N . GLU A 1 865 ? 42.324 -23.534 31.224 1.00 97.31 865 GLU A N 1
ATOM 6815 C CA . GLU A 1 865 ? 43.358 -24.554 31.045 1.00 97.31 865 GLU A CA 1
ATOM 6816 C C . GLU A 1 865 ? 44.750 -23.927 31.047 1.00 97.31 865 GLU A C 1
ATOM 6818 O O . GLU A 1 865 ? 45.633 -24.391 31.772 1.00 97.31 865 GLU A O 1
ATOM 6823 N N . LYS A 1 866 ? 44.927 -22.802 30.344 1.00 96.88 866 LYS A N 1
ATOM 6824 C CA . LYS A 1 866 ? 46.177 -22.038 30.367 1.00 96.88 866 LYS A CA 1
ATOM 6825 C C . LYS A 1 866 ? 46.530 -21.560 31.778 1.00 96.88 866 LYS A C 1
ATOM 6827 O O . LYS A 1 866 ? 47.657 -21.759 32.229 1.00 96.88 866 LYS A O 1
ATOM 6832 N N . ARG A 1 867 ? 45.567 -20.997 32.517 1.00 96.25 867 ARG A N 1
ATOM 6833 C CA . ARG A 1 867 ? 45.774 -20.562 33.913 1.00 96.25 867 ARG A CA 1
ATOM 6834 C C . ARG A 1 867 ? 46.083 -21.730 34.854 1.00 96.25 867 ARG A C 1
ATOM 6836 O O . ARG A 1 867 ? 46.839 -21.555 35.810 1.00 96.25 867 ARG A O 1
ATOM 6843 N N . MET A 1 868 ? 45.498 -22.907 34.628 1.00 96.25 868 MET A N 1
ATOM 6844 C CA . MET A 1 868 ? 45.804 -24.112 35.405 1.00 96.25 868 MET A CA 1
ATOM 6845 C C . MET A 1 868 ? 47.211 -24.628 35.106 1.00 96.25 868 MET A C 1
ATOM 6847 O O . MET A 1 868 ? 47.937 -24.931 36.050 1.00 96.25 868 MET A O 1
ATOM 6851 N N . ALA A 1 869 ? 47.617 -24.660 33.835 1.00 95.88 869 ALA A N 1
ATOM 6852 C CA . ALA A 1 869 ? 48.964 -25.050 33.427 1.00 95.88 869 ALA A CA 1
ATOM 6853 C C . ALA A 1 869 ? 50.032 -24.101 33.999 1.00 95.88 869 ALA A C 1
ATOM 6855 O O . ALA A 1 869 ? 51.041 -24.558 34.531 1.00 95.88 869 ALA A O 1
ATOM 6856 N N . GLU A 1 870 ? 49.785 -22.787 33.980 1.00 96.25 870 GLU A N 1
ATOM 6857 C CA . GLU A 1 870 ? 50.661 -21.787 34.608 1.00 96.25 870 GLU A CA 1
ATOM 6858 C C . GLU A 1 870 ? 50.778 -22.000 36.126 1.00 96.25 870 GLU A C 1
ATOM 6860 O O . GLU A 1 870 ? 51.879 -21.961 36.674 1.00 96.25 870 GLU A O 1
ATOM 6865 N N . LYS A 1 871 ? 49.665 -22.285 36.817 1.00 96.50 871 LYS A N 1
ATOM 6866 C CA . LYS A 1 871 ? 49.688 -22.607 38.254 1.00 96.50 871 LYS A CA 1
ATOM 6867 C C . LYS A 1 871 ? 50.407 -23.922 38.555 1.00 96.50 871 LYS A C 1
ATOM 6869 O O . LYS A 1 871 ? 51.108 -23.988 39.555 1.00 96.50 871 LYS A O 1
ATOM 6874 N N . GLN A 1 872 ? 50.247 -24.944 37.714 1.00 95.69 872 GLN A N 1
ATOM 6875 C CA . GLN A 1 872 ? 50.960 -26.217 37.845 1.00 95.69 872 GLN A CA 1
ATOM 6876 C C . GLN A 1 872 ? 52.460 -26.086 37.586 1.00 95.69 872 GLN A C 1
ATOM 6878 O O . GLN A 1 872 ? 53.218 -26.826 38.188 1.00 95.69 872 GLN A O 1
ATOM 6883 N N . ALA A 1 873 ? 52.891 -25.169 36.717 1.00 93.75 873 ALA A N 1
ATOM 6884 C CA . ALA A 1 873 ? 54.309 -24.908 36.474 1.00 93.75 873 ALA A CA 1
ATOM 6885 C C . ALA A 1 873 ? 54.977 -24.088 37.596 1.00 93.75 873 ALA A C 1
ATOM 6887 O O . ALA A 1 873 ? 56.200 -24.099 37.717 1.00 93.75 873 ALA A O 1
ATOM 6888 N N . LEU A 1 874 ? 54.187 -23.343 38.380 1.00 93.00 874 LEU A N 1
ATOM 6889 C CA . LEU A 1 874 ? 54.655 -22.581 39.544 1.00 93.00 874 LEU A CA 1
ATOM 6890 C C . LEU A 1 874 ? 54.747 -23.420 40.829 1.00 93.00 874 LEU A C 1
ATOM 6892 O O . LEU A 1 874 ? 55.488 -23.032 41.734 1.00 93.00 874 LEU A O 1
ATOM 6896 N N . LEU A 1 875 ? 53.967 -24.501 40.923 1.00 90.00 875 LEU A N 1
ATOM 6897 C CA . LEU A 1 875 ? 54.020 -25.496 42.001 1.00 90.00 875 LEU A CA 1
ATOM 6898 C C . LEU A 1 875 ? 55.134 -26.510 41.733 1.00 90.00 875 LEU A C 1
ATOM 6900 O O . LEU A 1 875 ? 55.806 -26.885 42.720 1.00 90.00 875 LEU A O 1
#

Secondary structure (DSSP, 8-state):
----B-SPPHHHHHHTSSS--HHHHHHHHHH-GGGGT-B-TTS--HHHHHHT-HHHHSSHHHHHHHHHHHHHHHHH-GGGGT---TTS--TTHHHHHHHHHHHHHHHHHHHHHHHHHHHHHHHHHHHHHHTTSSS------SS-HHHHTTTSTTTHHHHHHHHHHHHHHHHHTTTT---------------PPPS-------HHHHHHHHHHHHHHHHHHHHHTTTTTS--------------------------THHHHHHHHHHHHHHHHHHHHHHHHHHHH-TTHHHHHHT-S-HHHHHHHHTSHHHHHHTT-GGG--HHHHHHHHSTTHHHHHHHHHHHHHHH--HHHHHTTSSPPPHHHHHHHHHHHHHHHHHHHHSTTHHHHHHTS-HHHHHHHHTSHHHHHHHHHHHTSHHHHHHHHHHHHHHHHHHHHHHHHHHHHHS--TT-HHHHHHHHHHHHHHHHHHHHHHHHHHHHHHHH-HHHHHHHHT-HHHHHHHHHHHHHHHHHHHHHH--SHHHHHHHHHHHHHHHHHHHHHHHHH-HHHHHHHHHHHHHHHHHHHHHHHHHHHHHHHHHHHHHHHHTGGGGTGGGS-GGGS-HHHHHHHSS-HHHHHHHHHHHHTT---TTGGGG-HHHHHHHHHHIIIIIIIIHHHHHHHHHHHHHHHHHHHHHHHHHHHHHHHHHHHHHHHHHSTT-PPP-----THHHHHHHHHHHHHHHHHHHHHHHHHHHHHHHHHHHHHHHHTSS-HHHHHHHHHHHHHHHHHHHHHHHHHHHHHHHHH--HHHHHHHHHHHHHHHHHHHHHHHHHH------TTT-----THHHHHHHHHHHHHHHHHHHHHHHHHHHHHHHHHHHHHHHHHHHHHHH-

Mean predicted aligned error: 11.48 Å

Foldseek 3Di:
DPQDADAQDPLLVQLQDLAHDLVVNVVCCVVCVVLQSHAYNQQAGSLQSNLPRPSLLLDPVSLVSSLSSVLSSCLSPVCLQVRATNVRDGHNLVLLLLLVVVLVVVVVVVVVVVVVVVVVVVVVVVVVVVVVPPDDPDDDDPDDPPPVVVVVVVPPVPVVVVVVVVVVVVVVVPPPDDPDDDDDDDDDDDDDDDPPPSPPDDPVSSLSSVVSSLVSVLVSLCVLLVLVPDPPPPPPPDDDDDDDDDDDDDDDPDDPPVVVVVVVVSNVVSLVSLLSSLLSSCVSPVCSLVSLLPPPDPVSSVVSCPRLSNLQNLLHLSNDDLSLLVQLQDEDSSVLSSLVSLQSSLPRALCSSSVVSDDRDPVSRVVSVVSSVSSLVSCLVRPCSLLSLLNYDLVSNLSSLLGPSLVVSLLVLCLPLLNLLVLLLVVLLLVLLLVLLVQLVVVLVVPVCVDVPSNPQSLVLNVLSLVLLVLLLVLLLLLNVLSDPVSSVVQCPDPLSVLSNVLSVLSNVLSVVSVPDDDPVSVVSSVVSSVSSVVNVLVSLLQQELVSVLVSQLVVQLVVLCPVLVVVLLVLLLVLLVQVLVVQCPPPNRCNLVPDLVPADPLSVLSSDPPSVSSSVSSVCVLVVNDDPVNQVPDPSSVVSSVVCCCVRNVPSVVVSVVSSVVSNVVSNVCSSSSSSSVSSSSSSSSVSSLLLQAPDPDRPPDPDDDVVVVVVVCSVVSNVVSVCSSVVSLVSSLVVLVVQLVVCVVVVPCVVSNVSSVVSNVSSVLSVLSNVLSSCVVVCVPDHDPVSVVVSVVSVVVSSVVSCVSSCNRHVDNPPPPPDDPDPDPCVVVVVVVVVVVVVVVVVVVVVVVVVVVVVVVVVVVVVVVVVVVVVVD

Solvent-accessible surface area (backbone atoms only — not comparable to full-atom values): 48538 Å² total; per-residue (Å²): 133,84,82,65,71,35,77,71,49,72,64,37,53,49,34,58,40,68,70,71,57,59,66,65,53,50,50,47,43,71,77,39,55,67,60,52,73,41,19,21,85,59,39,34,32,30,62,34,41,40,48,68,34,64,58,31,60,73,32,79,68,41,42,58,44,48,52,54,50,50,53,52,47,39,72,73,33,56,63,52,62,71,39,48,28,76,84,72,42,38,47,52,45,65,55,54,49,53,49,54,51,47,57,53,53,50,52,51,49,51,51,51,48,54,50,49,52,53,51,50,49,52,50,54,52,49,55,62,52,56,75,73,64,81,81,77,95,68,94,75,77,97,83,66,79,84,65,60,68,70,62,56,73,76,60,57,71,66,56,54,58,55,50,52,60,56,50,56,61,59,56,65,73,59,76,83,72,88,88,83,84,88,73,90,80,91,76,92,73,96,68,84,78,70,95,68,82,71,78,89,68,58,80,75,57,53,52,59,43,50,52,47,49,52,49,49,54,24,52,50,57,39,55,60,64,47,70,75,72,62,83,70,76,78,70,76,89,78,75,79,92,80,91,74,92,77,86,85,89,78,94,71,95,70,76,68,65,61,65,55,51,58,56,51,53,56,55,50,53,37,51,49,52,51,52,51,43,52,52,46,52,30,68,78,36,68,52,52,67,60,57,50,57,65,46,82,55,62,65,63,37,49,56,54,54,70,32,57,51,41,38,37,47,52,44,38,35,69,60,60,44,71,65,49,40,55,27,25,58,35,78,64,68,51,20,54,38,39,38,50,49,47,42,52,44,40,65,64,47,44,52,30,68,58,56,64,73,57,84,82,47,77,64,46,47,55,50,39,50,50,35,45,51,48,27,38,51,35,52,57,68,41,83,54,38,55,57,17,47,62,64,38,56,72,70,54,29,22,58,37,30,63,20,56,41,45,42,52,43,48,55,60,56,53,53,32,51,62,50,40,16,52,49,42,36,50,55,41,52,51,54,49,36,54,52,20,50,53,48,39,55,52,50,68,70,67,69,70,65,86,47,69,69,70,60,47,53,33,50,50,43,34,50,41,49,41,52,34,52,52,51,44,53,49,47,40,48,53,28,35,42,73,74,33,64,68,49,27,52,53,51,66,67,30,67,67,53,47,49,54,53,49,44,43,52,48,44,53,48,44,63,59,42,61,76,74,49,93,53,73,71,46,57,58,53,50,51,52,43,53,51,42,55,55,54,48,49,54,63,55,41,37,72,32,35,72,70,49,19,31,49,52,52,22,52,54,49,32,59,60,66,42,49,65,56,51,52,56,50,51,53,50,35,50,54,51,23,52,53,50,28,52,57,50,49,56,33,77,86,42,51,55,65,72,47,67,72,88,79,46,58,74,76,54,46,31,42,57,38,94,50,63,65,44,22,35,50,50,43,50,36,43,60,76,67,58,73,64,74,74,68,43,63,78,39,74,66,43,42,53,52,51,53,52,43,45,50,50,50,44,57,47,47,46,53,51,48,51,54,53,46,49,56,37,41,54,57,26,59,74,42,22,60,34,55,41,26,34,54,48,51,52,51,52,32,48,49,52,31,36,48,56,58,61,46,89,83,68,74,73,83,88,63,99,62,64,78,72,49,56,60,52,49,55,51,48,62,49,48,39,54,50,43,53,52,37,50,52,54,33,49,54,46,47,43,53,49,30,53,53,49,34,54,53,28,60,72,66,73,74,39,66,67,61,31,51,51,29,53,52,45,41,53,48,36,54,51,14,50,49,33,41,47,53,61,73,40,47,67,58,49,75,73,72,54,58,75,68,58,52,55,53,47,54,52,50,48,53,51,37,53,53,52,29,53,52,47,25,28,75,47,55,66,48,74,74,79,61,98,75,86,69,75,86,76,68,65,57,61,70,50,44,56,51,47,51,53,50,48,50,48,48,50,51,50,50,49,51,52,49,50,53,52,49,52,54,49,51,53,52,47,52,53,49,52,51,54,48,52,54,51,59,74,74,104

Organism: Fistulifera solaris (NCBI:txid1519565)

pLDDT: mean 83.34, std 18.35, range [29.58, 97.94]

Sequence (875 aa):
MVKMLGPPTKLHALCAASSINYEDVELELDERPGDAAVLDSRGRSPLHVLADNDALFLDPQGRFTVIAVIARLIQIYPEAMTSKDSMDRMPFVTLIEDWCTWVYDSEEQDRLRRRADVTNFFSLSEEHGADQQQGNSRRMSVNHVTRAAAQVTAGATRTALAGAKHMMKYVDEKFIRVDSLFHESNDGVGRGPSPKAARLYPQVKVWDEVYFAFEMISEIFDQLAGKNGGVRKIKYEGDIDEEEAGDKSTGGTSDSSSQSSQHRVLLNLDQEARSQYASHLIKCLPFLWKTILLIDDNNLRNAILEMPLFHRLRLVPESIGQWLTNMLRKQGTPAKRAVDFILIISKASSTDLTGGFRSVTGEDLHECENLRQETFAQLERLKGTIASLVVLDIKDVERAATSNAVWHLMNRNLTRPFVVGLMLVDIVLHITLMLAVRTSVGLQSTGNASSAVGEAIPAQVALFICTFYIIRKGAEAMALFNFSPTVFRAYVANMWTILDFLTVILTLCAISWNKRNPGEYRNGFNAAVVGLLWLKVLGILKVVNKHMSTFVMAVTKILRDLKYFAIVLFVIIFMIGDMMSIAVATKDNGTFCDSNPDDLDETLADFCSSNQMAAYLRIYALLLGDFDLDAYKATNGMIYLFFLFTIVGVVILLNVLIAVIDDSYERAKISGRNLFGRARVEFVAMNEALEAFLRPGMKPMKNEVGSATKVFFTLFYFGRWLVLISMISTALNAEIFHASRAIVAVDRRQDYFNLIVAVVLFVLLSAGLLIMTIFAFEKIVDEFTPGWTKALFNILQRISNFLVGIGAWYIFGVREVSVAGVKEIDTKDAEGDEWNGRIHYMEMFIQKALNQTKDDISLQIEELEKRMAEKQALL